Protein AF-0000000085045962 (afdb_homodimer)

InterPro domains:
  IPR001342 Homoserine dehydrogenase, catalytic [PF00742] (134-312)
  IPR005106 Aspartate/homoserine dehydrogenase, NAD-binding [PF03447] (8-121)
  IPR036291 NAD(P)-binding domain superfamily [SSF51735] (1-155)

Nearest PDB structures (foldseek):
  3mtj-assembly1_A  TM=8.279E-01  e=2.212E-41  Thiobacillus denitrificans ATCC 25259
  6dzs-assembly2_C  TM=8.892E-01  e=9.684E-38  Mycolicibacterium hassiacum DSM 44199
  4pg5-assembly1_B  TM=8.246E-01  e=2.370E-38  Staphylococcus aureus M1064
  4pg8-assembly1_A  TM=8.129E-01  e=1.366E-38  Staphylococcus aureus M1064
  4pg4-assembly1_A  TM=8.259E-01  e=3.098E-37  Staphylococcus aureus M1064

Sequence (810 aa):
MLKIGILGFGTVGKGVYDRFHRTRETIERQLGESFAIEAILVKDRQKDRASLEEGFVTTDWDEFKNHHSYDIVFEAIGGIEPAYSYTKHFLTQGIPVISANKKLIASRGEDLEACAQAGGTFYGYEAAVAGAIPIINALRATLSTTSIDRVRGILNGTTNYMLTEMIQKERSFADVLLEAQQLGYAESDPTDDIESYDAWYKLIILSRLCFGKWGDTEQITRYGVSEIENWHVEVANELGCQVKLIGDAKLEDGEVRGIVSPAFVAGDELLASINGVVNAVVLYGEDIDQLSFAGPGAGGAATANSMVEDFILHSRYDGDRVVAEEQHEAKEESSYSIVFVNQASYGECLHWAEAYSVEIVESIPHSEGEAWIVKNAAVYELSQPVYQLYGNIQRITSANEVKVSMLKIGILGFGTVGKGVYDRFHRTRETIERQLGESFAIEAILVKDRQKDRASLEEGFVTTDWDEFKNHHSYDIVFEAIGGIEPAYSYTKHFLTQGIPVISANKKLIASRGEDLEACAQAGGTFYGYEAAVAGAIPIINALRATLSTTSIDRVRGILNGTTNYMLTEMIQKERSFADVLLEAQQLGYAESDPTDDIESYDAWYKLIILSRLCFGKWGDTEQITRYGVSEIENWHVEVANELGCQVKLIGDAKLEDGEVRGIVSPAFVAGDELLASINGVVNAVVLYGEDIDQLSFAGPGAGGAATANSMVEDFILHSRYDGDRVVAEEQHEAKEESSYSIVFVNQASYGECLHWAEAYSVEIVESIPHSEGEAWIVKNAAVYELSQPVYQLYGNIQRITSANEVKVS

Solvent-accessible surface area (backbone atoms only — not comparable to full-atom values): 40788 Å² total; per-residue (Å²): 114,44,32,31,34,34,36,23,63,50,63,47,26,43,23,38,54,48,50,51,64,75,42,39,69,57,50,26,58,52,68,71,46,53,72,45,56,53,33,34,37,32,90,64,80,86,55,92,59,86,78,59,94,66,49,49,76,41,69,45,65,70,60,54,68,66,69,53,82,53,59,33,34,38,41,41,65,48,58,47,76,65,44,50,60,56,51,47,55,36,17,55,72,34,24,28,40,35,33,48,36,30,64,30,42,50,73,41,33,71,60,47,47,50,33,6,55,76,26,72,36,51,68,42,48,31,20,30,37,44,10,40,34,62,56,56,51,35,45,57,45,56,37,41,75,55,52,39,19,33,40,38,26,36,54,42,20,51,54,30,27,37,37,36,44,28,59,77,64,69,43,50,62,70,57,38,52,53,48,33,35,73,74,62,60,32,55,93,77,39,56,47,57,42,49,27,46,52,34,44,29,33,46,36,47,49,39,23,51,44,55,48,39,78,51,52,71,85,38,41,46,69,40,40,54,78,78,60,48,65,66,60,40,52,51,29,52,65,46,48,27,32,60,41,54,36,31,40,37,31,36,53,93,90,34,59,40,32,37,27,29,45,25,38,24,28,56,83,36,68,73,42,58,59,52,37,48,38,13,33,41,36,42,29,23,87,52,45,49,46,38,34,40,31,17,38,28,62,54,38,50,18,27,15,48,25,42,52,31,40,50,53,33,60,76,29,40,70,51,58,84,65,44,29,73,70,77,45,68,46,78,89,64,92,44,37,25,37,35,62,36,33,76,88,42,37,66,59,51,52,48,49,30,60,76,64,66,46,47,72,76,45,77,46,82,48,98,71,31,35,39,32,35,27,44,66,62,72,86,55,101,53,95,53,70,64,25,45,43,46,66,64,60,67,60,37,57,48,55,41,50,60,71,73,97,117,42,32,32,34,35,36,22,64,50,62,46,26,44,23,37,54,47,51,51,63,76,43,38,69,57,48,25,59,52,68,71,46,53,71,44,56,53,32,33,38,33,90,64,81,85,54,93,59,88,77,61,94,65,48,49,76,41,70,45,65,70,58,56,69,64,68,55,83,52,59,34,34,38,41,40,67,49,58,46,76,64,45,51,62,56,51,46,56,37,18,56,72,34,23,28,39,37,32,46,36,31,62,31,42,50,73,43,32,70,61,47,46,49,33,6,55,75,26,73,37,50,68,43,49,33,19,30,38,44,10,41,34,62,57,54,50,34,45,56,46,55,37,40,74,55,54,39,19,34,41,37,27,36,55,44,21,52,54,29,27,35,38,37,45,28,58,79,64,70,42,50,63,69,59,38,52,52,47,33,36,73,73,62,63,32,54,94,77,39,56,48,57,42,48,26,47,52,33,44,28,34,44,38,48,49,39,23,53,44,55,48,40,78,48,53,71,83,40,40,44,71,40,41,54,77,78,61,46,63,67,59,42,52,50,28,53,66,47,47,28,34,58,41,56,36,32,39,38,32,35,53,93,89,34,60,39,33,38,27,28,44,26,38,24,28,58,85,36,69,73,41,60,59,51,38,48,38,13,34,40,35,42,29,23,85,53,45,49,47,39,34,39,32,17,37,29,61,54,37,50,17,27,16,46,26,42,53,32,39,50,53,33,60,74,30,40,72,50,58,84,67,43,30,73,68,76,45,69,47,78,89,63,94,43,37,26,38,35,62,35,33,75,88,43,37,66,59,52,51,48,49,30,60,74,66,67,47,46,71,78,43,76,46,83,48,99,71,31,35,37,32,37,26,46,66,60,69,85,52,104,53,94,53,69,64,26,45,41,46,64,65,60,68,60,38,56,49,54,46,50,61,73,71,100

pLDDT: mean 90.06, std 11.52, range [25.19, 98.75]

Organism: Alkalihalophilus pseudofirmus (strain ATCC BAA-2126 / JCM 17055 / OF4) (NCBI:txid398511)

Foldseek 3Di:
DAEEEEEECPLQSVLLLCVCVVCVVVLCVLLVHHYFHAAYAYCDPPPPPVDRPHHHYDPDPVCRPPVDDGQEYEYEHEDAPPSVVSLLVQLLCLREYEYLHLNNCLVCVVVSQVSNVNSVHGYHHQLVWQFQWSLLVCLQPVCQAAAFFKKKKQTFQLVQAQLQCCQVVVDWSVVSQVVCCVVVSAPPPRCCQQQVVSVLSNLQVSCCQNAVDRADSVQEETGGNVPPGSVNSVVLVLLQWGKGFMWMWGQDPNHIHIYTDIATEHNPDPNRPQGHRKMKMWTDHDVVHIDMTMDHRDGNNRSSVSRSVRVSCSSPPDDDSRHHNPHDHDDDDKWKKKWFAFPVCPVVVVVVCVVVVWAFPDWDDDPRGIITITIPDDCPPRPTDIHTYHDDVCSSVVVSVVVVD/DAEEEEEECPLQSVLLLCVCVVCVVVLCVLLVHHYFHAAYAYCDDPPPPVDRPHHHYDPDPVCRVPVDDGQEYEYEHEDAPPSVVSLLVQLLCLREYEYLHLNNCLVCVVVSQVSNVNSVHGYHHQLVWQFQWSLLVCLQPVCQAAAFFKKKKQTFQLVQALLQCCQVVVDWSVVSQVVCCVVVSAPPPRCCQQQVVSVLSNLQVSCCQNAVDRADSVQEETGGNVPDGSVNSVVLVLLQWGKGFMWMWGQDPNHIHIYTDIATEHNPDPNRPQGHRKMKMWTDHDVVHIDMTMDHRDGNNRSSVSRSVRVSCSSPPDDDSRHHNPHDHDDDDKWKKKWFDFPVCPVVVVVVCVVVVWAFPDWDDDPRGIITITIPDDQPPRPTDIHTYHDDVCSSVVVSVVVVD

Structure (mmCIF, N/CA/C/O backbone):
data_AF-0000000085045962-model_v1
#
loop_
_entity.id
_entity.type
_entity.pdbx_description
1 polymer 'Homoserine dehydrogenase'
#
loop_
_atom_site.group_PDB
_atom_site.id
_atom_site.type_symbol
_atom_site.label_atom_id
_atom_site.label_alt_id
_atom_site.label_comp_id
_atom_site.label_asym_id
_atom_site.label_entity_id
_atom_site.label_seq_id
_atom_site.pdbx_PDB_ins_code
_atom_site.Cartn_x
_atom_site.Cartn_y
_atom_site.Cartn_z
_atom_site.occupancy
_atom_site.B_iso_or_equiv
_atom_site.auth_seq_id
_atom_site.auth_comp_id
_atom_site.auth_asym_id
_atom_site.auth_atom_id
_atom_site.pdbx_PDB_model_num
ATOM 1 N N . MET A 1 1 ? 30.734 3.738 16.078 1 93.31 1 MET A N 1
ATOM 2 C CA . MET A 1 1 ? 29.453 3.955 16.734 1 93.31 1 MET A CA 1
ATOM 3 C C . MET A 1 1 ? 28.797 5.242 16.234 1 93.31 1 MET A C 1
ATOM 5 O O . MET A 1 1 ? 29.422 6.301 16.234 1 93.31 1 MET A O 1
ATOM 9 N N . LEU A 1 2 ? 27.562 5.129 15.82 1 96.56 2 LEU A N 1
ATOM 10 C CA . LEU A 1 2 ? 26.844 6.285 15.297 1 96.56 2 LEU A CA 1
ATOM 11 C C . LEU A 1 2 ? 26.328 7.164 16.422 1 96.56 2 LEU A C 1
ATOM 13 O O . LEU A 1 2 ? 25.844 6.656 17.438 1 96.56 2 LEU A O 1
ATOM 17 N N . LYS A 1 3 ? 26.5 8.391 16.297 1 98 3 LYS A N 1
ATOM 18 C CA . LYS A 1 3 ? 26.016 9.367 17.266 1 98 3 LYS A CA 1
ATOM 19 C C . LYS A 1 3 ? 24.766 10.062 16.766 1 98 3 LYS A C 1
ATOM 21 O O . LYS A 1 3 ? 24.781 10.742 15.742 1 98 3 LYS A O 1
ATOM 26 N N . ILE A 1 4 ? 23.703 9.977 17.609 1 98.25 4 ILE A N 1
ATOM 27 C CA . ILE A 1 4 ? 22.391 10.453 17.188 1 98.25 4 ILE A CA 1
ATOM 28 C C . ILE A 1 4 ? 21.984 11.648 18.047 1 98.25 4 ILE A C 1
ATOM 30 O O . ILE A 1 4 ? 22.125 11.625 19.266 1 98.25 4 ILE A O 1
ATOM 34 N N . GLY A 1 5 ? 21.516 12.719 17.375 1 98.31 5 GLY A N 1
ATOM 35 C CA . GLY A 1 5 ? 20.859 13.828 18.047 1 98.31 5 GLY A CA 1
ATOM 36 C C . GLY A 1 5 ? 19.375 13.891 17.766 1 98.31 5 GLY A C 1
ATOM 37 O O . GLY A 1 5 ? 18.922 13.555 16.672 1 98.31 5 GLY A O 1
ATOM 38 N N . ILE A 1 6 ? 18.594 14.352 18.781 1 98 6 ILE A N 1
ATOM 39 C CA . ILE A 1 6 ? 17.156 14.492 18.609 1 98 6 ILE A CA 1
ATOM 40 C C . ILE A 1 6 ? 16.734 15.93 18.938 1 98 6 ILE A C 1
ATOM 42 O O . ILE A 1 6 ? 17.031 16.422 20.031 1 98 6 ILE A O 1
ATOM 46 N N . LEU A 1 7 ? 16.141 16.594 17.938 1 98.06 7 LEU A N 1
ATOM 47 C CA . LEU A 1 7 ? 15.555 17.922 18.125 1 98.06 7 LEU A CA 1
ATOM 48 C C . LEU A 1 7 ? 14.055 17.812 18.391 1 98.06 7 LEU A C 1
ATOM 50 O O . LEU A 1 7 ? 13.281 17.5 17.5 1 98.06 7 LEU A O 1
ATOM 54 N N . GLY A 1 8 ? 13.617 18.172 19.578 1 95.75 8 GLY A N 1
ATOM 55 C CA . GLY A 1 8 ? 12.227 18.016 19.969 1 95.75 8 GLY A CA 1
ATOM 56 C C . GLY A 1 8 ? 11.938 16.688 20.641 1 95.75 8 GLY A C 1
ATOM 57 O O . GLY A 1 8 ? 12.266 15.625 20.094 1 95.75 8 GLY A O 1
ATOM 58 N N . PHE A 1 9 ? 11.234 16.703 21.703 1 94.31 9 PHE A N 1
ATOM 59 C CA . PHE A 1 9 ? 11 15.492 22.484 1 94.31 9 PHE A CA 1
ATOM 60 C C . PHE A 1 9 ? 9.555 15.422 22.953 1 94.31 9 PHE A C 1
ATOM 62 O O . PHE A 1 9 ? 9.281 15.062 24.094 1 94.31 9 PHE A O 1
ATOM 69 N N . GLY A 1 10 ? 8.703 15.828 22.078 1 91.38 10 GLY A N 1
ATOM 70 C CA . GLY A 1 10 ? 7.285 15.555 22.266 1 91.38 10 GLY A CA 1
ATOM 71 C C . GLY A 1 10 ? 6.902 14.125 21.953 1 91.38 10 GLY A C 1
ATOM 72 O O . GLY A 1 10 ? 7.703 13.203 22.156 1 91.38 10 GLY A O 1
ATOM 73 N N . THR A 1 11 ? 5.738 13.93 21.516 1 89.88 11 THR A N 1
ATOM 74 C CA . THR A 1 11 ? 5.219 12.594 21.234 1 89.88 11 THR A CA 1
ATOM 75 C C . THR A 1 11 ? 6.078 11.883 20.188 1 89.88 11 THR A C 1
ATOM 77 O O . THR A 1 11 ? 6.473 10.734 20.391 1 89.88 11 THR A O 1
ATOM 80 N N . VAL A 1 12 ? 6.406 12.578 19.109 1 93.62 12 VAL A N 1
ATOM 81 C CA . VAL A 1 12 ? 7.16 11.969 18.016 1 93.62 12 VAL A CA 1
ATOM 82 C C . VAL A 1 12 ? 8.609 11.766 18.438 1 93.62 12 VAL A C 1
ATOM 84 O O . VAL A 1 12 ? 9.172 10.68 18.25 1 93.62 12 VAL A O 1
ATOM 87 N N . GLY A 1 13 ? 9.234 12.797 19 1 94.81 13 GLY A N 1
ATOM 88 C CA . GLY A 1 13 ? 10.609 12.664 19.469 1 94.81 13 GLY A CA 1
ATOM 89 C C . GLY A 1 13 ? 10.797 11.555 20.484 1 94.81 13 GLY A C 1
ATOM 90 O O . GLY A 1 13 ? 11.75 10.781 20.391 1 94.81 13 GLY A O 1
ATOM 91 N N . LYS A 1 14 ? 9.914 11.469 21.422 1 94.31 14 LYS A N 1
ATOM 92 C CA . LYS A 1 14 ? 9.945 10.383 22.406 1 94.31 14 LYS A CA 1
ATOM 93 C C . LYS A 1 14 ? 9.75 9.031 21.734 1 94.31 14 LYS A C 1
ATOM 95 O O . LYS A 1 14 ? 10.359 8.039 22.125 1 94.31 14 LYS A O 1
ATOM 100 N N . GLY A 1 15 ? 8.859 9.039 20.781 1 94.69 15 GLY A N 1
ATOM 101 C CA . GLY A 1 15 ? 8.648 7.82 20.016 1 94.69 15 GLY A CA 1
ATOM 102 C C . GLY A 1 15 ? 9.914 7.32 19.328 1 94.69 15 GLY A C 1
ATOM 103 O O . GLY A 1 15 ? 10.188 6.121 19.328 1 94.69 15 GLY A O 1
ATOM 104 N N . VAL A 1 16 ? 10.633 8.227 18.766 1 97.12 16 VAL A N 1
ATOM 105 C CA . VAL A 1 16 ? 11.883 7.879 18.109 1 97.12 16 VAL A CA 1
ATOM 106 C C . VAL A 1 16 ? 12.867 7.297 19.125 1 97.12 16 VAL A C 1
ATOM 108 O O . VAL A 1 16 ? 13.477 6.254 18.875 1 97.12 16 VAL A O 1
ATOM 111 N N . TYR A 1 17 ? 12.945 7.957 20.234 1 96.44 17 TYR A N 1
ATOM 112 C CA . TYR A 1 17 ? 13.805 7.496 21.312 1 96.44 17 TYR A CA 1
ATOM 113 C C . TYR A 1 17 ? 13.438 6.078 21.734 1 96.44 17 TYR A C 1
ATOM 115 O O . TYR A 1 17 ? 14.305 5.207 21.828 1 96.44 17 TYR A O 1
ATOM 123 N N . ASP A 1 18 ? 12.211 5.867 21.969 1 95.12 18 ASP A N 1
ATOM 124 C CA . ASP A 1 18 ? 11.719 4.57 22.406 1 95.12 18 ASP A CA 1
ATOM 125 C C . ASP A 1 18 ? 11.961 3.494 21.359 1 95.12 18 ASP A C 1
ATOM 127 O O . ASP A 1 18 ? 12.352 2.371 21.688 1 95.12 18 ASP A O 1
ATOM 131 N N . ARG A 1 19 ? 11.719 3.822 20.125 1 95.31 19 ARG A N 1
ATOM 132 C CA . ARG A 1 19 ? 11.906 2.885 19.031 1 95.31 19 ARG A CA 1
ATOM 133 C C . ARG A 1 19 ? 13.359 2.424 18.938 1 95.31 19 ARG A C 1
ATOM 135 O O . ARG A 1 19 ? 13.625 1.233 18.766 1 95.31 19 ARG A O 1
ATOM 142 N N . PHE A 1 20 ? 14.305 3.303 19.062 1 96.31 20 PHE A N 1
ATOM 143 C CA . PHE A 1 20 ? 15.727 2.963 19.031 1 96.31 20 PHE A CA 1
ATOM 144 C C . PHE A 1 20 ? 16.078 2.033 20.188 1 96.31 20 PHE A C 1
ATOM 146 O O . PHE A 1 20 ? 16.859 1.092 20.016 1 96.31 20 PHE A O 1
ATOM 153 N N . HIS A 1 21 ? 15.461 2.287 21.297 1 94.88 21 HIS A N 1
ATOM 154 C CA . HIS A 1 21 ? 15.805 1.485 22.469 1 94.88 21 HIS A CA 1
ATOM 155 C C . HIS A 1 21 ? 15.141 0.114 22.406 1 94.88 21 HIS A C 1
ATOM 157 O O . HIS A 1 21 ? 15.773 -0.9 22.703 1 94.88 21 HIS A O 1
ATOM 163 N N . ARG A 1 22 ? 13.945 0.077 22.031 1 92.56 22 ARG A N 1
ATOM 164 C CA . ARG A 1 22 ? 13.156 -1.155 22.031 1 92.56 22 ARG A CA 1
ATOM 165 C C . ARG A 1 22 ? 13.703 -2.158 21.031 1 92.56 22 ARG A C 1
ATOM 167 O O . ARG A 1 22 ? 13.68 -3.367 21.266 1 92.56 22 ARG A O 1
ATOM 174 N N . THR A 1 23 ? 14.203 -1.663 19.922 1 92.69 23 THR A N 1
ATOM 175 C CA . THR A 1 23 ? 14.625 -2.561 18.859 1 92.69 23 THR A CA 1
ATOM 176 C C . THR A 1 23 ? 16.094 -2.332 18.5 1 92.69 23 THR A C 1
ATOM 178 O O . THR A 1 23 ? 16.484 -2.441 17.344 1 92.69 23 THR A O 1
ATOM 181 N N . ARG A 1 24 ? 16.906 -2.057 19.453 1 95 24 ARG A N 1
ATOM 182 C CA . ARG A 1 24 ? 18.312 -1.687 19.266 1 95 24 ARG A CA 1
ATOM 183 C C . ARG A 1 24 ? 19.078 -2.771 18.516 1 95 24 ARG A C 1
ATOM 185 O O . ARG A 1 24 ? 19.75 -2.486 17.531 1 95 24 ARG A O 1
ATOM 192 N N . GLU A 1 25 ? 18.953 -3.992 18.891 1 93.25 25 GLU A N 1
ATOM 193 C CA . GLU A 1 25 ? 19.719 -5.086 18.297 1 93.25 25 GLU A CA 1
ATOM 194 C C . GLU A 1 25 ? 19.391 -5.238 16.812 1 93.25 25 GLU A C 1
ATOM 196 O O . GLU A 1 25 ? 20.281 -5.383 15.977 1 93.25 25 GLU A O 1
ATOM 201 N N . THR A 1 26 ? 18.109 -5.141 16.516 1 90.81 26 THR A N 1
ATOM 202 C CA . THR A 1 26 ? 17.672 -5.289 15.133 1 90.81 26 THR A CA 1
ATOM 203 C C . THR A 1 26 ? 18.203 -4.141 14.273 1 90.81 26 THR A C 1
ATOM 205 O O . THR A 1 26 ? 18.672 -4.363 13.156 1 90.81 26 THR A O 1
ATOM 208 N N . ILE A 1 27 ? 18.125 -2.975 14.781 1 94.5 27 ILE A N 1
ATOM 209 C CA . ILE A 1 27 ? 18.547 -1.791 14.047 1 94.5 27 ILE A CA 1
ATOM 210 C C . ILE A 1 27 ? 20.062 -1.838 13.844 1 94.5 27 ILE A C 1
ATOM 212 O O . ILE A 1 27 ? 20.562 -1.594 12.742 1 94.5 27 ILE A O 1
ATOM 216 N N . GLU A 1 28 ? 20.812 -2.195 14.914 1 95.12 28 GLU A N 1
ATOM 217 C CA . GLU A 1 28 ? 22.281 -2.264 14.82 1 95.12 28 GLU A CA 1
ATOM 218 C C . GLU A 1 28 ? 22.719 -3.33 13.82 1 95.12 28 GLU A C 1
ATOM 220 O O . GLU A 1 28 ? 23.688 -3.141 13.086 1 95.12 28 GLU A O 1
ATOM 225 N N . ARG A 1 29 ? 22 -4.395 13.781 1 90.31 29 ARG A N 1
ATOM 226 C CA . ARG A 1 29 ? 22.297 -5.445 12.812 1 90.31 29 ARG A CA 1
ATOM 227 C C . ARG A 1 29 ? 22.109 -4.949 11.383 1 90.31 29 ARG A C 1
ATOM 229 O O . ARG A 1 29 ? 22.953 -5.176 10.516 1 90.31 29 ARG A O 1
ATOM 236 N N . GLN A 1 30 ? 21.016 -4.289 11.133 1 90.5 30 GLN A N 1
ATOM 237 C CA . GLN A 1 30 ? 20.703 -3.797 9.797 1 90.5 30 GLN A CA 1
ATOM 238 C C . GLN A 1 30 ? 21.688 -2.705 9.375 1 90.5 30 GLN A C 1
ATOM 240 O O . GLN A 1 30 ? 22.062 -2.619 8.203 1 90.5 30 GLN A O 1
ATOM 245 N N . LEU A 1 31 ? 22.078 -1.913 10.336 1 92.25 31 LEU A N 1
ATOM 246 C CA . LEU A 1 31 ? 23 -0.829 10.039 1 92.25 31 LEU A CA 1
ATOM 247 C C . LEU A 1 31 ? 24.438 -1.354 9.914 1 92.25 31 LEU A C 1
ATOM 249 O O . LEU A 1 31 ? 25.281 -0.723 9.281 1 92.25 31 LEU A O 1
ATOM 253 N N . GLY A 1 32 ? 24.734 -2.457 10.578 1 90.69 32 GLY A N 1
ATOM 254 C CA . GLY A 1 32 ? 26.078 -3.004 10.609 1 90.69 32 GLY A CA 1
ATOM 255 C C . GLY A 1 32 ? 26.984 -2.293 11.602 1 90.69 32 GLY A C 1
ATOM 256 O O . GLY A 1 32 ? 28.203 -2.428 11.531 1 90.69 32 GLY A O 1
ATOM 257 N N . GLU A 1 33 ? 26.438 -1.465 12.477 1 94.06 33 GLU A N 1
ATOM 258 C CA . GLU A 1 33 ? 27.203 -0.733 13.484 1 94.06 33 GLU A CA 1
ATOM 259 C C . GLU A 1 33 ? 26.312 -0.326 14.664 1 94.06 33 GLU A C 1
ATOM 261 O O . GLU A 1 33 ? 25.094 -0.226 14.523 1 94.06 33 GLU A O 1
ATOM 266 N N . SER A 1 34 ? 26.906 -0.08 15.789 1 96.75 34 SER A N 1
ATOM 267 C CA . SER A 1 34 ? 26.172 0.361 16.984 1 96.75 34 SER A CA 1
ATOM 268 C C . SER A 1 34 ? 25.875 1.854 16.922 1 96.75 34 SER A C 1
ATOM 270 O O . SER A 1 34 ? 26.391 2.564 16.062 1 96.75 34 SER A O 1
ATOM 272 N N . PHE A 1 35 ? 24.922 2.25 17.812 1 97.19 35 PHE A N 1
ATOM 273 C CA . PHE A 1 35 ? 24.578 3.666 17.875 1 97.19 35 PHE A CA 1
ATOM 274 C C . PHE A 1 35 ? 24.328 4.102 19.312 1 97.19 35 PHE A C 1
ATOM 276 O O . PHE A 1 35 ? 24.156 3.262 20.203 1 97.19 35 PHE A O 1
ATOM 283 N N . ALA A 1 36 ? 24.406 5.414 19.531 1 96.75 36 ALA A N 1
ATOM 284 C CA . ALA A 1 36 ? 24.047 6.031 20.812 1 96.75 36 ALA A CA 1
ATOM 285 C C . ALA A 1 36 ? 23.297 7.344 20.594 1 96.75 36 ALA A C 1
ATOM 287 O O . ALA A 1 36 ? 23.656 8.125 19.703 1 96.75 36 ALA A O 1
ATOM 288 N N . ILE A 1 37 ? 22.25 7.547 21.406 1 97.12 37 ILE A N 1
ATOM 289 C CA . ILE A 1 37 ? 21.609 8.859 21.453 1 97.12 37 ILE A CA 1
ATOM 290 C C . ILE A 1 37 ? 22.406 9.789 22.359 1 97.12 37 ILE A C 1
ATOM 292 O O . ILE A 1 37 ? 22.438 9.617 23.578 1 97.12 37 ILE A O 1
ATOM 296 N N . GLU A 1 38 ? 22.938 10.82 21.766 1 96.69 38 GLU A N 1
ATOM 297 C CA . GLU A 1 38 ? 23.938 11.625 22.484 1 96.69 38 GLU A CA 1
ATOM 298 C C . GLU A 1 38 ? 23.281 12.828 23.156 1 96.69 38 GLU A C 1
ATOM 300 O O . GLU A 1 38 ? 23.656 13.203 24.266 1 96.69 38 GLU A O 1
ATOM 305 N N . ALA A 1 39 ? 22.391 13.43 22.422 1 96.06 39 ALA A N 1
ATOM 306 C CA . ALA A 1 39 ? 21.797 14.633 22.984 1 96.06 39 ALA A CA 1
ATOM 307 C C . ALA A 1 39 ? 20.359 14.828 22.484 1 96.06 39 ALA A C 1
ATOM 309 O O . ALA A 1 39 ? 20.016 14.359 21.391 1 96.06 39 ALA A O 1
ATOM 310 N N . ILE A 1 40 ? 19.594 15.469 23.312 1 96.56 40 ILE A N 1
ATOM 311 C CA . ILE A 1 40 ? 18.203 15.797 23.031 1 96.56 40 ILE A CA 1
ATOM 312 C C . ILE A 1 40 ? 17.938 17.266 23.344 1 96.56 40 ILE A C 1
ATOM 314 O O . ILE A 1 40 ? 18.203 17.719 24.453 1 96.56 40 ILE A O 1
ATOM 318 N N . LEU A 1 41 ? 17.469 17.984 22.344 1 96.5 41 LEU A N 1
ATOM 319 C CA . LEU A 1 41 ? 17.094 19.391 22.547 1 96.5 41 LEU A CA 1
ATOM 320 C C . LEU A 1 41 ? 15.602 19.516 22.812 1 96.5 41 LEU A C 1
ATOM 322 O O . LEU A 1 41 ? 14.781 19.031 22.031 1 96.5 41 LEU A O 1
ATOM 326 N N . VAL A 1 42 ? 15.258 20.094 23.938 1 94 42 VAL A N 1
ATOM 327 C CA . VAL A 1 42 ? 13.859 20.281 24.312 1 94 42 VAL A CA 1
ATOM 328 C C . VAL A 1 42 ? 13.578 21.766 24.547 1 94 42 VAL A C 1
ATOM 330 O O . VAL A 1 42 ? 14.508 22.562 24.688 1 94 42 VAL A O 1
ATOM 333 N N . LYS A 1 43 ? 12.312 22.109 24.469 1 89.06 43 LYS A N 1
ATOM 334 C CA . LYS A 1 43 ? 11.93 23.484 24.734 1 89.06 43 LYS A CA 1
ATOM 335 C C . LYS A 1 43 ? 11.906 23.781 26.234 1 89.06 43 LYS A C 1
ATOM 337 O O . LYS A 1 43 ? 12.305 24.859 26.672 1 89.06 43 LYS A O 1
ATOM 342 N N . ASP A 1 44 ? 11.352 22.844 27.031 1 83.5 44 ASP A N 1
ATOM 343 C CA . ASP A 1 44 ? 11.219 22.969 28.484 1 83.5 44 ASP A CA 1
ATOM 344 C C . ASP A 1 44 ? 11.711 21.703 29.188 1 83.5 44 ASP A C 1
ATOM 346 O O . ASP A 1 44 ? 11.266 20.594 28.859 1 83.5 44 ASP A O 1
ATOM 350 N N . ARG A 1 45 ? 12.703 21.906 30.172 1 69 45 ARG A N 1
ATOM 351 C CA . ARG A 1 45 ? 13.328 20.781 30.844 1 69 45 ARG A CA 1
ATOM 352 C C . ARG A 1 45 ? 12.359 20.109 31.812 1 69 45 ARG A C 1
ATOM 354 O O . ARG A 1 45 ? 12.531 18.938 32.156 1 69 45 ARG A O 1
ATOM 361 N N . GLN A 1 46 ? 11.484 20.828 32.5 1 61.88 46 GLN A N 1
ATOM 362 C CA . GLN A 1 46 ? 10.641 20.297 33.562 1 61.88 46 GLN A CA 1
ATOM 363 C C . GLN A 1 46 ? 9.805 19.125 33.062 1 61.88 46 GLN A C 1
ATOM 365 O O . GLN A 1 46 ? 9.344 18.297 33.875 1 61.88 46 GLN A O 1
ATOM 370 N N . LYS A 1 47 ? 9.484 19.172 31.984 1 59.97 47 LYS A N 1
ATOM 371 C CA . LYS A 1 47 ? 8.531 18.125 31.609 1 59.97 47 LYS A CA 1
ATOM 372 C C . LYS A 1 47 ? 9.141 16.734 31.797 1 59.97 47 LYS A C 1
ATOM 374 O O . LYS A 1 47 ? 10.328 16.609 32.094 1 59.97 47 LYS A O 1
ATOM 379 N N . ASP A 1 48 ? 8.953 15.516 31.297 1 52.84 48 ASP A N 1
ATOM 380 C CA . ASP A 1 48 ? 8.93 14.07 31.453 1 52.84 48 ASP A CA 1
ATOM 381 C C . ASP A 1 48 ? 10.305 13.469 31.188 1 52.84 48 ASP A C 1
ATOM 383 O O . ASP A 1 48 ? 10.414 12.312 30.766 1 52.84 48 ASP A O 1
ATOM 387 N N . ARG A 1 49 ? 11.422 14.227 31.531 1 57.62 49 ARG A N 1
ATOM 388 C CA . ARG A 1 49 ? 12.672 13.703 31 1 57.62 49 ARG A CA 1
ATOM 389 C C . ARG A 1 49 ? 13.359 12.797 32 1 57.62 49 ARG A C 1
ATOM 391 O O . ARG A 1 49 ? 14.469 12.312 31.766 1 57.62 49 ARG A O 1
ATOM 398 N N . ALA A 1 50 ? 12.891 12.664 33.188 1 51.56 50 ALA A N 1
ATOM 399 C CA . ALA A 1 50 ? 13.602 12.023 34.281 1 51.56 50 ALA A CA 1
ATOM 400 C C . ALA A 1 50 ? 14.078 10.625 33.875 1 51.56 50 ALA A C 1
ATOM 402 O O . ALA A 1 50 ? 15.086 10.141 34.406 1 51.56 50 ALA A O 1
ATOM 403 N N . SER A 1 51 ? 13.469 9.953 32.938 1 63.47 51 SER A N 1
ATOM 404 C CA . SER A 1 51 ? 13.781 8.531 32.938 1 63.47 51 SER A CA 1
ATOM 405 C C . SER A 1 51 ? 14.383 8.125 31.594 1 63.47 51 SER A C 1
ATOM 407 O O . SER A 1 51 ? 14.133 7.02 31.094 1 63.47 51 SER A O 1
ATOM 409 N N . LEU A 1 52 ? 15.328 9.117 31.188 1 82.81 52 LEU A N 1
ATOM 410 C CA . LEU A 1 52 ? 15.914 8.648 29.938 1 82.81 52 LEU A CA 1
ATOM 411 C C . LEU A 1 52 ? 17.125 7.766 30.203 1 82.81 52 LEU A C 1
ATOM 413 O O . LEU A 1 52 ? 17.906 8.031 31.109 1 82.81 52 LEU A O 1
ATOM 417 N N . GLU A 1 53 ? 17.266 6.648 29.547 1 78.56 53 GLU A N 1
ATOM 418 C CA . GLU A 1 53 ? 18.375 5.711 29.688 1 78.56 53 GLU A CA 1
ATOM 419 C C . GLU A 1 53 ? 19.672 6.305 29.141 1 78.56 53 GLU A C 1
ATOM 421 O O . GLU A 1 53 ? 20.766 5.938 29.578 1 78.56 53 GLU A O 1
ATOM 426 N N . GLU A 1 54 ? 19.531 7.227 28.141 1 81.25 54 GLU A N 1
ATOM 427 C CA . GLU A 1 54 ? 20.703 7.848 27.531 1 81.25 54 GLU A CA 1
ATOM 428 C C . GLU A 1 54 ? 20.344 9.18 26.891 1 81.25 54 GLU A C 1
ATOM 430 O O . GLU A 1 54 ? 19.188 9.43 26.578 1 81.25 54 GLU A O 1
ATOM 435 N N . GLY A 1 55 ? 21.359 10.023 26.781 1 82.69 55 GLY A N 1
ATOM 436 C CA . GLY A 1 55 ? 21.219 11.273 26.062 1 82.69 55 GLY A CA 1
ATOM 437 C C . GLY A 1 55 ? 21.281 12.492 26.969 1 82.69 55 GLY A C 1
ATOM 438 O O . GLY A 1 55 ? 20.609 12.539 28.016 1 82.69 55 GLY A O 1
ATOM 439 N N . PHE A 1 56 ? 22.125 13.422 26.641 1 87.56 56 PHE A N 1
ATOM 440 C CA . PHE A 1 56 ? 22.219 14.734 27.266 1 87.56 56 PHE A CA 1
ATOM 441 C C . PHE A 1 56 ? 21.047 15.625 26.859 1 87.56 56 PHE A C 1
ATOM 443 O O . PHE A 1 56 ? 20.844 15.867 25.672 1 87.56 56 PHE A O 1
ATOM 450 N N . VAL A 1 57 ? 20.25 16.031 27.906 1 93.25 57 VAL A N 1
ATOM 451 C CA . VAL A 1 57 ? 19.078 16.844 27.578 1 93.25 57 VAL A CA 1
ATOM 452 C C . VAL A 1 57 ? 19.391 18.328 27.828 1 93.25 57 VAL A C 1
ATOM 454 O O . VAL A 1 57 ? 19.938 18.688 28.875 1 93.25 57 VAL A O 1
ATOM 457 N N . THR A 1 58 ? 19.109 19.172 26.844 1 93.81 58 THR A N 1
ATOM 458 C CA . THR A 1 58 ? 19.375 20.594 26.984 1 93.81 58 THR A CA 1
ATOM 459 C C . THR A 1 58 ? 18.281 21.422 26.312 1 93.81 58 THR A C 1
ATOM 461 O O . THR A 1 58 ? 17.562 20.922 25.438 1 93.81 58 THR A O 1
ATOM 464 N N . THR A 1 59 ? 18.156 22.625 26.719 1 94.5 59 THR A N 1
ATOM 465 C CA . THR A 1 59 ? 17.25 23.578 26.094 1 94.5 59 THR A CA 1
ATOM 466 C C . THR A 1 59 ? 18.016 24.578 25.25 1 94.5 59 THR A C 1
ATOM 468 O O . THR A 1 59 ? 17.406 25.469 24.625 1 94.5 59 THR A O 1
ATOM 471 N N . ASP A 1 60 ? 19.312 24.422 25.266 1 95.81 60 ASP A N 1
ATOM 472 C CA . ASP A 1 60 ? 20.172 25.406 24.609 1 95.81 60 ASP A CA 1
ATOM 473 C C . ASP A 1 60 ? 20.734 24.859 23.297 1 95.81 60 ASP A C 1
ATOM 475 O O . ASP A 1 60 ? 21.406 23.828 23.281 1 95.81 60 ASP A O 1
ATOM 479 N N . TRP A 1 61 ? 20.484 25.625 22.297 1 97.19 61 TRP A N 1
ATOM 480 C CA . TRP A 1 61 ? 20.891 25.219 20.953 1 97.19 61 TRP A CA 1
ATOM 481 C C . TRP A 1 61 ? 22.406 25.109 20.844 1 97.19 61 TRP A C 1
ATOM 483 O O . TRP A 1 61 ? 22.938 24.141 20.297 1 97.19 61 TRP A O 1
ATOM 493 N N . ASP A 1 62 ? 23.094 26.047 21.344 1 97.38 62 ASP A N 1
ATOM 494 C CA . ASP A 1 62 ? 24.562 26.047 21.266 1 97.38 62 ASP A CA 1
ATOM 495 C C . ASP A 1 62 ? 25.141 24.859 22.016 1 97.38 62 ASP A C 1
ATOM 497 O O . ASP A 1 62 ? 26.109 24.25 21.562 1 97.38 62 ASP A O 1
ATOM 501 N N . GLU A 1 63 ? 24.578 24.547 23.094 1 96.62 63 GLU A N 1
ATOM 502 C CA . GLU A 1 63 ? 25.016 23.375 23.844 1 96.62 63 GLU A CA 1
ATOM 503 C C . GLU A 1 63 ? 24.75 22.094 23.047 1 96.62 63 GLU A C 1
ATOM 505 O O . GLU A 1 63 ? 25.609 21.203 23.016 1 96.62 63 GLU A O 1
ATOM 510 N N . PHE A 1 64 ? 23.641 22.016 22.422 1 96.88 64 PHE A N 1
ATOM 511 C CA . PHE A 1 64 ? 23.266 20.828 21.656 1 96.88 64 PHE A CA 1
ATOM 512 C C . PHE A 1 64 ? 24.203 20.641 20.469 1 96.88 64 PHE A C 1
ATOM 514 O O . PHE A 1 64 ? 24.797 19.578 20.297 1 96.88 64 PHE A O 1
ATOM 521 N N . LYS A 1 65 ? 24.297 21.734 19.641 1 97.06 65 LYS A N 1
ATOM 522 C CA . LYS A 1 65 ? 25.016 21.578 18.359 1 97.06 65 LYS A CA 1
ATOM 523 C C . LYS A 1 65 ? 26.5 21.312 18.594 1 97.06 65 LYS A C 1
ATOM 525 O O . LYS A 1 65 ? 27.156 20.703 17.766 1 97.06 65 LYS A O 1
ATOM 530 N N . ASN A 1 66 ? 27.016 21.719 19.797 1 95.81 66 ASN A N 1
ATOM 531 C CA . ASN A 1 66 ? 28.453 21.578 20.062 1 95.81 66 ASN A CA 1
ATOM 532 C C . ASN A 1 66 ? 28.75 20.375 20.953 1 95.81 66 ASN A C 1
ATOM 534 O O . ASN A 1 66 ? 29.906 20.062 21.219 1 95.81 66 ASN A O 1
ATOM 538 N N . HIS A 1 67 ? 27.734 19.734 21.406 1 93.88 67 HIS A N 1
ATOM 539 C CA . HIS A 1 67 ? 27.922 18.625 22.312 1 93.88 67 HIS A CA 1
ATOM 540 C C . HIS A 1 67 ? 28.688 17.484 21.656 1 93.88 67 HIS A C 1
ATOM 542 O O . HIS A 1 67 ? 29.516 16.812 22.297 1 93.88 67 HIS A O 1
ATOM 548 N N . HIS A 1 68 ? 28.422 17.141 20.391 1 88.94 68 HIS A N 1
ATOM 549 C CA . HIS A 1 68 ? 29.094 16.109 19.625 1 88.94 68 HIS A CA 1
ATOM 550 C C . HIS A 1 68 ? 29.016 16.391 18.125 1 88.94 68 HIS A C 1
ATOM 552 O O . HIS A 1 68 ? 28.203 17.219 17.688 1 88.94 68 HIS A O 1
ATOM 558 N N . SER A 1 69 ? 29.875 15.719 17.5 1 93.94 69 SER A N 1
ATOM 559 C CA . SER A 1 69 ? 29.672 15.609 16.062 1 93.94 69 SER A CA 1
ATOM 560 C C . SER A 1 69 ? 28.688 14.484 15.727 1 93.94 69 SER A C 1
ATOM 562 O O . SER A 1 69 ? 29.047 13.305 15.773 1 93.94 69 SER A O 1
ATOM 564 N N . TYR A 1 70 ? 27.547 14.852 15.398 1 98 70 TYR A N 1
ATOM 565 C CA . TYR A 1 70 ? 26.5 13.859 15.141 1 98 70 TYR A CA 1
ATOM 566 C C . TYR A 1 70 ? 26.703 13.203 13.781 1 98 70 TYR A C 1
ATOM 568 O O . TYR A 1 70 ? 27.188 13.836 12.844 1 98 70 TYR A O 1
ATOM 576 N N . ASP A 1 71 ? 26.328 11.969 13.719 1 98.06 71 ASP A N 1
ATOM 577 C CA . ASP A 1 71 ? 26.281 11.273 12.43 1 98.06 71 ASP A CA 1
ATOM 578 C C . ASP A 1 71 ? 24.906 11.43 11.773 1 98.06 71 ASP A C 1
ATOM 580 O O . ASP A 1 71 ? 24.781 11.352 10.555 1 98.06 71 ASP A O 1
ATOM 584 N N . ILE A 1 72 ? 23.891 11.688 12.625 1 98.31 72 ILE A N 1
ATOM 585 C CA . ILE A 1 72 ? 22.531 11.891 12.141 1 98.31 72 ILE A CA 1
ATOM 586 C C . ILE A 1 72 ? 21.719 12.641 13.203 1 98.31 72 ILE A C 1
ATOM 588 O O . ILE A 1 72 ? 21.938 12.461 14.398 1 98.31 72 ILE A O 1
ATOM 592 N N . VAL A 1 73 ? 20.766 13.469 12.719 1 98.75 73 VAL A N 1
ATOM 593 C CA . VAL A 1 73 ? 19.891 14.211 13.617 1 98.75 73 VAL A CA 1
ATOM 594 C C . VAL A 1 73 ? 18.438 13.969 13.234 1 98.75 73 VAL A C 1
ATOM 596 O O . VAL A 1 73 ? 18.094 13.961 12.047 1 98.75 73 VAL A O 1
ATOM 599 N N . PHE A 1 74 ? 17.625 13.703 14.25 1 98.75 74 PHE A N 1
ATOM 600 C CA . PHE A 1 74 ? 16.188 13.586 14.078 1 98.75 74 PHE A CA 1
ATOM 601 C C . PHE A 1 74 ? 15.477 14.859 14.508 1 98.75 74 PHE A C 1
ATOM 603 O O . PHE A 1 74 ? 15.711 15.359 15.609 1 98.75 74 PHE A O 1
ATOM 610 N N . GLU A 1 75 ? 14.633 15.414 13.656 1 98.69 75 GLU A N 1
ATOM 611 C CA . GLU A 1 75 ? 13.922 16.656 13.922 1 98.69 75 GLU A CA 1
ATOM 612 C C . GLU A 1 75 ? 12.43 16.422 14.094 1 98.69 75 GLU A C 1
ATOM 614 O O . GLU A 1 75 ? 11.758 15.922 13.18 1 98.69 75 GLU A O 1
ATOM 619 N N . ALA A 1 76 ? 11.93 16.75 15.25 1 96.06 76 ALA A N 1
ATOM 620 C CA . ALA A 1 76 ? 10.516 16.609 15.586 1 96.06 76 ALA A CA 1
ATOM 621 C C . ALA A 1 76 ? 10 17.828 16.344 1 96.06 76 ALA A C 1
ATOM 623 O O . ALA A 1 76 ? 9.203 17.688 17.281 1 96.06 76 ALA A O 1
ATOM 624 N N . ILE A 1 77 ? 10.43 19 16.047 1 94 77 ILE A N 1
ATOM 625 C CA . ILE A 1 77 ? 10.047 20.234 16.719 1 94 77 ILE A CA 1
ATOM 626 C C . ILE A 1 77 ? 8.703 20.719 16.172 1 94 77 ILE A C 1
ATOM 628 O O . ILE A 1 77 ? 7.84 21.156 16.953 1 94 77 ILE A O 1
ATOM 632 N N . GLY A 1 78 ? 8.5 20.734 14.953 1 90.31 78 GLY A N 1
ATOM 633 C CA . GLY A 1 78 ? 7.316 21.297 14.312 1 90.31 78 GLY A CA 1
ATOM 634 C C . GLY A 1 78 ? 7.473 22.75 13.93 1 90.31 78 GLY A C 1
ATOM 635 O O . GLY A 1 78 ? 8.398 23.422 14.383 1 90.31 78 GLY A O 1
ATOM 636 N N . GLY A 1 79 ? 6.633 23.25 13.086 1 93.75 79 GLY A N 1
ATOM 637 C CA . GLY A 1 79 ? 6.695 24.625 12.625 1 93.75 79 GLY A CA 1
ATOM 638 C C . GLY A 1 79 ? 7.863 24.891 11.703 1 93.75 79 GLY A C 1
ATOM 639 O O . GLY A 1 79 ? 8.562 23.969 11.289 1 93.75 79 GLY A O 1
ATOM 640 N N . ILE A 1 80 ? 8.062 26.172 11.414 1 97.06 80 ILE A N 1
ATOM 641 C CA . ILE A 1 80 ? 9.125 26.531 10.477 1 97.06 80 ILE A CA 1
ATOM 642 C C . ILE A 1 80 ? 10.391 26.906 11.25 1 97.06 80 ILE A C 1
ATOM 644 O O . ILE A 1 80 ? 11.43 26.266 11.094 1 97.06 80 ILE A O 1
ATOM 648 N N . GLU A 1 81 ? 10.336 27.922 12.023 1 97.62 81 GLU A N 1
ATOM 649 C CA . GLU A 1 81 ? 11.477 28.25 12.867 1 97.62 81 GLU A CA 1
ATOM 650 C C . GLU A 1 81 ? 11.219 27.844 14.32 1 97.62 81 GLU A C 1
ATOM 652 O O . GLU A 1 81 ? 10.102 27.969 14.812 1 97.62 81 GLU A O 1
ATOM 657 N N . PRO A 1 82 ? 12.242 27.406 14.945 1 97.5 82 PRO A N 1
ATOM 658 C CA . PRO A 1 82 ? 13.656 27.359 14.57 1 97.5 82 PRO A CA 1
ATOM 659 C C . PRO A 1 82 ? 14.031 26.078 13.82 1 97.5 82 PRO A C 1
ATOM 661 O O . PRO A 1 82 ? 15.211 25.828 13.562 1 97.5 82 PRO A O 1
ATOM 664 N N . ALA A 1 83 ? 13.125 25.25 13.508 1 98.19 83 ALA A N 1
ATOM 665 C CA . ALA A 1 83 ? 13.375 23.969 12.867 1 98.19 83 ALA A CA 1
ATOM 666 C C . ALA A 1 83 ? 14.141 24.141 11.562 1 98.19 83 ALA A C 1
ATOM 668 O O . ALA A 1 83 ? 15.062 23.359 11.266 1 98.19 83 ALA A O 1
ATOM 669 N N . TYR A 1 84 ? 13.75 25.141 10.836 1 98.62 84 TYR A N 1
ATOM 670 C CA . TYR A 1 84 ? 14.414 25.406 9.562 1 98.62 84 TYR A CA 1
ATOM 671 C C . TYR A 1 84 ? 15.891 25.688 9.766 1 98.62 84 TYR A C 1
ATOM 673 O O . TYR A 1 84 ? 16.75 25.062 9.141 1 98.62 84 TYR A O 1
ATOM 681 N N . SER A 1 85 ? 16.188 26.609 10.656 1 98.62 85 SER A N 1
ATOM 682 C CA . SER A 1 85 ? 17.562 27.016 10.898 1 98.62 85 SER A CA 1
ATOM 683 C C . SER A 1 85 ? 18.406 25.859 11.438 1 98.62 85 SER A C 1
ATOM 685 O O . SER A 1 85 ? 19.547 25.672 11.031 1 98.62 85 SER A O 1
ATOM 687 N N . TYR A 1 86 ? 17.844 25.094 12.359 1 98.62 86 TYR A N 1
ATOM 688 C CA . TYR A 1 86 ? 18.547 23.953 12.945 1 98.62 86 TYR A CA 1
ATOM 689 C C . TYR A 1 86 ? 18.828 22.891 11.891 1 98.62 86 TYR A C 1
ATOM 691 O O . TYR A 1 86 ? 19.953 22.375 11.797 1 98.62 86 TYR A O 1
ATOM 699 N N . THR A 1 87 ? 17.828 22.562 11.117 1 98.75 87 THR A N 1
ATOM 700 C CA . THR A 1 87 ? 17.953 21.562 10.062 1 98.75 87 THR A CA 1
ATOM 701 C C . THR A 1 87 ? 19 22 9.039 1 98.75 87 THR A C 1
ATOM 703 O O . THR A 1 87 ? 19.891 21.203 8.68 1 98.75 87 THR A O 1
ATOM 706 N N . LYS A 1 88 ? 18.891 23.25 8.648 1 98.69 88 LYS A N 1
ATOM 707 C CA . LYS A 1 88 ? 19.828 23.781 7.668 1 98.69 88 LYS A CA 1
ATOM 708 C C . LYS A 1 88 ? 21.266 23.719 8.188 1 98.69 88 LYS A C 1
ATOM 710 O O . LYS A 1 88 ? 22.188 23.406 7.43 1 98.69 88 LYS A O 1
ATOM 715 N N . HIS A 1 89 ? 21.453 24.016 9.422 1 98.38 89 HIS A N 1
ATOM 716 C CA . HIS A 1 89 ? 22.766 23.984 10.039 1 98.38 89 HIS A CA 1
ATOM 717 C C . HIS A 1 89 ? 23.422 22.609 9.844 1 98.38 89 HIS A C 1
ATOM 719 O O . HIS A 1 89 ? 24.578 22.531 9.383 1 98.38 89 HIS A O 1
ATOM 725 N N . PHE A 1 90 ? 22.781 21.562 10.086 1 98.62 90 PHE A N 1
ATOM 726 C CA . PHE A 1 90 ? 23.344 20.219 10.023 1 98.62 90 PHE A CA 1
ATOM 727 C C . PHE A 1 90 ? 23.531 19.781 8.578 1 98.62 90 PHE A C 1
ATOM 729 O O . PHE A 1 90 ? 24.594 19.25 8.219 1 98.62 90 PHE A O 1
ATOM 736 N N . LEU A 1 91 ? 22.547 20.016 7.758 1 98.44 91 LEU A N 1
ATOM 737 C CA . LEU A 1 91 ? 22.625 19.578 6.363 1 98.44 91 LEU A CA 1
ATOM 738 C C . LEU A 1 91 ? 23.812 20.25 5.664 1 98.44 91 LEU A C 1
ATOM 740 O O . LEU A 1 91 ? 24.531 19.594 4.914 1 98.44 91 LEU A O 1
ATOM 744 N N . THR A 1 92 ? 24.031 21.531 5.949 1 97.62 92 THR A N 1
ATOM 745 C CA . THR A 1 92 ? 25.109 22.266 5.301 1 97.62 92 THR A CA 1
ATOM 746 C C . THR A 1 92 ? 26.469 21.734 5.754 1 97.62 92 THR A C 1
ATOM 748 O O . THR A 1 92 ? 27.469 21.891 5.051 1 97.62 92 THR A O 1
ATOM 751 N N . GLN A 1 93 ? 26.562 21.031 6.828 1 97.12 93 GLN A N 1
ATOM 752 C CA . GLN A 1 93 ? 27.797 20.469 7.359 1 97.12 93 GLN A CA 1
ATOM 753 C C . GLN A 1 93 ? 27.953 19 6.941 1 97.12 93 GLN A C 1
ATOM 755 O O . GLN A 1 93 ? 28.875 18.312 7.391 1 97.12 93 GLN A O 1
ATOM 760 N N . GLY A 1 94 ? 27 18.562 6.168 1 97.38 94 GLY A N 1
ATOM 761 C CA . GLY A 1 94 ? 27.078 17.203 5.66 1 97.38 94 GLY A CA 1
ATOM 762 C C . GLY A 1 94 ? 26.484 16.172 6.605 1 97.38 94 GLY A C 1
ATOM 763 O O . GLY A 1 94 ? 26.703 14.977 6.449 1 97.38 94 GLY A O 1
ATOM 764 N N . ILE A 1 95 ? 25.781 16.609 7.637 1 98.19 95 ILE A N 1
ATOM 765 C CA . ILE A 1 95 ? 25.125 15.719 8.586 1 98.19 95 ILE A CA 1
ATOM 766 C C . ILE A 1 95 ? 23.656 15.523 8.18 1 98.19 95 ILE A C 1
ATOM 768 O O . ILE A 1 95 ? 22.906 16.5 8.07 1 98.19 95 ILE A O 1
ATOM 772 N N . PRO A 1 96 ? 23.219 14.289 7.949 1 98.06 96 PRO A N 1
ATOM 773 C CA . PRO A 1 96 ? 21.844 14.055 7.516 1 98.06 96 PRO A CA 1
ATOM 774 C C . PRO A 1 96 ? 20.812 14.344 8.617 1 98.06 96 PRO A C 1
ATOM 776 O O . PRO A 1 96 ? 21.125 14.195 9.805 1 98.06 96 PRO A O 1
ATOM 779 N N . VAL A 1 97 ? 19.641 14.75 8.18 1 98.69 97 VAL A N 1
ATOM 780 C CA . VAL A 1 97 ? 18.516 15.023 9.078 1 98.69 97 VAL A CA 1
ATOM 781 C C . VAL A 1 97 ? 17.297 14.242 8.625 1 98.69 97 VAL A C 1
ATOM 783 O O . VAL A 1 97 ? 16.984 14.188 7.43 1 98.69 97 VAL A O 1
ATOM 786 N N . ILE A 1 98 ? 16.641 13.578 9.562 1 98.69 98 ILE A N 1
ATOM 787 C CA . ILE A 1 98 ? 15.344 12.953 9.352 1 98.69 98 ILE A CA 1
ATOM 788 C C . ILE A 1 98 ? 14.258 13.781 10.031 1 98.69 98 ILE A C 1
ATOM 790 O O . ILE A 1 98 ? 14.336 14.07 11.227 1 98.69 98 ILE A O 1
ATOM 794 N N . SER A 1 99 ? 13.227 14.125 9.266 1 98.38 99 SER A N 1
ATOM 795 C CA . SER A 1 99 ? 12.227 15.039 9.812 1 98.38 99 SER A CA 1
ATOM 796 C C . SER A 1 99 ? 10.812 14.484 9.617 1 98.38 99 SER A C 1
ATOM 798 O O . SER A 1 99 ? 10.539 13.812 8.617 1 98.38 99 SER A O 1
ATOM 800 N N . ALA A 1 100 ? 9.945 14.766 10.547 1 96.81 100 ALA A N 1
ATOM 801 C CA . ALA A 1 100 ? 8.516 14.492 10.422 1 96.81 100 ALA A CA 1
ATOM 802 C C . ALA A 1 100 ? 7.723 15.781 10.227 1 96.81 100 ALA A C 1
ATOM 804 O O . ALA A 1 100 ? 6.496 15.789 10.32 1 96.81 100 ALA A O 1
ATOM 805 N N . ASN A 1 101 ? 8.375 16.875 9.953 1 97.19 101 ASN A N 1
ATOM 806 C CA . ASN A 1 101 ? 7.809 18.203 9.953 1 97.19 101 ASN A CA 1
ATOM 807 C C . ASN A 1 101 ? 7.25 18.578 8.586 1 97.19 101 ASN A C 1
ATOM 809 O O . ASN A 1 101 ? 7.938 19.219 7.785 1 97.19 101 ASN A O 1
ATOM 813 N N . LYS A 1 102 ? 6.051 18.25 8.406 1 95.94 102 LYS A N 1
ATOM 814 C CA . LYS A 1 102 ? 5.426 18.422 7.098 1 95.94 102 LYS A CA 1
ATOM 815 C C . LYS A 1 102 ? 5.375 19.891 6.703 1 95.94 102 LYS A C 1
ATOM 817 O O . LYS A 1 102 ? 5.559 20.234 5.531 1 95.94 102 LYS A O 1
ATOM 822 N N . LYS A 1 103 ? 5.055 20.781 7.605 1 95.88 103 LYS A N 1
ATOM 823 C CA . LYS A 1 103 ? 4.977 22.219 7.316 1 95.88 103 LYS A CA 1
ATOM 824 C C . LYS A 1 103 ? 6.324 22.75 6.836 1 95.88 103 LYS A C 1
ATOM 826 O O . LYS A 1 103 ? 6.387 23.469 5.836 1 95.88 103 LYS A O 1
ATOM 831 N N . LEU A 1 104 ? 7.359 22.375 7.512 1 97.56 104 LEU A N 1
ATOM 832 C CA . LEU A 1 104 ? 8.703 22.797 7.137 1 97.56 104 LEU A CA 1
ATOM 833 C C . LEU A 1 104 ? 9.078 22.281 5.754 1 97.56 104 LEU A C 1
ATOM 835 O O . LEU A 1 104 ? 9.547 23.047 4.906 1 97.56 104 LEU A O 1
ATOM 839 N N . ILE A 1 105 ? 8.828 21.031 5.504 1 97.06 105 ILE A N 1
ATOM 840 C CA . ILE A 1 105 ? 9.25 20.391 4.262 1 97.06 105 ILE A CA 1
ATOM 841 C C . ILE A 1 105 ? 8.461 20.969 3.088 1 97.06 105 ILE A C 1
ATOM 843 O O . ILE A 1 105 ? 9.031 21.266 2.037 1 97.06 105 ILE A O 1
ATOM 847 N N . ALA A 1 106 ? 7.199 21.156 3.252 1 95.94 106 ALA A N 1
ATOM 848 C CA . ALA A 1 106 ? 6.363 21.703 2.186 1 95.94 106 ALA A CA 1
ATOM 849 C C . ALA A 1 106 ? 6.777 23.125 1.842 1 95.94 106 ALA A C 1
ATOM 851 O O . ALA A 1 106 ? 6.684 23.547 0.686 1 95.94 106 ALA A O 1
ATOM 852 N N . SER A 1 107 ? 7.234 23.875 2.834 1 95.44 107 SER A N 1
ATOM 853 C CA . SER A 1 107 ? 7.523 25.297 2.652 1 95.44 107 SER A CA 1
ATOM 854 C C . SER A 1 107 ? 8.969 25.516 2.225 1 95.44 107 SER A C 1
ATOM 856 O O . SER A 1 107 ? 9.258 26.406 1.424 1 95.44 107 SER A O 1
ATOM 858 N N . ARG A 1 108 ? 9.828 24.672 2.754 1 96.75 108 ARG A N 1
ATOM 859 C CA . ARG A 1 108 ? 11.25 24.938 2.568 1 96.75 108 ARG A CA 1
ATOM 860 C C . ARG A 1 108 ? 11.984 23.688 2.072 1 96.75 108 ARG A C 1
ATOM 862 O O . ARG A 1 108 ? 13.211 23.641 2.082 1 96.75 108 ARG A O 1
ATOM 869 N N . GLY A 1 109 ? 11.258 22.75 1.716 1 95.88 109 GLY A N 1
ATOM 870 C CA . GLY A 1 109 ? 11.852 21.484 1.321 1 95.88 109 GLY A CA 1
ATOM 871 C C . GLY A 1 109 ? 12.844 21.625 0.184 1 95.88 109 GLY A C 1
ATOM 872 O O . GLY A 1 109 ? 13.883 20.969 0.18 1 95.88 109 GLY A O 1
ATOM 873 N N . GLU A 1 110 ? 12.516 22.453 -0.784 1 94.44 110 GLU A N 1
ATOM 874 C CA . GLU A 1 110 ? 13.398 22.672 -1.921 1 94.44 110 GLU A CA 1
ATOM 875 C C . GLU A 1 110 ? 14.758 23.188 -1.466 1 94.44 110 GLU A C 1
ATOM 877 O O . GLU A 1 110 ? 15.805 22.688 -1.889 1 94.44 110 GLU A O 1
ATOM 882 N N . ASP A 1 111 ? 14.727 24.141 -0.621 1 97.12 111 ASP A N 1
ATOM 883 C CA . ASP A 1 111 ? 15.953 24.734 -0.085 1 97.12 111 ASP A CA 1
ATOM 884 C C . ASP A 1 111 ? 16.719 23.719 0.754 1 97.12 111 ASP A C 1
ATOM 886 O O . ASP A 1 111 ? 17.953 23.609 0.639 1 97.12 111 ASP A O 1
ATOM 890 N N . LEU A 1 112 ? 16.078 23 1.562 1 97.94 112 LEU A N 1
ATOM 891 C CA . LEU A 1 112 ? 16.719 22.047 2.465 1 97.94 112 LEU A CA 1
ATOM 892 C C . LEU A 1 112 ? 17.312 20.875 1.688 1 97.94 112 LEU A C 1
ATOM 894 O O . LEU A 1 112 ? 18.391 20.375 2.029 1 97.94 112 LEU A O 1
ATOM 898 N N . GLU A 1 113 ? 16.625 20.438 0.662 1 95.38 113 GLU A N 1
ATOM 899 C CA . GLU A 1 113 ? 17.188 19.422 -0.213 1 95.38 113 GLU A CA 1
ATOM 900 C C . GLU A 1 113 ? 18.453 19.922 -0.896 1 95.38 113 GLU A C 1
ATOM 902 O O . GLU A 1 113 ? 19.422 19.172 -1.055 1 95.38 113 GLU A O 1
ATOM 907 N N . ALA A 1 114 ? 18.438 21.141 -1.335 1 95.94 114 ALA A N 1
ATOM 908 C CA . ALA A 1 114 ? 19.609 21.734 -1.952 1 95.94 114 ALA A CA 1
ATOM 909 C C . ALA A 1 114 ? 20.781 21.797 -0.966 1 95.94 114 ALA A C 1
ATOM 911 O O . ALA A 1 114 ? 21.922 21.547 -1.337 1 95.94 114 ALA A O 1
ATOM 912 N N . CYS A 1 115 ? 20.5 22.141 0.254 1 97.62 115 CYS A N 1
ATOM 913 C CA . CYS A 1 115 ? 21.531 22.156 1.292 1 97.62 115 CYS A CA 1
ATOM 914 C C . CYS A 1 115 ? 22.109 20.766 1.504 1 97.62 115 CYS A C 1
ATOM 916 O O . CYS A 1 115 ? 23.328 20.609 1.657 1 97.62 115 CYS A O 1
ATOM 918 N N . ALA A 1 116 ? 21.25 19.766 1.575 1 96.75 116 ALA A N 1
ATOM 919 C CA . ALA A 1 116 ? 21.703 18.375 1.729 1 96.75 116 ALA A CA 1
ATOM 920 C C . ALA A 1 116 ? 22.625 17.969 0.581 1 96.75 116 ALA A C 1
ATOM 922 O O . ALA A 1 116 ? 23.672 17.375 0.802 1 96.75 116 ALA A O 1
ATOM 923 N N . GLN A 1 117 ? 22.219 18.328 -0.63 1 93.69 117 GLN A N 1
ATOM 924 C CA . GLN A 1 117 ? 23.016 18.016 -1.81 1 93.69 117 GLN A CA 1
ATOM 925 C C . GLN A 1 117 ? 24.375 18.703 -1.739 1 93.69 117 GLN A C 1
ATOM 927 O O . GLN A 1 117 ? 25.406 18.078 -1.99 1 93.69 117 GLN A O 1
ATOM 932 N N . ALA A 1 118 ? 24.391 19.922 -1.4 1 95.81 118 ALA A N 1
ATOM 933 C CA . ALA A 1 118 ? 25.625 20.703 -1.298 1 95.81 118 ALA A CA 1
ATOM 934 C C . ALA A 1 118 ? 26.531 20.141 -0.209 1 95.81 118 ALA A C 1
ATOM 936 O O . ALA A 1 118 ? 27.75 20.156 -0.341 1 95.81 118 ALA A O 1
ATOM 937 N N . GLY A 1 119 ? 25.938 19.672 0.796 1 95.75 119 GLY A N 1
ATOM 938 C CA . GLY A 1 119 ? 26.688 19.109 1.905 1 95.75 119 GLY A CA 1
ATOM 939 C C . GLY A 1 119 ? 27.094 17.672 1.668 1 95.75 119 GLY A C 1
ATOM 940 O O . GLY A 1 119 ? 27.844 17.094 2.457 1 95.75 119 GLY A O 1
ATOM 941 N N . GLY A 1 120 ? 26.641 17.047 0.592 1 94.5 120 GLY A N 1
ATOM 942 C CA . GLY A 1 120 ? 26.953 15.656 0.284 1 94.5 120 GLY A CA 1
ATOM 943 C C . GLY A 1 120 ? 26.234 14.664 1.194 1 94.5 120 GLY A C 1
ATOM 944 O O . GLY A 1 120 ? 26.812 13.648 1.586 1 94.5 120 GLY A O 1
ATOM 945 N N . THR A 1 121 ? 25.094 15.031 1.663 1 95.81 121 THR A N 1
ATOM 946 C CA . THR A 1 121 ? 24.312 14.195 2.572 1 95.81 121 THR A CA 1
ATOM 947 C C . THR A 1 121 ? 22.875 14.086 2.115 1 95.81 121 THR A C 1
ATOM 949 O O . THR A 1 121 ? 22.562 14.352 0.951 1 95.81 121 THR A O 1
ATOM 952 N N . PHE A 1 122 ? 21.953 13.586 3.002 1 95.06 122 PHE A N 1
ATOM 953 C CA . PHE A 1 122 ? 20.562 13.43 2.6 1 95.06 122 PHE A CA 1
ATOM 954 C C . PHE A 1 122 ? 19.625 14.078 3.611 1 95.06 122 PHE A C 1
ATOM 956 O O . PHE A 1 122 ? 20 14.297 4.766 1 95.06 122 PHE A O 1
ATOM 963 N N . TYR A 1 123 ? 18.484 14.484 3.158 1 97 123 TYR A N 1
ATOM 964 C CA . TYR A 1 123 ? 17.344 14.938 3.957 1 97 123 TYR A CA 1
ATOM 965 C C . TYR A 1 123 ? 16.188 13.969 3.855 1 97 123 TYR A C 1
ATOM 967 O O . TYR A 1 123 ? 15.586 13.812 2.787 1 97 123 TYR A O 1
ATOM 975 N N . GLY A 1 124 ? 15.867 13.242 4.945 1 97.31 124 GLY A N 1
ATOM 976 C CA . GLY A 1 124 ? 14.773 12.289 4.957 1 97.31 124 GLY A CA 1
ATOM 977 C C . GLY A 1 124 ? 13.508 12.836 5.594 1 97.31 124 GLY A C 1
ATOM 978 O O . GLY A 1 124 ? 13.578 13.57 6.578 1 97.31 124 GLY A O 1
ATOM 979 N N . TYR A 1 125 ? 12.391 12.461 5.027 1 97.75 125 TYR A N 1
ATOM 980 C CA . TYR A 1 125 ? 11.148 12.984 5.578 1 97.75 125 TYR A CA 1
ATOM 981 C C . TYR A 1 125 ? 9.984 12.039 5.305 1 97.75 125 TYR A C 1
ATOM 983 O O . TYR A 1 125 ? 8.867 12.484 5.008 1 97.75 125 TYR A O 1
ATOM 991 N N . GLU A 1 126 ? 10.188 10.734 5.359 1 97.06 126 GLU A N 1
ATOM 992 C CA . GLU A 1 126 ? 9.148 9.719 5.223 1 97.06 126 GLU A CA 1
ATOM 993 C C . GLU A 1 126 ? 7.973 9.992 6.152 1 97.06 126 GLU A C 1
ATOM 995 O O . GLU A 1 126 ? 6.816 9.898 5.742 1 97.06 126 GLU A O 1
ATOM 1000 N N . ALA A 1 127 ? 8.281 10.391 7.328 1 96.81 127 ALA A N 1
ATOM 1001 C CA . ALA A 1 127 ? 7.277 10.484 8.383 1 96.81 127 ALA A CA 1
ATOM 1002 C C . ALA A 1 127 ? 6.414 11.727 8.211 1 96.81 127 ALA A C 1
ATOM 1004 O O . ALA A 1 127 ? 5.418 11.906 8.914 1 96.81 127 ALA A O 1
ATOM 1005 N N . ALA A 1 128 ? 6.762 12.562 7.25 1 96.12 128 ALA A N 1
ATOM 1006 C CA . ALA A 1 128 ? 6.023 13.805 7.066 1 96.12 128 ALA A CA 1
ATOM 1007 C C . ALA A 1 128 ? 4.73 13.57 6.297 1 96.12 128 ALA A C 1
ATOM 1009 O O . ALA A 1 128 ? 3.84 14.422 6.285 1 96.12 128 ALA A O 1
ATOM 1010 N N . VAL A 1 129 ? 4.691 12.43 5.668 1 96.12 129 VAL A N 1
ATOM 1011 C CA . VAL A 1 129 ? 3.52 12.188 4.828 1 96.12 129 VAL A CA 1
ATOM 1012 C C . VAL A 1 129 ? 2.889 10.844 5.195 1 96.12 129 VAL A C 1
ATOM 1014 O O . VAL A 1 129 ? 3.555 9.805 5.164 1 96.12 129 VAL A O 1
ATOM 1017 N N . ALA A 1 130 ? 1.657 10.836 5.613 1 93.5 130 ALA A N 1
ATOM 1018 C CA . ALA A 1 130 ? 0.757 9.695 5.707 1 93.5 130 ALA A CA 1
ATOM 1019 C C . ALA A 1 130 ? 1.2 8.734 6.809 1 93.5 130 ALA A C 1
ATOM 1021 O O . ALA A 1 130 ? 1.012 7.523 6.699 1 93.5 130 ALA A O 1
ATOM 1022 N N . GLY A 1 131 ? 1.898 9.203 7.758 1 90.88 131 GLY A N 1
ATOM 1023 C CA . GLY A 1 131 ? 2.119 8.453 8.984 1 90.88 131 GLY A CA 1
ATOM 1024 C C . GLY A 1 131 ? 2.941 7.199 8.773 1 90.88 131 GLY A C 1
ATOM 1025 O O . GLY A 1 131 ? 4.102 7.27 8.367 1 90.88 131 GLY A O 1
ATOM 1026 N N . ALA A 1 132 ? 2.26 6.059 8.922 1 92.12 132 ALA A N 1
ATOM 1027 C CA . ALA A 1 132 ? 2.941 4.766 8.898 1 92.12 132 ALA A CA 1
ATOM 1028 C C . ALA A 1 132 ? 3.195 4.312 7.461 1 92.12 132 ALA A C 1
ATOM 1030 O O . ALA A 1 132 ? 3.986 3.395 7.227 1 92.12 132 ALA A O 1
ATOM 1031 N N . ILE A 1 133 ? 2.494 4.824 6.516 1 96.25 133 ILE A N 1
ATOM 1032 C CA . ILE A 1 133 ? 2.59 4.387 5.129 1 96.25 133 ILE A CA 1
ATOM 1033 C C . ILE A 1 133 ? 3.967 4.734 4.57 1 96.25 133 ILE A C 1
ATOM 1035 O O . ILE A 1 133 ? 4.355 5.902 4.543 1 96.25 133 ILE A O 1
ATOM 1039 N N . PRO A 1 134 ? 4.703 3.812 4.148 1 96.75 134 PRO A N 1
ATOM 1040 C CA . PRO A 1 134 ? 6.043 4.109 3.641 1 96.75 134 PRO A CA 1
ATOM 1041 C C . PRO A 1 134 ? 6.031 4.605 2.197 1 96.75 134 PRO A C 1
ATOM 1043 O O . PRO A 1 134 ? 6.777 4.098 1.357 1 96.75 134 PRO A O 1
ATOM 1046 N N . ILE A 1 135 ? 5.332 5.625 1.913 1 97 135 ILE A N 1
ATOM 1047 C CA . ILE A 1 135 ? 5.055 6.055 0.547 1 97 135 ILE A CA 1
ATOM 1048 C C . ILE A 1 135 ? 6.262 6.805 -0.014 1 97 135 ILE A C 1
ATOM 1050 O O . ILE A 1 135 ? 6.609 6.645 -1.186 1 97 135 ILE A O 1
ATOM 1054 N N . ILE A 1 136 ? 6.918 7.629 0.801 1 96.12 136 ILE A N 1
ATOM 1055 C CA . ILE A 1 136 ? 8.07 8.398 0.333 1 96.12 136 ILE A CA 1
ATOM 1056 C C . ILE A 1 136 ? 9.211 7.453 -0.023 1 96.12 136 ILE A C 1
ATOM 1058 O O . ILE A 1 136 ? 9.773 7.535 -1.116 1 96.12 136 ILE A O 1
ATOM 1062 N N . ASN A 1 137 ? 9.492 6.551 0.867 1 95.69 137 ASN A N 1
ATOM 1063 C CA . ASN A 1 137 ? 10.57 5.594 0.633 1 95.69 137 ASN A CA 1
ATOM 1064 C C . ASN A 1 137 ? 10.219 4.629 -0.496 1 95.69 137 ASN A C 1
ATOM 1066 O O . ASN A 1 137 ? 11.102 4.191 -1.235 1 95.69 137 ASN A O 1
ATOM 1070 N N . ALA A 1 138 ? 8.945 4.285 -0.631 1 95.25 138 ALA A N 1
ATOM 1071 C CA . ALA A 1 138 ? 8.539 3.465 -1.771 1 95.25 138 ALA A CA 1
ATOM 1072 C C . ALA A 1 138 ? 8.859 4.164 -3.088 1 95.25 138 ALA A C 1
ATOM 1074 O O . ALA A 1 138 ? 9.461 3.57 -3.984 1 95.25 138 ALA A O 1
ATOM 1075 N N . LEU A 1 139 ? 8.531 5.395 -3.176 1 94.31 139 LEU A N 1
ATOM 1076 C CA . LEU A 1 139 ? 8.758 6.168 -4.391 1 94.31 139 LEU A CA 1
ATOM 1077 C C . LEU A 1 139 ? 10.25 6.363 -4.637 1 94.31 139 LEU A C 1
ATOM 1079 O O . LEU A 1 139 ? 10.688 6.418 -5.789 1 94.31 139 LEU A O 1
ATOM 1083 N N . ARG A 1 140 ? 11.023 6.352 -3.598 1 92.25 140 ARG A N 1
ATOM 1084 C CA . ARG A 1 140 ? 12.461 6.605 -3.707 1 92.25 140 ARG A CA 1
ATOM 1085 C C . ARG A 1 140 ? 13.211 5.332 -4.094 1 92.25 140 ARG A C 1
ATOM 1087 O O . ARG A 1 140 ? 14.172 5.383 -4.859 1 92.25 140 ARG A O 1
ATOM 1094 N N . ALA A 1 141 ? 12.695 4.238 -3.574 1 92.75 141 ALA A N 1
ATOM 1095 C CA . ALA A 1 141 ? 13.57 3.07 -3.652 1 92.75 141 ALA A CA 1
ATOM 1096 C C . ALA A 1 141 ? 12.875 1.915 -4.367 1 92.75 141 ALA A C 1
ATOM 1098 O O . ALA A 1 141 ? 13.5 1.206 -5.164 1 92.75 141 ALA A O 1
ATOM 1099 N N . THR A 1 142 ? 11.609 1.692 -4.121 1 94.12 142 THR A N 1
ATOM 1100 C CA . THR A 1 142 ? 10.945 0.501 -4.641 1 94.12 142 THR A CA 1
ATOM 1101 C C . THR A 1 142 ? 10.281 0.795 -5.98 1 94.12 142 THR A C 1
ATOM 1103 O O . THR A 1 142 ? 9.977 -0.124 -6.746 1 94.12 142 THR A O 1
ATOM 1106 N N . LEU A 1 143 ? 10.008 2.025 -6.219 1 94.62 143 LEU A N 1
ATOM 1107 C CA . LEU A 1 143 ? 9.391 2.49 -7.457 1 94.62 143 LEU A CA 1
ATOM 1108 C C . LEU A 1 143 ? 10.219 3.613 -8.078 1 94.62 143 LEU A C 1
ATOM 1110 O O . LEU A 1 143 ? 9.656 4.578 -8.609 1 94.62 143 LEU A O 1
ATOM 1114 N N . SER A 1 144 ? 11.461 3.473 -8 1 92 144 SER A N 1
ATOM 1115 C CA . SER A 1 144 ? 12.375 4.574 -8.273 1 92 144 SER A CA 1
ATOM 1116 C C . SER A 1 144 ? 12.383 4.93 -9.758 1 92 144 SER A C 1
ATOM 1118 O O . SER A 1 144 ? 12.742 6.047 -10.133 1 92 144 SER A O 1
ATOM 1120 N N . THR A 1 145 ? 12.008 4.02 -10.656 1 92.75 145 THR A N 1
ATOM 1121 C CA . THR A 1 145 ? 12 4.312 -12.086 1 92.75 145 THR A CA 1
ATOM 1122 C C . THR A 1 145 ? 10.602 4.137 -12.664 1 92.75 145 THR A C 1
ATOM 1124 O O . THR A 1 145 ? 10.43 4.113 -13.891 1 92.75 145 THR A O 1
ATOM 1127 N N . THR A 1 146 ? 9.656 3.889 -11.82 1 93.19 146 THR A N 1
ATOM 1128 C CA . THR A 1 146 ? 8.273 3.758 -12.258 1 93.19 146 THR A CA 1
ATOM 1129 C C . THR A 1 146 ? 7.645 5.129 -12.477 1 93.19 146 THR A C 1
ATOM 1131 O O . THR A 1 146 ? 7.676 5.984 -11.594 1 93.19 146 THR A O 1
ATOM 1134 N N . SER A 1 147 ? 7.098 5.281 -13.531 1 90.31 147 SER A N 1
ATOM 1135 C CA . SER A 1 147 ? 6.48 6.566 -13.844 1 90.31 147 SER A CA 1
ATOM 1136 C C . SER A 1 147 ? 5.121 6.703 -13.164 1 90.31 147 SER A C 1
ATOM 1138 O O . SER A 1 147 ? 4.266 5.824 -13.297 1 90.31 147 SER A O 1
ATOM 1140 N N . ILE A 1 148 ? 4.945 7.844 -12.492 1 92.56 148 ILE A N 1
ATOM 1141 C CA . ILE A 1 148 ? 3.686 8.188 -11.844 1 92.56 148 ILE A CA 1
ATOM 1142 C C . ILE A 1 148 ? 3.082 9.422 -12.516 1 92.56 148 ILE A C 1
ATOM 1144 O O . ILE A 1 148 ? 3.75 10.445 -12.648 1 92.56 148 ILE A O 1
ATOM 1148 N N . ASP A 1 149 ? 1.877 9.367 -12.891 1 90.38 149 ASP A N 1
ATOM 1149 C CA . ASP A 1 149 ? 1.289 10.5 -13.594 1 90.38 149 ASP A CA 1
ATOM 1150 C C . ASP A 1 149 ? 0.254 11.211 -12.719 1 90.38 149 ASP A C 1
ATOM 1152 O O . ASP A 1 149 ? -0.142 12.336 -13.016 1 90.38 149 ASP A O 1
ATOM 1156 N N . ARG A 1 150 ? -0.211 10.531 -11.711 1 93.81 150 ARG A N 1
ATOM 1157 C CA . ARG A 1 150 ? -1.208 11.102 -10.812 1 93.81 150 ARG A CA 1
ATOM 1158 C C . ARG A 1 150 ? -1.13 10.453 -9.43 1 93.81 150 ARG A C 1
ATOM 1160 O O . ARG A 1 150 ? -0.805 9.273 -9.312 1 93.81 150 ARG A O 1
ATOM 1167 N N . VAL A 1 151 ? -1.446 11.273 -8.445 1 96.19 151 VAL A N 1
ATOM 1168 C CA . VAL A 1 151 ? -1.538 10.766 -7.078 1 96.19 151 VAL A CA 1
ATOM 1169 C C . VAL A 1 151 ? -2.803 11.305 -6.41 1 96.19 151 VAL A C 1
ATOM 1171 O O . VAL A 1 151 ? -3.174 12.461 -6.609 1 96.19 151 VAL A O 1
ATOM 1174 N N . ARG A 1 152 ? -3.529 10.43 -5.723 1 97 152 ARG A N 1
ATOM 1175 C CA . ARG A 1 152 ? -4.672 10.781 -4.883 1 97 152 ARG A CA 1
ATOM 1176 C C . ARG A 1 152 ? -4.496 10.234 -3.471 1 97 152 ARG A C 1
ATOM 1178 O O . ARG A 1 152 ? -3.834 9.219 -3.268 1 97 152 ARG A O 1
ATOM 1185 N N . GLY A 1 153 ? -5.105 11.008 -2.521 1 97.5 153 GLY A N 1
ATOM 1186 C CA . GLY A 1 153 ? -4.969 10.445 -1.187 1 97.5 153 GLY A CA 1
ATOM 1187 C C . GLY A 1 153 ? -5.941 11.039 -0.186 1 97.5 153 GLY A C 1
ATOM 1188 O O . GLY A 1 153 ? -6.477 12.125 -0.404 1 97.5 153 GLY A O 1
ATOM 1189 N N . ILE A 1 154 ? -6.332 10.266 0.741 1 98.12 154 ILE A N 1
ATOM 1190 C CA . ILE A 1 154 ? -6.852 10.711 2.031 1 98.12 154 ILE A CA 1
ATOM 1191 C C . ILE A 1 154 ? -5.691 10.938 3.002 1 98.12 154 ILE A C 1
ATOM 1193 O O . ILE A 1 154 ? -5.133 9.977 3.539 1 98.12 154 ILE A O 1
ATOM 1197 N N . LEU A 1 155 ? -5.387 12.219 3.256 1 98.06 155 LEU A N 1
ATOM 1198 C CA . LEU A 1 155 ? -4.09 12.539 3.846 1 98.06 155 LEU A CA 1
ATOM 1199 C C . LEU A 1 155 ? -4.262 13.125 5.242 1 98.06 155 LEU A C 1
ATOM 1201 O O . LEU A 1 155 ? -3.297 13.609 5.84 1 98.06 155 LEU A O 1
ATOM 1205 N N . ASN A 1 156 ? -5.465 13.18 5.672 1 97.25 156 ASN A N 1
ATOM 1206 C CA . ASN A 1 156 ? -5.746 13.688 7.008 1 97.25 156 ASN A CA 1
ATOM 1207 C C . ASN A 1 156 ? -6.746 12.805 7.75 1 97.25 156 ASN A C 1
ATOM 1209 O O . ASN A 1 156 ? -7.93 12.781 7.414 1 97.25 156 ASN A O 1
ATOM 1213 N N . GLY A 1 157 ? -6.273 12.156 8.797 1 95.88 157 GLY A N 1
ATOM 1214 C CA . GLY A 1 157 ? -7.09 11.203 9.531 1 95.88 157 GLY A CA 1
ATOM 1215 C C . GLY A 1 157 ? -8.219 11.859 10.312 1 95.88 157 GLY A C 1
ATOM 1216 O O . GLY A 1 157 ? -9.297 11.281 10.453 1 95.88 157 GLY A O 1
ATOM 1217 N N . THR A 1 158 ? -8 13.039 10.828 1 96.19 158 THR A N 1
ATOM 1218 C CA . THR A 1 158 ? -9.008 13.734 11.625 1 96.19 158 THR A CA 1
ATOM 1219 C C . THR A 1 158 ? -10.258 14.016 10.789 1 96.19 158 THR A C 1
ATOM 1221 O O . THR A 1 158 ? -11.367 13.656 11.188 1 96.19 158 THR A O 1
ATOM 1224 N N . THR A 1 159 ? -10.078 14.625 9.688 1 97.62 159 THR A N 1
ATOM 1225 C CA . THR A 1 159 ? -11.234 14.945 8.859 1 97.62 159 THR A CA 1
ATOM 1226 C C . THR A 1 159 ? -11.852 13.672 8.281 1 97.62 159 THR A C 1
ATOM 1228 O O . THR A 1 159 ? -13.07 13.602 8.086 1 97.62 159 THR A O 1
ATOM 1231 N N . ASN A 1 160 ? -11.008 12.672 8 1 97.25 160 ASN A N 1
ATOM 1232 C CA . ASN A 1 160 ? -11.578 11.422 7.516 1 97.25 160 ASN A CA 1
ATOM 1233 C C . ASN A 1 160 ? -12.492 10.781 8.555 1 97.25 160 ASN A C 1
ATOM 1235 O O . ASN A 1 160 ? -13.547 10.234 8.219 1 97.25 160 ASN A O 1
ATOM 1239 N N . TYR A 1 161 ? -12.031 10.836 9.766 1 96.38 161 TYR A N 1
ATOM 1240 C CA . TYR A 1 161 ? -12.883 10.359 10.859 1 96.38 161 TYR A CA 1
ATOM 1241 C C . TYR A 1 161 ? -14.195 11.141 10.898 1 96.38 161 TYR A C 1
ATOM 1243 O O . TYR A 1 161 ? -15.273 10.547 10.977 1 96.38 161 TYR A O 1
ATOM 1251 N N . MET A 1 162 ? -14.094 12.367 10.93 1 97.25 162 MET A N 1
ATOM 1252 C CA . MET A 1 162 ? -15.266 13.234 11.031 1 97.25 162 MET A CA 1
ATOM 1253 C C . MET A 1 162 ? -16.25 12.961 9.906 1 97.25 162 MET A C 1
ATOM 1255 O O . MET A 1 162 ? -17.438 12.75 10.148 1 97.25 162 MET A O 1
ATOM 1259 N N . LEU A 1 163 ? -15.766 12.969 8.672 1 97.56 163 LEU A N 1
ATOM 1260 C CA . LEU A 1 163 ? -16.625 12.758 7.512 1 97.56 163 LEU A CA 1
ATOM 1261 C C . LEU A 1 163 ? -17.219 11.352 7.531 1 97.56 163 LEU A C 1
ATOM 1263 O O . LEU A 1 163 ? -18.375 11.156 7.117 1 97.56 163 LEU A O 1
ATOM 1267 N N . THR A 1 164 ? -16.406 10.383 8.008 1 95.38 164 THR A N 1
ATOM 1268 C CA . THR A 1 164 ? -16.922 9.031 8.18 1 95.38 164 THR A CA 1
ATOM 1269 C C . THR A 1 164 ? -18.109 9.016 9.148 1 95.38 164 THR A C 1
ATOM 1271 O O . THR A 1 164 ? -19.141 8.43 8.844 1 95.38 164 THR A O 1
ATOM 1274 N N . GLU A 1 165 ? -17.938 9.672 10.25 1 95.38 165 GLU A N 1
ATOM 1275 C CA . GLU A 1 165 ? -19 9.727 11.266 1 95.38 165 GLU A CA 1
ATOM 1276 C C . GLU A 1 165 ? -20.234 10.453 10.75 1 95.38 165 GLU A C 1
ATOM 1278 O O . GLU A 1 165 ? -21.359 10.055 11.031 1 95.38 165 GLU A O 1
ATOM 1283 N N . MET A 1 166 ? -20.047 11.5 10.07 1 96.06 166 MET A N 1
ATOM 1284 C CA . MET A 1 166 ? -21.172 12.258 9.531 1 96.06 166 MET A CA 1
ATOM 1285 C C . MET A 1 166 ? -22 11.398 8.578 1 96.06 166 MET A C 1
ATOM 1287 O O . MET A 1 166 ? -23.234 11.383 8.664 1 96.06 166 MET A O 1
ATOM 1291 N N . ILE A 1 167 ? -21.328 10.711 7.688 1 93.38 167 ILE A N 1
ATOM 1292 C CA . ILE A 1 167 ? -22.016 9.977 6.633 1 93.38 167 ILE A CA 1
ATOM 1293 C C . ILE A 1 167 ? -22.625 8.695 7.207 1 93.38 167 ILE A C 1
ATOM 1295 O O . ILE A 1 167 ? -23.766 8.344 6.902 1 93.38 167 ILE A O 1
ATOM 1299 N N . GLN A 1 168 ? -21.922 7.98 8.039 1 89 168 GLN A N 1
ATOM 1300 C CA . GLN A 1 168 ? -22.344 6.668 8.508 1 89 168 GLN A CA 1
ATOM 1301 C C . GLN A 1 168 ? -23.344 6.789 9.656 1 89 168 GLN A C 1
ATOM 1303 O O . GLN A 1 168 ? -24.234 5.941 9.812 1 89 168 GLN A O 1
ATOM 1308 N N . LYS A 1 169 ? -23.219 7.836 10.406 1 92.06 169 LYS A N 1
ATOM 1309 C CA . LYS A 1 169 ? -24.062 7.949 11.594 1 92.06 169 LYS A CA 1
ATOM 1310 C C . LYS A 1 169 ? -25 9.148 11.492 1 92.06 169 LYS A C 1
ATOM 1312 O O . LYS A 1 169 ? -25.703 9.477 12.453 1 92.06 169 LYS A O 1
ATOM 1317 N N . GLU A 1 170 ? -24.938 9.852 10.445 1 92 170 GLU A N 1
ATOM 1318 C CA . GLU A 1 170 ? -25.797 11 10.188 1 92 170 GLU A CA 1
ATOM 1319 C C . GLU A 1 170 ? -25.672 12.039 11.297 1 92 170 GLU A C 1
ATOM 1321 O O . GLU A 1 170 ? -26.688 12.477 11.852 1 92 170 GLU A O 1
ATOM 1326 N N . ARG A 1 171 ? -24.531 12.383 11.578 1 95.31 171 ARG A N 1
ATOM 1327 C CA . ARG A 1 171 ? -24.234 13.367 12.617 1 95.31 171 ARG A CA 1
ATOM 1328 C C . ARG A 1 171 ? -23.828 14.703 12 1 95.31 171 ARG A C 1
ATOM 1330 O O . ARG A 1 171 ? -23.375 14.758 10.852 1 95.31 171 ARG A O 1
ATOM 1337 N N . SER A 1 172 ? -24 15.766 12.789 1 95.88 172 SER A N 1
ATOM 1338 C CA . SER A 1 172 ? -2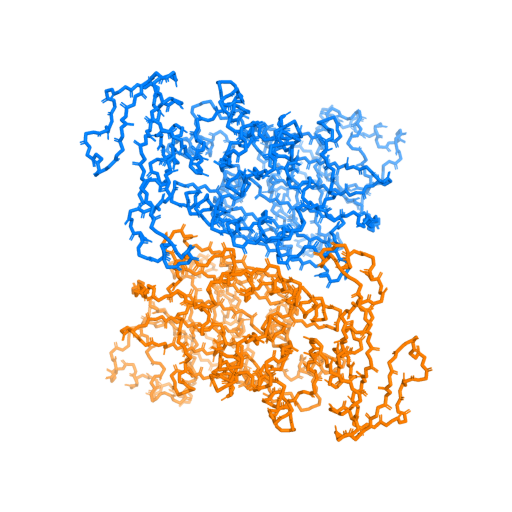3.641 17.094 12.289 1 95.88 172 SER A CA 1
ATOM 1339 C C . SER A 1 172 ? -22.141 17.344 12.375 1 95.88 172 SER A C 1
ATOM 1341 O O . SER A 1 172 ? -21.453 16.703 13.172 1 95.88 172 SER A O 1
ATOM 1343 N N . PHE A 1 173 ? -21.719 18.312 11.594 1 96.44 173 PHE A N 1
ATOM 1344 C CA . PHE A 1 173 ? -20.312 18.688 11.594 1 96.44 173 PHE A CA 1
ATOM 1345 C C . PHE A 1 173 ? -19.875 19.141 12.984 1 96.44 173 PHE A C 1
ATOM 1347 O O . PHE A 1 173 ? -18.828 18.719 13.477 1 96.44 173 PHE A O 1
ATOM 1354 N N . ALA A 1 174 ? -20.641 19.938 13.586 1 96.06 174 ALA A N 1
ATOM 1355 C CA . ALA A 1 174 ? -20.312 20.484 14.906 1 96.06 174 ALA A CA 1
ATOM 1356 C C . ALA A 1 174 ? -20.188 19.375 15.938 1 96.06 174 ALA A C 1
ATOM 1358 O O . ALA A 1 174 ? -19.266 19.391 16.766 1 96.06 174 ALA A O 1
ATOM 1359 N N . ASP A 1 175 ? -21.062 18.469 15.883 1 96.81 175 ASP A N 1
ATOM 1360 C CA . ASP A 1 175 ? -21.062 17.344 16.828 1 96.81 175 ASP A CA 1
ATOM 1361 C C . ASP A 1 175 ? -19.812 16.484 16.672 1 96.81 175 ASP A C 1
ATOM 1363 O O . ASP A 1 175 ? -19.172 16.109 17.656 1 96.81 175 ASP A O 1
ATOM 1367 N N . VAL A 1 176 ? -19.547 16.125 15.453 1 97 176 VAL A N 1
ATOM 1368 C CA . VAL A 1 176 ? -18.422 15.219 15.219 1 97 176 VAL A CA 1
ATOM 1369 C C . VAL A 1 176 ? -17.109 15.945 15.508 1 97 176 VAL A C 1
ATOM 1371 O O . VAL A 1 176 ? -16.141 15.328 15.945 1 97 176 VAL A O 1
ATOM 1374 N N . LEU A 1 177 ? -17 17.281 15.25 1 97.12 177 LEU A N 1
ATOM 1375 C CA . LEU A 1 177 ? -15.812 18.047 15.602 1 97.12 177 LEU A CA 1
ATOM 1376 C C . LEU A 1 177 ? -15.57 18.016 17.109 1 97.12 177 LEU A C 1
ATOM 1378 O O . LEU A 1 177 ? -14.438 17.812 17.547 1 97.12 177 LEU A O 1
ATOM 1382 N N . LEU A 1 178 ? -16.609 18.203 17.844 1 96.88 178 LEU A N 1
ATOM 1383 C CA . LEU A 1 178 ? -16.516 18.156 19.297 1 96.88 178 LEU A CA 1
ATOM 1384 C C . LEU A 1 178 ? -16.016 16.797 19.766 1 96.88 178 LEU A C 1
ATOM 1386 O O . LEU A 1 178 ? -15.141 16.719 20.641 1 96.88 178 LEU A O 1
ATOM 1390 N N . GLU A 1 179 ? -16.531 15.797 19.219 1 96.88 179 GLU A N 1
ATOM 1391 C CA . GLU A 1 179 ? -16.094 14.445 19.578 1 96.88 179 GLU A CA 1
ATOM 1392 C C . GLU A 1 179 ? -14.641 14.219 19.203 1 96.88 179 GLU A C 1
ATOM 1394 O O . GLU A 1 179 ? -13.883 13.617 19.953 1 96.88 179 GLU A O 1
ATOM 1399 N N . ALA A 1 180 ? -14.328 14.602 17.953 1 95.69 180 ALA A N 1
ATOM 1400 C CA . ALA A 1 180 ? -12.945 14.461 17.516 1 95.69 180 ALA A CA 1
ATOM 1401 C C . ALA A 1 180 ? -11.984 15.148 18.484 1 95.69 180 ALA A C 1
ATOM 1403 O O . ALA A 1 180 ? -10.891 14.641 18.75 1 95.69 180 ALA A O 1
ATOM 1404 N N . GLN A 1 181 ? -12.375 16.266 18.984 1 95.5 181 GLN A N 1
ATOM 1405 C CA . GLN A 1 181 ? -11.562 16.984 19.953 1 95.5 181 GLN A CA 1
ATOM 1406 C C . GLN A 1 181 ? -11.492 16.219 21.281 1 95.5 181 GLN A C 1
ATOM 1408 O O . GLN A 1 181 ? -10.422 16.109 21.891 1 95.5 181 GLN A O 1
ATOM 1413 N N . GLN A 1 182 ? -12.547 15.633 21.703 1 95.69 182 GLN A N 1
ATOM 1414 C CA . GLN A 1 182 ? -12.609 14.852 22.938 1 95.69 182 GLN A CA 1
ATOM 1415 C C . GLN A 1 182 ? -11.742 13.602 22.844 1 95.69 182 GLN A C 1
ATOM 1417 O O . GLN A 1 182 ? -11.125 13.195 23.812 1 95.69 182 GLN A O 1
ATOM 1422 N N . LEU A 1 183 ? -11.727 13.078 21.688 1 92.75 183 LEU A N 1
ATOM 1423 C CA . LEU A 1 183 ? -10.969 11.844 21.469 1 92.75 183 LEU A CA 1
ATOM 1424 C C . LEU A 1 183 ? -9.492 12.148 21.234 1 92.75 183 LEU A C 1
ATOM 1426 O O . LEU A 1 183 ? -8.672 11.234 21.156 1 92.75 183 LEU A O 1
ATOM 1430 N N . GLY A 1 184 ? -9.188 13.422 21 1 90.12 184 GLY A N 1
ATOM 1431 C CA . GLY A 1 184 ? -7.805 13.828 20.797 1 90.12 184 GLY A CA 1
ATOM 1432 C C . GLY A 1 184 ? -7.375 13.789 19.344 1 90.12 184 GLY A C 1
ATOM 1433 O O . GLY A 1 184 ? -6.191 13.922 19.031 1 90.12 184 GLY A O 1
ATOM 1434 N N . TYR A 1 185 ? -8.32 13.539 18.453 1 90.62 185 TYR A N 1
ATOM 1435 C CA . TYR A 1 185 ? -8 13.57 17.031 1 90.62 185 TYR A CA 1
ATOM 1436 C C . TYR A 1 185 ? -7.789 15 16.547 1 90.62 185 TYR A C 1
ATOM 1438 O O . TYR A 1 185 ? -6.895 15.258 15.742 1 90.62 185 TYR A O 1
ATOM 1446 N N . ALA A 1 186 ? -8.625 15.867 17.047 1 92.81 186 ALA A N 1
ATOM 1447 C CA . ALA A 1 186 ? -8.531 17.281 16.703 1 92.81 186 ALA A CA 1
ATOM 1448 C C . ALA A 1 186 ? -8.078 18.109 17.891 1 92.81 186 ALA A C 1
ATOM 1450 O O . ALA A 1 186 ? -8.5 17.859 19.031 1 92.81 186 ALA A O 1
ATOM 1451 N N . GLU A 1 187 ? -7.238 19.078 17.578 1 91.5 187 GLU A N 1
ATOM 1452 C CA . GLU A 1 187 ? -6.832 20.016 18.609 1 91.5 187 GLU A CA 1
ATOM 1453 C C . GLU A 1 187 ? -7.914 21.062 18.875 1 91.5 187 GLU A C 1
ATOM 1455 O O . GLU A 1 187 ? -8.906 21.109 18.141 1 91.5 187 GLU A O 1
ATOM 1460 N N . SER A 1 188 ? -7.625 21.844 19.953 1 91.75 188 SER A N 1
ATOM 1461 C CA . SER A 1 188 ? -8.578 22.906 20.234 1 91.75 188 SER A CA 1
ATOM 1462 C C . SER A 1 188 ? -8.734 23.844 19.047 1 91.75 188 SER A C 1
ATOM 1464 O O . SER A 1 188 ? -9.852 24.203 18.688 1 91.75 188 SER A O 1
ATOM 1466 N N . ASP A 1 189 ? -7.648 24.234 18.531 1 95.06 189 ASP A N 1
ATOM 1467 C CA . ASP A 1 189 ? -7.676 24.922 17.234 1 95.06 189 ASP A CA 1
ATOM 1468 C C . ASP A 1 189 ? -7.477 23.922 16.094 1 95.06 189 ASP A C 1
ATOM 1470 O O . ASP A 1 189 ? -6.348 23.547 15.781 1 95.06 189 ASP A O 1
ATOM 1474 N N . PRO A 1 190 ? -8.547 23.531 15.453 1 95.81 190 PRO A N 1
ATOM 1475 C CA . PRO A 1 190 ? -8.469 22.453 14.453 1 95.81 190 PRO A CA 1
ATOM 1476 C C . PRO A 1 190 ? -8.258 22.984 13.039 1 95.81 190 PRO A C 1
ATOM 1478 O O . PRO A 1 190 ? -8.477 22.266 12.062 1 95.81 190 PRO A O 1
ATOM 1481 N N . THR A 1 191 ? -7.816 24.25 12.82 1 96.12 191 THR A N 1
ATOM 1482 C CA . THR A 1 191 ? -7.75 24.938 11.539 1 96.12 191 THR A CA 1
ATOM 1483 C C . THR A 1 191 ? -6.902 24.156 10.547 1 96.12 191 THR A C 1
ATOM 1485 O O . THR A 1 191 ? -7.289 24 9.383 1 96.12 191 THR A O 1
ATOM 1488 N N . ASP A 1 192 ? -5.77 23.609 10.945 1 95.31 192 ASP A N 1
ATOM 1489 C CA . ASP A 1 192 ? -4.871 22.875 10.062 1 95.31 192 ASP A CA 1
ATOM 1490 C C . ASP A 1 192 ? -5.574 21.656 9.453 1 95.31 192 ASP A C 1
ATOM 1492 O O . ASP A 1 192 ? -5.297 21.281 8.312 1 95.31 192 ASP A O 1
ATOM 1496 N N . ASP A 1 193 ? -6.453 21.094 10.25 1 96.44 193 ASP A N 1
ATOM 1497 C CA . ASP A 1 193 ? -7.188 19.922 9.781 1 96.44 193 ASP A CA 1
ATOM 1498 C C . ASP A 1 193 ? -8.406 20.328 8.961 1 96.44 193 ASP A C 1
ATOM 1500 O O . ASP A 1 193 ? -8.531 19.938 7.797 1 96.44 193 ASP A O 1
ATOM 1504 N N . ILE A 1 194 ? -9.242 21.188 9.453 1 97.25 194 ILE A N 1
ATOM 1505 C CA . ILE A 1 194 ? -10.57 21.406 8.898 1 97.25 194 ILE A CA 1
ATOM 1506 C C . ILE A 1 194 ? -10.477 22.344 7.699 1 97.25 194 ILE A C 1
ATOM 1508 O O . ILE A 1 194 ? -11.336 22.328 6.816 1 97.25 194 ILE A O 1
ATOM 1512 N N . GLU A 1 195 ? -9.422 23.141 7.641 1 96.81 195 GLU A N 1
ATOM 1513 C CA . GLU A 1 195 ? -9.211 24.016 6.484 1 96.81 195 GLU A CA 1
ATOM 1514 C C . GLU A 1 195 ? -8.188 23.422 5.523 1 96.81 195 GLU A C 1
ATOM 1516 O O . GLU A 1 195 ? -7.746 24.078 4.586 1 96.81 195 GLU A O 1
ATOM 1521 N N . SER A 1 196 ? -7.738 22.219 5.742 1 97.12 196 SER A N 1
ATOM 1522 C CA . SER A 1 196 ? -7.062 21.312 4.824 1 97.12 196 SER A CA 1
ATOM 1523 C C . SER A 1 196 ? -5.594 21.688 4.652 1 97.12 196 SER A C 1
ATOM 1525 O O . SER A 1 196 ? -4.949 21.266 3.686 1 97.12 196 SER A O 1
ATOM 1527 N N . TYR A 1 197 ? -5.062 22.484 5.594 1 96.38 197 TYR A N 1
ATOM 1528 C CA . TYR A 1 197 ? -3.645 22.812 5.492 1 96.38 197 TYR A CA 1
ATOM 1529 C C . TYR A 1 197 ? -2.779 21.562 5.617 1 96.38 197 TYR A C 1
ATOM 1531 O O . TYR A 1 197 ? -1.832 21.391 4.848 1 96.38 197 TYR A O 1
ATOM 1539 N N . ASP A 1 198 ? -3.094 20.734 6.547 1 96.44 198 ASP A N 1
ATOM 1540 C CA . ASP A 1 198 ? -2.328 19.516 6.781 1 96.44 198 ASP A CA 1
ATOM 1541 C C . ASP A 1 198 ? -2.281 18.641 5.523 1 96.44 198 ASP A C 1
ATOM 1543 O O . ASP A 1 198 ? -1.205 18.234 5.09 1 96.44 198 ASP A O 1
ATOM 1547 N N . ALA A 1 199 ? -3.424 18.391 4.973 1 97.56 199 ALA A N 1
ATOM 1548 C CA . ALA A 1 199 ? -3.5 17.594 3.746 1 97.56 199 ALA A CA 1
ATOM 1549 C C . ALA A 1 199 ? -2.793 18.297 2.592 1 97.56 199 ALA A C 1
ATOM 1551 O O . ALA A 1 199 ? -2.172 17.641 1.748 1 97.56 199 ALA A O 1
ATOM 1552 N N . TRP A 1 200 ? -2.922 19.594 2.609 1 97.12 200 TRP A N 1
ATOM 1553 C CA . TRP A 1 200 ? -2.316 20.406 1.562 1 97.12 200 TRP A CA 1
ATOM 1554 C C . TRP A 1 200 ? -0.795 20.297 1.6 1 97.12 200 TRP A C 1
ATOM 1556 O O . TRP A 1 200 ? -0.157 20.078 0.567 1 97.12 200 TRP A O 1
ATOM 1566 N N . TYR A 1 201 ? -0.183 20.406 2.754 1 96.69 201 TYR A N 1
ATOM 1567 C CA . TYR A 1 201 ? 1.26 20.234 2.895 1 96.69 201 TYR A CA 1
ATOM 1568 C C . TYR A 1 201 ? 1.698 18.859 2.404 1 96.69 201 TYR A C 1
ATOM 1570 O O . TYR A 1 201 ? 2.678 18.75 1.662 1 96.69 201 TYR A O 1
ATOM 1578 N N . LYS A 1 202 ? 0.966 17.875 2.785 1 97 202 LYS A N 1
ATOM 1579 C CA . LYS A 1 202 ? 1.313 16.484 2.447 1 97 202 LYS A CA 1
ATOM 1580 C C . LYS A 1 202 ? 1.214 16.25 0.944 1 97 202 LYS A C 1
ATOM 1582 O O . LYS A 1 202 ? 2.033 15.539 0.368 1 97 202 LYS A O 1
ATOM 1587 N N . LEU A 1 203 ? 0.276 16.859 0.324 1 97.38 203 LEU A N 1
ATOM 1588 C CA . LEU A 1 203 ? 0.139 16.703 -1.119 1 97.38 203 LEU A CA 1
ATOM 1589 C C . LEU A 1 203 ? 1.3 17.375 -1.852 1 97.38 203 LEU A C 1
ATOM 1591 O O . LEU A 1 203 ? 1.783 16.844 -2.859 1 97.38 203 LEU A O 1
ATOM 1595 N N . ILE A 1 204 ? 1.72 18.484 -1.37 1 96.06 204 ILE A N 1
ATOM 1596 C CA . ILE A 1 204 ? 2.857 19.188 -1.958 1 96.06 204 ILE A CA 1
ATOM 1597 C C . ILE A 1 204 ? 4.094 18.297 -1.907 1 96.06 204 ILE A C 1
ATOM 1599 O O . ILE A 1 204 ? 4.801 18.141 -2.906 1 96.06 204 ILE A O 1
ATOM 1603 N N . ILE A 1 205 ? 4.316 17.688 -0.806 1 96.12 205 ILE A N 1
ATOM 1604 C CA . ILE A 1 205 ? 5.473 16.828 -0.622 1 96.12 205 ILE A CA 1
ATOM 1605 C C . ILE A 1 205 ? 5.352 15.602 -1.532 1 96.12 205 ILE A C 1
ATOM 1607 O O . ILE A 1 205 ? 6.312 15.227 -2.209 1 96.12 205 ILE A O 1
ATOM 1611 N N . LEU A 1 206 ? 4.195 15 -1.552 1 95.69 206 LEU A N 1
ATOM 1612 C CA . LEU A 1 206 ? 3.963 13.844 -2.412 1 95.69 206 LEU A CA 1
ATOM 1613 C C . LEU A 1 206 ? 4.211 14.195 -3.875 1 95.69 206 LEU A C 1
ATOM 1615 O O . LEU A 1 206 ? 4.781 13.398 -4.625 1 95.69 206 LEU A O 1
ATOM 1619 N N . SER A 1 207 ? 3.758 15.359 -4.277 1 93.38 207 SER A N 1
ATOM 1620 C CA . SER A 1 207 ? 3.926 15.797 -5.656 1 93.38 207 SER A CA 1
ATOM 1621 C C . SER A 1 207 ? 5.398 15.867 -6.039 1 93.38 207 SER A C 1
ATOM 1623 O O . SER A 1 207 ? 5.773 15.5 -7.156 1 93.38 207 SER A O 1
ATOM 1625 N N . ARG A 1 208 ? 6.227 16.312 -5.148 1 92.38 208 ARG A N 1
ATOM 1626 C CA . ARG A 1 208 ? 7.668 16.375 -5.371 1 92.38 208 ARG A CA 1
ATOM 1627 C C . ARG A 1 208 ? 8.227 14.992 -5.699 1 92.38 208 ARG A C 1
ATOM 1629 O O . ARG A 1 208 ? 9.039 14.844 -6.613 1 92.38 208 ARG A O 1
ATOM 1636 N N . LEU A 1 209 ? 7.734 14.016 -5.004 1 92.62 209 LEU A N 1
ATOM 1637 C CA . LEU A 1 209 ? 8.266 12.672 -5.172 1 92.62 209 LEU A CA 1
ATOM 1638 C C . LEU A 1 209 ? 7.672 12 -6.402 1 92.62 209 LEU A C 1
ATOM 1640 O O . LEU A 1 209 ? 8.352 11.219 -7.082 1 92.62 209 LEU A O 1
ATOM 1644 N N . CYS A 1 210 ? 6.453 12.297 -6.688 1 92.62 210 CYS A N 1
ATOM 1645 C CA . CYS A 1 210 ? 5.766 11.648 -7.805 1 92.62 210 CYS A CA 1
ATOM 1646 C C . CYS A 1 210 ? 6.215 12.25 -9.133 1 92.62 210 CYS A C 1
ATOM 1648 O O . CYS A 1 210 ? 6.324 11.539 -10.133 1 92.62 210 CYS A O 1
ATOM 1650 N N . PHE A 1 211 ? 6.527 13.586 -9.141 1 90.56 211 PHE A N 1
ATOM 1651 C CA . PHE A 1 211 ? 6.68 14.258 -10.43 1 90.56 211 PHE A CA 1
ATOM 1652 C C . PHE A 1 211 ? 8.062 14.891 -10.555 1 90.56 211 PHE A C 1
ATOM 1654 O O . PHE A 1 211 ? 8.406 15.43 -11.602 1 90.56 211 PHE A O 1
ATOM 1661 N N . GLY A 1 212 ? 8.828 14.883 -9.5 1 87.12 212 GLY A N 1
ATOM 1662 C CA . GLY A 1 212 ? 10.188 15.398 -9.531 1 87.12 212 GLY A CA 1
ATOM 1663 C C . GLY A 1 212 ? 10.25 16.906 -9.398 1 87.12 212 GLY A C 1
ATOM 1664 O O . GLY A 1 212 ? 11.312 17.516 -9.578 1 87.12 212 GLY A O 1
ATOM 1665 N N . LYS A 1 213 ? 9.078 17.5 -9.125 1 85.62 213 LYS A N 1
ATOM 1666 C CA . LYS A 1 213 ? 8.977 18.953 -9.016 1 85.62 213 LYS A CA 1
ATOM 1667 C C . LYS A 1 213 ? 8.18 19.359 -7.781 1 85.62 213 LYS A C 1
ATOM 1669 O O . LYS A 1 213 ? 7.184 18.719 -7.441 1 85.62 213 LYS A O 1
ATOM 1674 N N . TRP A 1 214 ? 8.852 20.391 -7.125 1 85.44 214 TRP A N 1
ATOM 1675 C CA . TRP A 1 214 ? 8.07 20.969 -6.043 1 85.44 214 TRP A CA 1
ATOM 1676 C C . TRP A 1 214 ? 6.895 21.781 -6.59 1 85.44 214 TRP A C 1
ATOM 1678 O O . TRP A 1 214 ? 7.047 22.547 -7.543 1 85.44 214 TRP A O 1
ATOM 1688 N N . GLY A 1 215 ? 5.723 21.422 -6.195 1 77.06 215 GLY A N 1
ATOM 1689 C CA . GLY A 1 215 ? 4.566 22.188 -6.629 1 77.06 215 GLY A CA 1
ATOM 1690 C C . GLY A 1 215 ? 4.555 23.609 -6.094 1 77.06 215 GLY A C 1
ATOM 1691 O O . GLY A 1 215 ? 4.965 23.859 -4.957 1 77.06 215 GLY A O 1
ATOM 1692 N N . ASP A 1 216 ? 4.191 24.484 -6.996 1 79.62 216 ASP A N 1
ATOM 1693 C CA . ASP A 1 216 ? 3.912 25.844 -6.547 1 79.62 216 ASP A CA 1
ATOM 1694 C C . ASP A 1 216 ? 2.629 25.891 -5.723 1 79.62 216 ASP A C 1
ATOM 1696 O O . ASP A 1 216 ? 1.606 25.328 -6.117 1 79.62 216 ASP A O 1
ATOM 1700 N N . THR A 1 217 ? 2.801 26.453 -4.578 1 78.44 217 THR A N 1
ATOM 1701 C CA . THR A 1 217 ? 1.666 26.531 -3.666 1 78.44 217 THR A CA 1
ATOM 1702 C C . THR A 1 217 ? 0.437 27.094 -4.383 1 78.44 217 THR A C 1
ATOM 1704 O O . THR A 1 217 ? -0.694 26.719 -4.062 1 78.44 217 THR A O 1
ATOM 1707 N N . GLU A 1 218 ? 0.643 27.859 -5.355 1 83 218 GLU A N 1
ATOM 1708 C CA . GLU A 1 218 ? -0.472 28.469 -6.07 1 83 218 GLU A CA 1
ATOM 1709 C C . GLU A 1 218 ? -1.133 27.484 -7.02 1 83 218 GLU A C 1
ATOM 1711 O O . GLU A 1 218 ? -2.27 27.688 -7.449 1 83 218 GLU A O 1
ATOM 1716 N N . GLN A 1 219 ? -0.455 26.469 -7.301 1 88.62 219 GLN A N 1
ATOM 1717 C CA . GLN A 1 219 ? -0.967 25.516 -8.273 1 88.62 219 GLN A CA 1
ATOM 1718 C C . GLN A 1 219 ? -1.715 24.375 -7.59 1 88.62 219 GLN A C 1
ATOM 1720 O O . GLN A 1 219 ? -2.307 23.516 -8.258 1 88.62 219 GLN A O 1
ATOM 1725 N N . ILE A 1 220 ? -1.692 24.328 -6.363 1 92.44 220 ILE A N 1
ATOM 1726 C CA . ILE A 1 220 ? -2.451 23.344 -5.594 1 92.44 220 ILE A CA 1
ATOM 1727 C C . ILE A 1 220 ? -3.465 24.062 -4.707 1 92.44 220 ILE A C 1
ATOM 1729 O O . ILE A 1 220 ? -3.098 24.672 -3.691 1 92.44 220 ILE A O 1
ATOM 1733 N N . THR A 1 221 ? -4.668 24.016 -5.109 1 91.81 221 THR A N 1
ATOM 1734 C CA . THR A 1 221 ? -5.73 24.734 -4.406 1 91.81 221 THR A CA 1
ATOM 1735 C C . THR A 1 221 ? -6.242 23.906 -3.223 1 91.81 221 THR A C 1
ATOM 1737 O O . THR A 1 221 ? -6.098 22.688 -3.201 1 91.81 221 THR A O 1
ATOM 1740 N N . ARG A 1 222 ? -6.77 24.594 -2.262 1 93.31 222 ARG A N 1
ATOM 1741 C CA . ARG A 1 222 ? -7.207 23.922 -1.041 1 93.31 222 ARG A CA 1
ATOM 1742 C C . ARG A 1 222 ? -8.57 24.438 -0.593 1 93.31 222 ARG A C 1
ATOM 1744 O O . ARG A 1 222 ? -8.789 25.641 -0.509 1 93.31 222 ARG A O 1
ATOM 1751 N N . TYR A 1 223 ? -9.461 23.578 -0.331 1 93.38 223 TYR A N 1
ATOM 1752 C CA . TYR A 1 223 ? -10.766 23.859 0.263 1 93.38 223 TYR A CA 1
ATOM 1753 C C . TYR A 1 223 ? -10.977 23.047 1.525 1 93.38 223 TYR A C 1
ATOM 1755 O O . TYR A 1 223 ? -10.641 21.859 1.565 1 93.38 223 TYR A O 1
ATOM 1763 N N . GLY A 1 224 ? -11.492 23.641 2.539 1 95.25 224 GLY A N 1
ATOM 1764 C CA . GLY A 1 224 ? -11.711 22.969 3.807 1 95.25 224 GLY A CA 1
ATOM 1765 C C . GLY A 1 224 ? -13.008 22.172 3.844 1 95.25 224 GLY A C 1
ATOM 1766 O O . GLY A 1 224 ? -13.766 22.172 2.873 1 95.25 224 GLY A O 1
ATOM 1767 N N . VAL A 1 225 ? -13.219 21.484 4.973 1 96.75 225 VAL A N 1
ATOM 1768 C CA . VAL A 1 225 ? -14.406 20.656 5.125 1 96.75 225 VAL A CA 1
ATOM 1769 C C . VAL A 1 225 ? -15.461 21.391 5.941 1 96.75 225 VAL A C 1
ATOM 1771 O O . VAL A 1 225 ? -16.562 20.875 6.16 1 96.75 225 VAL A O 1
ATOM 1774 N N . SER A 1 226 ? -15.172 22.547 6.355 1 92.62 226 SER A N 1
ATOM 1775 C CA . SER A 1 226 ? -16.031 23.266 7.285 1 92.62 226 SER A CA 1
ATOM 1776 C C . SER A 1 226 ? -17.375 23.625 6.637 1 92.62 226 SER A C 1
ATOM 1778 O O . SER A 1 226 ? -18.344 23.922 7.332 1 92.62 226 SER A O 1
ATOM 1780 N N . GLU A 1 227 ? -17.453 23.609 5.332 1 89.44 227 GLU A N 1
ATOM 1781 C CA . GLU A 1 227 ? -18.672 24 4.637 1 89.44 227 GLU A CA 1
ATOM 1782 C C . GLU A 1 227 ? -19.562 22.797 4.355 1 89.44 227 GLU A C 1
ATOM 1784 O O . GLU A 1 227 ? -20.641 22.938 3.781 1 89.44 227 GLU A O 1
ATOM 1789 N N . ILE A 1 228 ? -19.109 21.656 4.723 1 94.62 228 ILE A N 1
ATOM 1790 C CA . ILE A 1 228 ? -19.922 20.469 4.504 1 94.62 228 ILE A CA 1
ATOM 1791 C C . ILE A 1 228 ? -21.141 20.5 5.422 1 94.62 228 ILE A C 1
ATOM 1793 O O . ILE A 1 228 ? -21.016 20.656 6.641 1 94.62 228 ILE A O 1
ATOM 1797 N N . GLU A 1 229 ? -22.281 20.375 4.863 1 93.62 229 GLU A N 1
ATOM 1798 C CA . GLU A 1 229 ? -23.547 20.406 5.59 1 93.62 229 GLU A CA 1
ATOM 1799 C C . GLU A 1 229 ? -24.219 19.031 5.578 1 93.62 229 GLU A C 1
ATOM 1801 O O . GLU A 1 229 ? -23.812 18.141 4.812 1 93.62 229 GLU A O 1
ATOM 1806 N N . ASN A 1 230 ? -25.203 18.938 6.398 1 94.88 230 ASN A N 1
ATOM 1807 C CA . ASN A 1 230 ? -25.922 17.656 6.52 1 94.88 230 ASN A CA 1
ATOM 1808 C C . ASN A 1 230 ? -26.531 17.234 5.188 1 94.88 230 ASN A C 1
ATOM 1810 O O . ASN A 1 230 ? -26.516 16.047 4.844 1 94.88 230 ASN A O 1
ATOM 1814 N N . TRP A 1 231 ? -27.078 18.156 4.52 1 94.19 231 TRP A N 1
ATOM 1815 C CA . TRP A 1 231 ? -27.766 17.766 3.303 1 94.19 231 TRP A CA 1
ATOM 1816 C C . TRP A 1 231 ? -26.781 17.297 2.24 1 94.19 231 TRP A C 1
ATOM 1818 O O . TRP A 1 231 ? -27.156 16.547 1.335 1 94.19 231 TRP A O 1
ATOM 1828 N N . HIS A 1 232 ? -25.484 17.781 2.262 1 95.44 232 HIS A N 1
ATOM 1829 C CA . HIS A 1 232 ? -24.469 17.203 1.387 1 95.44 232 HIS A CA 1
ATOM 1830 C C . HIS A 1 232 ? -24.312 15.711 1.631 1 95.44 232 HIS A C 1
ATOM 1832 O O . HIS A 1 232 ? -24.25 14.922 0.681 1 95.44 232 HIS A O 1
ATOM 1838 N N . VAL A 1 233 ? -24.297 15.359 2.82 1 95.62 233 VAL A N 1
ATOM 1839 C CA . VAL A 1 233 ? -24.109 13.977 3.244 1 95.62 233 VAL A CA 1
ATOM 1840 C C . VAL A 1 233 ? -25.328 13.148 2.875 1 95.62 233 VAL A C 1
ATOM 1842 O O . VAL A 1 233 ? -25.203 11.992 2.465 1 95.62 233 VAL A O 1
ATOM 1845 N N . GLU A 1 234 ? -26.469 13.664 3.068 1 95 234 GLU A N 1
ATOM 1846 C CA . GLU A 1 234 ? -27.688 12.977 2.703 1 95 234 GLU A CA 1
ATOM 1847 C C . GLU A 1 234 ? -27.719 12.648 1.213 1 95 234 GLU A C 1
ATOM 1849 O O . GLU A 1 234 ? -28.109 11.547 0.821 1 95 234 GLU A O 1
ATOM 1854 N N . VAL A 1 235 ? -27.344 13.617 0.425 1 94.06 235 VAL A N 1
ATOM 1855 C CA . VAL A 1 235 ? -27.281 13.406 -1.018 1 94.06 235 VAL A CA 1
ATOM 1856 C C . VAL A 1 235 ? -26.25 12.328 -1.338 1 94.06 235 VAL A C 1
ATOM 1858 O O . VAL A 1 235 ? -26.469 11.477 -2.201 1 94.06 235 VAL A O 1
ATOM 1861 N N . ALA A 1 236 ? -25.078 12.367 -0.713 1 95.44 236 ALA A N 1
ATOM 1862 C CA . ALA A 1 236 ? -24.047 11.352 -0.904 1 95.44 236 ALA A CA 1
ATOM 1863 C C . ALA A 1 236 ? -24.609 9.953 -0.635 1 95.44 236 ALA A C 1
ATOM 1865 O O . ALA A 1 236 ? -24.375 9.023 -1.417 1 95.44 236 ALA A O 1
ATOM 1866 N N . ASN A 1 237 ? -25.312 9.852 0.417 1 92.5 237 ASN A N 1
ATOM 1867 C CA . ASN A 1 237 ? -25.922 8.57 0.77 1 92.5 237 ASN A CA 1
ATOM 1868 C C . ASN A 1 237 ? -26.906 8.102 -0.307 1 92.5 237 ASN A C 1
ATOM 1870 O O . ASN A 1 237 ? -26.922 6.922 -0.662 1 92.5 237 ASN A O 1
ATOM 1874 N N . GLU A 1 238 ? -27.672 8.992 -0.691 1 91.56 238 GLU A N 1
ATOM 1875 C CA . GLU A 1 238 ? -28.641 8.672 -1.73 1 91.56 238 GLU A CA 1
ATOM 1876 C C . GLU A 1 238 ? -27.953 8.172 -2.998 1 91.56 238 GLU A C 1
ATOM 1878 O O . GLU A 1 238 ? -28.484 7.293 -3.689 1 91.56 238 GLU A O 1
ATOM 1883 N N . LEU A 1 239 ? -26.812 8.711 -3.271 1 92.5 239 LEU A N 1
ATOM 1884 C CA . LEU A 1 239 ? -26.078 8.375 -4.488 1 92.5 239 LEU A CA 1
ATOM 1885 C C . LEU A 1 239 ? -25.188 7.16 -4.27 1 92.5 239 LEU A C 1
ATOM 1887 O O . LEU A 1 239 ? -24.531 6.688 -5.199 1 92.5 239 LEU A O 1
ATOM 1891 N N . GLY A 1 240 ? -25.109 6.668 -3.08 1 90.12 240 GLY A N 1
ATOM 1892 C CA . GLY A 1 240 ? -24.188 5.574 -2.771 1 90.12 240 GLY A CA 1
ATOM 1893 C C . GLY A 1 240 ? -22.734 6 -2.742 1 90.12 240 GLY A C 1
ATOM 1894 O O . GLY A 1 240 ? -21.844 5.199 -3.029 1 90.12 240 GLY A O 1
ATOM 1895 N N . CYS A 1 241 ? -22.547 7.262 -2.436 1 94.25 241 CYS A N 1
ATOM 1896 C CA . CYS A 1 241 ? -21.203 7.812 -2.371 1 94.25 241 CYS A CA 1
ATOM 1897 C C . CYS A 1 241 ? -20.766 8.016 -0.926 1 94.25 241 CYS A C 1
ATOM 1899 O O . CYS A 1 241 ? -21.594 8 -0.014 1 94.25 241 CYS A O 1
ATOM 1901 N N . GLN A 1 242 ? -19.516 8.07 -0.778 1 95 242 GLN A N 1
ATOM 1902 C CA . GLN A 1 242 ? -18.922 8.562 0.455 1 95 242 GLN A CA 1
ATOM 1903 C C . GLN A 1 242 ? -18.406 9.992 0.281 1 95 242 GLN A C 1
ATOM 1905 O O . GLN A 1 242 ? -18.219 10.453 -0.845 1 95 242 GLN A O 1
ATOM 1910 N N . VAL A 1 243 ? -18.281 10.68 1.38 1 96.94 243 VAL A N 1
ATOM 1911 C CA . VAL A 1 243 ? -17.672 12 1.378 1 96.94 243 VAL A CA 1
ATOM 1912 C C . VAL A 1 243 ? -16.281 11.93 2.01 1 96.94 243 VAL A C 1
ATOM 1914 O O . VAL A 1 243 ? -16.141 11.461 3.145 1 96.94 243 VAL A O 1
ATOM 1917 N N . LYS A 1 244 ? -15.297 12.344 1.258 1 97.69 244 LYS A N 1
ATOM 1918 C CA . LYS A 1 244 ? -13.906 12.297 1.699 1 97.69 244 LYS A CA 1
ATOM 1919 C C . LYS A 1 244 ? -13.188 13.609 1.401 1 97.69 244 LYS A C 1
ATOM 1921 O O . LYS A 1 244 ? -13.562 14.328 0.475 1 97.69 244 LYS A O 1
ATOM 1926 N N . LEU A 1 245 ? -12.258 13.961 2.236 1 98.25 245 LEU A N 1
ATOM 1927 C CA . LEU A 1 245 ? -11.289 14.984 1.845 1 98.25 245 LEU A CA 1
ATOM 1928 C C . LEU A 1 245 ? -10.18 14.375 0.994 1 98.25 245 LEU A C 1
ATOM 1930 O O . LEU A 1 245 ? -9.336 13.633 1.503 1 98.25 245 LEU A O 1
ATOM 1934 N N . ILE A 1 246 ? -10.141 14.758 -0.264 1 97.94 246 ILE A N 1
ATOM 1935 C CA . ILE A 1 246 ? -9.219 14.117 -1.202 1 97.94 246 ILE A CA 1
ATOM 1936 C C . ILE A 1 246 ? -8.156 15.117 -1.646 1 97.94 246 ILE A C 1
ATOM 1938 O O . ILE A 1 246 ? -8.477 16.25 -2.021 1 97.94 246 ILE A O 1
ATOM 1942 N N . GLY A 1 247 ? -6.914 14.742 -1.477 1 97.62 247 GLY A N 1
ATOM 1943 C CA . GLY A 1 247 ? -5.84 15.375 -2.225 1 97.62 247 GLY A CA 1
ATOM 1944 C C . GLY A 1 247 ? -5.586 14.727 -3.572 1 97.62 247 GLY A C 1
ATOM 1945 O O . GLY A 1 247 ? -5.426 13.508 -3.658 1 97.62 247 GLY A O 1
ATOM 1946 N N . ASP A 1 248 ? -5.621 15.5 -4.605 1 96.31 248 ASP A N 1
ATOM 1947 C CA . ASP A 1 248 ? -5.43 15.031 -5.977 1 96.31 248 ASP A CA 1
ATOM 1948 C C . ASP A 1 248 ? -4.406 15.891 -6.715 1 96.31 248 ASP A C 1
ATOM 1950 O O . ASP A 1 248 ? -4.551 17.109 -6.785 1 96.31 248 ASP A O 1
ATOM 1954 N N . ALA A 1 249 ? -3.369 15.297 -7.203 1 94.62 249 ALA A N 1
ATOM 1955 C CA . ALA A 1 249 ? -2.354 16.031 -7.961 1 94.62 249 ALA A CA 1
ATOM 1956 C C . ALA A 1 249 ? -1.927 15.25 -9.203 1 94.62 249 ALA A C 1
ATOM 1958 O O . ALA A 1 249 ? -1.921 14.016 -9.195 1 94.62 249 ALA A O 1
ATOM 1959 N N . LYS A 1 250 ? -1.62 15.922 -10.227 1 92.5 250 LYS A N 1
ATOM 1960 C CA . LYS A 1 250 ? -1.162 15.328 -11.477 1 92.5 250 LYS A CA 1
ATOM 1961 C C . LYS A 1 250 ? -0.203 16.266 -12.211 1 92.5 250 LYS A C 1
ATOM 1963 O O . LYS A 1 250 ? -0.087 17.438 -11.867 1 92.5 250 LYS A O 1
ATOM 1968 N N . LEU A 1 251 ? 0.434 15.656 -13.102 1 86.31 251 LEU A N 1
ATOM 1969 C CA . LEU A 1 251 ? 1.252 16.438 -14.023 1 86.31 251 LEU A CA 1
ATOM 1970 C C . LEU A 1 251 ? 0.459 16.812 -15.273 1 86.31 251 LEU A C 1
ATOM 1972 O O . LEU A 1 251 ? -0.099 15.93 -15.938 1 86.31 251 LEU A O 1
ATOM 1976 N N . GLU A 1 252 ? 0.295 18.047 -15.453 1 83.81 252 GLU A N 1
ATOM 1977 C CA . GLU A 1 252 ? -0.388 18.578 -16.625 1 83.81 252 GLU A CA 1
ATOM 1978 C C . GLU A 1 252 ? 0.464 19.625 -17.328 1 83.81 252 GLU A C 1
ATOM 1980 O O . GLU A 1 252 ? 0.814 20.656 -16.734 1 83.81 252 GLU A O 1
ATOM 1985 N N . ASP A 1 253 ? 0.778 19.391 -18.578 1 82.5 253 ASP A N 1
ATOM 1986 C CA . ASP A 1 253 ? 1.604 20.281 -19.391 1 82.5 253 ASP A CA 1
ATOM 1987 C C . ASP A 1 253 ? 2.934 20.562 -18.703 1 82.5 253 ASP A C 1
ATOM 1989 O O . ASP A 1 253 ? 3.354 21.719 -18.609 1 82.5 253 ASP A O 1
ATOM 1993 N N . GLY A 1 254 ? 3.428 19.594 -18.062 1 80.06 254 GLY A N 1
ATOM 1994 C CA . GLY A 1 254 ? 4.742 19.688 -17.453 1 80.06 254 GLY A CA 1
ATOM 1995 C C . GLY A 1 254 ? 4.723 20.375 -16.094 1 80.06 254 GLY A C 1
ATOM 1996 O O . GLY A 1 254 ? 5.773 20.562 -15.477 1 80.06 254 GLY A O 1
ATOM 1997 N N . GLU A 1 255 ? 3.533 20.734 -15.664 1 85.75 255 GLU A N 1
ATOM 1998 C CA . GLU A 1 255 ? 3.412 21.406 -14.375 1 85.75 255 GLU A CA 1
ATOM 1999 C C . GLU A 1 255 ? 2.529 20.609 -13.422 1 85.75 255 GLU A C 1
ATOM 2001 O O . GLU A 1 255 ? 1.618 19.891 -13.852 1 85.75 255 GLU A O 1
ATOM 2006 N N . VAL A 1 256 ? 2.838 20.766 -12.164 1 89.69 256 VAL A N 1
ATOM 2007 C CA . VAL A 1 256 ? 2.027 20.109 -11.141 1 89.69 256 VAL A CA 1
ATOM 2008 C C . VAL A 1 256 ? 0.736 20.891 -10.922 1 89.69 256 VAL A C 1
ATOM 2010 O O . VAL A 1 256 ? 0.766 22.109 -10.719 1 89.69 256 VAL A O 1
ATOM 2013 N N . ARG A 1 257 ? -0.334 20.266 -11.062 1 91.5 257 ARG A N 1
ATOM 2014 C CA . ARG A 1 257 ? -1.649 20.781 -10.695 1 91.5 257 ARG A CA 1
ATOM 2015 C C . ARG A 1 257 ? -2.311 19.906 -9.648 1 91.5 257 ARG A C 1
ATOM 2017 O O . ARG A 1 257 ? -2.207 18.672 -9.711 1 91.5 257 ARG A O 1
ATOM 2024 N N . GLY A 1 258 ? -2.875 20.594 -8.695 1 92.5 258 GLY A N 1
ATOM 2025 C CA . GLY A 1 258 ? -3.484 19.766 -7.656 1 92.5 258 GLY A CA 1
ATOM 2026 C C . GLY A 1 258 ? -4.609 20.484 -6.93 1 92.5 258 GLY A C 1
ATOM 2027 O O . GLY A 1 258 ? -4.824 21.672 -7.121 1 92.5 258 GLY A O 1
ATOM 2028 N N . ILE A 1 259 ? -5.312 19.719 -6.148 1 93.5 259 ILE A N 1
ATOM 2029 C CA . ILE A 1 259 ? -6.418 20.234 -5.348 1 93.5 259 ILE A CA 1
ATOM 2030 C C . ILE A 1 259 ? -6.598 19.375 -4.098 1 93.5 259 ILE A C 1
ATOM 2032 O O . ILE A 1 259 ? -6.418 18.156 -4.145 1 93.5 259 ILE A O 1
ATOM 2036 N N . VAL A 1 260 ? -6.789 20 -3.041 1 96.69 260 VAL A N 1
ATOM 2037 C CA . VAL A 1 260 ? -7.312 19.344 -1.841 1 96.69 260 VAL A CA 1
ATOM 2038 C C . VAL A 1 260 ? -8.719 19.859 -1.552 1 96.69 260 VAL A C 1
ATOM 2040 O O . VAL A 1 260 ? -8.93 21.062 -1.383 1 96.69 260 VAL A O 1
ATOM 2043 N N . SER A 1 261 ? -9.648 18.953 -1.501 1 95.88 261 SER A N 1
ATOM 2044 C CA . SER A 1 261 ? -11.031 19.375 -1.298 1 95.88 261 SER A CA 1
ATOM 2045 C C . SER A 1 261 ? -11.906 18.203 -0.846 1 95.88 261 SER A C 1
ATOM 2047 O O . SER A 1 261 ? -11.586 17.047 -1.102 1 95.88 261 SER A O 1
ATOM 2049 N N . PRO A 1 262 ? -12.93 18.578 -0.091 1 96.81 262 PRO A N 1
ATOM 2050 C CA . PRO A 1 262 ? -13.961 17.547 0.034 1 96.81 262 PRO A CA 1
ATOM 2051 C C . PRO A 1 262 ? -14.469 17.047 -1.318 1 96.81 262 PRO A C 1
ATOM 2053 O O . PRO A 1 262 ? -14.562 17.828 -2.271 1 96.81 262 PRO A O 1
ATOM 2056 N N . ALA A 1 263 ? -14.758 15.797 -1.363 1 96.38 263 ALA A N 1
ATOM 2057 C CA . ALA A 1 263 ? -15.188 15.18 -2.611 1 96.38 263 ALA A CA 1
ATOM 2058 C C . ALA A 1 263 ? -16.156 14.031 -2.348 1 96.38 263 ALA A C 1
ATOM 2060 O O . ALA A 1 263 ? -16.234 13.508 -1.231 1 96.38 263 ALA A O 1
ATOM 2061 N N . PHE A 1 264 ? -16.922 13.805 -3.354 1 96.25 264 PHE A N 1
ATOM 2062 C CA . PHE A 1 264 ? -17.797 12.641 -3.363 1 96.25 264 PHE A CA 1
ATOM 2063 C C . PHE A 1 264 ? -17.141 11.477 -4.09 1 96.25 264 PHE A C 1
ATOM 2065 O O . PHE A 1 264 ? -16.672 11.625 -5.219 1 96.25 264 PHE A O 1
ATOM 2072 N N . VAL A 1 265 ? -17.094 10.383 -3.422 1 95.38 265 VAL A N 1
ATOM 2073 C CA . VAL A 1 265 ? -16.406 9.211 -3.955 1 95.38 265 VAL A CA 1
ATOM 2074 C C . VAL A 1 265 ? -17.391 8.047 -4.074 1 95.38 265 VAL A C 1
ATOM 2076 O O . VAL A 1 265 ? -18 7.633 -3.084 1 95.38 265 VAL A O 1
ATOM 2079 N N . ALA A 1 266 ? -17.484 7.535 -5.293 1 92.25 266 ALA A N 1
ATOM 2080 C CA . ALA A 1 266 ? -18.375 6.406 -5.516 1 92.25 266 ALA A CA 1
ATOM 2081 C C . ALA A 1 266 ? -18.031 5.234 -4.602 1 92.25 266 ALA A C 1
ATOM 2083 O O . ALA A 1 266 ? -16.859 4.965 -4.352 1 92.25 266 ALA A O 1
ATOM 2084 N N . GLY A 1 267 ? -19.016 4.508 -4.199 1 86.44 267 GLY A N 1
ATOM 2085 C CA . GLY A 1 267 ? -18.875 3.449 -3.211 1 86.44 267 GLY A CA 1
ATOM 2086 C C . GLY A 1 267 ? -17.953 2.332 -3.668 1 86.44 267 GLY A C 1
ATOM 2087 O O . GLY A 1 267 ? -17.375 1.623 -2.846 1 86.44 267 GLY A O 1
ATOM 2088 N N . ASP A 1 268 ? -17.766 2.123 -4.914 1 79.94 268 ASP A N 1
ATOM 2089 C CA . ASP A 1 268 ? -16.953 1.018 -5.43 1 79.94 268 ASP A CA 1
ATOM 2090 C C . ASP A 1 268 ? -15.508 1.442 -5.641 1 79.94 268 ASP A C 1
ATOM 2092 O O . ASP A 1 268 ? -14.664 0.629 -6.031 1 79.94 268 ASP A O 1
ATOM 2096 N N . GLU A 1 269 ? -15.266 2.736 -5.359 1 86.75 269 GLU A N 1
ATOM 2097 C CA . GLU A 1 269 ? -13.883 3.205 -5.402 1 86.75 269 GLU A CA 1
ATOM 2098 C C . GLU A 1 269 ? -13.117 2.779 -4.148 1 86.75 269 GLU A C 1
ATOM 2100 O O . GLU A 1 269 ? -13.68 2.742 -3.055 1 86.75 269 GLU A O 1
ATOM 2105 N N . LEU A 1 270 ? -11.875 2.51 -4.332 1 86.19 270 LEU A N 1
ATOM 2106 C CA . LEU A 1 270 ? -11.039 2.061 -3.227 1 86.19 270 LEU A CA 1
ATOM 2107 C C . LEU A 1 270 ? -11.039 3.078 -2.09 1 86.19 270 LEU A C 1
ATOM 2109 O O . LEU A 1 270 ? -11.188 2.707 -0.922 1 86.19 270 LEU A O 1
ATOM 2113 N N . LEU A 1 271 ? -10.938 4.34 -2.387 1 93.81 271 LEU A N 1
ATOM 2114 C CA . LEU A 1 271 ? -10.828 5.375 -1.363 1 93.81 271 LEU A CA 1
ATOM 2115 C C . LEU A 1 271 ? -12.125 5.504 -0.58 1 93.81 271 LEU A C 1
ATOM 2117 O O . LEU A 1 271 ? -12.141 6.062 0.521 1 93.81 271 LEU A O 1
ATOM 2121 N N . ALA A 1 272 ? -13.25 5.055 -1.153 1 92.38 272 ALA A N 1
ATOM 2122 C CA . ALA A 1 272 ? -14.539 5.129 -0.47 1 92.38 272 ALA A CA 1
ATOM 2123 C C . ALA A 1 272 ? -14.555 4.246 0.773 1 92.38 272 ALA A C 1
ATOM 2125 O O . ALA A 1 272 ? -15.266 4.527 1.736 1 92.38 272 ALA A O 1
ATOM 2126 N N . SER A 1 273 ? -13.719 3.223 0.783 1 88.81 273 SER A N 1
ATOM 2127 C CA . SER A 1 273 ? -13.75 2.24 1.86 1 88.81 273 SER A CA 1
ATOM 2128 C C . SER A 1 273 ? -12.758 2.598 2.963 1 88.81 273 SER A C 1
ATOM 2130 O O . SER A 1 273 ? -12.664 1.895 3.973 1 88.81 273 SER A O 1
ATOM 2132 N N . ILE A 1 274 ? -12.016 3.621 2.76 1 94.12 274 ILE A N 1
ATOM 2133 C CA . ILE A 1 274 ? -11.055 4.074 3.764 1 94.12 274 ILE A CA 1
ATOM 2134 C C . ILE A 1 274 ? -11.773 4.938 4.805 1 94.12 274 ILE A C 1
ATOM 2136 O O . ILE A 1 274 ? -12.164 6.07 4.516 1 94.12 274 ILE A O 1
ATOM 2140 N N . ASN A 1 275 ? -11.945 4.477 6.031 1 93.06 275 ASN A N 1
ATOM 2141 C CA . ASN A 1 275 ? -12.766 5.148 7.035 1 93.06 275 ASN A CA 1
ATOM 2142 C C . ASN A 1 275 ? -11.977 5.406 8.32 1 93.06 275 ASN A C 1
ATOM 2144 O O . ASN A 1 275 ? -10.859 4.918 8.477 1 93.06 275 ASN A O 1
ATOM 2148 N N . GLY A 1 276 ? -12.602 6.219 9.141 1 92.38 276 GLY A N 1
ATOM 2149 C CA . GLY A 1 276 ? -11.984 6.516 10.43 1 92.38 276 GLY A CA 1
ATOM 2150 C C . GLY A 1 276 ? -10.727 7.363 10.305 1 92.38 276 GLY A C 1
ATOM 2151 O O . GLY A 1 276 ? -10.719 8.359 9.578 1 92.38 276 GLY A O 1
ATOM 2152 N N . VAL A 1 277 ? -9.703 6.973 11.039 1 92.88 277 VAL A N 1
ATOM 2153 C CA . VAL A 1 277 ? -8.508 7.805 11.117 1 92.88 277 VAL A CA 1
ATOM 2154 C C . VAL A 1 277 ? -7.453 7.277 10.141 1 92.88 277 VAL A C 1
ATOM 2156 O O . VAL A 1 277 ? -6.289 7.68 10.203 1 92.88 277 VAL A O 1
ATOM 2159 N N . VAL A 1 278 ? -7.836 6.41 9.203 1 93.88 278 VAL A N 1
ATOM 2160 C CA . VAL A 1 278 ? -6.922 5.758 8.273 1 93.88 278 VAL A CA 1
ATOM 2161 C C . VAL A 1 278 ? -6.617 6.695 7.105 1 93.88 278 VAL A C 1
ATOM 2163 O O . VAL A 1 278 ? -7.512 7.371 6.59 1 93.88 278 VAL A O 1
ATOM 2166 N N . ASN A 1 279 ? -5.328 6.805 6.711 1 96.81 279 ASN A N 1
ATOM 2167 C CA . ASN A 1 279 ? -4.883 7.484 5.5 1 96.81 279 ASN A CA 1
ATOM 2168 C C . ASN A 1 279 ? -4.703 6.504 4.344 1 96.81 279 ASN A C 1
ATOM 2170 O O . ASN A 1 279 ? -4.543 5.301 4.562 1 96.81 279 ASN A O 1
ATOM 2174 N N . ALA A 1 280 ? -4.75 7.047 3.182 1 97.62 280 ALA A N 1
ATOM 2175 C CA . ALA A 1 280 ? -4.484 6.242 1.992 1 97.62 280 ALA A CA 1
ATOM 2176 C C . ALA A 1 280 ? -3.885 7.09 0.876 1 97.62 280 ALA A C 1
ATOM 2178 O O . ALA A 1 280 ? -4.219 8.266 0.737 1 97.62 280 ALA A O 1
ATOM 2179 N N . VAL A 1 281 ? -3.018 6.496 0.145 1 98.19 281 VAL A N 1
ATOM 2180 C CA . VAL A 1 281 ? -2.42 7.098 -1.042 1 98.19 281 VAL A CA 1
ATOM 2181 C C . VAL A 1 281 ? -2.576 6.156 -2.234 1 98.19 281 VAL A C 1
ATOM 2183 O O . VAL A 1 281 ? -2.311 4.957 -2.125 1 98.19 281 VAL A O 1
ATOM 2186 N N . VAL A 1 282 ? -3.033 6.688 -3.338 1 97.19 282 VAL A N 1
ATOM 2187 C CA . VAL A 1 282 ? -3.174 5.926 -4.574 1 97.19 282 VAL A CA 1
ATOM 2188 C C . VAL A 1 282 ? -2.293 6.539 -5.664 1 97.19 282 VAL A C 1
ATOM 2190 O O . VAL A 1 282 ? -2.412 7.727 -5.969 1 97.19 282 VAL A O 1
ATOM 2193 N N . LEU A 1 283 ? -1.438 5.754 -6.172 1 96.31 283 LEU A N 1
ATOM 2194 C CA . LEU A 1 283 ? -0.58 6.141 -7.289 1 96.31 283 LEU A CA 1
ATOM 2195 C C . LEU A 1 283 ? -1.141 5.621 -8.609 1 96.31 283 LEU A C 1
ATOM 2197 O O . LEU A 1 283 ? -1.623 4.488 -8.68 1 96.31 283 LEU A O 1
ATOM 2201 N N . TYR A 1 284 ? -1.08 6.457 -9.617 1 93.75 284 TYR A N 1
ATOM 2202 C CA . TYR A 1 284 ? -1.503 6.07 -10.961 1 93.75 284 TYR A CA 1
ATOM 2203 C C . TYR A 1 284 ? -0.339 6.145 -11.938 1 93.75 284 TYR A C 1
ATOM 2205 O O . TYR A 1 284 ? 0.469 7.074 -11.883 1 93.75 284 TYR A O 1
ATOM 2213 N N . GLY A 1 285 ? -0.242 5.16 -12.781 1 91.38 285 GLY A N 1
ATOM 2214 C CA . GLY A 1 285 ? 0.783 5.121 -13.812 1 91.38 285 GLY A CA 1
ATOM 2215 C C . GLY A 1 285 ? 0.574 4.008 -14.828 1 91.38 285 GLY A C 1
ATOM 2216 O O . GLY A 1 285 ? -0.116 3.027 -14.539 1 91.38 285 GLY A O 1
ATOM 2217 N N . GLU A 1 286 ? 1.201 4.098 -15.898 1 87.75 286 GLU A N 1
ATOM 2218 C CA . GLU A 1 286 ? 1.005 3.176 -17.016 1 87.75 286 GLU A CA 1
ATOM 2219 C C . GLU A 1 286 ? 1.412 1.754 -16.641 1 87.75 286 GLU A C 1
ATOM 2221 O O . GLU A 1 286 ? 0.72 0.792 -16.984 1 87.75 286 GLU A O 1
ATOM 2226 N N . ASP A 1 287 ? 2.498 1.609 -15.945 1 90 287 ASP A N 1
ATOM 2227 C CA . ASP A 1 287 ? 3.041 0.284 -15.664 1 90 287 ASP A CA 1
ATOM 2228 C C . ASP A 1 287 ? 2.355 -0.343 -14.445 1 90 287 ASP A C 1
ATOM 2230 O O . ASP A 1 287 ? 2.451 -1.553 -14.234 1 90 287 ASP A O 1
ATOM 2234 N N . ILE A 1 288 ? 1.696 0.515 -13.664 1 91.88 288 ILE A N 1
ATOM 2235 C CA . ILE A 1 288 ? 1.178 -0.021 -12.406 1 91.88 288 ILE A CA 1
ATOM 2236 C C . ILE A 1 288 ? -0.339 0.146 -12.367 1 91.88 288 ILE A C 1
ATOM 2238 O O . ILE A 1 288 ? -0.998 -0.355 -11.453 1 91.88 288 ILE A O 1
ATOM 2242 N N . ASP A 1 289 ? -0.864 0.815 -13.383 1 91.25 289 ASP A N 1
ATOM 2243 C CA . ASP A 1 289 ? -2.271 1.199 -13.359 1 91.25 289 ASP A CA 1
ATOM 2244 C C . ASP A 1 289 ? -2.613 1.967 -12.086 1 91.25 289 ASP A C 1
ATOM 2246 O O . ASP A 1 289 ? -2.369 3.172 -11.992 1 91.25 289 ASP A O 1
ATOM 2250 N N . GLN A 1 290 ? -3.004 1.224 -11.039 1 93.62 290 GLN A N 1
ATOM 2251 C CA . GLN A 1 290 ? -3.281 1.816 -9.734 1 93.62 290 GLN A CA 1
ATOM 2252 C C . GLN A 1 290 ? -2.617 1.02 -8.617 1 93.62 290 GLN A C 1
ATOM 2254 O O . GLN A 1 290 ? -2.74 -0.206 -8.562 1 93.62 290 GLN A O 1
ATOM 2259 N N . LEU A 1 291 ? -1.857 1.705 -7.812 1 96.31 291 LEU A N 1
ATOM 2260 C CA . LEU A 1 291 ? -1.279 1.146 -6.598 1 96.31 291 LEU A CA 1
ATOM 2261 C C . LEU A 1 291 ? -1.729 1.932 -5.371 1 96.31 291 LEU A C 1
ATOM 2263 O O . LEU A 1 291 ? -1.626 3.16 -5.344 1 96.31 291 LEU A O 1
ATOM 2267 N N . SER A 1 292 ? -2.219 1.25 -4.402 1 96.25 292 SER A N 1
ATOM 2268 C CA . SER A 1 292 ? -2.729 1.955 -3.232 1 96.25 292 SER A CA 1
ATOM 2269 C C . SER A 1 292 ? -2.033 1.487 -1.959 1 96.25 292 SER A C 1
ATOM 2271 O O . SER A 1 292 ? -1.673 0.315 -1.837 1 96.25 292 SER A O 1
ATOM 2273 N N . PHE A 1 293 ? -1.86 2.406 -1.063 1 97.38 293 PHE A N 1
ATOM 2274 C CA . PHE A 1 293 ? -1.304 2.23 0.272 1 97.38 293 PHE A CA 1
ATOM 2275 C C . PHE A 1 293 ? -2.24 2.805 1.329 1 97.38 293 PHE A C 1
ATOM 2277 O O . PHE A 1 293 ? -2.768 3.906 1.166 1 97.38 293 PHE A O 1
ATOM 2284 N N . ALA A 1 294 ? -2.48 2.076 2.387 1 96.5 294 ALA A N 1
ATOM 2285 C CA . ALA A 1 294 ? -3.328 2.596 3.457 1 96.5 294 ALA A CA 1
ATOM 2286 C C . ALA A 1 294 ? -2.795 2.184 4.828 1 96.5 294 ALA A C 1
ATOM 2288 O O . ALA A 1 294 ? -2.201 1.113 4.973 1 96.5 294 ALA A O 1
ATOM 2289 N N . GLY A 1 295 ? -2.969 3.006 5.75 1 94.69 295 GLY A N 1
ATOM 2290 C CA . GLY A 1 295 ? -2.525 2.768 7.113 1 94.69 295 GLY A CA 1
ATOM 2291 C C . GLY A 1 295 ? -2.816 3.928 8.047 1 94.69 295 GLY A C 1
ATOM 2292 O O . GLY A 1 295 ? -3.416 4.926 7.637 1 94.69 295 GLY A O 1
ATOM 2293 N N . PRO A 1 296 ? -2.41 3.723 9.258 1 91.06 296 PRO A N 1
ATOM 2294 C CA . PRO A 1 296 ? -2.643 4.809 10.211 1 91.06 296 PRO A CA 1
ATOM 2295 C C . PRO A 1 296 ? -1.938 6.102 9.82 1 91.06 296 PRO A C 1
ATOM 2297 O O . PRO A 1 296 ? -0.744 6.09 9.508 1 91.06 296 PRO A O 1
ATOM 2300 N N . GLY A 1 297 ? -2.709 7.148 9.922 1 85.38 297 GLY A N 1
ATOM 2301 C CA . GLY A 1 297 ? -2.186 8.43 9.469 1 85.38 297 GLY A CA 1
ATOM 2302 C C . GLY A 1 297 ? -1.444 9.188 10.555 1 85.38 297 GLY A C 1
ATOM 2303 O O . GLY A 1 297 ? -0.775 10.18 10.281 1 85.38 297 GLY A O 1
ATOM 2304 N N . ALA A 1 298 ? -1.717 8.742 11.758 1 76.06 298 ALA A N 1
ATOM 2305 C CA . ALA A 1 298 ? -1.108 9.445 12.883 1 76.06 298 ALA A CA 1
ATOM 2306 C C . ALA A 1 298 ? -0.798 8.484 14.031 1 76.06 298 ALA A C 1
ATOM 2308 O O . ALA A 1 298 ? -0.918 7.266 13.875 1 76.06 298 ALA A O 1
ATOM 2309 N N . GLY A 1 299 ? -0.084 9.07 15.039 1 83.62 299 GLY A N 1
ATOM 2310 C CA . GLY A 1 299 ? 0.326 8.312 16.203 1 83.62 299 GLY A CA 1
ATOM 2311 C C . GLY A 1 299 ? 1.826 8.32 16.422 1 83.62 299 GLY A C 1
ATOM 2312 O O . GLY A 1 299 ? 2.602 8.266 15.469 1 83.62 299 GLY A O 1
ATOM 2313 N N . GLY A 1 300 ? 2.166 8.406 17.609 1 87.81 300 GLY A N 1
ATOM 2314 C CA . GLY A 1 300 ? 3.564 8.516 17.984 1 87.81 300 GLY A CA 1
ATOM 2315 C C . GLY A 1 300 ? 4.402 7.336 17.531 1 87.81 300 GLY A C 1
ATOM 2316 O O . GLY A 1 300 ? 5.449 7.52 16.906 1 87.81 300 GLY A O 1
ATOM 2317 N N . ALA A 1 301 ? 3.945 6.16 17.703 1 91.44 301 ALA A N 1
ATOM 2318 C CA . ALA A 1 301 ? 4.707 4.961 17.359 1 91.44 301 ALA A CA 1
ATOM 2319 C C . ALA A 1 301 ? 4.852 4.812 15.852 1 91.44 301 ALA A C 1
ATOM 2321 O O . ALA A 1 301 ? 5.941 4.527 15.352 1 91.44 301 ALA A O 1
ATOM 2322 N N . ALA A 1 302 ? 3.795 5.012 15.133 1 92.94 302 ALA A N 1
ATOM 2323 C CA . ALA A 1 302 ? 3.801 4.887 13.68 1 92.94 302 ALA A CA 1
ATOM 2324 C C . ALA A 1 302 ? 4.727 5.922 13.047 1 92.94 302 ALA A C 1
ATOM 2326 O O . ALA A 1 302 ? 5.516 5.594 12.156 1 92.94 302 ALA A O 1
ATOM 2327 N N . THR A 1 303 ? 4.621 7.133 13.5 1 94.31 303 THR A N 1
ATOM 2328 C CA . THR A 1 303 ? 5.461 8.203 12.977 1 94.31 303 THR A CA 1
ATOM 2329 C C . THR A 1 303 ? 6.93 7.945 13.305 1 94.31 303 THR A C 1
ATOM 2331 O O . THR A 1 303 ? 7.797 8.117 12.445 1 94.31 303 THR A O 1
ATOM 2334 N N . ALA A 1 304 ? 7.164 7.508 14.477 1 96.5 304 ALA A N 1
ATOM 2335 C CA . ALA A 1 304 ? 8.523 7.191 14.891 1 96.5 304 ALA A CA 1
ATOM 2336 C C . ALA A 1 304 ? 9.109 6.055 14.055 1 96.5 304 ALA A C 1
ATOM 2338 O O . ALA A 1 304 ? 10.273 6.098 13.656 1 96.5 304 ALA A O 1
ATOM 2339 N N . ASN A 1 305 ? 8.297 5.055 13.852 1 96.56 305 ASN A N 1
ATOM 2340 C CA . ASN A 1 305 ? 8.734 3.943 13.016 1 96.56 305 ASN A CA 1
ATOM 2341 C C . ASN A 1 305 ? 9.156 4.414 11.625 1 96.56 305 ASN A C 1
ATOM 2343 O O . ASN A 1 305 ? 10.195 3.994 11.109 1 96.56 305 ASN A O 1
ATOM 2347 N N . SER A 1 306 ? 8.359 5.273 11.062 1 97.38 306 SER A N 1
ATOM 2348 C CA . SER A 1 306 ? 8.664 5.809 9.734 1 97.38 306 SER A CA 1
ATOM 2349 C C . SER A 1 306 ? 9.977 6.586 9.742 1 97.38 306 SER A C 1
ATOM 2351 O O . SER A 1 306 ? 10.742 6.523 8.781 1 97.38 306 SER A O 1
ATOM 2353 N N . MET A 1 307 ? 10.242 7.328 10.812 1 98.19 307 MET A N 1
ATOM 2354 C CA . MET A 1 307 ? 11.484 8.094 10.898 1 98.19 307 MET A CA 1
ATOM 2355 C C . MET A 1 307 ? 12.688 7.164 10.977 1 98.19 307 MET A C 1
ATOM 2357 O O . MET A 1 307 ? 13.68 7.363 10.281 1 98.19 307 MET A O 1
ATOM 2361 N N . VAL A 1 308 ? 12.578 6.176 11.797 1 98 308 VAL A N 1
ATOM 2362 C CA . VAL A 1 308 ? 13.688 5.254 11.984 1 98 308 VAL A CA 1
ATOM 2363 C C . VAL A 1 308 ? 13.922 4.449 10.711 1 98 308 VAL A C 1
ATOM 2365 O O . VAL A 1 308 ? 15.062 4.285 10.273 1 98 308 VAL A O 1
ATOM 2368 N N . GLU A 1 309 ? 12.883 3.951 10.086 1 96.94 309 GLU A N 1
ATOM 2369 C CA . GLU A 1 309 ? 13.008 3.215 8.836 1 96.94 309 GLU A CA 1
ATOM 2370 C C . GLU A 1 309 ? 13.594 4.094 7.734 1 96.94 309 GLU A C 1
ATOM 2372 O O . GLU A 1 309 ? 14.336 3.611 6.871 1 96.94 309 GLU A O 1
ATOM 2377 N N . ASP A 1 310 ? 13.195 5.375 7.781 1 97.69 310 ASP A N 1
ATOM 2378 C CA . ASP A 1 310 ? 13.75 6.324 6.82 1 97.69 310 ASP A CA 1
ATOM 2379 C C . ASP A 1 310 ? 15.266 6.43 6.957 1 97.69 310 ASP A C 1
ATOM 2381 O O . ASP A 1 310 ? 15.992 6.387 5.961 1 97.69 310 ASP A O 1
ATOM 2385 N N . PHE A 1 311 ? 15.727 6.48 8.156 1 97.44 311 PHE A N 1
ATOM 2386 C CA . PHE A 1 311 ? 17.156 6.531 8.453 1 97.44 311 PHE A CA 1
ATOM 2387 C C . PHE A 1 311 ? 17.859 5.273 7.957 1 97.44 311 PHE A C 1
ATOM 2389 O O . PHE A 1 311 ? 18.875 5.355 7.266 1 97.44 311 PHE A O 1
ATOM 2396 N N . ILE A 1 312 ? 17.297 4.164 8.242 1 95.44 312 ILE A N 1
ATOM 2397 C CA . ILE A 1 312 ? 17.906 2.891 7.883 1 95.44 312 ILE A CA 1
ATOM 2398 C C . ILE A 1 312 ? 18 2.766 6.363 1 95.44 312 ILE A C 1
ATOM 2400 O O . ILE A 1 312 ? 19.047 2.396 5.828 1 95.44 312 ILE A O 1
ATOM 2404 N N . LEU A 1 313 ? 16.922 3.092 5.664 1 95 313 LEU A N 1
ATOM 2405 C CA . LEU A 1 313 ? 16.938 3.004 4.211 1 95 313 LEU A CA 1
ATOM 2406 C C . LEU A 1 313 ? 18.031 3.891 3.625 1 95 313 LEU A C 1
ATOM 2408 O O . LEU A 1 313 ? 18.844 3.43 2.82 1 95 313 LEU A O 1
ATOM 2412 N N . HIS A 1 314 ? 18.078 5.141 4.074 1 93.94 314 HIS A N 1
ATOM 2413 C CA . HIS A 1 314 ? 19.047 6.082 3.523 1 93.94 314 HIS A CA 1
ATOM 2414 C C . HIS A 1 314 ? 20.469 5.66 3.848 1 93.94 314 HIS A C 1
ATOM 2416 O O . HIS A 1 314 ? 21.391 5.934 3.076 1 93.94 314 HIS A O 1
ATOM 2422 N N . SER A 1 315 ? 20.641 5 4.938 1 92.81 315 SER A N 1
ATOM 2423 C CA . SER A 1 315 ? 21.969 4.551 5.344 1 92.81 315 SER A CA 1
ATOM 2424 C C . SER A 1 315 ? 22.453 3.395 4.477 1 92.81 315 SER A C 1
ATOM 2426 O O . SER A 1 315 ? 23.656 3.15 4.371 1 92.81 315 SER A O 1
ATOM 2428 N N . ARG A 1 316 ? 21.484 2.74 3.832 1 91.38 316 ARG A N 1
ATOM 2429 C CA . ARG A 1 316 ? 21.844 1.512 3.131 1 91.38 316 ARG A CA 1
ATOM 2430 C C . ARG A 1 316 ? 21.578 1.632 1.636 1 91.38 316 ARG A C 1
ATOM 2432 O O . ARG A 1 316 ? 21.938 0.744 0.86 1 91.38 316 ARG A O 1
ATOM 2439 N N . TYR A 1 317 ? 20.938 2.645 1.234 1 88.81 317 TYR A N 1
ATOM 2440 C CA . TYR A 1 317 ? 20.531 2.836 -0.153 1 88.81 317 TYR A CA 1
ATOM 2441 C C . TYR A 1 317 ? 21.375 3.906 -0.829 1 88.81 317 TYR A C 1
ATOM 2443 O O . TYR A 1 317 ? 21.438 5.043 -0.359 1 88.81 317 TYR A O 1
ATOM 2451 N N . ASP A 1 318 ? 22.016 3.633 -1.904 1 83.56 318 ASP A N 1
ATOM 2452 C CA . ASP A 1 318 ? 22.922 4.559 -2.568 1 83.56 318 ASP A CA 1
ATOM 2453 C C . ASP A 1 318 ? 22.375 4.996 -3.924 1 83.56 318 ASP A C 1
ATOM 2455 O O . ASP A 1 318 ? 23.125 5.449 -4.789 1 83.56 318 ASP A O 1
ATOM 2459 N N . GLY A 1 319 ? 21.141 4.836 -4.133 1 73.88 319 GLY A N 1
ATOM 2460 C CA . GLY A 1 319 ? 20.578 5.285 -5.395 1 73.88 319 GLY A CA 1
ATOM 2461 C C . GLY A 1 319 ? 20.438 6.793 -5.484 1 73.88 319 GLY A C 1
ATOM 2462 O O . GLY A 1 319 ? 20.609 7.5 -4.488 1 73.88 319 GLY A O 1
ATOM 2463 N N . ASP A 1 320 ? 20.328 7.227 -6.785 1 65.19 320 ASP A N 1
ATOM 2464 C CA . ASP A 1 320 ? 20.109 8.656 -7 1 65.19 320 ASP A CA 1
ATOM 2465 C C . ASP A 1 320 ? 18.797 9.109 -6.371 1 65.19 320 ASP A C 1
ATOM 2467 O O . ASP A 1 320 ? 17.781 8.422 -6.477 1 65.19 320 ASP A O 1
ATOM 2471 N N . ARG A 1 321 ? 18.953 9.977 -5.707 1 58.88 321 ARG A N 1
ATOM 2472 C CA . ARG A 1 321 ? 17.781 10.492 -4.984 1 58.88 321 ARG A CA 1
ATOM 2473 C C . ARG A 1 321 ? 16.953 11.422 -5.867 1 58.88 321 ARG A C 1
ATOM 2475 O O . ARG A 1 321 ? 16.078 12.125 -5.379 1 58.88 321 ARG A O 1
ATOM 2482 N N . VAL A 1 322 ? 17.375 11.297 -7.191 1 53.12 322 VAL A N 1
ATOM 2483 C CA . VAL A 1 322 ? 16.609 12.148 -8.102 1 53.12 322 VAL A CA 1
ATOM 2484 C C . VAL A 1 322 ? 15.273 11.484 -8.43 1 53.12 322 VAL A C 1
ATOM 2486 O O . VAL A 1 322 ? 15.227 10.289 -8.727 1 53.12 322 VAL A O 1
ATOM 2489 N N . VAL A 1 323 ? 14.281 12.023 -7.988 1 56.94 323 VAL A N 1
ATOM 2490 C CA . VAL A 1 323 ? 12.93 11.57 -8.289 1 56.94 323 VAL A CA 1
ATOM 2491 C C . VAL A 1 323 ? 12.703 11.578 -9.797 1 56.94 323 VAL A C 1
ATOM 2493 O O . VAL A 1 323 ? 13.398 12.281 -10.531 1 56.94 323 VAL A O 1
ATOM 2496 N N . ALA A 1 324 ? 11.633 10.766 -10.398 1 54.53 324 ALA A N 1
ATOM 2497 C CA . ALA A 1 324 ? 11.195 10.406 -11.742 1 54.53 324 ALA A CA 1
ATOM 2498 C C . ALA A 1 324 ? 11.203 11.625 -12.664 1 54.53 324 ALA A C 1
ATOM 2500 O O . ALA A 1 324 ? 10.602 12.656 -12.344 1 54.53 324 ALA A O 1
ATOM 2501 N N . GLU A 1 325 ? 12.273 11.805 -13.508 1 51.97 325 GLU A N 1
ATOM 2502 C CA . GLU A 1 325 ? 12.234 12.867 -14.516 1 51.97 325 GLU A CA 1
ATOM 2503 C C . GLU A 1 325 ? 11.281 12.516 -15.648 1 51.97 325 GLU A C 1
ATOM 2505 O O . GLU A 1 325 ? 10.906 13.383 -16.438 1 51.97 325 GLU A O 1
ATOM 2510 N N . GLU A 1 326 ? 11.07 11.172 -15.859 1 53.81 326 GLU A N 1
ATOM 2511 C CA . GLU A 1 326 ? 10.258 10.977 -17.062 1 53.81 326 GLU A CA 1
ATOM 2512 C C . GLU A 1 326 ? 8.789 11.297 -16.781 1 53.81 326 GLU A C 1
ATOM 2514 O O . GLU A 1 326 ? 8.156 10.656 -15.93 1 53.81 326 GLU A O 1
ATOM 2519 N N . GLN A 1 327 ? 8.422 12.453 -17.234 1 61.66 327 GLN A N 1
ATOM 2520 C CA . GLN A 1 327 ? 7.117 13.047 -16.984 1 61.66 327 GLN A CA 1
ATOM 2521 C C . GLN A 1 327 ? 6.086 12.586 -18 1 61.66 327 GLN A C 1
ATOM 2523 O O . GLN A 1 327 ? 6.332 12.664 -19.219 1 61.66 327 GLN A O 1
ATOM 2528 N N . HIS A 1 328 ? 5.285 11.641 -17.562 1 66.44 328 HIS A N 1
ATOM 2529 C CA . HIS A 1 328 ? 4.133 11.352 -18.406 1 66.44 328 HIS A CA 1
ATOM 2530 C C . HIS A 1 328 ? 2.902 12.125 -17.953 1 66.44 328 HIS A C 1
ATOM 2532 O O . HIS A 1 328 ? 2.641 12.234 -16.766 1 66.44 328 HIS A O 1
ATOM 2538 N N . GLU A 1 329 ? 2.367 12.648 -19.047 1 70.06 329 GLU A N 1
ATOM 2539 C CA . GLU A 1 329 ? 1.131 13.375 -18.766 1 70.06 329 GLU A CA 1
ATOM 2540 C C . GLU A 1 329 ? -0.018 12.422 -18.469 1 70.06 329 GLU A C 1
ATOM 2542 O O . GLU A 1 329 ? -0.113 11.344 -19.047 1 70.06 329 GLU A O 1
ATOM 2547 N N . ALA A 1 330 ? -0.73 12.82 -17.453 1 71.38 330 ALA A N 1
ATOM 2548 C CA . ALA A 1 330 ? -1.9 12.023 -17.094 1 71.38 330 ALA A CA 1
ATOM 2549 C C . ALA A 1 330 ? -2.922 12.008 -18.234 1 71.38 330 ALA A C 1
ATOM 2551 O O . ALA A 1 330 ? -3.086 13.008 -18.938 1 71.38 330 ALA A O 1
ATOM 2552 N N . LYS A 1 331 ? -3.506 10.852 -18.297 1 62.28 331 LYS A N 1
ATOM 2553 C CA . LYS A 1 331 ? -4.582 10.734 -19.281 1 62.28 331 LYS A CA 1
ATOM 2554 C C . LYS A 1 331 ? -5.77 11.609 -18.906 1 62.28 331 LYS A C 1
ATOM 2556 O O . LYS A 1 331 ? -6.137 11.695 -17.734 1 62.28 331 LYS A O 1
ATOM 2561 N N . GLU A 1 332 ? -6.215 12.297 -19.906 1 60.75 332 GLU A N 1
ATOM 2562 C CA . GLU A 1 332 ? -7.375 13.156 -19.688 1 60.75 332 GLU A CA 1
ATOM 2563 C C . GLU A 1 332 ? -8.633 12.328 -19.422 1 60.75 332 GLU A C 1
ATOM 2565 O O . GLU A 1 332 ? -8.938 11.398 -20.188 1 60.75 332 GLU A O 1
ATOM 2570 N N . GLU A 1 333 ? -9.102 12.43 -18.266 1 64.12 333 GLU A N 1
ATOM 2571 C CA . GLU A 1 333 ? -10.398 11.812 -18.016 1 64.12 333 GLU A CA 1
ATOM 2572 C C . GLU A 1 333 ? -11.469 12.859 -17.719 1 64.12 333 GLU A C 1
ATOM 2574 O O . GLU A 1 333 ? -11.156 13.961 -17.25 1 64.12 333 GLU A O 1
ATOM 2579 N N . SER A 1 334 ? -12.641 12.539 -18.281 1 69.19 334 SER A N 1
ATOM 2580 C CA . SER A 1 334 ? -13.75 13.391 -17.891 1 69.19 334 SER A CA 1
ATOM 2581 C C . SER A 1 334 ? -13.875 13.469 -16.375 1 69.19 334 SER A C 1
ATOM 2583 O O . SER A 1 334 ? -13.703 12.469 -15.68 1 69.19 334 SER A O 1
ATOM 2585 N N . SER A 1 335 ? -13.938 14.711 -16.047 1 83.5 335 SER A N 1
ATOM 2586 C CA . SER A 1 335 ? -14.125 14.922 -14.609 1 83.5 335 SER A CA 1
ATOM 2587 C C . SER A 1 335 ? -15.555 15.336 -14.297 1 83.5 335 SER A C 1
ATOM 2589 O O . SER A 1 335 ? -16.219 15.977 -15.109 1 83.5 335 SER A O 1
ATOM 2591 N N . TYR A 1 336 ? -16.125 14.875 -13.25 1 91 336 TYR A N 1
ATOM 2592 C CA . TYR A 1 336 ? -17.453 15.219 -12.773 1 91 336 TYR A CA 1
ATOM 2593 C C . TYR A 1 336 ? -17.391 15.867 -11.398 1 91 336 TYR A C 1
ATOM 2595 O O . TYR A 1 336 ? -16.469 15.625 -10.633 1 91 336 TYR A O 1
ATOM 2603 N N . SER A 1 337 ? -18.312 16.75 -11.203 1 92.81 337 SER A N 1
ATOM 2604 C CA . SER A 1 337 ? -18.438 17.438 -9.922 1 92.81 337 SER A CA 1
ATOM 2605 C C . SER A 1 337 ? -19.891 17.531 -9.469 1 92.81 337 SER A C 1
ATOM 2607 O O . SER A 1 337 ? -20.812 17.281 -10.258 1 92.81 337 SER A O 1
ATOM 2609 N N . ILE A 1 338 ? -20.062 17.797 -8.273 1 93.88 338 ILE A N 1
ATOM 2610 C CA . ILE A 1 338 ? -21.391 18.031 -7.711 1 93.88 338 ILE A CA 1
ATOM 2611 C C . ILE A 1 338 ? -21.5 19.469 -7.219 1 93.88 338 ILE A C 1
ATOM 2613 O O . ILE A 1 338 ? -20.609 19.969 -6.531 1 93.88 338 ILE A O 1
ATOM 2617 N N . VAL A 1 339 ? -22.594 20.094 -7.598 1 93.12 339 VAL A N 1
ATOM 2618 C CA . VAL A 1 339 ? -22.906 21.453 -7.164 1 93.12 339 VAL A CA 1
ATOM 2619 C C . VAL A 1 339 ? -24.219 21.453 -6.383 1 93.12 339 VAL A C 1
ATOM 2621 O O . VAL A 1 339 ? -25.234 20.922 -6.848 1 93.12 339 VAL A O 1
ATOM 2624 N N . PHE A 1 340 ? -24.125 22.031 -5.273 1 93.81 340 PHE A N 1
ATOM 2625 C CA . PHE A 1 340 ? -25.328 22.125 -4.457 1 93.81 340 PHE A CA 1
ATOM 2626 C C . PHE A 1 340 ? -25.984 23.484 -4.629 1 93.81 340 PHE A C 1
ATOM 2628 O O . PHE A 1 340 ? -25.391 24.516 -4.309 1 93.81 340 PHE A O 1
ATOM 2635 N N . VAL A 1 341 ? -27.203 23.422 -5.039 1 93.31 341 VAL A N 1
ATOM 2636 C CA . VAL A 1 341 ? -27.953 24.609 -5.406 1 93.31 341 VAL A CA 1
ATOM 2637 C C . VAL A 1 341 ? -29.141 24.797 -4.453 1 93.31 341 VAL A C 1
ATOM 2639 O O . VAL A 1 341 ? -30.094 24 -4.477 1 93.31 341 VAL A O 1
ATOM 2642 N N . ASN A 1 342 ? -28.984 25.766 -3.652 1 90 342 ASN A N 1
ATOM 2643 C CA . ASN A 1 342 ? -30.125 26.047 -2.799 1 90 342 ASN A CA 1
ATOM 2644 C C . ASN A 1 342 ? -31.094 27.016 -3.471 1 90 342 ASN A C 1
ATOM 2646 O O . ASN A 1 342 ? -30.844 27.5 -4.57 1 90 342 ASN A O 1
ATOM 2650 N N . GLN A 1 343 ? -32.25 27.219 -2.77 1 85.19 343 GLN A N 1
ATOM 2651 C CA . GLN A 1 343 ? -33.281 28.062 -3.359 1 85.19 343 GLN A CA 1
ATOM 2652 C C . GLN A 1 343 ? -32.781 29.469 -3.611 1 85.19 343 GLN A C 1
ATOM 2654 O O . GLN A 1 343 ? -33.094 30.078 -4.645 1 85.19 343 GLN A O 1
ATOM 2659 N N . ALA A 1 344 ? -32 29.969 -2.734 1 87.19 344 ALA A N 1
ATOM 2660 C CA . ALA A 1 344 ? -31.516 31.344 -2.803 1 87.19 344 ALA A CA 1
ATOM 2661 C C . ALA A 1 344 ? -30.484 31.5 -3.916 1 87.19 344 ALA A C 1
ATOM 2663 O O . ALA A 1 344 ? -30.359 32.562 -4.508 1 87.19 344 ALA A O 1
ATOM 2664 N N . SER A 1 345 ? -29.797 30.469 -4.227 1 89.06 345 SER A N 1
ATOM 2665 C CA . SER A 1 345 ? -28.688 30.562 -5.168 1 89.06 345 SER A CA 1
ATOM 2666 C C . SER A 1 345 ? -29.078 30.016 -6.535 1 89.06 345 SER A C 1
ATOM 2668 O O . SER A 1 345 ? -28.25 29.969 -7.445 1 89.06 345 SER A O 1
ATOM 2670 N N . TYR A 1 346 ? -30.219 29.578 -6.684 1 90.56 346 TYR A N 1
ATOM 2671 C CA . TYR A 1 346 ? -30.641 28.875 -7.891 1 90.56 346 TYR A CA 1
ATOM 2672 C C . TYR A 1 346 ? -30.375 29.719 -9.133 1 90.56 346 TYR A C 1
ATOM 2674 O O . TYR A 1 346 ? -29.797 29.219 -10.109 1 90.56 346 TYR A O 1
ATOM 2682 N N . GLY A 1 347 ? -30.844 30.953 -9.086 1 89.19 347 GLY A N 1
ATOM 2683 C CA . GLY A 1 347 ? -30.641 31.844 -10.219 1 89.19 347 GLY A CA 1
ATOM 2684 C C . GLY A 1 347 ? -29.172 32.031 -10.578 1 89.19 347 GLY A C 1
ATOM 2685 O O . GLY A 1 347 ? -28.812 31.984 -11.758 1 89.19 347 GLY A O 1
ATOM 2686 N N . GLU A 1 348 ? -28.422 32.219 -9.633 1 89.5 348 GLU A N 1
ATOM 2687 C CA . GLU A 1 348 ? -26.984 32.375 -9.836 1 89.5 348 GLU A CA 1
ATOM 2688 C C . GLU A 1 348 ? -26.359 31.125 -10.469 1 89.5 348 GLU A C 1
ATOM 2690 O O . GLU A 1 348 ? -25.531 31.219 -11.359 1 89.5 348 GLU A O 1
ATOM 2695 N N . CYS A 1 349 ? -26.766 29.984 -9.977 1 90.25 349 CYS A N 1
ATOM 2696 C CA . CYS A 1 349 ? -26.219 28.734 -10.461 1 90.25 349 CYS A CA 1
ATOM 2697 C C . CYS A 1 349 ? -26.641 28.469 -11.898 1 90.25 349 CYS A C 1
ATOM 2699 O O . CYS A 1 349 ? -25.859 27.969 -12.703 1 90.25 349 CYS A O 1
ATOM 2701 N N . LEU A 1 350 ? -27.828 28.797 -12.164 1 89.81 350 LEU A N 1
ATOM 2702 C CA . LEU A 1 350 ? -28.297 28.625 -13.531 1 89.81 350 LEU A CA 1
ATOM 2703 C C . LEU A 1 350 ? -27.547 29.531 -14.5 1 89.81 350 LEU A C 1
ATOM 2705 O O . LEU A 1 350 ? -27.203 29.109 -15.602 1 89.81 350 LEU A O 1
ATOM 2709 N N . HIS A 1 351 ? -27.391 30.703 -14.07 1 90.44 351 HIS A N 1
ATOM 2710 C CA . HIS A 1 351 ? -26.625 31.641 -14.883 1 90.44 351 HIS A CA 1
ATOM 2711 C C . HIS A 1 351 ? -25.203 31.156 -15.102 1 90.44 351 HIS A C 1
ATOM 2713 O O . HIS A 1 351 ? -24.672 31.266 -16.203 1 90.44 351 HIS A O 1
ATOM 2719 N N . TRP A 1 352 ? -24.625 30.719 -14.016 1 89.25 352 TRP A N 1
ATOM 2720 C CA . TRP A 1 352 ? -23.281 30.172 -14.086 1 89.25 352 TRP A CA 1
ATOM 2721 C C . TRP A 1 352 ? -23.219 29.016 -15.078 1 89.25 352 TRP A C 1
ATOM 2723 O O . TRP A 1 352 ? -22.328 28.953 -15.922 1 89.25 352 TRP A O 1
ATOM 2733 N N . ALA A 1 353 ? -24.156 28.125 -15.008 1 88.88 353 ALA A N 1
ATOM 2734 C CA . ALA A 1 353 ? -24.188 26.953 -15.891 1 88.88 353 ALA A CA 1
ATOM 2735 C C . ALA A 1 353 ? -24.312 27.375 -17.344 1 88.88 353 ALA A C 1
ATOM 2737 O O . ALA A 1 353 ? -23.672 26.781 -18.234 1 88.88 353 ALA A O 1
ATOM 2738 N N . GLU A 1 354 ? -25.062 28.359 -17.562 1 88.62 354 GLU A N 1
ATOM 2739 C CA . GLU A 1 354 ? -25.25 28.875 -18.922 1 88.62 354 GLU A CA 1
ATOM 2740 C C . GLU A 1 354 ? -24.016 29.609 -19.422 1 88.62 354 GLU A C 1
ATOM 2742 O O . GLU A 1 354 ? -23.562 29.391 -20.547 1 88.62 354 GLU A O 1
ATOM 2747 N N . ALA A 1 355 ? -23.578 30.438 -18.562 1 87.06 355 ALA A N 1
ATOM 2748 C CA . ALA A 1 355 ? -22.438 31.281 -18.922 1 87.06 355 ALA A CA 1
ATOM 2749 C C . ALA A 1 355 ? -21.203 30.453 -19.25 1 87.06 355 ALA A C 1
ATOM 2751 O O . ALA A 1 355 ? -20.406 30.828 -20.109 1 87.06 355 ALA A O 1
ATOM 2752 N N . TYR A 1 356 ? -21.094 29.359 -18.562 1 86.56 356 TYR A N 1
ATOM 2753 C CA . TYR A 1 356 ? -19.891 28.562 -18.719 1 86.56 356 TYR A CA 1
ATOM 2754 C C . TYR A 1 356 ? -20.188 27.266 -19.438 1 86.56 356 TYR A C 1
ATOM 2756 O O . TYR A 1 356 ? -19.344 26.359 -19.484 1 86.56 356 TYR A O 1
ATOM 2764 N N . SER A 1 357 ? -21.344 27.094 -19.969 1 87.38 357 SER A N 1
ATOM 2765 C CA . SER A 1 357 ? -21.75 25.922 -20.734 1 87.38 357 SER A CA 1
ATOM 2766 C C . SER A 1 357 ? -21.516 24.641 -19.953 1 87.38 357 SER A C 1
ATOM 2768 O O . SER A 1 357 ? -20.922 23.688 -20.469 1 87.38 357 SER A O 1
ATOM 2770 N N . VAL A 1 358 ? -21.906 24.734 -18.688 1 88.81 358 VAL A N 1
ATOM 2771 C CA . VAL A 1 358 ? -21.781 23.562 -17.828 1 88.81 358 VAL A CA 1
ATOM 2772 C C . VAL A 1 358 ? -22.875 22.562 -18.156 1 88.81 358 VAL A C 1
ATOM 2774 O O . VAL A 1 358 ? -24.062 22.906 -18.188 1 88.81 358 VAL A O 1
ATOM 2777 N N . GLU A 1 359 ? -22.422 21.359 -18.422 1 90.56 359 GLU A N 1
ATOM 2778 C CA . GLU A 1 359 ? -23.375 20.281 -18.688 1 90.56 359 GLU A CA 1
ATOM 2779 C C . GLU A 1 359 ? -23.875 19.656 -17.391 1 90.56 359 GLU A C 1
ATOM 2781 O O . GLU A 1 359 ? -23.094 19.094 -16.625 1 90.56 359 GLU A O 1
ATOM 2786 N N . ILE A 1 360 ? -25.188 19.719 -17.141 1 92.12 360 ILE A N 1
ATOM 2787 C CA . ILE A 1 360 ? -25.812 19.062 -16 1 92.12 360 ILE A CA 1
ATOM 2788 C C . ILE A 1 360 ? -26.25 17.641 -16.391 1 92.12 360 ILE A C 1
ATOM 2790 O O . ILE A 1 360 ? -27.156 17.469 -17.203 1 92.12 360 ILE A O 1
ATOM 2794 N N . VAL A 1 361 ? -25.641 16.688 -15.797 1 92 361 VAL A N 1
ATOM 2795 C CA . VAL A 1 361 ? -25.844 15.289 -16.141 1 92 361 VAL A CA 1
ATOM 2796 C C . VAL A 1 361 ? -27.031 14.727 -15.375 1 92 361 VAL A C 1
ATOM 2798 O O . VAL A 1 361 ? -27.766 13.875 -15.891 1 92 361 VAL A O 1
ATOM 2801 N N . GLU A 1 362 ? -27.156 15.125 -14.188 1 92.94 362 GLU A N 1
ATOM 2802 C CA . GLU A 1 362 ? -28.219 14.656 -13.297 1 92.94 362 GLU A CA 1
ATOM 2803 C C . GLU A 1 362 ? -28.547 15.711 -12.242 1 92.94 362 GLU A C 1
ATOM 2805 O O . GLU A 1 362 ? -27.688 16.484 -11.836 1 92.94 362 GLU A O 1
ATOM 2810 N N . SER A 1 363 ? -29.812 15.766 -11.906 1 93.38 363 SER A N 1
ATOM 2811 C CA . SER A 1 363 ? -30.266 16.609 -10.812 1 93.38 363 SER A CA 1
ATOM 2812 C C . SER A 1 363 ? -30.969 15.805 -9.734 1 93.38 363 SER A C 1
ATOM 2814 O O . SER A 1 363 ? -31.922 15.062 -10.023 1 93.38 363 SER A O 1
ATOM 2816 N N . ILE A 1 364 ? -30.484 15.93 -8.523 1 93.75 364 ILE A N 1
ATOM 2817 C CA . ILE A 1 364 ? -31.062 15.211 -7.387 1 93.75 364 ILE A CA 1
ATOM 2818 C C . ILE A 1 364 ? -31.812 16.188 -6.484 1 93.75 364 ILE A C 1
ATOM 2820 O O . ILE A 1 364 ? -31.203 17.047 -5.848 1 93.75 364 ILE A O 1
ATOM 2824 N N . PRO A 1 365 ? -33.125 16 -6.379 1 93.56 365 PRO A N 1
ATOM 2825 C CA . PRO A 1 365 ? -33.906 16.906 -5.523 1 93.56 365 PRO A CA 1
ATOM 2826 C C . PRO A 1 365 ? -33.656 16.672 -4.035 1 93.56 365 PRO A C 1
ATOM 2828 O O . PRO A 1 365 ? -33.406 15.531 -3.621 1 93.56 365 PRO A O 1
ATOM 2831 N N . HIS A 1 366 ? -33.656 17.719 -3.283 1 94 366 HIS A N 1
ATOM 2832 C CA . HIS A 1 366 ? -33.562 17.703 -1.829 1 94 366 HIS A CA 1
ATOM 2833 C C . HIS A 1 366 ? -34.375 18.828 -1.21 1 94 366 HIS A C 1
ATOM 2835 O O . HIS A 1 366 ? -34.719 19.812 -1.881 1 94 366 HIS A O 1
ATOM 2841 N N . SER A 1 367 ? -34.781 18.656 0.042 1 94 367 SER A N 1
ATOM 2842 C CA . SER A 1 367 ? -35.594 19.641 0.727 1 94 367 SER A CA 1
ATOM 2843 C C . SER A 1 367 ? -34.875 21 0.777 1 94 367 SER A C 1
ATOM 2845 O O . SER A 1 367 ? -35.531 22.047 0.782 1 94 367 SER A O 1
ATOM 2847 N N . GLU A 1 368 ? -33.594 21.047 0.744 1 92.88 368 GLU A N 1
ATOM 2848 C CA . GLU A 1 368 ? -32.812 22.266 0.838 1 92.88 368 GLU A CA 1
ATOM 2849 C C . GLU A 1 368 ? -32.5 22.828 -0.545 1 92.88 368 GLU A C 1
ATOM 2851 O O . GLU A 1 368 ? -31.969 23.938 -0.667 1 92.88 368 GLU A O 1
ATOM 2856 N N . GLY A 1 369 ? -32.844 22.078 -1.576 1 93.62 369 GLY A N 1
ATOM 2857 C CA . GLY A 1 369 ? -32.562 22.484 -2.945 1 93.62 369 GLY A CA 1
ATOM 2858 C C . GLY A 1 369 ? -32.375 21.297 -3.881 1 93.62 369 GLY A C 1
ATOM 2859 O O . GLY A 1 369 ? -33.156 20.359 -3.883 1 93.62 369 GLY A O 1
ATOM 2860 N N . GLU A 1 370 ? -31.281 21.531 -4.738 1 94.81 370 GLU A N 1
ATOM 2861 C CA . GLU A 1 370 ? -30.922 20.484 -5.68 1 94.81 370 GLU A CA 1
ATOM 2862 C C . GLU A 1 370 ? -29.406 20.281 -5.723 1 94.81 370 GLU A C 1
ATOM 2864 O O . GLU A 1 370 ? -28.641 21.234 -5.574 1 94.81 370 GLU A O 1
ATOM 2869 N N . ALA A 1 371 ? -29.078 19.062 -5.891 1 95 371 ALA A N 1
ATOM 2870 C CA . ALA A 1 371 ? -27.688 18.75 -6.203 1 95 371 ALA A CA 1
ATOM 2871 C C . ALA A 1 371 ? -27.531 18.422 -7.684 1 95 371 ALA A C 1
ATOM 2873 O O . ALA A 1 371 ? -28.203 17.531 -8.203 1 95 371 ALA A O 1
ATOM 2874 N N . TRP A 1 372 ? -26.656 19.156 -8.375 1 94.19 372 TRP A N 1
ATOM 2875 C CA . TRP A 1 372 ? -26.375 18.922 -9.789 1 94.19 372 TRP A CA 1
ATOM 2876 C C . TRP A 1 372 ? -25.078 18.141 -9.969 1 94.19 372 TRP A C 1
ATOM 2878 O O . TRP A 1 372 ? -24.031 18.547 -9.445 1 94.19 372 TRP A O 1
ATOM 2888 N N . ILE A 1 373 ? -25.109 16.984 -10.625 1 94.5 373 ILE A N 1
ATOM 2889 C CA . ILE A 1 373 ? -23.875 16.406 -11.148 1 94.5 373 ILE A CA 1
ATOM 2890 C C . ILE A 1 373 ? -23.531 17.047 -12.484 1 94.5 373 ILE A C 1
ATOM 2892 O O . ILE A 1 373 ? -24.328 17.031 -13.422 1 94.5 373 ILE A O 1
ATOM 2896 N N . VAL A 1 374 ? -22.344 17.656 -12.539 1 92.19 374 VAL A N 1
ATOM 2897 C CA . VAL A 1 374 ? -21.969 18.406 -13.727 1 92.19 374 VAL A CA 1
ATOM 2898 C C . VAL A 1 374 ? -20.672 17.828 -14.305 1 92.19 374 VAL A C 1
ATOM 2900 O O . VAL A 1 374 ? -19.875 17.234 -13.586 1 92.19 374 VAL A O 1
ATOM 2903 N N . LYS A 1 375 ? -20.5 17.984 -15.57 1 89.56 375 LYS A N 1
ATOM 2904 C CA . LYS A 1 375 ? -19.312 17.5 -16.266 1 89.56 375 LYS A CA 1
ATOM 2905 C C . LYS A 1 375 ? -18.312 18.625 -16.484 1 89.56 375 LYS A C 1
ATOM 2907 O O . LYS A 1 375 ? -18.688 19.734 -16.875 1 89.56 375 LYS A O 1
ATOM 2912 N N . ASN A 1 376 ? -16.984 18.234 -16.234 1 74.38 376 ASN A N 1
ATOM 2913 C CA . ASN A 1 376 ? -15.828 19.078 -16.531 1 74.38 376 ASN A CA 1
ATOM 2914 C C . ASN A 1 376 ? -16.016 20.5 -16 1 74.38 376 ASN A C 1
ATOM 2916 O O . ASN A 1 376 ? -15.703 21.469 -16.703 1 74.38 376 ASN A O 1
ATOM 2920 N N . ALA A 1 377 ? -16.719 20.562 -14.852 1 60.53 377 ALA A N 1
ATOM 2921 C CA . ALA A 1 377 ? -16.938 21.906 -14.336 1 60.53 377 ALA A CA 1
ATOM 2922 C C . ALA A 1 377 ? -15.719 22.422 -13.586 1 60.53 377 ALA A C 1
ATOM 2924 O O . ALA A 1 377 ? -15.188 21.734 -12.711 1 60.53 377 ALA A O 1
ATOM 2925 N N . ALA A 1 378 ? -15.094 23.375 -14.188 1 58.66 378 ALA A N 1
ATOM 2926 C CA . ALA A 1 378 ? -14.039 24.078 -13.461 1 58.66 378 ALA A CA 1
ATOM 2927 C C . ALA A 1 378 ? -14.617 24.906 -12.32 1 58.66 378 ALA A C 1
ATOM 2929 O O . ALA A 1 378 ? -15.758 25.359 -12.391 1 58.66 378 ALA A O 1
ATOM 2930 N N . VAL A 1 379 ? -14.07 24.609 -11.016 1 58.66 379 VAL A N 1
ATOM 2931 C CA . VAL A 1 379 ? -14.508 25.359 -9.844 1 58.66 379 VAL A CA 1
ATOM 2932 C C . VAL A 1 379 ? -14.391 26.859 -10.117 1 58.66 379 VAL A C 1
ATOM 2934 O O . VAL A 1 379 ? -13.328 27.453 -9.945 1 58.66 379 VAL A O 1
ATOM 2937 N N . TYR A 1 380 ? -14.953 27.312 -11.172 1 57.69 380 TYR A N 1
ATOM 2938 C CA . TYR A 1 380 ? -14.883 28.75 -11.43 1 57.69 380 TYR A CA 1
ATOM 2939 C C . TYR A 1 380 ? -15.688 29.531 -10.406 1 57.69 380 TYR A C 1
ATOM 2941 O O . TYR A 1 380 ? -16.281 28.938 -9.492 1 57.69 380 TYR A O 1
ATOM 2949 N N . GLU A 1 381 ? -16.016 30.859 -10.727 1 62.62 381 GLU A N 1
ATOM 2950 C CA . GLU A 1 381 ? -16.656 32.031 -10.117 1 62.62 381 GLU A CA 1
ATOM 2951 C C . GLU A 1 381 ? -18.016 31.656 -9.523 1 62.62 381 GLU A C 1
ATOM 2953 O O . GLU A 1 381 ? -18.984 32.375 -9.727 1 62.62 381 GLU A O 1
ATOM 2958 N N . LEU A 1 382 ? -18.125 30.438 -9.008 1 71 382 LEU A N 1
ATOM 2959 C CA . LEU A 1 382 ? -19.375 30.109 -8.336 1 71 382 LEU A CA 1
ATOM 2960 C C . LEU A 1 382 ? -19.25 30.312 -6.828 1 71 382 LEU A C 1
ATOM 2962 O O . LEU A 1 382 ? -18.234 29.922 -6.234 1 71 382 LEU A O 1
ATOM 2966 N N . SER A 1 383 ? -20.219 31.031 -6.289 1 72.88 383 SER A N 1
ATOM 2967 C CA . SER A 1 383 ? -20.219 31.266 -4.852 1 72.88 383 SER A CA 1
ATOM 2968 C C . SER A 1 383 ? -20.453 29.984 -4.074 1 72.88 383 SER A C 1
ATOM 2970 O O . SER A 1 383 ? -20.078 29.875 -2.904 1 72.88 383 SER A O 1
ATOM 2972 N N . GLN A 1 384 ? -21.109 29.016 -4.781 1 77.94 384 GLN A N 1
ATOM 2973 C CA . GLN A 1 384 ? -21.375 27.734 -4.145 1 77.94 384 GLN A CA 1
ATOM 2974 C C . GLN A 1 384 ? -20.172 26.781 -4.297 1 77.94 384 GLN A C 1
ATOM 2976 O O . GLN A 1 384 ? -19.453 26.844 -5.293 1 77.94 384 GLN A O 1
ATOM 2981 N N . PRO A 1 385 ? -20.141 25.969 -3.25 1 81.31 385 PRO A N 1
ATOM 2982 C CA . PRO A 1 385 ? -19.031 25.016 -3.373 1 81.31 385 PRO A CA 1
ATOM 2983 C C . PRO A 1 385 ? -19.266 23.984 -4.484 1 81.31 385 PRO A C 1
ATOM 2985 O O . PRO A 1 385 ? -20.406 23.562 -4.711 1 81.31 385 PRO A O 1
ATOM 2988 N N . VAL A 1 386 ? -18.281 23.734 -5.199 1 86.56 386 VAL A N 1
ATOM 2989 C CA . VAL A 1 386 ? -18.234 22.672 -6.199 1 86.56 386 VAL A CA 1
ATOM 2990 C C . VAL A 1 386 ? -17.344 21.531 -5.707 1 86.56 386 VAL A C 1
ATOM 2992 O O . VAL A 1 386 ? -16.156 21.734 -5.41 1 86.56 386 VAL A O 1
ATOM 2995 N N . TYR A 1 387 ? -17.938 20.359 -5.562 1 92.62 387 TYR A N 1
ATOM 2996 C CA . TYR A 1 387 ? -17.188 19.219 -5.039 1 92.62 387 TYR A CA 1
ATOM 2997 C C . TYR A 1 387 ? -16.875 18.219 -6.148 1 92.62 387 TYR A C 1
ATOM 2999 O O . TYR A 1 387 ? -17.75 17.875 -6.945 1 92.62 387 TYR A O 1
ATOM 3007 N N . GLN A 1 388 ? -15.664 17.75 -6.172 1 92.44 388 GLN A N 1
ATOM 3008 C CA . GLN A 1 388 ? -15.289 16.734 -7.152 1 92.44 388 GLN A CA 1
ATOM 3009 C C . GLN A 1 388 ? -16.047 15.422 -6.906 1 92.44 388 GLN A C 1
ATOM 3011 O O . GLN A 1 388 ? -16.344 15.078 -5.762 1 92.44 388 GLN A O 1
ATOM 3016 N N . LEU A 1 389 ? -16.344 14.766 -7.992 1 94.06 389 LEU A N 1
ATOM 3017 C CA . LEU A 1 389 ? -1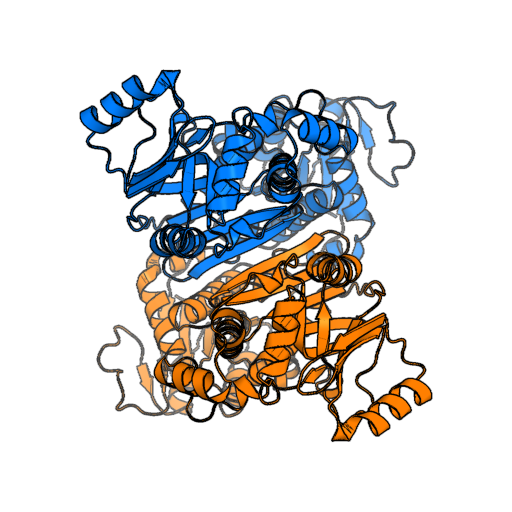6.969 13.453 -7.945 1 94.06 389 LEU A CA 1
ATOM 3018 C C . LEU A 1 389 ? -16.062 12.391 -8.562 1 94.06 389 LEU A C 1
ATOM 3020 O O . LEU A 1 389 ? -15.703 12.484 -9.734 1 94.06 389 LEU A O 1
ATOM 3024 N N . TYR A 1 390 ? -15.688 11.438 -7.742 1 92.94 390 TYR A N 1
ATOM 3025 C CA . TYR A 1 390 ? -14.812 10.367 -8.211 1 92.94 390 TYR A CA 1
ATOM 3026 C C . TYR A 1 390 ? -15.586 9.07 -8.375 1 92.94 390 TYR A C 1
ATOM 3028 O O . TYR A 1 390 ? -16.359 8.68 -7.496 1 92.94 390 TYR A O 1
ATOM 3036 N N . GLY A 1 391 ? -15.344 8.352 -9.492 1 88.62 391 GLY A N 1
ATOM 3037 C CA . GLY A 1 391 ? -15.992 7.074 -9.75 1 88.62 391 GLY A CA 1
ATOM 3038 C C . GLY A 1 391 ? -16.719 7.031 -11.086 1 88.62 391 GLY A C 1
ATOM 3039 O O . GLY A 1 391 ? -16.688 8.008 -11.844 1 88.62 391 GLY A O 1
ATOM 3040 N N . ASN A 1 392 ? -17.312 5.879 -11.336 1 83.19 392 ASN A N 1
ATOM 3041 C CA . ASN A 1 392 ? -18.078 5.699 -12.562 1 83.19 392 ASN A CA 1
ATOM 3042 C C . ASN A 1 392 ? -19.453 6.348 -12.461 1 83.19 392 ASN A C 1
ATOM 3044 O O . ASN A 1 392 ? -20.328 5.867 -11.727 1 83.19 392 ASN A O 1
ATOM 3048 N N . ILE A 1 393 ? -19.688 7.297 -13.25 1 82.94 393 ILE A N 1
ATOM 3049 C CA . ILE A 1 393 ? -20.875 8.125 -13.18 1 82.94 393 ILE A CA 1
ATOM 3050 C C . ILE A 1 393 ? -22.094 7.305 -13.586 1 82.94 393 ILE A C 1
ATOM 3052 O O . ILE A 1 393 ? -23.188 7.508 -13.055 1 82.94 393 ILE A O 1
ATOM 3056 N N . GLN A 1 394 ? -21.938 6.449 -14.547 1 80.5 394 GLN A N 1
ATOM 3057 C CA . GLN A 1 394 ? -23.047 5.629 -15 1 80.5 394 GLN A CA 1
ATOM 3058 C C . GLN A 1 394 ? -23.562 4.738 -13.867 1 80.5 394 GLN A C 1
ATOM 3060 O O . GLN A 1 394 ? -24.781 4.566 -13.711 1 80.5 394 GLN A O 1
ATOM 3065 N N . ARG A 1 395 ? -22.688 4.328 -13.102 1 76.75 395 ARG A N 1
ATOM 3066 C CA . ARG A 1 395 ? -23.078 3.477 -11.984 1 76.75 395 ARG A CA 1
ATOM 3067 C C . ARG A 1 395 ? -23.75 4.289 -10.883 1 76.75 395 ARG A C 1
ATOM 3069 O O . ARG A 1 395 ? -24.719 3.824 -10.258 1 76.75 395 ARG A O 1
ATOM 3076 N N . ILE A 1 396 ? -23.328 5.449 -10.734 1 82.69 396 ILE A N 1
ATOM 3077 C CA . ILE A 1 396 ? -23.859 6.324 -9.695 1 82.69 396 ILE A CA 1
ATOM 3078 C C . ILE A 1 396 ? -25.281 6.758 -10.055 1 82.69 396 ILE A C 1
ATOM 3080 O O . ILE A 1 396 ? -26.172 6.734 -9.203 1 82.69 396 ILE A O 1
ATOM 3084 N N . THR A 1 397 ? -25.484 7.055 -11.328 1 79.94 397 THR A N 1
ATOM 3085 C CA . THR A 1 397 ? -26.766 7.598 -11.758 1 79.94 397 THR A CA 1
ATOM 3086 C C . THR A 1 397 ? -27.781 6.477 -12 1 79.94 397 THR A C 1
ATOM 3088 O O . THR A 1 397 ? -28.984 6.688 -11.883 1 79.94 397 THR A O 1
ATOM 3091 N N . SER A 1 398 ? -27.266 5.297 -12.406 1 69.62 398 SER A N 1
ATOM 3092 C CA . SER A 1 398 ? -28.172 4.168 -12.609 1 69.62 398 SER A CA 1
ATOM 3093 C C . SER A 1 398 ? -28.688 3.633 -11.289 1 69.62 398 SER A C 1
ATOM 3095 O O . SER A 1 398 ? -29.859 3.23 -11.188 1 69.62 398 SER A O 1
ATOM 3097 N N . ALA A 1 399 ? -27.906 3.584 -10.43 1 56.28 399 ALA A N 1
ATOM 3098 C CA . ALA A 1 399 ? -28.312 3.092 -9.117 1 56.28 399 ALA A CA 1
ATOM 3099 C C . ALA A 1 399 ? -29.391 3.977 -8.508 1 56.28 399 ALA A C 1
ATOM 3101 O O . ALA A 1 399 ? -30.266 3.492 -7.777 1 56.28 399 ALA A O 1
ATOM 3102 N N . ASN A 1 400 ? -29.359 5.211 -8.883 1 52.34 400 ASN A N 1
ATOM 3103 C CA . ASN A 1 400 ? -30.328 6.168 -8.367 1 52.34 400 ASN A CA 1
ATOM 3104 C C . ASN A 1 400 ? -31.688 5.996 -9.039 1 52.34 400 ASN A C 1
ATOM 3106 O O . ASN A 1 400 ? -32.719 6.254 -8.422 1 52.34 400 ASN A O 1
ATOM 3110 N N . GLU A 1 401 ? -31.656 5.551 -10.195 1 46.53 401 GLU A N 1
ATOM 3111 C CA . GLU A 1 401 ? -32.906 5.297 -10.898 1 46.53 401 GLU A CA 1
ATOM 3112 C C . GLU A 1 401 ? -33.625 4.066 -10.344 1 46.53 401 GLU A C 1
ATOM 3114 O O . GLU A 1 401 ? -34.844 4.035 -10.266 1 46.53 401 GLU A O 1
ATOM 3119 N N . VAL A 1 402 ? -32.844 3.08 -10.086 1 39.06 402 VAL A N 1
ATOM 3120 C CA . VAL A 1 402 ? -33.438 1.841 -9.617 1 39.06 402 VAL A CA 1
ATOM 3121 C C . VAL A 1 402 ? -34.031 2.039 -8.211 1 39.06 402 VAL A C 1
ATOM 3123 O O . VAL A 1 402 ? -34.969 1.356 -7.816 1 39.06 402 VAL A O 1
ATOM 3126 N N . LYS A 1 403 ? -33.594 2.895 -7.473 1 40.38 403 LYS A N 1
ATOM 3127 C CA . LYS A 1 403 ? -34.094 3.158 -6.125 1 40.38 403 LYS A CA 1
ATOM 3128 C C . LYS A 1 403 ? -35.375 3.984 -6.168 1 40.38 403 LYS A C 1
ATOM 3130 O O . LYS A 1 403 ? -36.156 3.955 -5.223 1 40.38 403 LYS A O 1
ATOM 3135 N N . VAL A 1 404 ? -35.594 4.809 -7.211 1 36.03 404 VAL A N 1
ATOM 3136 C CA . VAL A 1 404 ? -36.812 5.633 -7.348 1 36.03 404 VAL A CA 1
ATOM 3137 C C . VAL A 1 404 ? -37.906 4.844 -8.062 1 36.03 404 VAL A C 1
ATOM 3139 O O . VAL A 1 404 ? -39.062 5.273 -8.109 1 36.03 404 VAL A O 1
ATOM 3142 N N . SER A 1 405 ? -37.5 3.883 -8.719 1 25.19 405 SER A N 1
ATOM 3143 C CA . SER A 1 405 ? -38.625 3.193 -9.289 1 25.19 405 SER A CA 1
ATOM 3144 C C . SER A 1 405 ? -39.188 2.154 -8.328 1 25.19 405 SER A C 1
ATOM 3146 O O . SER A 1 405 ? -38.438 1.417 -7.691 1 25.19 405 SER A O 1
ATOM 3148 N N . MET B 1 1 ? 29.422 -1.447 -18.656 1 93.25 1 MET B N 1
ATOM 3149 C CA . MET B 1 1 ? 28.109 -1.776 -19.203 1 93.25 1 MET B CA 1
ATOM 3150 C C . MET B 1 1 ? 27.609 -3.111 -18.656 1 93.25 1 MET B C 1
ATOM 3152 O O . MET B 1 1 ? 28.328 -4.113 -18.703 1 93.25 1 MET B O 1
ATOM 3156 N N . LEU B 1 2 ? 26.422 -3.105 -18.141 1 96.56 2 LEU B N 1
ATOM 3157 C CA . LEU B 1 2 ? 25.859 -4.316 -17.562 1 96.56 2 LEU B CA 1
ATOM 3158 C C . LEU B 1 2 ? 25.312 -5.234 -18.656 1 96.56 2 LEU B C 1
ATOM 3160 O O . LEU B 1 2 ? 24.703 -4.773 -19.625 1 96.56 2 LEU B O 1
ATOM 3164 N N . LYS B 1 3 ? 25.594 -6.441 -18.547 1 98 3 LYS B N 1
ATOM 3165 C CA . LYS B 1 3 ? 25.109 -7.453 -19.469 1 98 3 LYS B CA 1
ATOM 3166 C C . LYS B 1 3 ? 23.969 -8.25 -18.875 1 98 3 LYS B C 1
ATOM 3168 O O . LYS B 1 3 ? 24.125 -8.922 -17.859 1 98 3 LYS B O 1
ATOM 3173 N N . ILE B 1 4 ? 22.844 -8.266 -19.625 1 98.25 4 ILE B N 1
ATOM 3174 C CA . ILE B 1 4 ? 21.609 -8.844 -19.078 1 98.25 4 ILE B CA 1
ATOM 3175 C C . ILE B 1 4 ? 21.219 -10.07 -19.906 1 98.25 4 ILE B C 1
ATOM 3177 O O . ILE B 1 4 ? 21.266 -10.039 -21.141 1 98.25 4 ILE B O 1
ATOM 3181 N N . GLY B 1 5 ? 20.906 -11.172 -19.203 1 98.31 5 GLY B N 1
ATOM 3182 C CA . GLY B 1 5 ? 20.281 -12.328 -19.812 1 98.31 5 GLY B CA 1
ATOM 3183 C C . GLY B 1 5 ? 18.828 -12.516 -19.406 1 98.31 5 GLY B C 1
ATOM 3184 O O . GLY B 1 5 ? 18.453 -12.203 -18.281 1 98.31 5 GLY B O 1
ATOM 3185 N N . ILE B 1 6 ? 18.016 -13.039 -20.359 1 98 6 ILE B N 1
ATOM 3186 C CA . ILE B 1 6 ? 16.609 -13.305 -20.062 1 98 6 ILE B CA 1
ATOM 3187 C C . ILE B 1 6 ? 16.281 -14.766 -20.359 1 98 6 ILE B C 1
ATOM 3189 O O . ILE B 1 6 ? 16.516 -15.25 -21.469 1 98 6 ILE B O 1
ATOM 3193 N N . LEU B 1 7 ? 15.836 -15.469 -19.312 1 98.06 7 LEU B N 1
ATOM 3194 C CA . LEU B 1 7 ? 15.344 -16.828 -19.453 1 98.06 7 LEU B CA 1
ATOM 3195 C C . LEU B 1 7 ? 13.82 -16.859 -19.594 1 98.06 7 LEU B C 1
ATOM 3197 O O . LEU B 1 7 ? 13.102 -16.594 -18.625 1 98.06 7 LEU B O 1
ATOM 3201 N N . GLY B 1 8 ? 13.312 -17.25 -20.734 1 95.75 8 GLY B N 1
ATOM 3202 C CA . GLY B 1 8 ? 11.883 -17.219 -21 1 95.75 8 GLY B CA 1
ATOM 3203 C C . GLY B 1 8 ? 11.43 -15.914 -21.625 1 95.75 8 GLY B C 1
ATOM 3204 O O . GLY B 1 8 ? 11.727 -14.828 -21.109 1 95.75 8 GLY B O 1
ATOM 3205 N N . PHE B 1 9 ? 10.648 -16 -22.641 1 94.38 9 PHE B N 1
ATOM 3206 C CA . PHE B 1 9 ? 10.25 -14.812 -23.391 1 94.38 9 PHE B CA 1
ATOM 3207 C C . PHE B 1 9 ? 8.766 -14.859 -23.719 1 94.38 9 PHE B C 1
ATOM 3209 O O . PHE B 1 9 ? 8.367 -14.516 -24.844 1 94.38 9 PHE B O 1
ATOM 3216 N N . GLY B 1 10 ? 8.031 -15.328 -22.797 1 91.31 10 GLY B N 1
ATOM 3217 C CA . GLY B 1 10 ? 6.586 -15.18 -22.859 1 91.31 10 GLY B CA 1
ATOM 3218 C C . GLY B 1 10 ? 6.113 -13.781 -22.516 1 91.31 10 GLY B C 1
ATOM 3219 O O . GLY B 1 10 ? 6.812 -12.797 -22.766 1 91.31 10 GLY B O 1
ATOM 3220 N N . THR B 1 11 ? 4.984 -13.68 -21.953 1 89.75 11 THR B N 1
ATOM 3221 C CA . THR B 1 11 ? 4.379 -12.391 -21.641 1 89.75 11 THR B CA 1
ATOM 3222 C C . THR B 1 11 ? 5.262 -11.609 -20.672 1 89.75 11 THR B C 1
ATOM 3224 O O . THR B 1 11 ? 5.543 -10.43 -20.891 1 89.75 11 THR B O 1
ATOM 3227 N N . VAL B 1 12 ? 5.746 -12.281 -19.625 1 93.62 12 VAL B N 1
ATOM 3228 C CA . VAL B 1 12 ? 6.539 -11.609 -18.594 1 93.62 12 VAL B CA 1
ATOM 3229 C C . VAL B 1 12 ? 7.926 -11.289 -19.141 1 93.62 12 VAL B C 1
ATOM 3231 O O . VAL B 1 12 ? 8.414 -10.164 -19 1 93.62 12 VAL B O 1
ATOM 3234 N N . GLY B 1 13 ? 8.578 -12.258 -19.766 1 94.88 13 GLY B N 1
ATOM 3235 C CA . GLY B 1 13 ? 9.891 -12.023 -20.344 1 94.88 13 GLY B CA 1
ATOM 3236 C C . GLY B 1 13 ? 9.906 -10.898 -21.375 1 94.88 13 GLY B C 1
ATOM 3237 O O . GLY B 1 13 ? 10.797 -10.047 -21.359 1 94.88 13 GLY B O 1
ATOM 3238 N N . LYS B 1 14 ? 8.945 -10.891 -22.234 1 94.31 14 LYS B N 1
ATOM 3239 C CA . LYS B 1 14 ? 8.797 -9.812 -23.203 1 94.31 14 LYS B CA 1
ATOM 3240 C C . LYS B 1 14 ? 8.547 -8.477 -22.516 1 94.31 14 LYS B C 1
ATOM 3242 O O . LYS B 1 14 ? 9.047 -7.441 -22.953 1 94.31 14 LYS B O 1
ATOM 3247 N N . GLY B 1 15 ? 7.746 -8.555 -21.484 1 94.69 15 GLY B N 1
ATOM 3248 C CA . GLY B 1 15 ? 7.508 -7.352 -20.703 1 94.69 15 GLY B CA 1
ATOM 3249 C C . GLY B 1 15 ? 8.773 -6.75 -20.125 1 94.69 15 GLY B C 1
ATOM 3250 O O . GLY B 1 15 ? 8.953 -5.531 -20.141 1 94.69 15 GLY B O 1
ATOM 3251 N N . VAL B 1 16 ? 9.617 -7.586 -19.641 1 97.12 16 VAL B N 1
ATOM 3252 C CA . VAL B 1 16 ? 10.891 -7.137 -19.094 1 97.12 16 VAL B CA 1
ATOM 3253 C C . VAL B 1 16 ? 11.734 -6.484 -20.188 1 97.12 16 VAL B C 1
ATOM 3255 O O . VAL B 1 16 ? 12.273 -5.395 -20 1 97.12 16 VAL B O 1
ATOM 3258 N N . TYR B 1 17 ? 11.766 -7.137 -21.312 1 96.44 17 TYR B N 1
ATOM 3259 C CA . TYR B 1 17 ? 12.484 -6.613 -22.469 1 96.44 17 TYR B CA 1
ATOM 3260 C C . TYR B 1 17 ? 11.969 -5.234 -22.844 1 96.44 17 TYR B C 1
ATOM 3262 O O . TYR B 1 17 ? 12.75 -4.293 -23.016 1 96.44 17 TYR B O 1
ATOM 3270 N N . ASP B 1 18 ? 10.719 -5.121 -22.969 1 95.12 18 ASP B N 1
ATOM 3271 C CA . ASP B 1 18 ? 10.078 -3.871 -23.359 1 95.12 18 ASP B CA 1
ATOM 3272 C C . ASP B 1 18 ? 10.328 -2.773 -22.328 1 95.12 18 ASP B C 1
ATOM 3274 O O . ASP B 1 18 ? 10.594 -1.624 -22.688 1 95.12 18 ASP B O 1
ATOM 3278 N N . ARG B 1 19 ? 10.219 -3.123 -21.078 1 95.31 19 ARG B N 1
ATOM 3279 C CA . ARG B 1 19 ? 10.422 -2.168 -20 1 95.31 19 ARG B CA 1
ATOM 3280 C C . ARG B 1 19 ? 11.836 -1.59 -20.031 1 95.31 19 ARG B C 1
ATOM 3282 O O . ARG B 1 19 ? 12.023 -0.38 -19.891 1 95.31 19 ARG B O 1
ATOM 3289 N N . PHE B 1 20 ? 12.836 -2.381 -20.25 1 96.31 20 PHE B N 1
ATOM 3290 C CA . PHE B 1 20 ? 14.219 -1.926 -20.344 1 96.31 20 PHE B CA 1
ATOM 3291 C C . PHE B 1 20 ? 14.398 -0.976 -21.516 1 96.31 20 PHE B C 1
ATOM 3293 O O . PHE B 1 20 ? 15.109 0.026 -21.406 1 96.31 20 PHE B O 1
ATOM 3300 N N . HIS B 1 21 ? 13.703 -1.284 -22.562 1 94.88 21 HIS B N 1
ATOM 3301 C CA . HIS B 1 21 ? 13.875 -0.463 -23.75 1 94.88 21 HIS B CA 1
ATOM 3302 C C . HIS B 1 21 ? 13.109 0.849 -23.641 1 94.88 21 HIS B C 1
ATOM 3304 O O . HIS B 1 21 ? 13.625 1.91 -23.984 1 94.88 21 HIS B O 1
ATOM 3310 N N . ARG B 1 22 ? 11.945 0.779 -23.156 1 92.56 22 ARG B N 1
ATOM 3311 C CA . ARG B 1 22 ? 11.07 1.94 -23.094 1 92.56 22 ARG B CA 1
ATOM 3312 C C . ARG B 1 22 ? 11.609 2.992 -22.125 1 92.56 22 ARG B C 1
ATOM 3314 O O . ARG B 1 22 ? 11.469 4.191 -22.359 1 92.56 22 ARG B O 1
ATOM 3321 N N . THR B 1 23 ? 12.258 2.551 -21.078 1 92.75 23 THR B N 1
ATOM 3322 C CA . THR B 1 23 ? 12.695 3.486 -20.047 1 92.75 23 THR B CA 1
ATOM 3323 C C . THR B 1 23 ? 14.195 3.383 -19.828 1 92.75 23 THR B C 1
ATOM 3325 O O . THR B 1 23 ? 14.68 3.527 -18.703 1 92.75 23 THR B O 1
ATOM 3328 N N . ARG B 1 24 ? 14.945 3.166 -20.844 1 95.12 24 ARG B N 1
ATOM 3329 C CA . ARG B 1 24 ? 16.375 2.91 -20.797 1 95.12 24 ARG B CA 1
ATOM 3330 C C . ARG B 1 24 ? 17.109 4.059 -20.109 1 95.12 24 ARG B C 1
ATOM 3332 O O . ARG B 1 24 ? 17.906 3.832 -19.188 1 95.12 24 ARG B O 1
ATOM 3339 N N . GLU B 1 25 ? 16.875 5.262 -20.469 1 93.31 25 GLU B N 1
ATOM 3340 C CA . GLU B 1 25 ? 17.594 6.418 -19.938 1 93.31 25 GLU B CA 1
ATOM 3341 C C . GLU B 1 25 ? 17.375 6.551 -18.422 1 93.31 25 GLU B C 1
ATOM 3343 O O . GLU B 1 25 ? 18.344 6.77 -17.672 1 93.31 25 GLU B O 1
ATOM 3348 N N . THR B 1 26 ? 16.141 6.359 -18.016 1 90.88 26 THR B N 1
ATOM 3349 C CA . THR B 1 26 ? 15.82 6.477 -16.594 1 90.88 26 THR B CA 1
ATOM 3350 C C . THR B 1 26 ? 16.516 5.383 -15.789 1 90.88 26 THR B C 1
ATOM 3352 O O . THR B 1 26 ? 17.062 5.648 -14.719 1 90.88 26 THR B O 1
ATOM 3355 N N . ILE B 1 27 ? 16.484 4.215 -16.297 1 94.5 27 ILE B N 1
ATOM 3356 C CA . ILE B 1 27 ? 17.062 3.072 -15.609 1 94.5 27 ILE B CA 1
ATOM 3357 C C . ILE B 1 27 ? 18.578 3.242 -15.531 1 94.5 27 ILE B C 1
ATOM 3359 O O . ILE B 1 27 ? 19.188 3.043 -14.477 1 94.5 27 ILE B O 1
ATOM 3363 N N . GLU B 1 28 ? 19.219 3.646 -16.656 1 95.19 28 GLU B N 1
ATOM 3364 C CA . GLU B 1 28 ? 20.656 3.836 -16.688 1 95.19 28 GLU B CA 1
ATOM 3365 C C . GLU B 1 28 ? 21.094 4.938 -15.727 1 95.19 28 GLU B C 1
ATOM 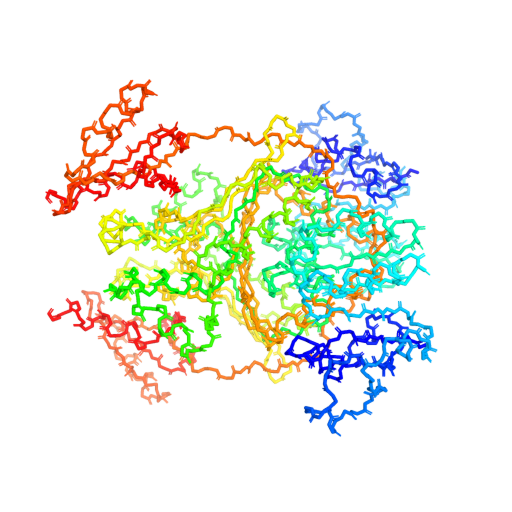3367 O O . GLU B 1 28 ? 22.141 4.832 -15.086 1 95.19 28 GLU B O 1
ATOM 3372 N N . ARG B 1 29 ? 20.297 5.949 -15.625 1 90.5 29 ARG B N 1
ATOM 3373 C CA . ARG B 1 29 ? 20.594 7.023 -14.68 1 90.5 29 ARG B CA 1
ATOM 3374 C C . ARG B 1 29 ? 20.562 6.52 -13.242 1 90.5 29 ARG B C 1
ATOM 3376 O O . ARG B 1 29 ? 21.453 6.82 -12.453 1 90.5 29 ARG B O 1
ATOM 3383 N N . GLN B 1 30 ? 19.562 5.773 -12.914 1 90.56 30 GLN B N 1
ATOM 3384 C CA . GLN B 1 30 ? 19.406 5.262 -11.555 1 90.56 30 GLN B CA 1
ATOM 3385 C C . GLN B 1 30 ? 20.5 4.258 -11.219 1 90.56 30 GLN B C 1
ATOM 3387 O O . GLN B 1 30 ? 20.984 4.207 -10.086 1 90.56 30 GLN B O 1
ATOM 3392 N N . LEU B 1 31 ? 20.875 3.496 -12.203 1 92.38 31 LEU B N 1
ATOM 3393 C CA . LEU B 1 31 ? 21.906 2.49 -11.992 1 92.38 31 LEU B CA 1
ATOM 3394 C C . LEU B 1 31 ? 23.297 3.129 -11.992 1 92.38 31 LEU B C 1
ATOM 3396 O O . LEU B 1 31 ? 24.234 2.57 -11.43 1 92.38 31 LEU B O 1
ATOM 3400 N N . GLY B 1 32 ? 23.438 4.25 -12.672 1 90.81 32 GLY B N 1
ATOM 3401 C CA . GLY B 1 32 ? 24.734 4.902 -12.82 1 90.81 32 GLY B CA 1
ATOM 3402 C C . GLY B 1 32 ? 25.609 4.266 -13.883 1 90.81 32 GLY B C 1
ATOM 3403 O O . GLY B 1 32 ? 26.812 4.5 -13.922 1 90.81 32 GLY B O 1
ATOM 3404 N N . GLU B 1 33 ? 25.047 3.398 -14.719 1 94.12 33 GLU B N 1
ATOM 3405 C CA . GLU B 1 33 ? 25.781 2.729 -15.789 1 94.12 33 GLU B CA 1
ATOM 3406 C C . GLU B 1 33 ? 24.844 2.246 -16.891 1 94.12 33 GLU B C 1
ATOM 3408 O O . GLU B 1 33 ? 23.641 2.047 -16.641 1 94.12 33 GLU B O 1
ATOM 3413 N N . SER B 1 34 ? 25.344 2.039 -18.062 1 96.75 34 SER B N 1
ATOM 3414 C CA . SER B 1 34 ? 24.562 1.534 -19.188 1 96.75 34 SER B CA 1
ATOM 3415 C C . SER B 1 34 ? 24.391 0.021 -19.094 1 96.75 34 SER B C 1
ATOM 3417 O O . SER B 1 34 ? 25.047 -0.64 -18.297 1 96.75 34 SER B O 1
ATOM 3419 N N . PHE B 1 35 ? 23.391 -0.456 -19.906 1 97.12 35 PHE B N 1
ATOM 3420 C CA . PHE B 1 35 ? 23.172 -1.896 -19.938 1 97.12 35 PHE B CA 1
ATOM 3421 C C . PHE B 1 35 ? 22.844 -2.357 -21.359 1 97.12 35 PHE B C 1
ATOM 3423 O O . PHE B 1 35 ? 22.516 -1.539 -22.219 1 97.12 35 PHE B O 1
ATOM 3430 N N . ALA B 1 36 ? 23 -3.666 -21.578 1 96.75 36 ALA B N 1
ATOM 3431 C CA . ALA B 1 36 ? 22.578 -4.312 -22.812 1 96.75 36 ALA B CA 1
ATOM 3432 C C . ALA B 1 36 ? 21.969 -5.684 -22.547 1 96.75 36 ALA B C 1
ATOM 3434 O O . ALA B 1 36 ? 22.453 -6.43 -21.688 1 96.75 36 ALA B O 1
ATOM 3435 N N . ILE B 1 37 ? 20.875 -5.965 -23.266 1 97.06 37 ILE B N 1
ATOM 3436 C CA . ILE B 1 37 ? 20.344 -7.324 -23.266 1 97.06 37 ILE B CA 1
ATOM 3437 C C . ILE B 1 37 ? 21.125 -8.195 -24.234 1 97.06 37 ILE B C 1
ATOM 3439 O O . ILE B 1 37 ? 21.031 -8.016 -25.453 1 97.06 37 ILE B O 1
ATOM 3443 N N . GLU B 1 38 ? 21.797 -9.18 -23.688 1 96.62 38 GLU B N 1
ATOM 3444 C CA . GLU B 1 38 ? 22.781 -9.906 -24.484 1 96.62 38 GLU B CA 1
ATOM 3445 C C . GLU B 1 38 ? 22.188 -11.164 -25.109 1 96.62 38 GLU B C 1
ATOM 3447 O O . GLU B 1 38 ? 22.5 -11.516 -26.234 1 96.62 38 GLU B O 1
ATOM 3452 N N . ALA B 1 39 ? 21.391 -11.82 -24.297 1 96.06 39 ALA B N 1
ATOM 3453 C CA . ALA B 1 39 ? 20.844 -13.07 -24.812 1 96.06 39 ALA B CA 1
ATOM 3454 C C . ALA B 1 39 ? 19.484 -13.375 -24.203 1 96.06 39 ALA B C 1
ATOM 3456 O O . ALA B 1 39 ? 19.188 -12.938 -23.078 1 96.06 39 ALA B O 1
ATOM 3457 N N . ILE B 1 40 ? 18.703 -14.094 -24.953 1 96.56 40 ILE B N 1
ATOM 3458 C CA . ILE B 1 40 ? 17.375 -14.523 -24.562 1 96.56 40 ILE B CA 1
ATOM 3459 C C . ILE B 1 40 ? 17.203 -16.016 -24.859 1 96.56 40 ILE B C 1
ATOM 3461 O O . ILE B 1 40 ? 17.422 -16.453 -25.984 1 96.56 40 ILE B O 1
ATOM 3465 N N . LEU B 1 41 ? 16.875 -16.766 -23.828 1 96.5 41 LEU B N 1
ATOM 3466 C CA . LEU B 1 41 ? 16.594 -18.188 -23.984 1 96.5 41 LEU B CA 1
ATOM 3467 C C . LEU B 1 41 ? 15.102 -18.438 -24.141 1 96.5 41 LEU B C 1
ATOM 3469 O O . LEU B 1 41 ? 14.312 -18.016 -23.281 1 96.5 41 LEU B O 1
ATOM 3473 N N . VAL B 1 42 ? 14.719 -19.047 -25.219 1 94 42 VAL B N 1
ATOM 3474 C CA . VAL B 1 42 ? 13.312 -19.344 -25.469 1 94 42 VAL B CA 1
ATOM 3475 C C . VAL B 1 42 ? 13.133 -20.859 -25.688 1 94 42 VAL B C 1
ATOM 3477 O O . VAL B 1 42 ? 14.109 -21.578 -25.906 1 94 42 VAL B O 1
ATOM 3480 N N . LYS B 1 43 ? 11.914 -21.297 -25.516 1 89 43 LYS B N 1
ATOM 3481 C CA . LYS B 1 43 ? 11.617 -22.703 -25.75 1 89 43 LYS B CA 1
ATOM 3482 C C . LYS B 1 43 ? 11.484 -22.984 -27.234 1 89 43 LYS B C 1
ATOM 3484 O O . LYS B 1 43 ? 11.93 -24.047 -27.719 1 89 43 LYS B O 1
ATOM 3489 N N . ASP B 1 44 ? 10.789 -22.109 -28 1 83.31 44 ASP B N 1
ATOM 3490 C CA . ASP B 1 44 ? 10.547 -22.25 -29.422 1 83.31 44 ASP B CA 1
ATOM 3491 C C . ASP B 1 44 ? 10.875 -20.953 -30.172 1 83.31 44 ASP B C 1
ATOM 3493 O O . ASP B 1 44 ? 10.352 -19.891 -29.828 1 83.31 44 ASP B O 1
ATOM 3497 N N . ARG B 1 45 ? 11.789 -21.109 -31.219 1 68.38 45 ARG B N 1
ATOM 3498 C CA . ARG B 1 45 ? 12.273 -19.938 -31.953 1 68.38 45 ARG B CA 1
ATOM 3499 C C . ARG B 1 45 ? 11.172 -19.344 -32.812 1 68.38 45 ARG B C 1
ATOM 3501 O O . ARG B 1 45 ? 11.219 -18.172 -33.188 1 68.38 45 ARG B O 1
ATOM 3508 N N . GLN B 1 46 ? 10.305 -20.125 -33.438 1 62 46 GLN B N 1
ATOM 3509 C CA . GLN B 1 46 ? 9.344 -19.672 -34.438 1 62 46 GLN B CA 1
ATOM 3510 C C . GLN B 1 46 ? 8.453 -18.562 -33.906 1 62 46 GLN B C 1
ATOM 3512 O O . GLN B 1 46 ? 7.863 -17.797 -34.656 1 62 46 GLN B O 1
ATOM 3517 N N . LYS B 1 47 ? 8.242 -18.625 -32.781 1 60.16 47 LYS B N 1
ATOM 3518 C CA . LYS B 1 47 ? 7.254 -17.656 -32.312 1 60.16 47 LYS B CA 1
ATOM 3519 C C . LYS B 1 47 ? 7.734 -16.234 -32.531 1 60.16 47 LYS B C 1
ATOM 3521 O O . LYS B 1 47 ? 8.891 -16 -32.906 1 60.16 47 LYS B O 1
ATOM 3526 N N . ASP B 1 48 ? 7.469 -15.047 -32 1 52.78 48 ASP B N 1
ATOM 3527 C CA . ASP B 1 48 ? 7.309 -13.602 -32.156 1 52.78 48 ASP B CA 1
ATOM 3528 C C . ASP B 1 48 ? 8.648 -12.883 -32 1 52.78 48 ASP B C 1
ATOM 3530 O O . ASP B 1 48 ? 8.695 -11.711 -31.641 1 52.78 48 ASP B O 1
ATOM 3534 N N . ARG B 1 49 ? 9.805 -13.539 -32.438 1 57.91 49 ARG B N 1
ATOM 3535 C CA . ARG B 1 49 ? 11.039 -12.906 -32 1 57.91 49 ARG B CA 1
ATOM 3536 C C . ARG B 1 49 ? 11.578 -11.961 -33.094 1 57.91 49 ARG B C 1
ATOM 3538 O O . ARG B 1 49 ? 12.656 -11.383 -32.906 1 57.91 49 ARG B O 1
ATOM 3545 N N . ALA B 1 50 ? 11.031 -11.867 -34.219 1 51.69 50 ALA B N 1
ATOM 3546 C CA . ALA B 1 50 ? 11.602 -11.172 -35.375 1 51.69 50 ALA B CA 1
ATOM 3547 C C . ALA B 1 50 ? 11.969 -9.734 -35.031 1 51.69 50 ALA B C 1
ATOM 3549 O O . ALA B 1 50 ? 12.867 -9.156 -35.656 1 51.69 50 ALA B O 1
ATOM 3550 N N . SER B 1 51 ? 11.406 -9.148 -34.031 1 63.59 51 SER B N 1
ATOM 3551 C CA . SER B 1 51 ? 11.57 -7.699 -34.031 1 63.59 51 SER B CA 1
ATOM 3552 C C . SER B 1 51 ? 12.25 -7.223 -32.75 1 63.59 51 SER B C 1
ATOM 3554 O O . SER B 1 51 ? 11.953 -6.137 -32.25 1 63.59 51 SER B O 1
ATOM 3556 N N . LEU B 1 52 ? 13.305 -8.133 -32.406 1 82.81 52 LEU B N 1
ATOM 3557 C CA . LEU B 1 52 ? 13.953 -7.613 -31.219 1 82.81 52 LEU B CA 1
ATOM 3558 C C . LEU B 1 52 ? 15.062 -6.637 -31.578 1 82.81 52 LEU B C 1
ATOM 3560 O O . LEU B 1 52 ? 15.781 -6.848 -32.562 1 82.81 52 LEU B O 1
ATOM 3564 N N . GLU B 1 53 ? 15.164 -5.504 -30.953 1 78.56 53 GLU B N 1
ATOM 3565 C CA . GLU B 1 53 ? 16.172 -4.477 -31.172 1 78.56 53 GLU B CA 1
ATOM 3566 C C . GLU B 1 53 ? 17.562 -4.965 -30.734 1 78.56 53 GLU B C 1
ATOM 3568 O O . GLU B 1 53 ? 18.578 -4.512 -31.266 1 78.56 53 GLU B O 1
ATOM 3573 N N . GLU B 1 54 ? 17.578 -5.883 -29.75 1 81.44 54 GLU B N 1
ATOM 3574 C CA . GLU B 1 54 ? 18.844 -6.406 -29.234 1 81.44 54 GLU B CA 1
ATOM 3575 C C . GLU B 1 54 ? 18.641 -7.758 -28.562 1 81.44 54 GLU B C 1
ATOM 3577 O O . GLU B 1 54 ? 17.531 -8.102 -28.156 1 81.44 54 GLU B O 1
ATOM 3582 N N . GLY B 1 55 ? 19.734 -8.516 -28.547 1 83.31 55 GLY B N 1
ATOM 3583 C CA . GLY B 1 55 ? 19.75 -9.781 -27.828 1 83.31 55 GLY B CA 1
ATOM 3584 C C . GLY B 1 55 ? 19.828 -10.984 -28.734 1 83.31 55 GLY B C 1
ATOM 3585 O O . GLY B 1 55 ? 19.078 -11.094 -29.703 1 83.31 55 GLY B O 1
ATOM 3586 N N . PHE B 1 56 ? 20.766 -11.844 -28.484 1 87.88 56 PHE B N 1
ATOM 3587 C CA . PHE B 1 56 ? 20.922 -13.141 -29.125 1 87.88 56 PHE B CA 1
ATOM 3588 C C . PHE B 1 56 ? 19.859 -14.125 -28.625 1 87.88 56 PHE B C 1
ATOM 3590 O O . PHE B 1 56 ? 19.781 -14.375 -27.422 1 87.88 56 PHE B O 1
ATOM 3597 N N . VAL B 1 57 ? 19.016 -14.609 -29.594 1 93.31 57 VAL B N 1
ATOM 3598 C CA . VAL B 1 57 ? 17.938 -15.516 -29.188 1 93.31 57 VAL B CA 1
ATOM 3599 C C . VAL B 1 57 ? 18.344 -16.953 -29.469 1 93.31 57 VAL B C 1
ATOM 3601 O O . VAL B 1 57 ? 18.828 -17.281 -30.547 1 93.31 57 VAL B O 1
ATOM 3604 N N . THR B 1 58 ? 18.219 -17.812 -28.453 1 93.88 58 THR B N 1
ATOM 3605 C CA . THR B 1 58 ? 18.578 -19.219 -28.609 1 93.88 58 THR B CA 1
ATOM 3606 C C . THR B 1 58 ? 17.625 -20.125 -27.859 1 93.88 58 THR B C 1
ATOM 3608 O O . THR B 1 58 ? 16.938 -19.672 -26.922 1 93.88 58 THR B O 1
ATOM 3611 N N . THR B 1 59 ? 17.562 -21.359 -28.266 1 94.5 59 THR B N 1
ATOM 3612 C CA . THR B 1 59 ? 16.781 -22.359 -27.562 1 94.5 59 THR B CA 1
ATOM 3613 C C . THR B 1 59 ? 17.703 -23.312 -26.797 1 94.5 59 THR B C 1
ATOM 3615 O O . THR B 1 59 ? 17.219 -24.219 -26.109 1 94.5 59 THR B O 1
ATOM 3618 N N . ASP B 1 60 ? 18.953 -23.047 -26.906 1 95.81 60 ASP B N 1
ATOM 3619 C CA . ASP B 1 60 ? 19.953 -23.953 -26.344 1 95.81 60 ASP B CA 1
ATOM 3620 C C . ASP B 1 60 ? 20.578 -23.359 -25.078 1 95.81 60 ASP B C 1
ATOM 3622 O O . ASP B 1 60 ? 21.172 -22.281 -25.125 1 95.81 60 ASP B O 1
ATOM 3626 N N . TRP B 1 61 ? 20.484 -24.141 -24.062 1 97.19 61 TRP B N 1
ATOM 3627 C CA . TRP B 1 61 ? 20.969 -23.703 -22.75 1 97.19 61 TRP B CA 1
ATOM 3628 C C . TRP B 1 61 ? 22.469 -23.469 -22.797 1 97.19 61 TRP B C 1
ATOM 3630 O O . TRP B 1 61 ? 22.969 -22.453 -22.281 1 97.19 61 TRP B O 1
ATOM 3640 N N . ASP B 1 62 ? 23.203 -24.344 -23.344 1 97.38 62 ASP B N 1
ATOM 3641 C CA . ASP B 1 62 ? 24.656 -24.219 -23.391 1 97.38 62 ASP B CA 1
ATOM 3642 C C . ASP B 1 62 ? 25.078 -22.984 -24.188 1 97.38 62 ASP B C 1
ATOM 3644 O O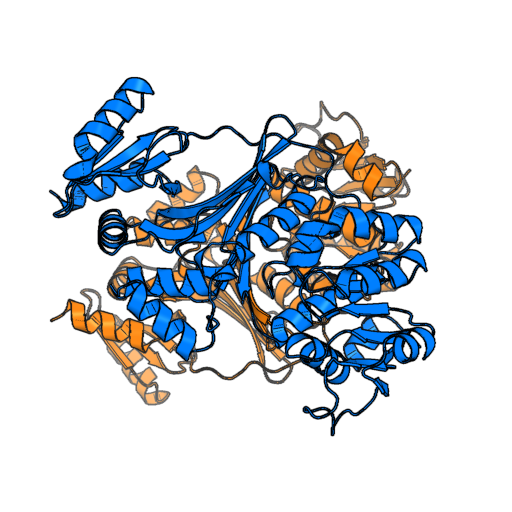 . ASP B 1 62 ? 26.031 -22.297 -23.812 1 97.38 62 ASP B O 1
ATOM 3648 N N . GLU B 1 63 ? 24.391 -22.734 -25.219 1 96.56 63 GLU B N 1
ATOM 3649 C CA . GLU B 1 63 ? 24.656 -21.516 -25.984 1 96.56 63 GLU B CA 1
ATOM 3650 C C . GLU B 1 63 ? 24.375 -20.266 -25.172 1 96.56 63 GLU B C 1
ATOM 3652 O O . GLU B 1 63 ? 25.141 -19.312 -25.203 1 96.56 63 GLU B O 1
ATOM 3657 N N . PHE B 1 64 ? 23.328 -20.281 -24.453 1 96.88 64 PHE B N 1
ATOM 3658 C CA . PHE B 1 64 ? 22.922 -19.141 -23.656 1 96.88 64 PHE B CA 1
ATOM 3659 C C . PHE B 1 64 ? 23.922 -18.859 -22.547 1 96.88 64 PHE B C 1
ATOM 3661 O O . PHE B 1 64 ? 24.453 -17.75 -22.438 1 96.88 64 PHE B O 1
ATOM 3668 N N . LYS B 1 65 ? 24.188 -19.938 -21.719 1 97.12 65 LYS B N 1
ATOM 3669 C CA . LYS B 1 65 ? 24.984 -19.719 -20.516 1 97.12 65 LYS B CA 1
ATOM 3670 C C . LYS B 1 65 ? 26.422 -19.344 -20.875 1 97.12 65 LYS B C 1
ATOM 3672 O O . LYS B 1 65 ? 27.094 -18.656 -20.109 1 97.12 65 LYS B O 1
ATOM 3677 N N . ASN B 1 66 ? 26.875 -19.688 -22.125 1 95.88 66 ASN B N 1
ATOM 3678 C CA . ASN B 1 66 ? 28.266 -19.453 -22.516 1 95.88 66 ASN B CA 1
ATOM 3679 C C . ASN B 1 66 ? 28.391 -18.219 -23.422 1 95.88 66 ASN B C 1
ATOM 3681 O O . ASN B 1 66 ? 29.5 -17.812 -23.781 1 95.88 66 ASN B O 1
ATOM 3685 N N . HIS B 1 67 ? 27.312 -17.672 -23.781 1 93.94 67 HIS B N 1
ATOM 3686 C CA . HIS B 1 67 ? 27.328 -16.547 -24.703 1 93.94 67 HIS B CA 1
ATOM 3687 C C . HIS B 1 67 ? 28.047 -15.352 -24.109 1 93.94 67 HIS B C 1
ATOM 3689 O O . HIS B 1 67 ? 28.75 -14.625 -24.812 1 93.94 67 HIS B O 1
ATOM 3695 N N . HIS B 1 68 ? 27.859 -15.023 -22.844 1 88.88 68 HIS B N 1
ATOM 3696 C CA . HIS B 1 68 ? 28.5 -13.922 -22.125 1 88.88 68 HIS B CA 1
ATOM 3697 C C . HIS B 1 68 ? 28.578 -14.211 -20.625 1 88.88 68 HIS B C 1
ATOM 3699 O O . HIS B 1 68 ? 27.891 -15.094 -20.125 1 88.88 68 HIS B O 1
ATOM 3705 N N . SER B 1 69 ? 29.422 -13.469 -20.062 1 93.94 69 SER B N 1
ATOM 3706 C CA . SER B 1 69 ? 29.328 -13.367 -18.609 1 93.94 69 SER B CA 1
ATOM 3707 C C . SER B 1 69 ? 28.297 -12.328 -18.203 1 93.94 69 SER B C 1
ATOM 3709 O O . SER B 1 69 ? 28.547 -11.125 -18.281 1 93.94 69 SER B O 1
ATOM 3711 N N . TYR B 1 70 ? 27.234 -12.789 -17.766 1 98 70 TYR B N 1
ATOM 3712 C CA . TYR B 1 70 ? 26.141 -11.891 -17.422 1 98 70 TYR B CA 1
ATOM 3713 C C . TYR B 1 70 ? 26.391 -11.211 -16.078 1 98 70 TYR B C 1
ATOM 3715 O O . TYR B 1 70 ? 27.016 -11.797 -15.188 1 98 70 TYR B O 1
ATOM 3723 N N . ASP B 1 71 ? 25.922 -10.016 -15.977 1 98.06 71 ASP B N 1
ATOM 3724 C CA . ASP B 1 71 ? 25.938 -9.32 -14.695 1 98.06 71 ASP B CA 1
ATOM 3725 C C . ASP B 1 71 ? 24.641 -9.594 -13.922 1 98.06 71 ASP B C 1
ATOM 3727 O O . ASP B 1 71 ? 24.625 -9.516 -12.695 1 98.06 71 ASP B O 1
ATOM 3731 N N . ILE B 1 72 ? 23.578 -9.93 -14.664 1 98.31 72 ILE B N 1
ATOM 3732 C CA . ILE B 1 72 ? 22.281 -10.242 -14.078 1 98.31 72 ILE B CA 1
ATOM 3733 C C . ILE B 1 72 ? 21.453 -11.062 -15.062 1 98.31 72 ILE B C 1
ATOM 3735 O O . ILE B 1 72 ? 21.547 -10.867 -16.281 1 98.31 72 ILE B O 1
ATOM 3739 N N . VAL B 1 73 ? 20.625 -11.945 -14.508 1 98.75 73 VAL B N 1
ATOM 3740 C CA . VAL B 1 73 ? 19.734 -12.766 -15.328 1 98.75 73 VAL B CA 1
ATOM 3741 C C . VAL B 1 73 ? 18.312 -12.648 -14.82 1 98.75 73 VAL B C 1
ATOM 3743 O O . VAL B 1 73 ? 18.062 -12.664 -13.617 1 98.75 73 VAL B O 1
ATOM 3746 N N . PHE B 1 74 ? 17.391 -12.461 -15.758 1 98.75 74 PHE B N 1
ATOM 3747 C CA . PHE B 1 74 ? 15.969 -12.453 -15.461 1 98.75 74 PHE B CA 1
ATOM 3748 C C . PHE B 1 74 ? 15.328 -13.781 -15.844 1 98.75 74 PHE B C 1
ATOM 3750 O O . PHE B 1 74 ? 15.508 -14.266 -16.953 1 98.75 74 PHE B O 1
ATOM 3757 N N . GLU B 1 75 ? 14.609 -14.391 -14.914 1 98.69 75 GLU B N 1
ATOM 3758 C CA . GLU B 1 75 ? 13.992 -15.695 -15.125 1 98.69 75 GLU B CA 1
ATOM 3759 C C . GLU B 1 75 ? 12.469 -15.578 -15.172 1 98.69 75 GLU B C 1
ATOM 3761 O O . GLU B 1 75 ? 11.844 -15.133 -14.203 1 98.69 75 GLU B O 1
ATOM 3766 N N . ALA B 1 76 ? 11.891 -15.969 -16.281 1 96.12 76 ALA B N 1
ATOM 3767 C CA . ALA B 1 76 ? 10.445 -15.93 -16.484 1 96.12 76 ALA B CA 1
ATOM 3768 C C . ALA B 1 76 ? 9.969 -17.188 -17.203 1 96.12 76 ALA B C 1
ATOM 3770 O O . ALA B 1 76 ? 9.086 -17.125 -18.062 1 96.12 76 ALA B O 1
ATOM 3771 N N . ILE B 1 77 ? 10.516 -18.328 -16.953 1 94.06 77 ILE B N 1
ATOM 3772 C CA . ILE B 1 77 ? 10.18 -19.594 -17.578 1 94.06 77 ILE B CA 1
ATOM 3773 C C . ILE B 1 77 ? 8.93 -20.172 -16.938 1 94.06 77 ILE B C 1
ATOM 3775 O O . ILE B 1 77 ? 8.039 -20.688 -17.625 1 94.06 77 ILE B O 1
ATOM 3779 N N . GLY B 1 78 ? 8.836 -20.203 -15.703 1 90.44 78 GLY B N 1
ATOM 3780 C CA . GLY B 1 78 ? 7.754 -20.859 -14.969 1 90.44 78 GLY B CA 1
ATOM 3781 C C . GLY B 1 78 ? 8.062 -22.297 -14.602 1 90.44 78 GLY B C 1
ATOM 3782 O O . GLY B 1 78 ? 9 -22.891 -15.141 1 90.44 78 GLY B O 1
ATOM 3783 N N . GLY B 1 79 ? 7.34 -22.844 -13.68 1 93.81 79 GLY B N 1
ATOM 3784 C CA . GLY B 1 79 ? 7.547 -24.219 -13.234 1 93.81 79 GLY B CA 1
ATOM 3785 C C . GLY B 1 79 ? 8.812 -24.391 -12.422 1 93.81 79 GLY B C 1
ATOM 3786 O O . GLY B 1 79 ? 9.484 -23.406 -12.078 1 93.81 79 GLY B O 1
ATOM 3787 N N . ILE B 1 80 ? 9.125 -25.641 -12.141 1 97.06 80 ILE B N 1
ATOM 3788 C CA . ILE B 1 80 ? 10.289 -25.906 -11.305 1 97.06 80 ILE B CA 1
ATOM 3789 C C . ILE B 1 80 ? 11.508 -26.188 -12.188 1 97.06 80 ILE B C 1
ATOM 3791 O O . ILE B 1 80 ? 12.5 -25.453 -12.133 1 97.06 80 ILE B O 1
ATOM 3795 N N . GLU B 1 81 ? 11.484 -27.219 -12.953 1 97.69 81 GLU B N 1
ATOM 3796 C CA . GLU B 1 81 ? 12.562 -27.469 -13.906 1 97.69 81 GLU B CA 1
ATOM 3797 C C . GLU B 1 81 ? 12.148 -27.078 -15.32 1 97.69 81 GLU B C 1
ATOM 3799 O O . GLU B 1 81 ? 11 -27.297 -15.719 1 97.69 81 GLU B O 1
ATOM 3804 N N . PRO B 1 82 ? 13.094 -26.562 -16.031 1 97.5 82 PRO B N 1
ATOM 3805 C CA . PRO B 1 82 ? 14.523 -26.391 -15.781 1 97.5 82 PRO B CA 1
ATOM 3806 C C . PRO B 1 82 ? 14.852 -25.078 -15.07 1 97.5 82 PRO B C 1
ATOM 3808 O O . PRO B 1 82 ? 16.031 -24.734 -14.914 1 97.5 82 PRO B O 1
ATOM 3811 N N . ALA B 1 83 ? 13.914 -24.328 -14.672 1 98.19 83 ALA B N 1
ATOM 3812 C CA . ALA B 1 83 ? 14.109 -23.016 -14.055 1 98.19 83 ALA B CA 1
ATOM 3813 C C . ALA B 1 83 ? 15 -23.125 -12.82 1 98.19 83 ALA B C 1
ATOM 3815 O O . ALA B 1 83 ? 15.867 -22.281 -12.602 1 98.19 83 ALA B O 1
ATOM 3816 N N . TYR B 1 84 ? 14.75 -24.156 -12.062 1 98.62 84 TYR B N 1
ATOM 3817 C CA . TYR B 1 84 ? 15.539 -24.359 -10.852 1 98.62 84 TYR B CA 1
ATOM 3818 C C . TYR B 1 84 ? 17.016 -24.531 -11.188 1 98.62 84 TYR B C 1
ATOM 3820 O O . TYR B 1 84 ? 17.875 -23.828 -10.641 1 98.62 84 TYR B O 1
ATOM 3828 N N . SER B 1 85 ? 17.312 -25.422 -12.102 1 98.62 85 SER B N 1
ATOM 3829 C CA . SER B 1 85 ? 18.688 -25.719 -12.469 1 98.62 85 SER B CA 1
ATOM 3830 C C . SER B 1 85 ? 19.375 -24.5 -13.07 1 98.62 85 SER B C 1
ATOM 3832 O O . SER B 1 85 ? 20.547 -24.219 -12.758 1 98.62 85 SER B O 1
ATOM 3834 N N . TYR B 1 86 ? 18.688 -23.781 -13.938 1 98.62 86 TYR B N 1
ATOM 3835 C CA . TYR B 1 86 ? 19.25 -22.594 -14.578 1 98.62 86 TYR B CA 1
ATOM 3836 C C . TYR B 1 86 ? 19.531 -21.5 -13.547 1 98.62 86 TYR B C 1
ATOM 3838 O O . TYR B 1 86 ? 20.609 -20.906 -13.555 1 98.62 86 TYR B O 1
ATOM 3846 N N . THR B 1 87 ? 18.562 -21.266 -12.688 1 98.75 87 THR B N 1
ATOM 3847 C CA . THR B 1 87 ? 18.719 -20.25 -11.648 1 98.75 87 THR B CA 1
ATOM 3848 C C . THR B 1 87 ? 19.875 -20.594 -10.719 1 98.75 87 THR B C 1
ATOM 3850 O O . THR B 1 87 ? 20.719 -19.734 -10.438 1 98.75 87 THR B O 1
ATOM 3853 N N . LYS B 1 88 ? 19.891 -21.844 -10.32 1 98.69 88 LYS B N 1
ATOM 3854 C CA . LYS B 1 88 ? 20.953 -22.297 -9.43 1 98.69 88 LYS B CA 1
ATOM 3855 C C . LYS B 1 88 ? 22.328 -22.125 -10.07 1 98.69 88 LYS B C 1
ATOM 3857 O O . LYS B 1 88 ? 23.281 -21.719 -9.398 1 98.69 88 LYS B O 1
ATOM 3862 N N . HIS B 1 89 ? 22.438 -22.406 -11.32 1 98.38 89 HIS B N 1
ATOM 3863 C CA . HIS B 1 89 ? 23.688 -22.266 -12.047 1 98.38 89 HIS B CA 1
ATOM 3864 C C . HIS B 1 89 ? 24.25 -20.844 -11.906 1 98.38 89 HIS B C 1
ATOM 3866 O O . HIS B 1 89 ? 25.422 -20.672 -11.547 1 98.38 89 HIS B O 1
ATOM 3872 N N . PHE B 1 90 ? 23.5 -19.844 -12.094 1 98.62 90 PHE B N 1
ATOM 3873 C CA . PHE B 1 90 ? 23.969 -18.469 -12.078 1 98.62 90 PHE B CA 1
ATOM 3874 C C . PHE B 1 90 ? 24.234 -18.016 -10.648 1 98.62 90 PHE B C 1
ATOM 3876 O O . PHE B 1 90 ? 25.266 -17.391 -10.383 1 98.62 90 PHE B O 1
ATOM 3883 N N . LEU B 1 91 ? 23.344 -18.328 -9.742 1 98.44 91 LEU B N 1
ATOM 3884 C CA . LEU B 1 91 ? 23.516 -17.891 -8.367 1 98.44 91 LEU B CA 1
ATOM 3885 C C . LEU B 1 91 ? 24.797 -18.438 -7.773 1 98.44 91 LEU B C 1
ATOM 3887 O O . LEU B 1 91 ? 25.531 -17.734 -7.082 1 98.44 91 LEU B O 1
ATOM 3891 N N . THR B 1 92 ? 25.094 -19.703 -8.07 1 97.62 92 THR B N 1
ATOM 3892 C CA . THR B 1 92 ? 26.281 -20.344 -7.523 1 97.62 92 THR B CA 1
ATOM 3893 C C . THR B 1 92 ? 27.547 -19.703 -8.086 1 97.62 92 THR B C 1
ATOM 3895 O O . THR B 1 92 ? 28.625 -19.781 -7.48 1 97.62 92 THR B O 1
ATOM 3898 N N . GLN B 1 93 ? 27.5 -19.016 -9.18 1 97.12 93 GLN B N 1
ATOM 3899 C CA . GLN B 1 93 ? 28.625 -18.344 -9.812 1 97.12 93 GLN B CA 1
ATOM 3900 C C . GLN B 1 93 ? 28.703 -16.875 -9.398 1 97.12 93 GLN B C 1
ATOM 3902 O O . GLN B 1 93 ? 29.516 -16.109 -9.93 1 97.12 93 GLN B O 1
ATOM 3907 N N . GLY B 1 94 ? 27.781 -16.5 -8.539 1 97.38 94 GLY B N 1
ATOM 3908 C CA . GLY B 1 94 ? 27.797 -15.141 -8.031 1 97.38 94 GLY B CA 1
ATOM 3909 C C . GLY B 1 94 ? 27.031 -14.172 -8.922 1 97.38 94 GLY B C 1
ATOM 3910 O O . GLY B 1 94 ? 27.172 -12.953 -8.781 1 97.38 94 GLY B O 1
ATOM 3911 N N . ILE B 1 95 ? 26.281 -14.664 -9.891 1 98.19 95 ILE B N 1
ATOM 3912 C CA . ILE B 1 95 ? 25.484 -13.836 -10.781 1 98.19 95 ILE B CA 1
ATOM 3913 C C . ILE B 1 95 ? 24.047 -13.758 -10.25 1 98.19 95 ILE B C 1
ATOM 3915 O O . ILE B 1 95 ? 23.391 -14.789 -10.078 1 98.19 95 ILE B O 1
ATOM 3919 N N . PRO B 1 96 ? 23.516 -12.562 -9.969 1 98.06 96 PRO B N 1
ATOM 3920 C CA . PRO B 1 96 ? 22.172 -12.438 -9.414 1 98.06 96 PRO B CA 1
ATOM 3921 C C . PRO B 1 96 ? 21.094 -12.82 -10.422 1 98.06 96 PRO B C 1
ATOM 3923 O O . PRO B 1 96 ? 21.281 -12.648 -11.633 1 98.06 96 PRO B O 1
ATOM 3926 N N . VAL B 1 97 ? 20 -13.312 -9.898 1 98.75 97 VAL B N 1
ATOM 3927 C CA . VAL B 1 97 ? 18.828 -13.68 -10.695 1 98.75 97 VAL B CA 1
ATOM 3928 C C . VAL B 1 97 ? 17.594 -13 -10.133 1 98.75 97 VAL B C 1
ATOM 3930 O O . VAL B 1 97 ? 17.375 -12.969 -8.922 1 98.75 97 VAL B O 1
ATOM 3933 N N . ILE B 1 98 ? 16.812 -12.383 -11.008 1 98.69 98 ILE B N 1
ATOM 3934 C CA . ILE B 1 98 ? 15.484 -11.867 -10.688 1 98.69 98 ILE B CA 1
ATOM 3935 C C . ILE B 1 98 ? 14.414 -12.789 -11.273 1 98.69 98 ILE B C 1
ATOM 3937 O O . ILE B 1 98 ? 14.414 -13.062 -12.477 1 98.69 98 ILE B O 1
ATOM 3941 N N . SER B 1 99 ? 13.492 -13.211 -10.422 1 98.38 99 SER B N 1
ATOM 3942 C CA . SER B 1 99 ? 12.523 -14.195 -10.883 1 98.38 99 SER B CA 1
ATOM 3943 C C . SER B 1 99 ? 11.094 -13.766 -10.562 1 98.38 99 SER B C 1
ATOM 3945 O O . SER B 1 99 ? 10.852 -13.109 -9.539 1 98.38 99 SER B O 1
ATOM 3947 N N . ALA B 1 100 ? 10.156 -14.117 -11.406 1 96.81 100 ALA B N 1
ATOM 3948 C CA . ALA B 1 100 ? 8.727 -13.969 -11.156 1 96.81 100 ALA B CA 1
ATOM 3949 C C . ALA B 1 100 ? 8.07 -15.312 -10.898 1 96.81 100 ALA B C 1
ATOM 3951 O O . ALA B 1 100 ? 6.84 -15.422 -10.891 1 96.81 100 ALA B O 1
ATOM 3952 N N . ASN B 1 101 ? 8.828 -16.344 -10.688 1 97.19 101 ASN B N 1
ATOM 3953 C CA . ASN B 1 101 ? 8.375 -17.719 -10.641 1 97.19 101 ASN B CA 1
ATOM 3954 C C . ASN B 1 101 ? 7.973 -18.141 -9.234 1 97.19 101 ASN B C 1
ATOM 3956 O O . ASN B 1 101 ? 8.773 -18.719 -8.492 1 97.19 101 ASN B O 1
ATOM 3960 N N . LYS B 1 102 ? 6.766 -17.906 -8.953 1 95.94 102 LYS B N 1
ATOM 3961 C CA . LYS B 1 102 ? 6.27 -18.125 -7.598 1 95.94 102 LYS B CA 1
ATOM 3962 C C . LYS B 1 102 ? 6.371 -19.594 -7.203 1 95.94 102 LYS B C 1
ATOM 3964 O O . LYS B 1 102 ? 6.684 -19.906 -6.055 1 95.94 102 LYS B O 1
ATOM 3969 N N . LYS B 1 103 ? 6.043 -20.5 -8.086 1 95.88 103 LYS B N 1
ATOM 3970 C CA . LYS B 1 103 ? 6.109 -21.938 -7.793 1 95.88 103 LYS B CA 1
ATOM 3971 C C . LYS B 1 103 ? 7.531 -22.359 -7.43 1 95.88 103 LYS B C 1
ATOM 3973 O O . LYS B 1 103 ? 7.742 -23.062 -6.445 1 95.88 103 LYS B O 1
ATOM 3978 N N . LEU B 1 104 ? 8.469 -21.906 -8.203 1 97.56 104 LEU B N 1
ATOM 3979 C CA . LEU B 1 104 ? 9.875 -22.219 -7.949 1 97.56 104 LEU B CA 1
ATOM 3980 C C . LEU B 1 104 ? 10.32 -21.656 -6.602 1 97.56 104 LEU B C 1
ATOM 3982 O O . LEU B 1 104 ? 10.914 -22.391 -5.801 1 97.56 104 LEU B O 1
ATOM 3986 N N . ILE B 1 105 ? 10 -20.438 -6.312 1 97 105 ILE B N 1
ATOM 3987 C CA . ILE B 1 105 ? 10.469 -19.766 -5.109 1 97 105 ILE B CA 1
ATOM 3988 C C . ILE B 1 105 ? 9.836 -20.391 -3.875 1 97 105 ILE B C 1
ATOM 3990 O O . ILE B 1 105 ? 10.523 -20.641 -2.877 1 97 105 ILE B O 1
ATOM 3994 N N . ALA B 1 106 ? 8.586 -20.688 -3.932 1 95.94 106 ALA B N 1
ATOM 3995 C CA . ALA B 1 106 ? 7.891 -21.297 -2.799 1 95.94 106 ALA B CA 1
ATOM 3996 C C . ALA B 1 106 ? 8.445 -22.672 -2.494 1 95.94 106 ALA B C 1
ATOM 3998 O O . ALA B 1 106 ? 8.484 -23.094 -1.334 1 95.94 106 ALA B O 1
ATOM 3999 N N . SER B 1 107 ? 8.867 -23.391 -3.523 1 95.38 107 SER B N 1
ATOM 4000 C CA . SER B 1 107 ? 9.281 -24.781 -3.369 1 95.38 107 SER B CA 1
ATOM 4001 C C . SER B 1 107 ? 10.773 -24.891 -3.068 1 95.38 107 SER B C 1
ATOM 4003 O O . SER B 1 107 ? 11.203 -25.75 -2.297 1 95.38 107 SER B O 1
ATOM 4005 N N . ARG B 1 108 ? 11.516 -23.984 -3.67 1 96.69 108 ARG B N 1
ATOM 4006 C CA . ARG B 1 108 ? 12.969 -24.141 -3.607 1 96.69 108 ARG B CA 1
ATOM 4007 C C . ARG B 1 108 ? 13.633 -22.828 -3.176 1 96.69 108 ARG B C 1
ATOM 4009 O O . ARG B 1 108 ? 14.844 -22.688 -3.299 1 96.69 108 ARG B O 1
ATOM 4016 N N . GLY B 1 109 ? 12.867 -21.953 -2.754 1 95.81 109 GLY B N 1
ATOM 4017 C CA . GLY B 1 109 ? 13.391 -20.641 -2.412 1 95.81 109 GLY B CA 1
ATOM 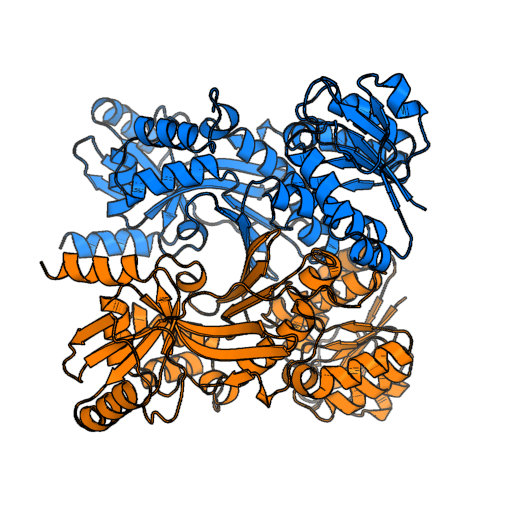4018 C C . GLY B 1 109 ? 14.484 -20.688 -1.367 1 95.81 109 GLY B C 1
ATOM 4019 O O . GLY B 1 109 ? 15.469 -19.938 -1.454 1 95.81 109 GLY B O 1
ATOM 4020 N N . GLU B 1 110 ? 14.312 -21.531 -0.372 1 94.38 110 GLU B N 1
ATOM 4021 C CA . GLU B 1 110 ? 15.32 -21.672 0.681 1 94.38 110 GLU B CA 1
ATOM 4022 C C . GLU B 1 110 ? 16.672 -22.078 0.107 1 94.38 110 GLU B C 1
ATOM 4024 O O . GLU B 1 110 ? 17.703 -21.484 0.435 1 94.38 110 GLU B O 1
ATOM 4029 N N . ASP B 1 111 ? 16.641 -23.047 -0.728 1 97.12 111 ASP B N 1
ATOM 4030 C CA . ASP B 1 111 ? 17.859 -23.531 -1.371 1 97.12 111 ASP B CA 1
ATOM 4031 C C . ASP B 1 111 ? 18.469 -22.469 -2.271 1 97.12 111 ASP B C 1
ATOM 4033 O O . ASP B 1 111 ? 19.688 -22.266 -2.262 1 97.12 111 ASP B O 1
ATOM 4037 N N . LEU B 1 112 ? 17.703 -21.797 -3.021 1 97.94 112 LEU B N 1
ATOM 4038 C CA . LEU B 1 112 ? 18.188 -20.797 -3.973 1 97.94 112 LEU B CA 1
ATOM 4039 C C . LEU B 1 112 ? 18.75 -19.578 -3.248 1 97.94 112 LEU B C 1
ATOM 4041 O O . LEU B 1 112 ? 19.75 -19 -3.68 1 97.94 112 LEU B O 1
ATOM 4045 N N . GLU B 1 113 ? 18.109 -19.203 -2.164 1 95.38 113 GLU B N 1
ATOM 4046 C CA . GLU B 1 113 ? 18.672 -18.125 -1.341 1 95.38 113 GLU B CA 1
ATOM 4047 C C . GLU B 1 113 ? 20.031 -18.516 -0.771 1 95.38 113 GLU B C 1
ATOM 4049 O O . GLU B 1 113 ? 20.938 -17.688 -0.695 1 95.38 113 GLU B O 1
ATOM 4054 N N . ALA B 1 114 ? 20.141 -19.75 -0.337 1 96 114 ALA B N 1
ATOM 4055 C CA . ALA B 1 114 ? 21.406 -20.25 0.173 1 96 114 ALA B CA 1
ATOM 4056 C C . ALA B 1 114 ? 22.484 -20.203 -0.91 1 96 114 ALA B C 1
ATOM 4058 O O . ALA B 1 114 ? 23.641 -19.859 -0.64 1 96 114 ALA B O 1
ATOM 4059 N N . CYS B 1 115 ? 22.125 -20.578 -2.098 1 97.62 115 CYS B N 1
ATOM 4060 C CA . CYS B 1 115 ? 23.062 -20.531 -3.221 1 97.62 115 CYS B CA 1
ATOM 4061 C C . CYS B 1 115 ? 23.516 -19.094 -3.479 1 97.62 115 CYS B C 1
ATOM 4063 O O . CYS B 1 115 ? 24.688 -18.844 -3.736 1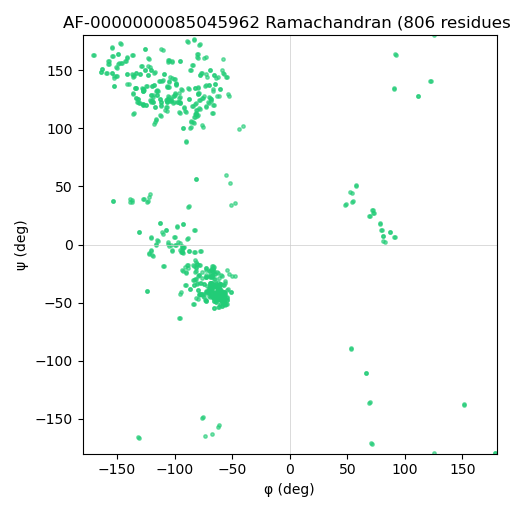 97.62 115 CYS B O 1
ATOM 4065 N N . ALA B 1 116 ? 22.562 -18.156 -3.473 1 96.75 116 ALA B N 1
ATOM 4066 C CA . ALA B 1 116 ? 22.891 -16.75 -3.662 1 96.75 116 ALA B CA 1
ATOM 4067 C C . ALA B 1 116 ? 23.875 -16.266 -2.596 1 96.75 116 ALA B C 1
ATOM 4069 O O . ALA B 1 116 ? 24.859 -15.578 -2.904 1 96.75 116 ALA B O 1
ATOM 4070 N N . GLN B 1 117 ? 23.609 -16.641 -1.363 1 93.69 117 GLN B N 1
ATOM 4071 C CA . GLN B 1 117 ? 24.484 -16.266 -0.257 1 93.69 117 GLN B CA 1
ATOM 4072 C C . GLN B 1 117 ? 25.891 -16.844 -0.446 1 93.69 117 GLN B C 1
ATOM 4074 O O . GLN B 1 117 ? 26.891 -16.141 -0.282 1 93.69 117 GLN B O 1
ATOM 4079 N N . ALA B 1 118 ? 25.953 -18.062 -0.784 1 95.81 118 ALA B N 1
ATOM 4080 C CA . ALA B 1 118 ? 27.234 -18.734 -0.997 1 95.81 118 ALA B CA 1
ATOM 4081 C C . ALA B 1 118 ? 28 -18.094 -2.158 1 95.81 118 ALA B C 1
ATOM 4083 O O . ALA B 1 118 ? 29.234 -18.016 -2.131 1 95.81 118 ALA B O 1
ATOM 4084 N N . GLY B 1 119 ? 27.297 -17.688 -3.107 1 95.81 119 GLY B N 1
ATOM 4085 C CA . GLY B 1 119 ? 27.891 -17.062 -4.273 1 95.81 119 GLY B CA 1
ATOM 4086 C C . GLY B 1 119 ? 28.203 -15.594 -4.066 1 95.81 119 GLY B C 1
ATOM 4087 O O . GLY B 1 119 ? 28.844 -14.961 -4.914 1 95.81 119 GLY B O 1
ATOM 4088 N N . GLY B 1 120 ? 27.797 -15.008 -2.949 1 94.5 120 GLY B N 1
ATOM 4089 C CA . GLY B 1 120 ? 28.016 -13.602 -2.662 1 94.5 120 GLY B CA 1
ATOM 4090 C C . GLY B 1 120 ? 27.156 -12.672 -3.504 1 94.5 120 GLY B C 1
ATOM 4091 O O . GLY B 1 120 ? 27.625 -11.625 -3.947 1 94.5 120 GLY B O 1
ATOM 4092 N N . THR B 1 121 ? 26 -13.133 -3.875 1 95.81 121 THR B N 1
ATOM 4093 C CA . THR B 1 121 ? 25.094 -12.352 -4.711 1 95.81 121 THR B CA 1
ATOM 4094 C C . THR B 1 121 ? 23.672 -12.367 -4.125 1 95.81 121 THR B C 1
ATOM 4096 O O . THR B 1 121 ? 23.5 -12.656 -2.943 1 95.81 121 THR B O 1
ATOM 4099 N N . PHE B 1 122 ? 22.641 -11.945 -4.914 1 95.12 122 PHE B N 1
ATOM 4100 C CA . PHE B 1 122 ? 21.281 -11.898 -4.395 1 95.12 122 PHE B CA 1
ATOM 4101 C C . PHE B 1 122 ? 20.328 -12.625 -5.324 1 95.12 122 PHE B C 1
ATOM 4103 O O . PHE B 1 122 ? 20.609 -12.82 -6.504 1 95.12 122 PHE B O 1
ATOM 4110 N N . TYR B 1 123 ? 19.266 -13.117 -4.777 1 96.94 123 TYR B N 1
ATOM 4111 C CA . TYR B 1 123 ? 18.125 -13.664 -5.48 1 96.94 123 TYR B CA 1
ATOM 4112 C C . TYR B 1 123 ? 16.891 -12.789 -5.277 1 96.94 123 TYR B C 1
ATOM 4114 O O . TYR B 1 123 ? 16.375 -12.672 -4.16 1 96.94 123 TYR B O 1
ATOM 4122 N N . GLY B 1 124 ? 16.406 -12.109 -6.336 1 97.31 124 GLY B N 1
ATOM 4123 C CA . GLY B 1 124 ? 15.242 -11.242 -6.25 1 97.31 124 GLY B CA 1
ATOM 4124 C C . GLY B 1 124 ? 13.977 -11.891 -6.781 1 97.31 124 GLY B C 1
ATOM 4125 O O . GLY B 1 124 ? 14.016 -12.617 -7.77 1 97.31 124 GLY B O 1
ATOM 4126 N N . TYR B 1 125 ? 12.883 -11.602 -6.121 1 97.75 125 TYR B N 1
ATOM 4127 C CA . TYR B 1 125 ? 11.641 -12.234 -6.562 1 97.75 125 TYR B CA 1
ATOM 4128 C C . TYR B 1 125 ? 10.438 -11.383 -6.188 1 97.75 125 TYR B C 1
ATOM 4130 O O . TYR B 1 125 ? 9.398 -11.906 -5.793 1 97.75 125 TYR B O 1
ATOM 4138 N N . GLU B 1 126 ? 10.523 -10.062 -6.258 1 97.06 126 GLU B N 1
ATOM 4139 C CA . GLU B 1 126 ? 9.43 -9.133 -6.027 1 97.06 126 GLU B CA 1
ATOM 4140 C C . GLU B 1 126 ? 8.195 -9.508 -6.852 1 97.06 126 GLU B C 1
ATOM 4142 O O . GLU B 1 126 ? 7.078 -9.508 -6.34 1 97.06 126 GLU B O 1
ATOM 4147 N N . ALA B 1 127 ? 8.438 -9.891 -8.047 1 96.81 127 ALA B N 1
ATOM 4148 C CA . ALA B 1 127 ? 7.355 -10.07 -9.016 1 96.81 127 ALA B CA 1
ATOM 4149 C C . ALA B 1 127 ? 6.617 -11.383 -8.773 1 96.81 127 ALA B C 1
ATOM 4151 O O . ALA B 1 127 ? 5.586 -11.641 -9.391 1 96.81 127 ALA B O 1
ATOM 4152 N N . ALA B 1 128 ? 7.113 -12.164 -7.848 1 96.19 128 ALA B N 1
ATOM 4153 C CA . ALA B 1 128 ? 6.5 -13.469 -7.605 1 96.19 128 ALA B CA 1
ATOM 4154 C C . ALA B 1 128 ? 5.258 -13.336 -6.73 1 96.19 128 ALA B C 1
ATOM 4156 O O . ALA B 1 128 ? 4.445 -14.258 -6.648 1 96.19 128 ALA B O 1
ATOM 4157 N N . VAL B 1 129 ? 5.18 -12.203 -6.098 1 96.19 129 VAL B N 1
ATOM 4158 C CA . VAL B 1 129 ? 4.066 -12.055 -5.168 1 96.19 129 VAL B CA 1
ATOM 4159 C C . VAL B 1 129 ? 3.299 -10.766 -5.477 1 96.19 129 VAL B C 1
ATOM 4161 O O . VAL B 1 129 ? 3.881 -9.68 -5.492 1 96.19 129 VAL B O 1
ATOM 4164 N N . ALA B 1 130 ? 2.041 -10.867 -5.785 1 93.56 130 ALA B N 1
ATOM 4165 C CA . ALA B 1 130 ? 1.045 -9.805 -5.797 1 93.56 130 ALA B CA 1
ATOM 4166 C C . ALA B 1 130 ? 1.313 -8.812 -6.93 1 93.56 130 ALA B C 1
ATOM 4168 O O . ALA B 1 130 ? 1.027 -7.621 -6.805 1 93.56 130 ALA B O 1
ATOM 4169 N N . GLY B 1 131 ? 1.976 -9.227 -7.934 1 90.94 131 GLY B N 1
ATOM 4170 C CA . GLY B 1 131 ? 2.031 -8.469 -9.172 1 90.94 131 GLY B CA 1
ATOM 4171 C C . GLY B 1 131 ? 2.756 -7.141 -9.031 1 90.94 131 GLY B C 1
ATOM 4172 O O . GLY B 1 131 ? 3.951 -7.113 -8.727 1 90.94 131 GLY B O 1
ATOM 4173 N N . ALA B 1 132 ? 1.979 -6.066 -9.125 1 92.25 132 ALA B N 1
ATOM 4174 C CA . ALA B 1 132 ? 2.549 -4.723 -9.148 1 92.25 132 ALA B CA 1
ATOM 4175 C C . ALA B 1 132 ? 2.883 -4.238 -7.742 1 92.25 132 ALA B C 1
ATOM 4177 O O . ALA B 1 132 ? 3.607 -3.256 -7.574 1 92.25 132 ALA B O 1
ATOM 4178 N N . ILE B 1 133 ? 2.311 -4.816 -6.734 1 96.25 133 ILE B N 1
ATOM 4179 C CA . ILE B 1 133 ? 2.488 -4.367 -5.355 1 96.25 133 ILE B CA 1
ATOM 4180 C C . ILE B 1 133 ? 3.934 -4.594 -4.922 1 96.25 133 ILE B C 1
ATOM 4182 O O . ILE B 1 133 ? 4.422 -5.73 -4.934 1 96.25 133 ILE B O 1
ATOM 4186 N N . PRO B 1 134 ? 4.625 -3.611 -4.562 1 96.69 134 PRO B N 1
ATOM 4187 C CA . PRO B 1 134 ? 6.023 -3.791 -4.172 1 96.69 134 PRO B CA 1
ATOM 4188 C C . PRO B 1 134 ? 6.176 -4.281 -2.734 1 96.69 134 PRO B C 1
ATOM 4190 O O . PRO B 1 134 ? 6.949 -3.711 -1.961 1 96.69 134 PRO B O 1
ATOM 4193 N N . ILE B 1 135 ? 5.59 -5.359 -2.395 1 97 135 ILE B N 1
ATOM 4194 C CA . ILE B 1 135 ? 5.465 -5.805 -1.012 1 97 135 ILE B CA 1
ATOM 4195 C C . ILE B 1 135 ? 6.77 -6.457 -0.559 1 97 135 ILE B C 1
ATOM 4197 O O . ILE B 1 135 ? 7.203 -6.262 0.579 1 97 135 ILE B O 1
ATOM 4201 N N . ILE B 1 136 ? 7.418 -7.219 -1.42 1 96.12 136 ILE B N 1
ATOM 4202 C CA . ILE B 1 136 ? 8.664 -7.891 -1.054 1 96.12 136 ILE B CA 1
ATOM 4203 C C . ILE B 1 136 ? 9.75 -6.852 -0.797 1 96.12 136 ILE B C 1
ATOM 4205 O O . ILE B 1 136 ? 10.414 -6.883 0.242 1 96.12 136 ILE B O 1
ATOM 4209 N N . ASN B 1 137 ? 9.883 -5.938 -1.71 1 95.69 137 ASN B N 1
ATOM 4210 C CA . ASN B 1 137 ? 10.891 -4.891 -1.566 1 95.69 137 ASN B CA 1
ATOM 4211 C C . ASN B 1 137 ? 10.57 -3.953 -0.408 1 95.69 137 ASN B C 1
ATOM 4213 O O . ASN B 1 137 ? 11.469 -3.436 0.251 1 95.69 137 ASN B O 1
ATOM 4217 N N . ALA B 1 138 ? 9.281 -3.715 -0.168 1 95.25 138 ALA B N 1
ATOM 4218 C CA . ALA B 1 138 ? 8.906 -2.928 1.005 1 95.25 138 ALA B CA 1
ATOM 4219 C C . ALA B 1 138 ? 9.398 -3.594 2.289 1 95.25 138 ALA B C 1
ATOM 4221 O O . ALA B 1 138 ? 10.023 -2.949 3.129 1 95.25 138 ALA B O 1
ATOM 4222 N N . LEU B 1 139 ? 9.18 -4.844 2.402 1 94.31 139 LEU B N 1
ATOM 4223 C CA . LEU B 1 139 ? 9.578 -5.59 3.592 1 94.31 139 LEU B CA 1
ATOM 4224 C C . LEU B 1 139 ? 11.094 -5.66 3.707 1 94.31 139 LEU B C 1
ATOM 4226 O O . LEU B 1 139 ? 11.641 -5.668 4.812 1 94.31 139 LEU B O 1
ATOM 4230 N N . ARG B 1 140 ? 11.773 -5.59 2.604 1 92.25 140 ARG B N 1
ATOM 4231 C CA . ARG B 1 140 ? 13.234 -5.719 2.586 1 92.25 140 ARG B CA 1
ATOM 4232 C C . ARG B 1 140 ? 13.906 -4.387 2.91 1 92.25 140 ARG B C 1
ATOM 4234 O O . ARG B 1 140 ? 14.93 -4.355 3.59 1 92.25 140 ARG B O 1
ATOM 4241 N N . ALA B 1 141 ? 13.258 -3.348 2.438 1 92.75 141 ALA B N 1
ATOM 4242 C CA . ALA B 1 141 ? 14.039 -2.111 2.441 1 92.75 141 ALA B CA 1
ATOM 4243 C C . ALA B 1 141 ? 13.312 -1.013 3.219 1 92.75 141 ALA B C 1
ATOM 4245 O O . ALA B 1 141 ? 13.945 -0.247 3.953 1 92.75 141 ALA B O 1
ATOM 4246 N N . THR B 1 142 ? 12.016 -0.898 3.082 1 94.19 142 THR B N 1
ATOM 4247 C CA . THR B 1 142 ? 11.312 0.238 3.662 1 94.19 142 THR B CA 1
ATOM 4248 C C . THR B 1 142 ? 10.789 -0.104 5.055 1 94.19 142 THR B C 1
ATOM 4250 O O . THR B 1 142 ? 10.477 0.791 5.844 1 94.19 142 THR B O 1
ATOM 4253 N N . LEU B 1 143 ? 10.633 -1.354 5.312 1 94.62 143 LEU B N 1
ATOM 4254 C CA . LEU B 1 143 ? 10.18 -1.862 6.602 1 94.62 143 LEU B CA 1
ATOM 4255 C C . LEU B 1 143 ? 11.141 -2.91 7.148 1 94.62 143 LEU B C 1
ATOM 4257 O O . LEU B 1 143 ? 10.711 -3.916 7.719 1 94.62 143 LEU B O 1
ATOM 4261 N N . SER B 1 144 ? 12.352 -2.672 6.957 1 92 144 SER B N 1
ATOM 4262 C CA . SER B 1 144 ? 13.375 -3.693 7.148 1 92 144 SER B CA 1
ATOM 4263 C C . SER B 1 144 ? 13.547 -4.043 8.625 1 92 144 SER B C 1
ATOM 4265 O O . SER B 1 144 ? 14.031 -5.125 8.961 1 92 144 SER B O 1
ATOM 4267 N N . THR B 1 145 ? 13.18 -3.162 9.555 1 92.81 145 THR B N 1
ATOM 4268 C CA . THR B 1 145 ? 13.32 -3.451 10.977 1 92.81 145 THR B CA 1
ATOM 4269 C C . THR B 1 145 ? 11.969 -3.389 11.68 1 92.81 145 THR B C 1
ATOM 4271 O O . THR B 1 145 ? 11.906 -3.383 12.906 1 92.81 145 THR B O 1
ATOM 4274 N N . THR B 1 146 ? 10.938 -3.229 10.922 1 93.19 146 THR B N 1
ATOM 4275 C CA . THR B 1 146 ? 9.586 -3.209 11.477 1 93.19 146 THR B CA 1
ATOM 4276 C C . THR B 1 146 ? 9.094 -4.629 11.75 1 93.19 146 THR B C 1
ATOM 4278 O O . THR B 1 146 ? 9.117 -5.48 10.859 1 93.19 146 THR B O 1
ATOM 4281 N N . SER B 1 147 ? 8.656 -4.816 12.844 1 90.31 147 SER B N 1
ATOM 4282 C CA . SER B 1 147 ? 8.172 -6.145 13.203 1 90.31 147 SER B CA 1
ATOM 4283 C C . SER B 1 147 ? 6.777 -6.395 12.648 1 90.31 147 SER B C 1
ATOM 4285 O O . SER B 1 147 ? 5.867 -5.586 12.844 1 90.31 147 SER B O 1
ATOM 4287 N N . ILE B 1 148 ? 6.629 -7.555 11.984 1 92.62 148 ILE B N 1
ATOM 4288 C CA . ILE B 1 148 ? 5.348 -7.996 11.445 1 92.62 148 ILE B CA 1
ATOM 4289 C C . ILE B 1 148 ? 4.898 -9.266 12.164 1 92.62 148 ILE B C 1
ATOM 4291 O O . ILE B 1 148 ? 5.652 -10.242 12.242 1 92.62 148 ILE B O 1
ATOM 4295 N N . ASP B 1 149 ? 3.721 -9.297 12.648 1 90.25 149 ASP B N 1
ATOM 4296 C CA . ASP B 1 149 ? 3.279 -10.469 13.398 1 90.25 149 ASP B CA 1
ATOM 4297 C C . ASP B 1 149 ? 2.244 -11.266 12.609 1 90.25 149 ASP B C 1
ATOM 4299 O O . ASP B 1 149 ? 1.968 -12.422 12.93 1 90.25 149 ASP B O 1
ATOM 4303 N N . ARG B 1 150 ? 1.647 -10.648 11.641 1 93.81 150 ARG B N 1
ATOM 4304 C CA . ARG B 1 150 ? 0.628 -11.297 10.82 1 93.81 150 ARG B CA 1
ATOM 4305 C C . ARG B 1 150 ? 0.539 -10.656 9.438 1 93.81 150 ARG B C 1
ATOM 4307 O O . ARG B 1 150 ? 0.757 -9.445 9.297 1 93.81 150 ARG B O 1
ATOM 4314 N N . VAL B 1 151 ? 0.208 -11.5 8.484 1 96.19 151 VAL B N 1
ATOM 4315 C CA . VAL B 1 151 ? -0.039 -11.008 7.133 1 96.19 151 VAL B CA 1
ATOM 4316 C C . VAL B 1 151 ? -1.309 -11.648 6.578 1 96.19 151 VAL B C 1
ATOM 4318 O O . VAL B 1 151 ? -1.566 -12.836 6.805 1 96.19 151 VAL B O 1
ATOM 4321 N N . ARG B 1 152 ? -2.162 -10.836 5.957 1 96.94 152 ARG B N 1
ATOM 4322 C CA . ARG B 1 152 ? -3.342 -11.273 5.219 1 96.94 152 ARG B CA 1
ATOM 4323 C C . ARG B 1 152 ? -3.334 -10.727 3.797 1 96.94 152 ARG B C 1
ATOM 4325 O O . ARG B 1 152 ? -2.775 -9.656 3.543 1 96.94 152 ARG B O 1
ATOM 4332 N N . GLY B 1 153 ? -3.967 -11.547 2.9 1 97.56 153 GLY B N 1
ATOM 4333 C CA . GLY B 1 153 ? -3.99 -10.984 1.56 1 97.56 153 GLY B CA 1
ATOM 4334 C C . GLY B 1 153 ? -4.992 -11.656 0.645 1 97.56 153 GLY B C 1
ATOM 4335 O O . GLY B 1 153 ? -5.414 -12.789 0.903 1 97.56 153 GLY B O 1
ATOM 4336 N N . ILE B 1 154 ? -5.527 -10.93 -0.24 1 98.12 154 ILE B N 1
ATOM 4337 C CA . ILE B 1 154 ? -6.113 -11.414 -1.483 1 98.12 154 ILE B CA 1
ATOM 4338 C C . ILE B 1 154 ? -5.027 -11.547 -2.547 1 98.12 154 ILE B C 1
ATOM 4340 O O . ILE B 1 154 ? -4.59 -10.555 -3.125 1 98.12 154 ILE B O 1
ATOM 4344 N N . LEU B 1 155 ? -4.645 -12.805 -2.832 1 98.06 155 LEU B N 1
ATOM 4345 C CA . LEU B 1 155 ? -3.381 -13.023 -3.531 1 98.06 155 LEU B CA 1
ATOM 4346 C C . LEU B 1 155 ? -3.621 -13.633 -4.91 1 98.06 155 LEU B C 1
ATOM 4348 O O . LEU B 1 155 ? -2.676 -14.055 -5.578 1 98.06 155 LEU B O 1
ATOM 4352 N N . ASN B 1 156 ? -4.848 -13.773 -5.238 1 97.31 156 ASN B N 1
ATOM 4353 C CA . ASN B 1 156 ? -5.203 -14.312 -6.547 1 97.31 156 ASN B CA 1
ATOM 4354 C C . ASN B 1 156 ? -6.328 -13.516 -7.195 1 97.31 156 ASN B C 1
ATOM 4356 O O . ASN B 1 156 ? -7.477 -13.586 -6.758 1 97.31 156 ASN B O 1
ATOM 4360 N N . GLY B 1 157 ? -6 -12.836 -8.273 1 95.94 157 GLY B N 1
ATOM 4361 C CA . GLY B 1 157 ? -6.953 -11.953 -8.938 1 95.94 157 GLY B CA 1
ATOM 4362 C C . GLY B 1 157 ? -8.086 -12.703 -9.617 1 95.94 157 GLY B C 1
ATOM 4363 O O . GLY B 1 157 ? -9.211 -12.211 -9.672 1 95.94 157 GLY B O 1
ATOM 4364 N N . THR B 1 158 ? -7.824 -13.859 -10.156 1 96.25 158 THR B N 1
ATOM 4365 C CA . THR B 1 158 ? -8.828 -14.641 -10.859 1 96.25 158 THR B CA 1
ATOM 4366 C C . THR B 1 158 ? -9.977 -15.016 -9.93 1 96.25 158 THR B C 1
ATOM 4368 O O . THR B 1 158 ? -11.141 -14.75 -10.227 1 96.25 158 THR B O 1
ATOM 4371 N N . THR B 1 159 ? -9.656 -15.609 -8.852 1 97.62 159 THR B N 1
ATOM 4372 C CA . THR B 1 159 ? -10.711 -16.016 -7.93 1 97.62 159 THR B CA 1
ATOM 4373 C C . THR B 1 159 ? -11.383 -14.797 -7.301 1 97.62 159 THR B C 1
ATOM 4375 O O . THR B 1 159 ? -12.57 -14.828 -7 1 97.62 159 THR B O 1
ATOM 4378 N N . ASN B 1 160 ? -10.594 -13.727 -7.086 1 97.25 160 ASN B N 1
ATOM 4379 C CA . ASN B 1 160 ? -11.219 -12.523 -6.551 1 97.25 160 ASN B CA 1
ATOM 4380 C C . ASN B 1 160 ? -12.266 -11.969 -7.508 1 97.25 160 ASN B C 1
ATOM 4382 O O . ASN B 1 160 ? -13.328 -11.508 -7.078 1 97.25 160 ASN B O 1
ATOM 4386 N N . TYR B 1 161 ? -11.922 -11.984 -8.75 1 96.38 161 TYR B N 1
ATOM 4387 C CA . TYR B 1 161 ? -12.891 -11.586 -9.758 1 96.38 161 TYR B CA 1
ATOM 4388 C C . TYR B 1 161 ? -14.133 -12.469 -9.695 1 96.38 161 TYR B C 1
ATOM 4390 O O . TYR B 1 161 ? -15.258 -11.961 -9.672 1 96.38 161 TYR B O 1
ATOM 4398 N N . MET B 1 162 ? -13.938 -13.688 -9.742 1 97.31 162 MET B N 1
ATOM 4399 C CA . MET B 1 162 ? -15.039 -14.648 -9.758 1 97.31 162 MET B CA 1
ATOM 4400 C C . MET B 1 162 ? -15.945 -14.445 -8.547 1 97.31 162 MET B C 1
ATOM 4402 O O . MET B 1 162 ? -17.156 -14.344 -8.688 1 97.31 162 MET B O 1
ATOM 4406 N N . LEU B 1 163 ? -15.352 -14.414 -7.352 1 97.56 163 LEU B N 1
ATOM 4407 C CA . LEU B 1 163 ? -16.125 -14.266 -6.125 1 97.56 163 LEU B CA 1
ATOM 4408 C C . LEU B 1 163 ? -16.828 -12.914 -6.09 1 97.56 163 LEU B C 1
ATOM 4410 O O . LEU B 1 163 ? -17.953 -12.805 -5.578 1 97.56 163 LEU B O 1
ATOM 4414 N N . THR B 1 164 ? -16.141 -11.891 -6.629 1 95.31 164 THR B N 1
ATOM 4415 C CA . THR B 1 164 ? -16.781 -10.586 -6.754 1 95.31 164 THR B CA 1
ATOM 4416 C C . THR B 1 164 ? -18.031 -10.664 -7.617 1 95.31 164 THR B C 1
ATOM 4418 O O . THR B 1 164 ? -19.094 -10.172 -7.23 1 95.31 164 THR B O 1
ATOM 4421 N N . GLU B 1 165 ? -17.922 -11.312 -8.734 1 95.44 165 GLU B N 1
ATOM 4422 C CA . GLU B 1 165 ? -19.047 -11.453 -9.656 1 95.44 165 GLU B CA 1
ATOM 4423 C C . GLU B 1 165 ? -20.156 -12.281 -9.039 1 95.44 165 GLU B C 1
ATOM 4425 O O . GLU B 1 165 ? -21.344 -11.969 -9.211 1 95.44 165 GLU B O 1
ATOM 4430 N N . MET B 1 166 ? -19.844 -13.305 -8.383 1 96.12 166 MET B N 1
ATOM 4431 C CA . MET B 1 166 ? -20.844 -14.148 -7.754 1 96.12 166 MET B CA 1
ATOM 4432 C C . MET B 1 166 ? -21.656 -13.359 -6.734 1 96.12 166 MET B C 1
ATOM 4434 O O . MET B 1 166 ? -22.891 -13.438 -6.711 1 96.12 166 MET B O 1
ATOM 4438 N N . ILE B 1 167 ? -20.969 -12.609 -5.902 1 93.5 167 ILE B N 1
ATOM 4439 C CA . ILE B 1 167 ? -21.625 -11.93 -4.789 1 93.5 167 ILE B CA 1
ATOM 4440 C C . ILE B 1 167 ? -22.375 -10.703 -5.305 1 93.5 167 ILE B C 1
ATOM 4442 O O . ILE B 1 167 ? -23.516 -10.445 -4.91 1 93.5 167 ILE B O 1
ATOM 4446 N N . GLN B 1 168 ? -21.812 -9.938 -6.191 1 88.88 168 GLN B N 1
ATOM 4447 C CA . GLN B 1 168 ? -22.391 -8.664 -6.613 1 88.88 168 GLN B CA 1
ATOM 4448 C C . GLN B 1 168 ? -23.469 -8.883 -7.672 1 88.88 168 GLN B C 1
ATOM 4450 O O . GLN B 1 168 ? -24.438 -8.109 -7.75 1 88.88 168 GLN B O 1
ATOM 4455 N N . LYS B 1 169 ? -23.328 -9.914 -8.438 1 92.19 169 LYS B N 1
ATOM 4456 C CA . LYS B 1 169 ? -24.25 -10.102 -9.547 1 92.19 169 LYS B CA 1
ATOM 4457 C C . LYS B 1 169 ? -25.078 -11.375 -9.367 1 92.19 169 LYS B C 1
ATOM 4459 O O . LYS B 1 169 ? -25.828 -11.766 -10.266 1 92.19 169 LYS B O 1
ATOM 4464 N N . GLU B 1 170 ? -24.859 -12.062 -8.336 1 92 170 GLU B N 1
ATOM 4465 C CA . GLU B 1 170 ? -25.594 -13.273 -8 1 92 170 GLU B CA 1
ATOM 4466 C C . GLU B 1 170 ? -25.484 -14.312 -9.117 1 92 170 GLU B C 1
ATOM 4468 O O . GLU B 1 170 ? -26.5 -14.828 -9.594 1 92 170 GLU B O 1
ATOM 4473 N N . ARG B 1 171 ? -24.344 -14.547 -9.5 1 95.38 171 ARG B N 1
ATOM 4474 C CA . ARG B 1 171 ? -24.062 -15.508 -10.555 1 95.38 171 ARG B CA 1
ATOM 4475 C C . ARG B 1 171 ? -23.5 -16.797 -9.984 1 95.38 171 ARG B C 1
ATOM 4477 O O . ARG B 1 171 ? -22.953 -16.812 -8.875 1 95.38 171 ARG B O 1
ATOM 4484 N N . SER B 1 172 ? -23.641 -17.891 -10.766 1 95.94 172 SER B N 1
ATOM 4485 C CA . SER B 1 172 ? -23.141 -19.172 -10.289 1 95.94 172 SER B CA 1
ATOM 4486 C C . SER B 1 172 ? -21.625 -19.297 -10.508 1 95.94 172 SER B C 1
ATOM 4488 O O . SER B 1 172 ? -21.062 -18.609 -11.359 1 95.94 172 SER B O 1
ATOM 4490 N N . PHE B 1 173 ? -21.078 -20.234 -9.773 1 96.38 173 PHE B N 1
ATOM 4491 C CA . PHE B 1 173 ? -19.656 -20.5 -9.891 1 96.38 173 PHE B CA 1
ATOM 4492 C C . PHE B 1 173 ? -19.297 -20.922 -11.32 1 96.38 173 PHE B C 1
ATOM 4494 O O . PHE B 1 173 ? -18.328 -20.406 -11.898 1 96.38 173 PHE B O 1
ATOM 4501 N N . ALA B 1 174 ? -20.047 -21.781 -11.844 1 96.12 174 ALA B N 1
ATOM 4502 C CA . ALA B 1 174 ? -19.781 -22.297 -13.188 1 96.12 174 ALA B CA 1
ATOM 4503 C C . ALA B 1 174 ? -19.844 -21.172 -14.227 1 96.12 174 ALA B C 1
ATOM 4505 O O . ALA B 1 174 ? -19 -21.109 -15.133 1 96.12 174 ALA B O 1
ATOM 4506 N N . ASP B 1 175 ? -20.766 -20.344 -14.102 1 96.88 175 ASP B N 1
ATOM 4507 C CA . ASP B 1 175 ? -20.953 -19.234 -15.031 1 96.88 175 ASP B CA 1
ATOM 4508 C C . ASP B 1 175 ? -19.766 -18.266 -14.984 1 96.88 175 ASP B C 1
ATOM 4510 O O . ASP B 1 175 ? -19.25 -17.859 -16.016 1 96.88 175 ASP B O 1
ATOM 4514 N N . VAL B 1 176 ? -19.422 -17.891 -13.789 1 96.94 176 VAL B N 1
ATOM 4515 C CA . VAL B 1 176 ? -18.359 -16.891 -13.648 1 96.94 176 VAL B CA 1
ATOM 4516 C C . VAL B 1 176 ? -17.016 -17.5 -14.055 1 96.94 176 VAL B C 1
ATOM 4518 O O . VAL B 1 176 ? -16.141 -16.812 -14.57 1 96.94 176 VAL B O 1
ATOM 4521 N N . LEU B 1 177 ? -16.797 -18.828 -13.812 1 97.12 177 LEU B N 1
ATOM 4522 C CA . LEU B 1 177 ? -15.578 -19.5 -14.266 1 97.12 177 LEU B CA 1
ATOM 4523 C C . LEU B 1 177 ? -15.469 -19.453 -15.789 1 97.12 177 LEU B C 1
ATOM 4525 O O . LEU B 1 177 ? -14.398 -19.156 -16.328 1 97.12 177 LEU B O 1
ATOM 4529 N N . LEU B 1 178 ? -16.531 -19.719 -16.438 1 96.94 178 LEU B N 1
ATOM 4530 C CA . LEU B 1 178 ? -16.562 -19.672 -17.891 1 96.94 178 LEU B CA 1
ATOM 4531 C C . LEU B 1 178 ? -16.219 -18.281 -18.391 1 96.94 178 LEU B C 1
ATOM 4533 O O . LEU B 1 178 ? -15.43 -18.125 -19.328 1 96.94 178 LEU B O 1
ATOM 4537 N N . GLU B 1 179 ? -16.766 -17.312 -17.797 1 96.94 179 GLU B N 1
ATOM 4538 C CA . GLU B 1 179 ? -16.484 -15.938 -18.188 1 96.94 179 GLU B CA 1
ATOM 4539 C C . GLU B 1 179 ? -15.016 -15.586 -17.938 1 96.94 179 GLU B C 1
ATOM 4541 O O . GLU B 1 179 ? -14.375 -14.93 -18.766 1 96.94 179 GLU B O 1
ATOM 4546 N N . ALA B 1 180 ? -14.578 -15.961 -16.719 1 95.69 180 ALA B N 1
ATOM 4547 C CA . ALA B 1 180 ? -13.18 -15.711 -16.406 1 95.69 180 ALA B CA 1
ATOM 4548 C C . ALA B 1 180 ? -12.258 -16.312 -17.453 1 95.69 180 ALA B C 1
ATOM 4550 O O . ALA B 1 180 ? -11.227 -15.734 -17.797 1 95.69 180 ALA B O 1
ATOM 4551 N N . GLN B 1 181 ? -12.586 -17.453 -17.922 1 95.62 181 GLN B N 1
ATOM 4552 C CA . GLN B 1 181 ? -11.805 -18.109 -18.969 1 95.62 181 GLN B CA 1
ATOM 4553 C C . GLN B 1 181 ? -11.914 -17.344 -20.297 1 95.62 181 GLN B C 1
ATOM 4555 O O . GLN B 1 181 ? -10.906 -17.141 -20.984 1 95.62 181 GLN B O 1
ATOM 4560 N N . GLN B 1 182 ? -13.031 -16.844 -20.625 1 95.81 182 GLN B N 1
ATOM 4561 C CA . GLN B 1 182 ? -13.266 -16.078 -21.844 1 95.81 182 GLN B CA 1
ATOM 4562 C C . GLN B 1 182 ? -12.5 -14.758 -21.812 1 95.81 182 GLN B C 1
ATOM 4564 O O . GLN B 1 182 ? -12 -14.297 -22.844 1 95.81 182 GLN B O 1
ATOM 4569 N N . LEU B 1 183 ? -12.43 -14.219 -20.672 1 92.88 183 LEU B N 1
ATOM 4570 C CA . LEU B 1 183 ? -11.766 -12.938 -20.5 1 92.88 183 LEU B CA 1
ATOM 4571 C C . LEU B 1 183 ? -10.25 -13.117 -20.406 1 92.88 183 LEU B C 1
ATOM 4573 O O . LEU B 1 183 ? -9.508 -12.141 -20.375 1 92.88 183 LEU B O 1
ATOM 4577 N N . GLY B 1 184 ? -9.82 -14.367 -20.188 1 90.06 184 GLY B N 1
ATOM 4578 C CA . GLY B 1 184 ? -8.398 -14.648 -20.109 1 90.06 184 GLY B CA 1
ATOM 4579 C C . GLY B 1 184 ? -7.852 -14.578 -18.703 1 90.06 184 GLY B C 1
ATOM 4580 O O . GLY B 1 184 ? -6.637 -14.617 -18.484 1 90.06 184 GLY B O 1
ATOM 4581 N N . TYR B 1 185 ? -8.727 -14.406 -17.734 1 90.69 185 TYR B N 1
ATOM 4582 C CA . TYR B 1 185 ? -8.289 -14.406 -16.344 1 90.69 185 TYR B CA 1
ATOM 4583 C C . TYR B 1 185 ? -7.922 -15.812 -15.883 1 90.69 185 TYR B C 1
ATOM 4585 O O . TYR B 1 185 ? -6.941 -16 -15.164 1 90.69 185 TYR B O 1
ATOM 4593 N N . ALA B 1 186 ? -8.734 -16.75 -16.312 1 92.88 186 ALA B N 1
ATOM 4594 C CA . ALA B 1 186 ? -8.5 -18.156 -15.984 1 92.88 186 ALA B CA 1
ATOM 4595 C C . ALA B 1 186 ? -8.078 -18.938 -17.219 1 92.88 186 ALA B C 1
ATOM 4597 O O . ALA B 1 186 ? -8.609 -18.719 -18.312 1 92.88 186 ALA B O 1
ATOM 4598 N N . GLU B 1 187 ? -7.152 -19.828 -16.969 1 91.62 187 GLU B N 1
ATOM 4599 C CA . GLU B 1 187 ? -6.758 -20.734 -18.047 1 91.62 187 GLU B CA 1
ATOM 4600 C C . GLU B 1 187 ? -7.766 -21.875 -18.219 1 91.62 187 GLU B C 1
ATOM 4602 O O . GLU B 1 187 ? -8.688 -22.016 -17.406 1 91.62 187 GLU B O 1
ATOM 4607 N N . SER B 1 188 ? -7.504 -22.625 -19.328 1 91.81 188 SER B N 1
ATOM 4608 C CA . SER B 1 188 ? -8.383 -23.766 -19.531 1 91.81 188 SER B CA 1
ATOM 4609 C C . SER B 1 188 ? -8.367 -24.719 -18.328 1 91.81 188 SER B C 1
ATOM 4611 O O . SER B 1 188 ? -9.414 -25.156 -17.875 1 91.81 188 SER B O 1
ATOM 4613 N N . ASP B 1 189 ? -7.219 -25.016 -17.906 1 95.06 189 ASP B N 1
ATOM 4614 C CA . ASP B 1 189 ? -7.078 -25.688 -16.625 1 95.06 189 ASP B CA 1
ATOM 4615 C C . ASP B 1 189 ? -6.867 -24.688 -15.5 1 95.06 189 ASP B C 1
ATOM 4617 O O . ASP B 1 189 ? -5.746 -24.203 -15.289 1 95.06 189 ASP B O 1
ATOM 4621 N N . PRO B 1 190 ? -7.91 -24.375 -14.758 1 95.75 190 PRO B N 1
ATOM 4622 C CA . PRO B 1 190 ? -7.832 -23.297 -13.766 1 95.75 190 PRO B CA 1
ATOM 4623 C C . PRO B 1 190 ? -7.457 -23.797 -12.375 1 95.75 190 PRO B C 1
ATOM 4625 O O . PRO B 1 190 ? -7.637 -23.094 -11.391 1 95.75 190 PRO B O 1
ATOM 4628 N N . THR B 1 191 ? -6.902 -25.016 -12.203 1 96 191 THR B N 1
ATOM 4629 C CA . THR B 1 191 ? -6.664 -25.703 -10.938 1 96 191 THR B CA 1
ATOM 4630 C C . THR B 1 191 ? -5.805 -24.844 -10.016 1 96 191 THR B C 1
ATOM 4632 O O . THR B 1 191 ? -6.105 -24.703 -8.828 1 96 191 THR B O 1
ATOM 4635 N N . ASP B 1 192 ? -4.762 -24.203 -10.508 1 95.25 192 ASP B N 1
ATOM 4636 C CA . ASP B 1 192 ? -3.855 -23.406 -9.703 1 95.25 192 ASP B CA 1
ATOM 4637 C C . ASP B 1 192 ? -4.598 -22.25 -9.031 1 95.25 192 ASP B C 1
ATOM 4639 O O . ASP B 1 192 ? -4.258 -21.844 -7.922 1 95.25 192 ASP B O 1
ATOM 4643 N N . ASP B 1 193 ? -5.578 -21.75 -9.75 1 96.38 193 ASP B N 1
ATOM 4644 C CA . ASP B 1 193 ? -6.367 -20.641 -9.219 1 96.38 193 ASP B CA 1
ATOM 4645 C C . ASP B 1 193 ? -7.473 -21.156 -8.297 1 96.38 193 ASP B C 1
ATOM 4647 O O . ASP B 1 193 ? -7.531 -20.766 -7.125 1 96.38 193 ASP B O 1
ATOM 4651 N N . ILE B 1 194 ? -8.266 -22.094 -8.711 1 97.19 194 ILE B N 1
ATOM 4652 C CA . ILE B 1 194 ? -9.516 -22.422 -8.047 1 97.19 194 ILE B CA 1
ATOM 4653 C C . ILE B 1 194 ? -9.242 -23.344 -6.859 1 97.19 194 ILE B C 1
ATOM 4655 O O . ILE B 1 194 ? -10.031 -23.391 -5.906 1 97.19 194 ILE B O 1
ATOM 4659 N N . GLU B 1 195 ? -8.133 -24.047 -6.891 1 96.75 195 GLU B N 1
ATOM 4660 C CA . GLU B 1 195 ? -7.754 -24.891 -5.766 1 96.75 195 GLU B CA 1
ATOM 4661 C C . GLU B 1 195 ? -6.707 -24.203 -4.891 1 96.75 195 GLU B C 1
ATOM 4663 O O . GLU B 1 195 ? -6.133 -24.828 -3.994 1 96.75 195 GLU B O 1
ATOM 4668 N N . SER B 1 196 ? -6.379 -22.969 -5.141 1 97.06 196 SER B N 1
ATOM 4669 C CA . SER B 1 196 ? -5.703 -22 -4.281 1 97.06 196 SER B CA 1
ATOM 4670 C C . SER B 1 196 ? -4.199 -22.25 -4.242 1 97.06 196 SER B C 1
ATOM 4672 O O . SER B 1 196 ? -3.508 -21.781 -3.334 1 97.06 196 SER B O 1
ATOM 4674 N N . TYR B 1 197 ? -3.688 -23.016 -5.227 1 96.38 197 TYR B N 1
ATOM 4675 C CA . TYR B 1 197 ? -2.244 -23.234 -5.254 1 96.38 197 TYR B CA 1
ATOM 4676 C C . TYR B 1 197 ? -1.5 -21.906 -5.449 1 96.38 197 TYR B C 1
ATOM 4678 O O . TYR B 1 197 ? -0.508 -21.641 -4.766 1 96.38 197 TYR B O 1
ATOM 4686 N N . ASP B 1 198 ? -1.954 -21.109 -6.344 1 96.5 198 ASP B N 1
ATOM 4687 C CA . ASP B 1 198 ? -1.313 -19.828 -6.637 1 96.5 198 ASP B CA 1
ATOM 4688 C C . ASP B 1 198 ? -1.229 -18.953 -5.391 1 96.5 198 ASP B C 1
ATOM 4690 O O . ASP B 1 198 ? -0.156 -18.453 -5.047 1 96.5 198 ASP B O 1
ATOM 4694 N N . ALA B 1 199 ? -2.34 -18.797 -4.734 1 97.5 199 ALA B N 1
ATOM 4695 C CA . ALA B 1 199 ? -2.375 -18 -3.504 1 97.5 199 ALA B CA 1
ATOM 4696 C C . ALA B 1 199 ? -1.515 -18.641 -2.416 1 97.5 199 ALA B C 1
ATOM 4698 O O . ALA B 1 199 ? -0.876 -17.938 -1.628 1 97.5 199 ALA B O 1
ATOM 4699 N N . TRP B 1 200 ? -1.542 -19.938 -2.43 1 97.06 200 TRP B N 1
ATOM 4700 C CA . TRP B 1 200 ? -0.784 -20.703 -1.443 1 97.06 200 TRP B CA 1
ATOM 4701 C C . TRP B 1 200 ? 0.714 -20.469 -1.607 1 97.06 200 TRP B C 1
ATOM 4703 O O . TRP B 1 200 ? 1.418 -20.203 -0.632 1 97.06 200 TRP B O 1
ATOM 4713 N N . TYR B 1 201 ? 1.234 -20.531 -2.816 1 96.69 201 TYR B N 1
ATOM 4714 C CA . TYR B 1 201 ? 2.641 -20.25 -3.076 1 96.69 201 TYR B CA 1
ATOM 4715 C C . TYR B 1 201 ? 3.008 -18.844 -2.619 1 96.69 201 TYR B C 1
ATOM 4717 O O . TYR B 1 201 ? 4.031 -18.641 -1.961 1 96.69 201 TYR B O 1
ATOM 4725 N N . LYS B 1 202 ? 2.168 -17.906 -2.924 1 96.94 202 LYS B N 1
ATOM 4726 C CA . LYS B 1 202 ? 2.432 -16.5 -2.613 1 96.94 202 LYS B CA 1
ATOM 4727 C C . LYS B 1 202 ? 2.439 -16.266 -1.105 1 96.94 202 LYS B C 1
ATOM 4729 O O . LYS B 1 202 ? 3.244 -15.484 -0.599 1 96.94 202 LYS B O 1
ATOM 4734 N N . LEU B 1 203 ? 1.61 -16.969 -0.408 1 97.31 203 LEU B N 1
ATOM 4735 C CA . LEU B 1 203 ? 1.584 -16.812 1.043 1 97.31 203 LEU B CA 1
ATOM 4736 C C . LEU B 1 203 ? 2.852 -17.375 1.673 1 97.31 203 LEU B C 1
ATOM 4738 O O . LEU B 1 203 ? 3.375 -16.812 2.637 1 97.31 203 LEU B O 1
ATOM 4742 N N . ILE B 1 204 ? 3.316 -18.453 1.152 1 96 204 ILE B N 1
ATOM 4743 C CA . ILE B 1 204 ? 4.551 -19.047 1.639 1 96 204 ILE B CA 1
ATOM 4744 C C . ILE B 1 204 ? 5.707 -18.062 1.486 1 96 204 ILE B C 1
ATOM 4746 O O . ILE B 1 204 ? 6.48 -17.859 2.422 1 96 204 ILE B O 1
ATOM 4750 N N . ILE B 1 205 ? 5.785 -17.453 0.369 1 96.06 205 ILE B N 1
ATOM 4751 C CA . ILE B 1 205 ? 6.848 -16.5 0.091 1 96.06 205 ILE B CA 1
ATOM 4752 C C . ILE B 1 205 ? 6.707 -15.289 1.014 1 96.06 205 ILE B C 1
ATOM 4754 O O . ILE B 1 205 ? 7.688 -14.836 1.609 1 96.06 205 ILE B O 1
ATOM 4758 N N . LEU B 1 206 ? 5.512 -14.781 1.137 1 95.69 206 LEU B N 1
ATOM 4759 C CA . LEU B 1 206 ? 5.262 -13.641 2.018 1 95.69 206 LEU B CA 1
ATOM 4760 C C . LEU B 1 206 ? 5.656 -13.969 3.453 1 95.69 206 LEU B C 1
ATOM 4762 O O . LEU B 1 206 ? 6.223 -13.125 4.152 1 95.69 206 LEU B O 1
ATOM 4766 N N . SER B 1 207 ? 5.34 -15.156 3.885 1 93.25 207 SER B N 1
ATOM 4767 C CA . SER B 1 207 ? 5.656 -15.578 5.246 1 93.25 207 SER B CA 1
ATOM 4768 C C . SER B 1 207 ? 7.16 -15.523 5.5 1 93.25 207 SER B C 1
ATOM 4770 O O . SER B 1 207 ? 7.598 -15.133 6.582 1 93.25 207 SER B O 1
ATOM 4772 N N . ARG B 1 208 ? 7.938 -15.922 4.539 1 92.31 208 ARG B N 1
ATOM 4773 C CA . ARG B 1 208 ? 9.391 -15.859 4.641 1 92.31 208 ARG B CA 1
ATOM 4774 C C . ARG B 1 208 ? 9.859 -14.438 4.922 1 92.31 208 ARG B C 1
ATOM 4776 O O . ARG B 1 208 ? 10.734 -14.219 5.762 1 92.31 208 ARG B O 1
ATOM 4783 N N . LEU B 1 209 ? 9.242 -13.5 4.27 1 92.62 209 LEU B N 1
ATOM 4784 C CA . LEU B 1 209 ? 9.68 -12.117 4.395 1 92.62 209 LEU B CA 1
ATOM 4785 C C . LEU B 1 209 ? 9.141 -11.492 5.676 1 92.62 209 LEU B C 1
ATOM 4787 O O . LEU B 1 209 ? 9.812 -10.656 6.293 1 92.62 209 LEU B O 1
ATOM 4791 N N . CYS B 1 210 ? 7.977 -11.891 6.066 1 92.62 210 CYS B N 1
ATOM 4792 C CA . CYS B 1 210 ? 7.344 -11.297 7.238 1 92.62 210 CYS B CA 1
ATOM 4793 C C . CYS B 1 210 ? 7.953 -11.852 8.523 1 92.62 210 CYS B C 1
ATOM 4795 O O . CYS B 1 210 ? 8.094 -11.125 9.508 1 92.62 210 CYS B O 1
ATOM 4797 N N . PHE B 1 211 ? 8.367 -13.141 8.5 1 90.5 211 PHE B N 1
ATOM 4798 C CA . PHE B 1 211 ? 8.688 -13.797 9.766 1 90.5 211 PHE B CA 1
ATOM 4799 C C . PHE B 1 211 ? 10.117 -14.305 9.766 1 90.5 211 PHE B C 1
ATOM 4801 O O . PHE B 1 211 ? 10.609 -14.797 10.789 1 90.5 211 PHE B O 1
ATOM 4808 N N . GLY B 1 212 ? 10.797 -14.25 8.656 1 87 212 GLY B N 1
ATOM 4809 C CA . GLY B 1 212 ? 12.188 -14.656 8.562 1 87 212 GLY B CA 1
ATOM 4810 C C . GLY B 1 212 ? 12.359 -16.156 8.422 1 87 212 GLY B C 1
ATOM 4811 O O . GLY B 1 212 ? 13.477 -16.672 8.5 1 87 212 GLY B O 1
ATOM 4812 N N . LYS B 1 213 ? 11.219 -16.844 8.25 1 85.38 213 LYS B N 1
ATOM 4813 C CA . LYS B 1 213 ? 11.227 -18.297 8.141 1 85.38 213 LYS B CA 1
ATOM 4814 C C . LYS B 1 213 ? 10.359 -18.766 6.977 1 85.38 213 LYS B C 1
ATOM 4816 O O . LYS B 1 213 ? 9.297 -18.203 6.723 1 85.38 213 LYS B O 1
ATOM 4821 N N . TRP B 1 214 ? 11.062 -19.734 6.266 1 85.31 214 TRP B N 1
ATOM 4822 C CA . TRP B 1 214 ? 10.242 -20.391 5.254 1 85.31 214 TRP B CA 1
ATOM 4823 C C . TRP B 1 214 ? 9.188 -21.297 5.902 1 85.31 214 TRP B C 1
ATOM 4825 O O . TRP B 1 214 ? 9.492 -22.031 6.844 1 85.31 214 TRP B O 1
ATOM 4835 N N . GLY B 1 215 ? 7.953 -21.047 5.621 1 77 215 GLY B N 1
ATOM 4836 C CA . GLY B 1 215 ? 6.914 -21.906 6.156 1 77 215 GLY B CA 1
ATOM 4837 C C . GLY B 1 215 ? 6.977 -23.312 5.617 1 77 215 GLY B C 1
ATOM 4838 O O . GLY B 1 215 ? 7.309 -23.531 4.449 1 77 215 GLY B O 1
ATOM 4839 N N . ASP B 1 216 ? 6.773 -24.219 6.551 1 79.25 216 ASP B N 1
ATOM 4840 C CA . ASP B 1 216 ? 6.566 -25.594 6.113 1 79.25 216 ASP B CA 1
ATOM 4841 C C . ASP B 1 216 ? 5.23 -25.734 5.383 1 79.25 216 ASP B C 1
ATOM 4843 O O . ASP B 1 216 ? 4.199 -25.266 5.863 1 79.25 216 ASP B O 1
ATOM 4847 N N . THR B 1 217 ? 5.367 -26.25 4.207 1 77.88 217 THR B N 1
ATOM 4848 C CA . THR B 1 217 ? 4.176 -26.422 3.377 1 77.88 217 THR B CA 1
ATOM 4849 C C . THR B 1 217 ? 3.051 -27.078 4.168 1 77.88 217 THR B C 1
ATOM 4851 O O . THR B 1 217 ? 1.873 -26.812 3.924 1 77.88 217 THR B O 1
ATOM 4854 N N . GLU B 1 218 ? 3.396 -27.812 5.121 1 82.81 218 GLU B N 1
ATOM 4855 C CA . GLU B 1 218 ? 2.389 -28.516 5.902 1 82.81 218 GLU B CA 1
ATOM 4856 C C . GLU B 1 218 ? 1.723 -27.594 6.918 1 82.81 218 GLU B C 1
ATOM 4858 O O . GLU B 1 218 ? 0.641 -27.906 7.426 1 82.81 218 GLU B O 1
ATOM 4863 N N . GLN B 1 219 ? 2.328 -26.547 7.172 1 88.12 219 GLN B N 1
ATOM 4864 C CA . GLN B 1 219 ? 1.812 -25.656 8.203 1 88.12 219 GLN B CA 1
ATOM 4865 C C . GLN B 1 219 ? 0.911 -24.578 7.594 1 88.12 219 GLN B C 1
ATOM 4867 O O . GLN B 1 219 ? 0.3 -23.797 8.32 1 88.12 219 GLN B O 1
ATOM 4872 N N . ILE B 1 220 ? 0.833 -24.516 6.383 1 92 220 ILE B N 1
ATOM 4873 C CA . ILE B 1 220 ? -0.077 -23.609 5.691 1 92 220 ILE B CA 1
ATOM 4874 C C . ILE B 1 220 ? -1.1 -24.422 4.891 1 92 220 ILE B C 1
ATOM 4876 O O . ILE B 1 220 ? -0.772 -24.984 3.848 1 92 220 ILE B O 1
ATOM 4880 N N . THR B 1 221 ? -2.262 -24.453 5.398 1 91.25 221 THR B N 1
ATOM 4881 C CA . THR B 1 221 ? -3.318 -25.266 4.785 1 91.25 221 THR B CA 1
ATOM 4882 C C . THR B 1 221 ? -3.996 -24.484 3.656 1 91.25 221 THR B C 1
ATOM 4884 O O . THR B 1 221 ? -3.959 -23.25 3.629 1 91.25 221 THR B O 1
ATOM 4887 N N . ARG B 1 222 ? -4.547 -25.219 2.738 1 93 222 ARG B N 1
ATOM 4888 C CA . ARG B 1 222 ? -5.145 -24.594 1.564 1 93 222 ARG B CA 1
ATOM 4889 C C . ARG B 1 222 ? -6.492 -25.219 1.23 1 93 222 ARG B C 1
ATOM 4891 O O . ARG B 1 222 ? -6.613 -26.453 1.16 1 93 222 ARG B O 1
ATOM 4898 N N . TYR B 1 223 ? -7.469 -24.438 1.045 1 93.06 223 TYR B N 1
ATOM 4899 C CA . TYR B 1 223 ? -8.789 -24.828 0.564 1 93.06 223 TYR B CA 1
ATOM 4900 C C . TYR B 1 223 ? -9.18 -24.031 -0.676 1 93.06 223 TYR B C 1
ATOM 4902 O O . TYR B 1 223 ? -8.945 -22.828 -0.741 1 93.06 223 TYR B O 1
ATOM 4910 N N . GLY B 1 224 ? -9.711 -24.672 -1.637 1 94.94 224 GLY B N 1
ATOM 4911 C CA . GLY B 1 224 ? -10.094 -24.031 -2.881 1 94.94 224 GLY B CA 1
ATOM 4912 C C . GLY B 1 224 ? -11.445 -23.359 -2.809 1 94.94 224 GLY B C 1
ATOM 4913 O O . GLY B 1 224 ? -12.117 -23.406 -1.775 1 94.94 224 GLY B O 1
ATOM 4914 N N . VAL B 1 225 ? -11.812 -22.672 -3.916 1 96.62 225 VAL B N 1
ATOM 4915 C CA . VAL B 1 225 ? -13.07 -21.938 -3.963 1 96.62 225 VAL B CA 1
ATOM 4916 C C . VAL B 1 225 ? -14.125 -22.781 -4.691 1 96.62 225 VAL B C 1
ATOM 4918 O O . VAL B 1 225 ? -15.273 -22.344 -4.824 1 96.62 225 VAL B O 1
ATOM 4921 N N . SER B 1 226 ? -13.781 -23.906 -5.129 1 92.44 226 SER B N 1
ATOM 4922 C CA . SER B 1 226 ? -14.656 -24.703 -5.984 1 92.44 226 SER B CA 1
ATOM 4923 C C . SER B 1 226 ? -15.898 -25.156 -5.23 1 92.44 226 SER B C 1
ATOM 4925 O O . SER B 1 226 ? -16.906 -25.531 -5.848 1 92.44 226 SER B O 1
ATOM 4927 N N . GLU B 1 227 ? -15.867 -25.141 -3.93 1 89.19 227 GLU B N 1
ATOM 4928 C CA . GLU B 1 227 ? -17 -25.641 -3.137 1 89.19 227 GLU B CA 1
ATOM 4929 C C . GLU B 1 227 ? -17.953 -24.5 -2.779 1 89.19 227 GLU B C 1
ATOM 4931 O O . GLU B 1 227 ? -18.969 -24.719 -2.115 1 89.19 227 GLU B O 1
ATOM 4936 N N . ILE B 1 228 ? -17.625 -23.328 -3.164 1 94.25 228 ILE B N 1
ATOM 4937 C CA . ILE B 1 228 ? -18.516 -22.219 -2.871 1 94.25 228 ILE B CA 1
ATOM 4938 C C . ILE B 1 228 ? -19.797 -22.344 -3.676 1 94.25 228 ILE B C 1
ATOM 4940 O O . ILE B 1 228 ? -19.766 -22.5 -4.898 1 94.25 228 ILE B O 1
ATOM 4944 N N . GLU B 1 229 ? -20.875 -22.328 -3.016 1 93.44 229 GLU B N 1
ATOM 4945 C CA . GLU B 1 229 ? -22.203 -22.453 -3.627 1 93.44 229 GLU B CA 1
ATOM 4946 C C . GLU B 1 229 ? -22.969 -21.141 -3.559 1 93.44 229 GLU B C 1
ATOM 4948 O O . GLU B 1 229 ? -22.578 -20.219 -2.828 1 93.44 229 GLU B O 1
ATOM 4953 N N . ASN B 1 230 ? -24.031 -21.125 -4.301 1 94.88 230 ASN B N 1
ATOM 4954 C CA . ASN B 1 230 ? -24.859 -19.922 -4.355 1 94.88 230 ASN B CA 1
ATOM 4955 C C . ASN B 1 230 ? -25.375 -19.531 -2.977 1 94.88 230 ASN B C 1
ATOM 4957 O O . ASN B 1 230 ? -25.438 -18.344 -2.637 1 94.88 230 ASN B O 1
ATOM 4961 N N . TRP B 1 231 ? -25.797 -20.5 -2.27 1 94.12 231 TRP B N 1
ATOM 4962 C CA . TRP B 1 231 ? -26.422 -20.141 -0.997 1 94.12 231 TRP B CA 1
ATOM 4963 C C . TRP B 1 231 ? -25.391 -19.594 -0.021 1 94.12 231 TRP B C 1
ATOM 4965 O O . TRP B 1 231 ? -25.734 -18.859 0.91 1 94.12 231 TRP B O 1
ATOM 4975 N N . HIS B 1 232 ? -24.062 -19.969 -0.144 1 95.19 232 HIS B N 1
ATOM 4976 C CA . HIS B 1 232 ? -23.031 -19.312 0.64 1 95.19 232 HIS B CA 1
ATOM 4977 C C . HIS B 1 232 ? -23 -17.812 0.386 1 95.19 232 HIS B C 1
ATOM 4979 O O . HIS B 1 232 ? -22.938 -17.016 1.328 1 95.19 232 HIS B O 1
ATOM 4985 N N . VAL B 1 233 ? -23.125 -17.469 -0.803 1 95.5 233 VAL B N 1
ATOM 4986 C CA . VAL B 1 233 ? -23.078 -16.078 -1.239 1 95.5 233 VAL B CA 1
ATOM 4987 C C . VAL B 1 233 ? -24.328 -15.344 -0.768 1 95.5 233 VAL B C 1
ATOM 4989 O O . VAL B 1 233 ? -24.266 -14.18 -0.368 1 95.5 233 VAL B O 1
ATOM 4992 N N . GLU B 1 234 ? -25.422 -15.961 -0.87 1 94.94 234 GLU B N 1
ATOM 4993 C CA . GLU B 1 234 ? -26.672 -15.367 -0.403 1 94.94 234 GLU B CA 1
ATOM 4994 C C . GLU B 1 234 ? -26.609 -15.039 1.085 1 94.94 234 GLU B C 1
ATOM 4996 O O . GLU B 1 234 ? -27.047 -13.969 1.511 1 94.94 234 GLU B O 1
ATOM 5001 N N . VAL B 1 235 ? -26.094 -15.977 1.834 1 94 235 VAL B N 1
ATOM 5002 C CA . VAL B 1 235 ? -25.938 -15.75 3.268 1 94 235 VAL B CA 1
ATOM 5003 C C . VAL B 1 235 ? -24.969 -14.594 3.506 1 94 235 VAL B C 1
ATOM 5005 O O . VAL B 1 235 ? -25.188 -13.766 4.387 1 94 235 VAL B O 1
ATOM 5008 N N . ALA B 1 236 ? -23.859 -14.539 2.785 1 95.31 236 ALA B N 1
ATOM 5009 C CA . ALA B 1 236 ? -22.891 -13.438 2.895 1 95.31 236 ALA B CA 1
ATOM 5010 C C . ALA B 1 236 ? -23.578 -12.094 2.678 1 95.31 236 ALA B C 1
ATOM 5012 O O . ALA B 1 236 ? -23.359 -11.148 3.443 1 95.31 236 ALA B O 1
ATOM 5013 N N . ASN B 1 237 ? -24.375 -12.047 1.691 1 92.31 237 ASN B N 1
ATOM 5014 C CA . ASN B 1 237 ? -25.125 -10.828 1.395 1 92.31 237 ASN B CA 1
ATOM 5015 C C . ASN B 1 237 ? -26.031 -10.438 2.551 1 92.31 237 ASN B C 1
ATOM 5017 O O . ASN B 1 237 ? -26.125 -9.258 2.912 1 92.31 237 ASN B O 1
ATOM 5021 N N . GLU B 1 238 ? -26.703 -11.383 2.986 1 91.44 238 GLU B N 1
ATOM 5022 C CA . GLU B 1 238 ? -27.609 -11.141 4.102 1 91.44 238 GLU B CA 1
ATOM 5023 C C . GLU B 1 238 ? -26.859 -10.578 5.309 1 91.44 238 GLU B C 1
ATOM 5025 O O . GLU B 1 238 ? -27.406 -9.742 6.043 1 91.44 238 GLU B O 1
ATOM 5030 N N . LEU B 1 239 ? -25.656 -11.016 5.496 1 92.31 239 LEU B N 1
ATOM 5031 C CA . LEU B 1 239 ? -24.859 -10.617 6.648 1 92.31 239 LEU B CA 1
ATOM 5032 C C . LEU B 1 239 ? -24.094 -9.336 6.359 1 92.31 239 LEU B C 1
ATOM 5034 O O . LEU B 1 239 ? -23.391 -8.805 7.234 1 92.31 239 LEU B O 1
ATOM 5038 N N . GLY B 1 240 ? -24.141 -8.844 5.172 1 89.81 240 GLY B N 1
ATOM 5039 C CA . GLY B 1 240 ? -23.359 -7.684 4.793 1 89.81 240 GLY B CA 1
ATOM 5040 C C . GLY B 1 240 ? -21.875 -7.984 4.637 1 89.81 240 GLY B C 1
ATOM 5041 O O . GLY B 1 240 ? -21.031 -7.109 4.84 1 89.81 240 GLY B O 1
ATOM 5042 N N . CYS B 1 241 ? -21.609 -9.234 4.305 1 94.19 241 CYS B N 1
ATOM 5043 C CA . CYS B 1 241 ? -20.219 -9.672 4.121 1 94.19 241 CYS B CA 1
ATOM 5044 C C . CYS B 1 241 ? -19.891 -9.844 2.645 1 94.19 241 CYS B C 1
ATOM 5046 O O . CYS B 1 241 ? -20.797 -9.891 1.806 1 94.19 241 CYS B O 1
ATOM 5048 N N . GLN B 1 242 ? -18.672 -9.797 2.395 1 94.94 242 GLN B N 1
ATOM 5049 C CA . GLN B 1 242 ? -18.141 -10.242 1.114 1 94.94 242 GLN B CA 1
ATOM 5050 C C . GLN B 1 242 ? -17.5 -11.625 1.241 1 94.94 242 GLN B C 1
ATOM 5052 O O . GLN B 1 242 ? -17.172 -12.062 2.346 1 94.94 242 GLN B O 1
ATOM 5057 N N . VAL B 1 243 ? -17.422 -12.312 0.138 1 96.81 243 VAL B N 1
ATOM 5058 C CA . VAL B 1 243 ? -16.703 -13.578 0.085 1 96.81 243 VAL B CA 1
ATOM 5059 C C . VAL B 1 243 ? -15.391 -13.398 -0.667 1 96.81 243 VAL B C 1
ATOM 5061 O O . VAL B 1 243 ? -15.383 -12.93 -1.807 1 96.81 243 VAL B O 1
ATOM 5064 N N . LYS B 1 244 ? -14.312 -13.727 0.004 1 97.62 244 LYS B N 1
ATOM 5065 C CA . LYS B 1 244 ? -12.977 -13.562 -0.557 1 97.62 244 LYS B CA 1
ATOM 5066 C C . LYS B 1 244 ? -12.125 -14.812 -0.326 1 97.62 244 LYS B C 1
ATOM 5068 O O . LYS B 1 244 ? -12.367 -15.57 0.622 1 97.62 244 LYS B O 1
ATOM 5073 N N . LEU B 1 245 ? -11.234 -15.102 -1.241 1 98.12 245 LEU B N 1
ATOM 5074 C CA . LEU B 1 245 ? -10.156 -16.031 -0.937 1 98.12 245 LEU B CA 1
ATOM 5075 C C . LEU B 1 245 ? -9.031 -15.344 -0.184 1 98.12 245 LEU B C 1
ATOM 5077 O O . LEU B 1 245 ? -8.297 -14.531 -0.761 1 98.12 245 LEU B O 1
ATOM 5081 N N . ILE B 1 246 ? -8.852 -15.711 1.064 1 97.88 246 ILE B N 1
ATOM 5082 C CA . ILE B 1 246 ? -7.914 -15 1.923 1 97.88 246 ILE B CA 1
ATOM 5083 C C . ILE B 1 246 ? -6.738 -15.906 2.27 1 97.88 246 ILE B C 1
ATOM 5085 O O . ILE B 1 246 ? -6.93 -17.062 2.662 1 97.88 246 ILE B O 1
ATOM 5089 N N . GLY B 1 247 ? -5.543 -15.43 1.999 1 97.56 247 GLY B N 1
ATOM 5090 C CA . GLY B 1 247 ? -4.363 -15.977 2.654 1 97.56 247 GLY B CA 1
ATOM 5091 C C . GLY B 1 247 ? -4.051 -15.305 3.977 1 97.56 247 GLY B C 1
ATOM 5092 O O . GLY B 1 247 ? -3.986 -14.07 4.055 1 97.56 247 GLY B O 1
ATOM 5093 N N . ASP B 1 248 ? -3.934 -16.062 5.012 1 96.12 248 ASP B N 1
ATOM 5094 C CA . ASP B 1 248 ? -3.666 -15.578 6.359 1 96.12 248 ASP B CA 1
ATOM 5095 C C . ASP B 1 248 ? -2.516 -16.344 7.008 1 96.12 248 ASP B C 1
ATOM 5097 O O . ASP B 1 248 ? -2.555 -17.578 7.09 1 96.12 248 ASP B O 1
ATOM 5101 N N . ALA B 1 249 ? -1.488 -15.672 7.406 1 94.5 249 ALA B N 1
ATOM 5102 C CA . ALA B 1 249 ? -0.356 -16.312 8.07 1 94.5 249 ALA B CA 1
ATOM 5103 C C . ALA B 1 249 ? 0.112 -15.492 9.273 1 94.5 249 ALA B C 1
ATOM 5105 O O . ALA B 1 249 ? 0.019 -14.266 9.266 1 94.5 249 ALA B O 1
ATOM 5106 N N . LYS B 1 250 ? 0.555 -16.141 10.266 1 92.38 250 LYS B N 1
ATOM 5107 C CA . LYS B 1 250 ? 1.072 -15.5 11.469 1 92.38 250 LYS B CA 1
ATOM 5108 C C . LYS B 1 250 ? 2.164 -16.359 12.117 1 92.38 250 LYS B C 1
ATOM 5110 O O . LYS B 1 250 ? 2.342 -17.516 11.758 1 92.38 250 LYS B O 1
ATOM 5115 N N . LEU B 1 251 ? 2.832 -15.695 12.953 1 86.06 251 LEU B N 1
ATOM 5116 C CA . LEU B 1 251 ? 3.785 -16.406 13.797 1 86.06 251 LEU B CA 1
ATOM 5117 C C . LEU B 1 251 ? 3.133 -16.828 15.109 1 86.06 251 LEU B C 1
ATOM 5119 O O . LEU B 1 251 ? 2.562 -16 15.82 1 86.06 251 LEU B O 1
ATOM 5123 N N . GLU B 1 252 ? 3.09 -18.094 15.297 1 83.62 252 GLU B N 1
ATOM 5124 C CA . GLU B 1 252 ? 2.555 -18.672 16.516 1 83.62 252 GLU B CA 1
ATOM 5125 C C . GLU B 1 252 ? 3.547 -19.656 17.141 1 83.62 252 GLU B C 1
ATOM 5127 O O . GLU B 1 252 ? 3.926 -20.641 16.516 1 83.62 252 GLU B O 1
ATOM 5132 N N . ASP B 1 253 ? 3.947 -19.375 18.344 1 82.19 253 ASP B N 1
ATOM 5133 C CA . ASP B 1 253 ? 4.91 -20.203 19.078 1 82.19 253 ASP B CA 1
ATOM 5134 C C . ASP B 1 253 ? 6.191 -20.391 18.266 1 82.19 253 ASP B C 1
ATOM 5136 O O . ASP B 1 253 ? 6.691 -21.5 18.141 1 82.19 253 ASP B O 1
ATOM 5140 N N . GLY B 1 254 ? 6.551 -19.375 17.609 1 79.69 254 GLY B N 1
ATOM 5141 C CA . GLY B 1 254 ? 7.812 -19.359 16.875 1 79.69 254 GLY B CA 1
ATOM 5142 C C . GLY B 1 254 ? 7.73 -20.047 15.531 1 79.69 254 GLY B C 1
ATOM 5143 O O . GLY B 1 254 ? 8.734 -20.156 14.82 1 79.69 254 GLY B O 1
ATOM 5144 N N . GLU B 1 255 ? 6.531 -20.5 15.211 1 85.62 255 GLU B N 1
ATOM 5145 C CA . GLU B 1 255 ? 6.355 -21.188 13.93 1 85.62 255 GLU B CA 1
ATOM 5146 C C . GLU B 1 255 ? 5.328 -20.469 13.062 1 85.62 255 GLU B C 1
ATOM 5148 O O . GLU B 1 255 ? 4.406 -19.828 13.578 1 85.62 255 GLU B O 1
ATOM 5153 N N . VAL B 1 256 ? 5.539 -20.594 11.781 1 89.5 256 VAL B N 1
ATOM 5154 C CA . VAL B 1 256 ? 4.594 -20 10.844 1 89.5 256 VAL B CA 1
ATOM 5155 C C . VAL B 1 256 ? 3.354 -20.891 10.727 1 89.5 256 VAL B C 1
ATOM 5157 O O . VAL B 1 256 ? 3.465 -22.094 10.523 1 89.5 256 VAL B O 1
ATOM 5160 N N . ARG B 1 257 ? 2.258 -20.359 10.969 1 91.38 257 ARG B N 1
ATOM 5161 C CA . ARG B 1 257 ? 0.961 -20.984 10.711 1 91.38 257 ARG B CA 1
ATOM 5162 C C . ARG B 1 257 ? 0.14 -20.156 9.727 1 91.38 257 ARG B C 1
ATOM 5164 O O . ARG B 1 257 ? 0.146 -18.938 9.789 1 91.38 257 ARG B O 1
ATOM 5171 N N . GLY B 1 258 ? -0.448 -20.891 8.82 1 92.25 258 GLY B N 1
ATOM 5172 C CA . GLY B 1 258 ? -1.21 -20.141 7.844 1 92.25 258 GLY B CA 1
ATOM 5173 C C . GLY B 1 258 ? -2.332 -20.938 7.207 1 92.25 258 GLY B C 1
ATOM 5174 O O . GLY B 1 258 ? -2.43 -22.141 7.414 1 92.25 258 GLY B O 1
ATOM 5175 N N . ILE B 1 259 ? -3.16 -20.234 6.496 1 93.12 259 ILE B N 1
ATOM 5176 C CA . ILE B 1 259 ? -4.285 -20.844 5.793 1 93.12 259 ILE B CA 1
ATOM 5177 C C . ILE B 1 259 ? -4.637 -20 4.566 1 93.12 259 ILE B C 1
ATOM 5179 O O . ILE B 1 259 ? -4.551 -18.781 4.594 1 93.12 259 ILE B O 1
ATOM 5183 N N . VAL B 1 260 ? -4.871 -20.641 3.535 1 96.5 260 VAL B N 1
ATOM 5184 C CA . VAL B 1 260 ? -5.543 -20.047 2.385 1 96.5 260 VAL B CA 1
ATOM 5185 C C . VAL B 1 260 ? -6.926 -20.672 2.215 1 96.5 260 VAL B C 1
ATOM 5187 O O . VAL B 1 260 ? -7.047 -21.891 2.064 1 96.5 260 VAL B O 1
ATOM 5190 N N . SER B 1 261 ? -7.922 -19.828 2.242 1 95.62 261 SER B N 1
ATOM 5191 C CA . SER B 1 261 ? -9.273 -20.359 2.154 1 95.62 261 SER B CA 1
ATOM 5192 C C . SER B 1 261 ? -10.281 -19.281 1.783 1 95.62 261 SER B C 1
ATOM 5194 O O . SER B 1 261 ? -10.039 -18.094 2.018 1 95.62 261 SER B O 1
ATOM 5196 N N . PRO B 1 262 ? -11.336 -19.75 1.117 1 96.62 262 PRO B N 1
ATOM 5197 C CA . PRO B 1 262 ? -12.453 -18.797 1.083 1 96.62 262 PRO B CA 1
ATOM 5198 C C . PRO B 1 262 ? -12.883 -18.344 2.475 1 96.62 262 PRO B C 1
ATOM 5200 O O . PRO B 1 262 ? -12.82 -19.125 3.432 1 96.62 262 PRO B O 1
ATOM 5203 N N . ALA B 1 263 ? -13.266 -17.109 2.549 1 96.19 263 ALA B N 1
ATOM 5204 C CA . ALA B 1 263 ? -13.633 -16.531 3.832 1 96.19 263 ALA B CA 1
ATOM 5205 C C . ALA B 1 263 ? -14.719 -15.469 3.654 1 96.19 263 ALA B C 1
ATOM 5207 O O . ALA B 1 263 ? -14.914 -14.953 2.551 1 96.19 263 ALA B O 1
ATOM 5208 N N . PHE B 1 264 ? -15.398 -15.297 4.734 1 96.06 264 PHE B N 1
ATOM 5209 C CA . PHE B 1 264 ? -16.359 -14.211 4.82 1 96.06 264 PHE B CA 1
ATOM 5210 C C . PHE B 1 264 ? -15.742 -12.984 5.488 1 96.06 264 PHE B C 1
ATOM 5212 O O . PHE B 1 264 ? -15.156 -13.094 6.566 1 96.06 264 PHE B O 1
ATOM 5219 N N . VAL B 1 265 ? -15.836 -11.906 4.82 1 95.31 265 VAL B N 1
ATOM 5220 C CA . VAL B 1 265 ? -15.211 -10.672 5.297 1 95.31 265 VAL B CA 1
ATOM 5221 C C . VAL B 1 265 ? -16.281 -9.602 5.5 1 95.31 265 VAL B C 1
ATOM 5223 O O . VAL B 1 265 ? -17 -9.242 4.566 1 95.31 265 VAL B O 1
ATOM 5226 N N . ALA B 1 266 ? -16.297 -9.078 6.719 1 92 266 ALA B N 1
ATOM 5227 C CA . ALA B 1 266 ? -17.266 -8.031 7.02 1 92 266 ALA B CA 1
ATOM 5228 C C . ALA B 1 266 ? -17.094 -6.84 6.082 1 92 266 ALA B C 1
ATOM 5230 O O . ALA B 1 266 ? -15.977 -6.473 5.734 1 92 266 ALA B O 1
ATOM 5231 N N . GLY B 1 267 ? -18.172 -6.191 5.77 1 86.31 267 GLY B N 1
ATOM 5232 C CA . GLY B 1 267 ? -18.203 -5.129 4.777 1 86.31 267 GLY B CA 1
ATOM 5233 C C . GLY B 1 267 ? -17.344 -3.936 5.156 1 86.31 267 GLY B C 1
ATOM 5234 O O . GLY B 1 267 ? -16.891 -3.182 4.289 1 86.31 267 GLY B O 1
ATOM 5235 N N . ASP B 1 268 ? -17.047 -3.707 6.391 1 79.56 268 ASP B N 1
ATOM 5236 C CA . ASP B 1 268 ? -16.297 -2.537 6.836 1 79.56 268 ASP B CA 1
ATOM 5237 C C . ASP B 1 268 ? -14.805 -2.842 6.922 1 79.56 268 ASP B C 1
ATOM 5239 O O . ASP B 1 268 ? -14 -1.96 7.234 1 79.56 268 ASP B O 1
ATOM 5243 N N . GLU B 1 269 ? -14.484 -4.121 6.609 1 86.69 269 GLU B N 1
ATOM 5244 C CA . GLU B 1 269 ? -13.07 -4.473 6.535 1 86.69 269 GLU B CA 1
ATOM 5245 C C . GLU B 1 269 ? -12.453 -3.992 5.227 1 86.69 269 GLU B C 1
ATOM 5247 O O . GLU B 1 269 ? -13.109 -4.004 4.18 1 86.69 269 GLU B O 1
ATOM 5252 N N . LEU B 1 270 ? -11.219 -3.619 5.309 1 86.12 270 LEU B N 1
ATOM 5253 C CA . LEU B 1 270 ? -10.516 -3.107 4.141 1 86.12 270 LEU B CA 1
ATOM 5254 C C . LEU B 1 270 ? -10.531 -4.125 3.004 1 86.12 270 LEU B C 1
ATOM 5256 O O . LEU B 1 270 ? -10.797 -3.771 1.852 1 86.12 270 LEU B O 1
ATOM 5260 N N . LEU B 1 271 ? -10.305 -5.371 3.285 1 93.81 271 LEU B N 1
ATOM 5261 C CA . LEU B 1 271 ? -10.195 -6.395 2.252 1 93.81 271 LEU B CA 1
ATOM 5262 C C . LEU B 1 271 ? -11.539 -6.637 1.579 1 93.81 271 LEU B C 1
ATOM 5264 O O . LEU B 1 271 ? -11.602 -7.195 0.482 1 93.81 271 LEU B O 1
ATOM 5268 N N . ALA B 1 272 ? -12.641 -6.277 2.242 1 92.38 272 ALA B N 1
ATOM 5269 C CA . ALA B 1 272 ? -13.977 -6.461 1.67 1 92.38 272 ALA B CA 1
ATOM 5270 C C . ALA B 1 272 ? -14.164 -5.582 0.436 1 92.38 272 ALA B C 1
ATOM 5272 O O . ALA B 1 272 ? -14.938 -5.93 -0.466 1 92.38 272 ALA B O 1
ATOM 5273 N N . SER B 1 273 ? -13.422 -4.5 0.369 1 88.69 273 SER B N 1
ATOM 5274 C CA . SER B 1 273 ? -13.625 -3.527 -0.701 1 88.69 273 SER B CA 1
ATOM 5275 C C . SER B 1 273 ? -12.703 -3.812 -1.885 1 88.69 273 SER B C 1
ATOM 5277 O O . SER B 1 273 ? -12.758 -3.115 -2.9 1 88.69 273 SER B O 1
ATOM 5279 N N . ILE B 1 274 ? -11.875 -4.773 -1.755 1 94.19 274 ILE B N 1
ATOM 5280 C CA . ILE B 1 274 ? -10.969 -5.148 -2.836 1 94.19 274 ILE B CA 1
ATOM 5281 C C . ILE B 1 274 ? -11.695 -6.07 -3.816 1 94.19 274 ILE B C 1
ATOM 5283 O O . ILE B 1 274 ? -11.961 -7.234 -3.504 1 94.19 274 ILE B O 1
ATOM 5287 N N . ASN B 1 275 ? -12 -5.629 -5.016 1 93.06 275 ASN B N 1
ATOM 5288 C CA . ASN B 1 275 ? -12.844 -6.367 -5.949 1 93.06 275 ASN B CA 1
ATOM 5289 C C . ASN B 1 275 ? -12.156 -6.566 -7.293 1 93.06 275 ASN B C 1
ATOM 5291 O O . ASN B 1 275 ? -11.102 -5.98 -7.543 1 93.06 275 ASN B O 1
ATOM 5295 N N . GLY B 1 276 ? -12.781 -7.418 -8.062 1 92.5 276 GLY B N 1
ATOM 5296 C CA . GLY B 1 276 ? -12.258 -7.668 -9.398 1 92.5 276 GLY B CA 1
ATOM 5297 C C . GLY B 1 276 ? -10.93 -8.406 -9.391 1 92.5 276 GLY B C 1
ATOM 5298 O O . GLY B 1 276 ? -10.773 -9.398 -8.664 1 92.5 276 GLY B O 1
ATOM 5299 N N . VAL B 1 277 ? -10.008 -7.953 -10.219 1 93 277 VAL B N 1
ATOM 5300 C CA . VAL B 1 277 ? -8.758 -8.688 -10.391 1 93 277 VAL B CA 1
ATOM 5301 C C . VAL B 1 277 ? -7.672 -8.07 -9.516 1 93 277 VAL B C 1
ATOM 5303 O O . VAL B 1 277 ? -6.488 -8.375 -9.672 1 93 277 VAL B O 1
ATOM 5306 N N . VAL B 1 278 ? -8.031 -7.238 -8.539 1 93.88 278 VAL B N 1
ATOM 5307 C CA . VAL B 1 278 ? -7.102 -6.512 -7.68 1 93.88 278 VAL B CA 1
ATOM 5308 C C . VAL B 1 278 ? -6.621 -7.418 -6.551 1 93.88 278 VAL B C 1
ATOM 5310 O O . VAL B 1 278 ? -7.41 -8.164 -5.969 1 93.88 278 VAL B O 1
ATOM 5313 N N . ASN B 1 279 ? -5.305 -7.418 -6.273 1 96.88 279 ASN B N 1
ATOM 5314 C CA . ASN B 1 279 ? -4.707 -8.055 -5.102 1 96.88 279 ASN B CA 1
ATOM 5315 C C . ASN B 1 279 ? -4.504 -7.059 -3.965 1 96.88 279 ASN B C 1
ATOM 5317 O O . ASN B 1 279 ? -4.469 -5.848 -4.191 1 96.88 279 ASN B O 1
ATOM 5321 N N . ALA B 1 280 ? -4.414 -7.605 -2.801 1 97.62 280 ALA B N 1
ATOM 5322 C CA . ALA B 1 280 ? -4.117 -6.773 -1.637 1 97.62 280 ALA B CA 1
ATOM 5323 C C . ALA B 1 280 ? -3.357 -7.566 -0.578 1 97.62 280 ALA B C 1
ATOM 5325 O O . ALA B 1 280 ? -3.584 -8.766 -0.412 1 97.62 280 ALA B O 1
ATOM 5326 N N . VAL B 1 281 ? -2.482 -6.898 0.084 1 98.19 281 VAL B N 1
ATOM 5327 C CA . VAL B 1 281 ? -1.738 -7.441 1.213 1 98.19 281 VAL B CA 1
ATOM 5328 C C . VAL B 1 281 ? -1.867 -6.512 2.416 1 98.19 281 VAL B C 1
ATOM 5330 O O . VAL B 1 281 ? -1.711 -5.297 2.287 1 98.19 281 VAL B O 1
ATOM 5333 N N . VAL B 1 282 ? -2.18 -7.078 3.555 1 97.12 282 VAL B N 1
ATOM 5334 C CA . VAL B 1 282 ? -2.273 -6.324 4.801 1 97.12 282 VAL B CA 1
ATOM 5335 C C . VAL B 1 282 ? -1.254 -6.859 5.805 1 97.12 282 VAL B C 1
ATOM 5337 O O . VAL B 1 282 ? -1.246 -8.055 6.117 1 97.12 282 VAL B O 1
ATOM 5340 N N . LEU B 1 283 ? -0.424 -6.004 6.242 1 96.31 283 LEU B N 1
ATOM 5341 C CA . LEU B 1 283 ? 0.554 -6.316 7.277 1 96.31 283 LEU B CA 1
ATOM 5342 C C . LEU B 1 283 ? 0.068 -5.84 8.641 1 96.31 283 LEU B C 1
ATOM 5344 O O . LEU B 1 283 ? -0.498 -4.75 8.758 1 96.31 283 LEU B O 1
ATOM 5348 N N . TYR B 1 284 ? 0.285 -6.66 9.641 1 93.69 284 TYR B N 1
ATOM 5349 C CA . TYR B 1 284 ? -0.052 -6.305 11.016 1 93.69 284 TYR B CA 1
ATOM 5350 C C . TYR B 1 284 ? 1.194 -6.277 11.891 1 93.69 284 TYR B C 1
ATOM 5352 O O . TYR B 1 284 ? 2.07 -7.137 11.766 1 93.69 284 TYR B O 1
ATOM 5360 N N . GLY B 1 285 ? 1.285 -5.293 12.727 1 91.31 285 GLY B N 1
ATOM 5361 C CA . GLY B 1 285 ? 2.387 -5.164 13.672 1 91.31 285 GLY B CA 1
ATOM 5362 C C . GLY B 1 285 ? 2.17 -4.07 14.695 1 91.31 285 GLY B C 1
ATOM 5363 O O . GLY B 1 285 ? 1.379 -3.148 14.477 1 91.31 285 GLY B O 1
ATOM 5364 N N . GLU B 1 286 ? 2.9 -4.105 15.719 1 87.81 286 GLU B N 1
ATOM 5365 C CA . GLU B 1 286 ? 2.723 -3.201 16.844 1 87.81 286 GLU B CA 1
ATOM 5366 C C . GLU B 1 286 ? 2.98 -1.753 16.438 1 87.81 286 GLU B C 1
ATOM 5368 O O . GLU B 1 286 ? 2.242 -0.849 16.844 1 87.81 286 GLU B O 1
ATOM 5373 N N . ASP B 1 287 ? 3.986 -1.523 15.664 1 90.12 287 ASP B N 1
ATOM 5374 C CA . ASP B 1 287 ? 4.395 -0.16 15.336 1 90.12 287 ASP B CA 1
ATOM 5375 C C . ASP B 1 287 ? 3.561 0.407 14.195 1 90.12 287 ASP B C 1
ATOM 5377 O O . ASP B 1 287 ? 3.535 1.62 13.977 1 90.12 287 ASP B O 1
ATOM 5381 N N . ILE B 1 288 ? 2.908 -0.504 13.453 1 92 288 ILE B N 1
ATOM 5382 C CA . ILE B 1 288 ? 2.244 -0.015 12.25 1 92 288 ILE B CA 1
ATOM 5383 C C . ILE B 1 288 ? 0.747 -0.305 12.336 1 92 288 ILE B C 1
ATOM 5385 O O . ILE B 1 288 ? -0.027 0.136 11.484 1 92 288 ILE B O 1
ATOM 5389 N N . ASP B 1 289 ? 0.365 -1.009 13.391 1 91.31 289 ASP B N 1
ATOM 5390 C CA . ASP B 1 289 ? -1.004 -1.506 13.484 1 91.31 289 ASP B CA 1
ATOM 5391 C C . ASP B 1 289 ? -1.387 -2.303 12.242 1 91.31 289 ASP B C 1
ATOM 5393 O O . ASP B 1 289 ? -1.051 -3.484 12.125 1 91.31 289 ASP B O 1
ATOM 5397 N N . GLN B 1 290 ? -1.928 -1.604 11.234 1 93.69 290 GLN B N 1
ATOM 5398 C CA . GLN B 1 290 ? -2.264 -2.223 9.961 1 93.69 290 GLN B CA 1
ATOM 5399 C C . GLN B 1 290 ? -1.77 -1.376 8.789 1 93.69 290 GLN B C 1
ATOM 5401 O O . GLN B 1 290 ? -2 -0.166 8.75 1 93.69 290 GLN B O 1
ATOM 5406 N N . LEU B 1 291 ? -1.025 -1.997 7.926 1 96.31 291 LEU B N 1
ATOM 5407 C CA . LEU B 1 291 ? -0.604 -1.396 6.668 1 96.31 291 LEU B CA 1
ATOM 5408 C C . LEU B 1 291 ? -1.093 -2.221 5.48 1 96.31 291 LEU B C 1
ATOM 5410 O O . LEU B 1 291 ? -0.894 -3.436 5.441 1 96.31 291 LEU B O 1
ATOM 5414 N N . SER B 1 292 ? -1.719 -1.589 4.562 1 96.31 292 SER B N 1
ATOM 5415 C CA . SER B 1 292 ? -2.27 -2.338 3.436 1 96.31 292 SER B CA 1
ATOM 5416 C C . SER B 1 292 ? -1.727 -1.818 2.109 1 96.31 292 SER B C 1
ATOM 5418 O O . SER B 1 292 ? -1.478 -0.621 1.96 1 96.31 292 SER B O 1
ATOM 5420 N N . PHE B 1 293 ? -1.562 -2.713 1.199 1 97.44 293 PHE B N 1
ATOM 5421 C CA . PHE B 1 293 ? -1.137 -2.494 -0.179 1 97.44 293 PHE B CA 1
ATOM 5422 C C . PHE B 1 293 ? -2.109 -3.146 -1.154 1 97.44 293 PHE B C 1
ATOM 5424 O O . PHE B 1 293 ? -2.527 -4.289 -0.954 1 97.44 293 PHE B O 1
ATOM 5431 N N . ALA B 1 294 ? -2.498 -2.457 -2.182 1 96.56 294 ALA B N 1
ATOM 5432 C CA . ALA B 1 294 ? -3.385 -3.049 -3.18 1 96.56 294 ALA B CA 1
ATOM 5433 C C . ALA B 1 294 ? -3.004 -2.6 -4.586 1 96.56 294 ALA B C 1
ATOM 5435 O O . ALA B 1 294 ? -2.51 -1.486 -4.777 1 96.56 294 ALA B O 1
ATOM 5436 N N . GLY B 1 295 ? -3.191 -3.43 -5.496 1 94.81 295 GLY B N 1
ATOM 5437 C CA . GLY B 1 295 ? -2.883 -3.162 -6.891 1 94.81 295 GLY B CA 1
ATOM 5438 C C . GLY B 1 295 ? -3.156 -4.344 -7.801 1 94.81 295 GLY B C 1
ATOM 5439 O O . GLY B 1 295 ? -3.641 -5.383 -7.348 1 94.81 295 GLY B O 1
ATOM 5440 N N . PRO B 1 296 ? -2.865 -4.113 -9.039 1 91.25 296 PRO B N 1
ATOM 5441 C CA . PRO B 1 296 ? -3.086 -5.215 -9.977 1 91.25 296 PRO B CA 1
ATOM 5442 C C . PRO B 1 296 ? -2.25 -6.449 -9.641 1 91.25 296 PRO B C 1
ATOM 5444 O O . PRO B 1 296 ? -1.041 -6.34 -9.43 1 91.25 296 PRO B O 1
ATOM 5447 N N . GLY B 1 297 ? -2.949 -7.559 -9.688 1 85.81 297 GLY B N 1
ATOM 5448 C CA . GLY B 1 297 ? -2.289 -8.797 -9.289 1 85.81 297 GLY B CA 1
ATOM 5449 C C . GLY B 1 297 ? -1.587 -9.492 -10.438 1 85.81 297 GLY B C 1
ATOM 5450 O O . GLY B 1 297 ? -0.821 -10.438 -10.219 1 85.81 297 GLY B O 1
ATOM 5451 N N . ALA B 1 298 ? -1.989 -9.07 -11.609 1 76.5 298 ALA B N 1
ATOM 5452 C CA . ALA B 1 298 ? -1.423 -9.727 -12.781 1 76.5 298 ALA B CA 1
ATOM 5453 C C . ALA B 1 298 ? -1.294 -8.75 -13.945 1 76.5 298 ALA B C 1
ATOM 5455 O O . ALA B 1 298 ? -1.486 -7.539 -13.773 1 76.5 298 ALA B O 1
ATOM 5456 N N . GLY B 1 299 ? -0.635 -9.281 -15.023 1 83.88 299 GLY B N 1
ATOM 5457 C CA . GLY B 1 299 ? -0.393 -8.5 -16.219 1 83.88 299 GLY B CA 1
ATOM 5458 C C . GLY B 1 299 ? 1.078 -8.383 -16.578 1 83.88 299 GLY B C 1
ATOM 5459 O O . GLY B 1 299 ? 1.926 -8.266 -15.688 1 83.88 299 GLY B O 1
ATOM 5460 N N . GLY B 1 300 ? 1.323 -8.445 -17.781 1 87.75 300 GLY B N 1
ATOM 5461 C CA . GLY B 1 300 ? 2.689 -8.438 -18.281 1 87.75 300 GLY B CA 1
ATOM 5462 C C . GLY B 1 300 ? 3.463 -7.191 -17.891 1 87.75 300 GLY B C 1
ATOM 5463 O O . GLY B 1 300 ? 4.57 -7.289 -17.344 1 87.75 300 GLY B O 1
ATOM 5464 N N . ALA B 1 301 ? 2.908 -6.059 -18 1 91.44 301 ALA B N 1
ATOM 5465 C CA . ALA B 1 301 ? 3.594 -4.801 -17.719 1 91.44 301 ALA B CA 1
ATOM 5466 C C . ALA B 1 301 ? 3.854 -4.637 -16.234 1 91.44 301 ALA B C 1
ATOM 5468 O O . ALA B 1 301 ? 4.953 -4.258 -15.82 1 91.44 301 ALA B O 1
ATOM 5469 N N . ALA B 1 302 ? 2.877 -4.926 -15.422 1 92.88 302 ALA B N 1
ATOM 5470 C CA . ALA B 1 302 ? 2.996 -4.801 -13.977 1 92.88 302 ALA B CA 1
ATOM 5471 C C . ALA B 1 302 ? 4.055 -5.75 -13.422 1 92.88 302 ALA B C 1
ATOM 5473 O O . ALA B 1 302 ? 4.891 -5.355 -12.609 1 92.88 302 ALA B O 1
ATOM 5474 N N . THR B 1 303 ? 4.008 -6.965 -13.883 1 94.25 303 THR B N 1
ATOM 5475 C CA . THR B 1 303 ? 4.973 -7.961 -13.438 1 94.25 303 THR B CA 1
ATOM 5476 C C . THR B 1 303 ? 6.383 -7.586 -13.883 1 94.25 303 THR B C 1
ATOM 5478 O O . THR B 1 303 ? 7.332 -7.684 -13.109 1 94.25 303 THR B O 1
ATOM 5481 N N . ALA B 1 304 ? 6.484 -7.133 -15.07 1 96.44 304 ALA B N 1
ATOM 5482 C CA . ALA B 1 304 ? 7.777 -6.707 -15.609 1 96.44 304 ALA B CA 1
ATOM 5483 C C . ALA B 1 304 ? 8.328 -5.523 -14.82 1 96.44 304 ALA B C 1
ATOM 5485 O O . ALA B 1 304 ? 9.523 -5.473 -14.516 1 96.44 304 ALA B O 1
ATOM 5486 N N . ASN B 1 305 ? 7.469 -4.602 -14.539 1 96.5 305 ASN B N 1
ATOM 5487 C CA . ASN B 1 305 ? 7.887 -3.451 -13.742 1 96.5 305 ASN B CA 1
ATOM 5488 C C . ASN B 1 305 ? 8.461 -3.883 -12.398 1 96.5 305 ASN B C 1
ATOM 5490 O O . ASN B 1 305 ? 9.5 -3.377 -11.969 1 96.5 305 ASN B O 1
ATOM 5494 N N . SER B 1 306 ? 7.777 -4.801 -11.766 1 97.38 306 SER B N 1
ATOM 5495 C CA . SER B 1 306 ? 8.234 -5.305 -10.477 1 97.38 306 SER B CA 1
ATOM 5496 C C . SER B 1 306 ? 9.602 -5.969 -10.594 1 97.38 306 SER B C 1
ATOM 5498 O O . SER B 1 306 ? 10.445 -5.836 -9.703 1 97.38 306 SER B O 1
ATOM 5500 N N . MET B 1 307 ? 9.836 -6.688 -11.68 1 98.19 307 MET B N 1
ATOM 5501 C CA . MET B 1 307 ? 11.117 -7.348 -11.875 1 98.19 307 MET B CA 1
ATOM 5502 C C . MET B 1 307 ? 12.234 -6.328 -12.062 1 98.19 307 MET B C 1
ATOM 5504 O O . MET B 1 307 ? 13.297 -6.445 -11.453 1 98.19 307 MET B O 1
ATOM 5508 N N . VAL B 1 308 ? 11.977 -5.348 -12.859 1 97.94 308 VAL B N 1
ATOM 5509 C CA . VAL B 1 308 ? 12.992 -4.34 -13.148 1 97.94 308 VAL B CA 1
ATOM 5510 C C . VAL B 1 308 ? 13.266 -3.514 -11.891 1 97.94 308 VAL B C 1
ATOM 5512 O O . VAL B 1 308 ? 14.422 -3.254 -11.555 1 97.94 308 VAL B O 1
ATOM 5515 N N . GLU B 1 309 ? 12.242 -3.102 -11.18 1 96.94 309 GLU B N 1
ATOM 5516 C CA . GLU B 1 309 ? 12.414 -2.354 -9.938 1 96.94 309 GLU B CA 1
ATOM 5517 C C . GLU B 1 309 ? 13.164 -3.178 -8.898 1 96.94 309 GLU B C 1
ATOM 5519 O O . GLU B 1 309 ? 13.93 -2.631 -8.102 1 96.94 309 GLU B O 1
ATOM 5524 N N . ASP B 1 310 ? 12.875 -4.48 -8.914 1 97.69 310 ASP B N 1
ATOM 5525 C CA . ASP B 1 310 ? 13.578 -5.379 -8.008 1 97.69 310 ASP B CA 1
ATOM 5526 C C . ASP B 1 310 ? 15.086 -5.355 -8.273 1 97.69 310 ASP B C 1
ATOM 5528 O O . ASP B 1 310 ? 15.883 -5.246 -7.344 1 97.69 310 ASP B O 1
ATOM 5532 N N . PHE B 1 311 ? 15.445 -5.383 -9.516 1 97.38 311 PHE B N 1
ATOM 5533 C CA . PHE B 1 311 ? 16.844 -5.316 -9.938 1 97.38 311 PHE B CA 1
ATOM 5534 C C . PHE B 1 311 ? 17.484 -4.004 -9.492 1 97.38 311 PHE B C 1
ATOM 5536 O O . PHE B 1 311 ? 18.562 -4 -8.898 1 97.38 311 PHE B O 1
ATOM 5543 N N . ILE B 1 312 ? 16.812 -2.947 -9.719 1 95.44 312 ILE B N 1
ATOM 5544 C CA . ILE B 1 312 ? 17.344 -1.623 -9.422 1 95.44 312 ILE B CA 1
ATOM 5545 C C . ILE B 1 312 ? 17.547 -1.483 -7.914 1 95.44 312 ILE B C 1
ATOM 5547 O O . ILE B 1 312 ? 18.609 -1.023 -7.469 1 95.44 312 ILE B O 1
ATOM 5551 N N . LEU B 1 313 ? 16.562 -1.899 -7.121 1 95 313 LEU B N 1
ATOM 5552 C CA . LEU B 1 313 ? 16.703 -1.804 -5.672 1 95 313 LEU B CA 1
ATOM 5553 C C . LEU B 1 313 ? 17.922 -2.592 -5.184 1 95 313 LEU B C 1
ATOM 5555 O O . LEU B 1 313 ? 18.75 -2.062 -4.449 1 95 313 LEU B O 1
ATOM 5559 N N . HIS B 1 314 ? 18.031 -3.822 -5.645 1 93.94 314 HIS B N 1
ATOM 5560 C CA . HIS B 1 314 ? 19.109 -4.68 -5.184 1 93.94 314 HIS B CA 1
ATOM 5561 C C . HIS B 1 314 ? 20.469 -4.141 -5.629 1 93.94 314 HIS B C 1
ATOM 5563 O O . HIS B 1 314 ? 21.469 -4.336 -4.941 1 93.94 314 HIS B O 1
ATOM 5569 N N . SER B 1 315 ? 20.484 -3.477 -6.73 1 92.81 315 SER B N 1
ATOM 5570 C CA . SER B 1 315 ? 21.734 -2.92 -7.25 1 92.81 315 SER B CA 1
ATOM 5571 C C . SER B 1 315 ? 22.188 -1.723 -6.422 1 92.81 315 SER B C 1
ATOM 5573 O O . SER B 1 315 ? 23.375 -1.377 -6.418 1 92.81 315 SER B O 1
ATOM 5575 N N . ARG B 1 316 ? 21.234 -1.141 -5.688 1 91.38 316 ARG B N 1
ATOM 5576 C CA . ARG B 1 316 ? 21.547 0.118 -5.02 1 91.38 316 ARG B CA 1
ATOM 5577 C C . ARG B 1 316 ? 21.406 -0.016 -3.506 1 91.38 316 ARG B C 1
ATOM 5579 O O . ARG B 1 316 ? 21.75 0.905 -2.762 1 91.38 316 ARG B O 1
ATOM 5586 N N . TYR B 1 317 ? 20.891 -1.086 -3.059 1 88.81 317 TYR B N 1
ATOM 5587 C CA . TYR B 1 317 ? 20.625 -1.302 -1.642 1 88.81 317 TYR B CA 1
ATOM 5588 C C . TYR B 1 317 ? 21.609 -2.305 -1.045 1 88.81 317 TYR B C 1
ATOM 5590 O O . TYR B 1 317 ? 21.703 -3.439 -1.519 1 88.81 317 TYR B O 1
ATOM 5598 N N . ASP B 1 318 ? 22.312 -1.985 -0.023 1 83.62 318 ASP B N 1
ATOM 5599 C CA . ASP B 1 318 ? 23.344 -2.838 0.558 1 83.62 318 ASP B CA 1
ATOM 5600 C C . ASP B 1 318 ? 22.938 -3.314 1.951 1 83.62 318 ASP B C 1
ATOM 5602 O O . ASP B 1 318 ? 23.797 -3.701 2.75 1 83.62 318 ASP B O 1
ATOM 5606 N N . GLY B 1 319 ? 21.703 -3.246 2.256 1 73.88 319 GLY B N 1
ATOM 5607 C CA . GLY B 1 319 ? 21.281 -3.732 3.559 1 73.88 319 GLY B CA 1
ATOM 5608 C C . GLY B 1 319 ? 21.297 -5.246 3.664 1 73.88 319 GLY B C 1
ATOM 5609 O O . GLY B 1 319 ? 21.453 -5.941 2.66 1 73.88 319 GLY B O 1
ATOM 5610 N N . ASP B 1 320 ? 21.297 -5.676 4.969 1 65.62 320 ASP B N 1
ATOM 5611 C CA . ASP B 1 320 ? 21.234 -7.113 5.207 1 65.62 320 ASP B CA 1
ATOM 5612 C C . ASP B 1 320 ? 19.938 -7.699 4.684 1 65.62 320 ASP B C 1
ATOM 5614 O O . ASP B 1 320 ? 18.859 -7.105 4.863 1 65.62 320 ASP B O 1
ATOM 5618 N N . ARG B 1 321 ? 20.109 -8.578 4.008 1 59.41 321 ARG B N 1
ATOM 5619 C CA . ARG B 1 321 ? 18.953 -9.195 3.377 1 59.41 321 ARG B CA 1
ATOM 5620 C C . ARG B 1 321 ? 18.281 -10.188 4.316 1 59.41 321 ARG B C 1
ATOM 5622 O O . ARG B 1 321 ? 17.406 -10.945 3.898 1 59.41 321 ARG B O 1
ATOM 5629 N N . VAL B 1 322 ? 18.781 -10.039 5.602 1 53.59 322 VAL B N 1
ATOM 5630 C CA . VAL B 1 322 ? 18.172 -10.945 6.566 1 53.59 322 VAL B CA 1
ATOM 5631 C C . VAL B 1 322 ? 16.828 -10.383 7.031 1 53.59 322 VAL B C 1
ATOM 5633 O O . VAL B 1 322 ? 16.719 -9.195 7.355 1 53.59 322 VAL B O 1
ATOM 5636 N N . VAL B 1 323 ? 15.828 -11 6.703 1 57.28 323 VAL B N 1
ATOM 5637 C CA . VAL B 1 323 ? 14.477 -10.648 7.125 1 57.28 323 VAL B CA 1
ATOM 5638 C C . VAL B 1 323 ? 14.383 -10.672 8.648 1 57.28 323 VAL B C 1
ATOM 5640 O O . VAL B 1 323 ? 15.148 -11.375 9.312 1 57.28 323 VAL B O 1
ATOM 5643 N N . ALA B 1 324 ? 13.453 -9.789 9.344 1 54.69 324 ALA B N 1
ATOM 5644 C CA . ALA B 1 324 ? 13.172 -9.461 10.742 1 54.69 324 ALA B CA 1
ATOM 5645 C C . ALA B 1 324 ? 13.219 -10.711 11.617 1 54.69 324 ALA B C 1
ATOM 5647 O O . ALA B 1 324 ? 12.562 -11.711 11.312 1 54.69 324 ALA B O 1
ATOM 5648 N N . GLU B 1 325 ? 14.328 -10.898 12.359 1 52.59 325 GLU B N 1
ATOM 5649 C CA . GLU B 1 325 ? 14.383 -11.992 13.336 1 52.59 325 GLU B CA 1
ATOM 5650 C C . GLU B 1 325 ? 13.516 -11.688 14.555 1 52.59 325 GLU B C 1
ATOM 5652 O O . GLU B 1 325 ? 13.273 -12.562 15.383 1 52.59 325 GLU B O 1
ATOM 5657 N N . GLU B 1 326 ? 13.242 -10.352 14.781 1 53.81 326 GLU B N 1
ATOM 5658 C CA . GLU B 1 326 ? 12.516 -10.219 16.031 1 53.81 326 GLU B CA 1
ATOM 5659 C C . GLU B 1 326 ? 11.062 -10.656 15.891 1 53.81 326 GLU B C 1
ATOM 5661 O O . GLU B 1 326 ? 10.312 -10.094 15.094 1 53.81 326 GLU B O 1
ATOM 5666 N N . GLN B 1 327 ? 10.836 -11.844 16.359 1 61.78 327 GLN B N 1
ATOM 5667 C CA . GLN B 1 327 ? 9.562 -12.555 16.219 1 61.78 327 GLN B CA 1
ATOM 5668 C C . GLN B 1 327 ? 8.602 -12.18 17.344 1 61.78 327 GLN B C 1
ATOM 5670 O O . GLN B 1 327 ? 8.953 -12.234 18.516 1 61.78 327 GLN B O 1
ATOM 5675 N N . HIS B 1 328 ? 7.691 -11.289 16.984 1 65.94 328 HIS B N 1
ATOM 5676 C CA . HIS B 1 328 ? 6.598 -11.094 17.922 1 65.94 328 HIS B CA 1
ATOM 5677 C C . HIS B 1 328 ? 5.406 -11.977 17.578 1 65.94 328 HIS B C 1
ATOM 5679 O O . HIS B 1 328 ? 5.055 -12.125 16.406 1 65.94 328 HIS B O 1
ATOM 5685 N N . GLU B 1 329 ? 5.012 -12.547 18.703 1 70.31 329 GLU B N 1
ATOM 5686 C CA . GLU B 1 329 ? 3.828 -13.383 18.531 1 70.31 329 GLU B CA 1
ATOM 5687 C C . GLU B 1 329 ? 2.576 -12.539 18.328 1 70.31 329 GLU B C 1
ATOM 5689 O O . GLU B 1 329 ? 2.438 -11.469 18.922 1 70.31 329 GLU B O 1
ATOM 5694 N N . ALA B 1 330 ? 1.807 -12.992 17.406 1 71.5 330 ALA B N 1
ATOM 5695 C CA . ALA B 1 330 ? 0.547 -12.297 17.141 1 71.5 330 ALA B CA 1
ATOM 5696 C C . ALA B 1 330 ? -0.373 -12.367 18.359 1 71.5 330 ALA B C 1
ATOM 5698 O O . ALA B 1 330 ? -0.402 -13.375 19.062 1 71.5 330 ALA B O 1
ATOM 5699 N N . LYS B 1 331 ? -1.05 -11.25 18.5 1 61.22 331 LYS B N 1
ATOM 5700 C CA . LYS B 1 331 ? -2.043 -11.211 19.562 1 61.22 331 LYS B CA 1
ATOM 5701 C C . LYS B 1 331 ? -3.193 -12.172 19.281 1 61.22 331 LYS B C 1
ATOM 5703 O O . LYS B 1 331 ? -3.65 -12.281 18.141 1 61.22 331 LYS B O 1
ATOM 5708 N N . GLU B 1 332 ? -3.492 -12.914 20.312 1 60.72 332 GLU B N 1
ATOM 5709 C CA . GLU B 1 332 ? -4.602 -13.852 20.172 1 60.72 332 GLU B CA 1
ATOM 5710 C C . GLU B 1 332 ? -5.93 -13.117 20.016 1 60.72 332 GLU B C 1
ATOM 5712 O O . GLU B 1 332 ? -6.238 -12.219 20.812 1 60.72 332 GLU B O 1
ATOM 5717 N N . GLU B 1 333 ? -6.5 -13.242 18.891 1 63.91 333 GLU B N 1
ATOM 5718 C CA . GLU B 1 333 ? -7.852 -12.711 18.75 1 63.91 333 GLU B CA 1
ATOM 5719 C C . GLU B 1 333 ? -8.867 -13.828 18.547 1 63.91 333 GLU B C 1
ATOM 5721 O O . GLU B 1 333 ? -8.523 -14.914 18.062 1 63.91 333 GLU B O 1
ATOM 5726 N N . SER B 1 334 ? -9.992 -13.578 19.219 1 68.12 334 SER B N 1
ATOM 5727 C CA . SER B 1 334 ? -11.07 -14.508 18.922 1 68.12 334 SER B CA 1
ATOM 5728 C C . SER B 1 334 ? -11.32 -14.609 17.422 1 68.12 334 SER B C 1
ATOM 5730 O O . SER B 1 334 ? -11.289 -13.602 16.703 1 68.12 334 SER B O 1
ATOM 5732 N N . SER B 1 335 ? -11.297 -15.844 17.094 1 83.69 335 SER B N 1
ATOM 5733 C CA . SER B 1 335 ? -11.586 -16.078 15.688 1 83.69 335 SER B CA 1
ATOM 5734 C C . SER B 1 335 ? -13 -16.625 15.492 1 83.69 335 SER B C 1
ATOM 5736 O O . SER B 1 335 ? -13.531 -17.312 16.359 1 83.69 335 SER B O 1
ATOM 5738 N N . TYR B 1 336 ? -13.703 -16.219 14.523 1 90.81 336 TYR B N 1
ATOM 5739 C CA . TYR B 1 336 ? -15.031 -16.688 14.164 1 90.81 336 TYR B CA 1
ATOM 5740 C C . TYR B 1 336 ? -15.023 -17.344 12.789 1 90.81 336 TYR B C 1
ATOM 5742 O O . TYR B 1 336 ? -14.188 -17.016 11.945 1 90.81 336 TYR B O 1
ATOM 5750 N N . SER B 1 337 ? -15.883 -18.297 12.672 1 92.62 337 SER B N 1
ATOM 5751 C CA . SER B 1 337 ? -16.047 -19 11.406 1 92.62 337 SER B CA 1
ATOM 5752 C C . SER B 1 337 ? -17.531 -19.219 11.078 1 92.62 337 SER B C 1
ATOM 5754 O O . SER B 1 337 ? -18.391 -19.047 11.945 1 92.62 337 SER B O 1
ATOM 5756 N N . ILE B 1 338 ? -17.781 -19.5 9.891 1 93.56 338 ILE B N 1
ATOM 5757 C CA . ILE B 1 338 ? -19.125 -19.828 9.445 1 93.56 338 ILE B CA 1
ATOM 5758 C C . ILE B 1 338 ? -19.156 -21.281 8.961 1 93.56 338 ILE B C 1
ATOM 5760 O O . ILE B 1 338 ? -18.297 -21.703 8.188 1 93.56 338 ILE B O 1
ATOM 5764 N N . VAL B 1 339 ? -20.156 -22 9.43 1 92.81 339 VAL B N 1
ATOM 5765 C CA . VAL B 1 339 ? -20.391 -23.391 9.023 1 92.81 339 VAL B CA 1
ATOM 5766 C C . VAL B 1 339 ? -21.766 -23.5 8.352 1 92.81 339 VAL B C 1
ATOM 5768 O O . VAL B 1 339 ? -22.766 -23.062 8.898 1 92.81 339 VAL B O 1
ATOM 5771 N N . PHE B 1 340 ? -21.688 -24.047 7.227 1 93.44 340 PHE B N 1
ATOM 5772 C CA . PHE B 1 340 ? -22.953 -24.25 6.508 1 93.44 340 PHE B CA 1
ATOM 5773 C C . PHE B 1 340 ? -23.469 -25.672 6.727 1 93.44 340 PHE B C 1
ATOM 5775 O O . PHE B 1 340 ? -22.812 -26.641 6.367 1 93.44 340 PHE B O 1
ATOM 5782 N N . VAL B 1 341 ? -24.656 -25.719 7.23 1 93 341 VAL B N 1
ATOM 5783 C CA . VAL B 1 341 ? -25.281 -26.953 7.66 1 93 341 VAL B CA 1
ATOM 5784 C C . VAL B 1 341 ? -26.531 -27.234 6.809 1 93 341 VAL B C 1
ATOM 5786 O O . VAL B 1 341 ? -27.531 -26.547 6.93 1 93 341 VAL B O 1
ATOM 5789 N N . ASN B 1 342 ? -26.359 -28.188 5.984 1 89.94 342 ASN B N 1
ATOM 5790 C CA . ASN B 1 342 ? -27.547 -28.578 5.234 1 89.94 342 ASN B CA 1
ATOM 5791 C C . ASN B 1 342 ? -28.344 -29.641 5.969 1 89.94 342 ASN B C 1
ATOM 5793 O O . ASN B 1 342 ? -27.938 -30.109 7.035 1 89.94 342 ASN B O 1
ATOM 5797 N N . GLN B 1 343 ? -29.531 -29.984 5.367 1 85.12 343 GLN B N 1
ATOM 5798 C CA . GLN B 1 343 ? -30.422 -30.922 6.031 1 85.12 343 GLN B CA 1
ATOM 5799 C C . GLN B 1 343 ? -29.75 -32.281 6.223 1 85.12 343 GLN B C 1
ATOM 5801 O O . GLN B 1 343 ? -29.906 -32.906 7.27 1 85.12 343 GLN B O 1
ATOM 5806 N N . ALA B 1 344 ? -29 -32.688 5.277 1 86.94 344 ALA B N 1
ATOM 5807 C CA . ALA B 1 344 ? -28.359 -34 5.289 1 86.94 344 ALA B CA 1
ATOM 5808 C C . ALA B 1 344 ? -27.219 -34.031 6.309 1 86.94 344 ALA B C 1
ATOM 5810 O O . ALA B 1 344 ? -26.938 -35.094 6.875 1 86.94 344 ALA B O 1
ATOM 5811 N N . S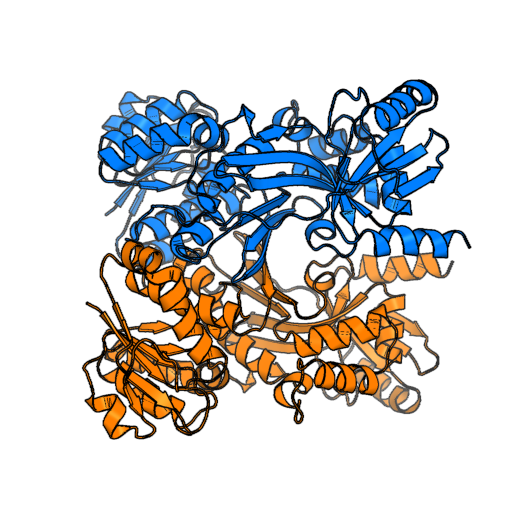ER B 1 345 ? -26.625 -32.938 6.582 1 88.44 345 SER B N 1
ATOM 5812 C CA . SER B 1 345 ? -25.438 -32.938 7.426 1 88.44 345 SER B CA 1
ATOM 5813 C C . SER B 1 345 ? -25.75 -32.406 8.828 1 88.44 345 SER B C 1
ATOM 5815 O O . SER B 1 345 ? -24.859 -32.281 9.664 1 88.44 345 SER B O 1
ATOM 5817 N N . TYR B 1 346 ? -26.922 -32.094 9.07 1 90.44 346 TYR B N 1
ATOM 5818 C CA . TYR B 1 346 ? -27.312 -31.453 10.312 1 90.44 346 TYR B CA 1
ATOM 5819 C C . TYR B 1 346 ? -26.875 -32.281 11.523 1 90.44 346 TYR B C 1
ATOM 5821 O O . TYR B 1 346 ? -26.25 -31.734 12.445 1 90.44 346 TYR B O 1
ATOM 5829 N N . GLY B 1 347 ? -27.219 -33.562 11.492 1 89.19 347 GLY B N 1
ATOM 5830 C CA . GLY B 1 347 ? -26.828 -34.438 12.594 1 89.19 347 GLY B CA 1
ATOM 5831 C C . GLY B 1 347 ? -25.328 -34.469 12.828 1 89.19 347 GLY B C 1
ATOM 5832 O O . GLY B 1 347 ? -24.875 -34.375 13.969 1 89.19 347 GLY B O 1
ATOM 5833 N N . GLU B 1 348 ? -24.656 -34.562 11.828 1 89.44 348 GLU B N 1
ATOM 5834 C CA . GLU B 1 348 ? -23.203 -34.594 11.906 1 89.44 348 GLU B CA 1
ATOM 5835 C C . GLU B 1 348 ? -22.656 -33.312 12.492 1 89.44 348 GLU B C 1
ATOM 5837 O O . GLU B 1 348 ? -21.734 -33.312 13.32 1 89.44 348 GLU B O 1
ATOM 5842 N N . CYS B 1 349 ? -23.203 -32.188 12.055 1 90.19 349 CYS B N 1
ATOM 5843 C CA . CYS B 1 349 ? -22.719 -30.891 12.5 1 90.19 349 CYS B CA 1
ATOM 5844 C C . CYS B 1 349 ? -23.047 -30.672 13.977 1 90.19 349 CYS B C 1
ATOM 5846 O O . CYS B 1 349 ? -22.25 -30.094 14.711 1 90.19 349 CYS B O 1
ATOM 5848 N N . LEU B 1 350 ? -24.156 -31.125 14.32 1 89.88 350 LEU B N 1
ATOM 5849 C CA . LEU B 1 350 ? -24.547 -31 15.727 1 89.88 350 LEU B CA 1
ATOM 5850 C C . LEU B 1 350 ? -23.625 -31.828 16.609 1 89.88 350 LEU B C 1
ATOM 5852 O O . LEU B 1 350 ? -23.219 -31.375 17.688 1 89.88 350 LEU B O 1
ATOM 5856 N N . HIS B 1 351 ? -23.406 -33 16.188 1 90.38 351 HIS B N 1
ATOM 5857 C CA . HIS B 1 351 ? -22.5 -33.844 16.922 1 90.38 351 HIS B CA 1
ATOM 5858 C C . HIS B 1 351 ? -21.109 -33.25 17.016 1 90.38 351 HIS B C 1
ATOM 5860 O O . HIS B 1 351 ? -20.469 -33.281 18.062 1 90.38 351 HIS B O 1
ATOM 5866 N N . TRP B 1 352 ? -20.672 -32.75 15.883 1 89.44 352 TRP B N 1
ATOM 5867 C CA . TRP B 1 352 ? -19.375 -32.062 15.844 1 89.44 352 TRP B CA 1
ATOM 5868 C C . TRP B 1 352 ? -19.328 -30.906 16.844 1 89.44 352 TRP B C 1
ATOM 5870 O O . TRP B 1 352 ? -18.375 -30.766 17.594 1 89.44 352 TRP B O 1
ATOM 5880 N N . ALA B 1 353 ? -20.344 -30.109 16.859 1 89 353 ALA B N 1
ATOM 5881 C CA . ALA B 1 353 ? -20.406 -28.953 17.75 1 89 353 ALA B CA 1
ATOM 5882 C C . ALA B 1 353 ? -20.375 -29.375 19.219 1 89 353 ALA B C 1
ATOM 5884 O O . ALA B 1 353 ? -19.719 -28.734 20.047 1 89 353 ALA B O 1
ATOM 5885 N N . GLU B 1 354 ? -21 -30.438 19.5 1 88.81 354 GLU B N 1
ATOM 5886 C CA . GLU B 1 354 ? -21.031 -30.969 20.859 1 88.81 354 GLU B CA 1
ATOM 5887 C C . GLU B 1 354 ? -19.688 -31.578 21.234 1 88.81 354 GLU B C 1
ATOM 5889 O O . GLU B 1 354 ? -19.156 -31.312 22.312 1 88.81 354 GLU B O 1
ATOM 5894 N N . ALA B 1 355 ? -19.234 -32.375 20.344 1 87.31 355 ALA B N 1
ATOM 5895 C CA . ALA B 1 355 ? -18 -33.094 20.578 1 87.31 355 ALA B CA 1
ATOM 5896 C C . ALA B 1 355 ? -16.828 -32.156 20.812 1 87.31 355 ALA B C 1
ATOM 5898 O O . ALA B 1 355 ? -15.938 -32.469 21.609 1 87.31 355 ALA B O 1
ATOM 5899 N N . TYR B 1 356 ? -16.891 -31.062 20.141 1 86.81 356 TYR B N 1
ATOM 5900 C CA . TYR B 1 356 ? -15.75 -30.156 20.219 1 86.81 356 TYR B CA 1
ATOM 5901 C C . TYR B 1 356 ? -16.109 -28.875 20.969 1 86.81 356 TYR B C 1
ATOM 5903 O O . TYR B 1 356 ? -15.352 -27.906 20.953 1 86.81 356 TYR B O 1
ATOM 5911 N N . SER B 1 357 ? -17.234 -28.828 21.609 1 87.5 357 SER B N 1
ATOM 5912 C CA . SER B 1 357 ? -17.688 -27.688 22.406 1 87.5 357 SER B CA 1
ATOM 5913 C C . SER B 1 357 ? -17.625 -26.391 21.609 1 87.5 357 SER B C 1
ATOM 5915 O O . SER B 1 357 ? -17.094 -25.391 22.094 1 87.5 357 SER B O 1
ATOM 5917 N N . VAL B 1 358 ? -18.125 -26.547 20.391 1 88.94 358 VAL B N 1
ATOM 5918 C CA . VAL B 1 358 ? -18.172 -25.375 19.516 1 88.94 358 VAL B CA 1
ATOM 5919 C C . VAL B 1 358 ? -19.328 -24.469 19.953 1 88.94 358 VAL B C 1
ATOM 5921 O O . VAL B 1 358 ? -20.469 -24.906 20.062 1 88.94 358 VAL B O 1
ATOM 5924 N N . GLU B 1 359 ? -18.969 -23.203 20.188 1 90.75 359 GLU B N 1
ATOM 5925 C CA . GLU B 1 359 ? -19.984 -22.219 20.547 1 90.75 359 GLU B CA 1
ATOM 5926 C C . GLU B 1 359 ? -20.641 -21.641 19.297 1 90.75 359 GLU B C 1
ATOM 5928 O O . GLU B 1 359 ? -19.969 -21.016 18.469 1 90.75 359 GLU B O 1
ATOM 5933 N N . ILE B 1 360 ? -21.953 -21.812 19.156 1 92.06 360 ILE B N 1
ATOM 5934 C CA . ILE B 1 360 ? -22.719 -21.219 18.062 1 92.06 360 ILE B CA 1
ATOM 5935 C C . ILE B 1 360 ? -23.234 -19.844 18.5 1 92.06 360 ILE B C 1
ATOM 5937 O O . ILE B 1 360 ? -24.094 -19.75 19.375 1 92.06 360 ILE B O 1
ATOM 5941 N N . VAL B 1 361 ? -22.766 -18.844 17.859 1 92 361 VAL B N 1
ATOM 5942 C CA . VAL B 1 361 ? -23.062 -17.453 18.234 1 92 361 VAL B CA 1
ATOM 5943 C C . VAL B 1 361 ? -24.359 -17.016 17.562 1 92 361 VAL B C 1
ATOM 5945 O O . VAL B 1 361 ? -25.109 -16.219 18.125 1 92 361 VAL B O 1
ATOM 5948 N N . GLU B 1 362 ? -24.562 -17.422 16.391 1 92.81 362 GLU B N 1
ATOM 5949 C CA . GLU B 1 362 ? -25.719 -17.047 15.578 1 92.81 362 GLU B CA 1
ATOM 5950 C C . GLU B 1 362 ? -26.047 -18.125 14.562 1 92.81 362 GLU B C 1
ATOM 5952 O O . GLU B 1 362 ? -25.156 -18.844 14.086 1 92.81 362 GLU B O 1
ATOM 5957 N N . SER B 1 363 ? -27.312 -18.297 14.344 1 93.31 363 SER B N 1
ATOM 5958 C CA . SER B 1 363 ? -27.797 -19.188 13.289 1 93.31 363 SER B CA 1
ATOM 5959 C C . SER B 1 363 ? -28.656 -18.438 12.273 1 93.31 363 SER B C 1
ATOM 5961 O O . SER B 1 363 ? -29.625 -17.781 12.648 1 93.31 363 SER B O 1
ATOM 5963 N N . ILE B 1 364 ? -28.266 -18.5 11.031 1 93.5 364 ILE B N 1
ATOM 5964 C CA . ILE B 1 364 ? -28.984 -17.844 9.945 1 93.5 364 ILE B CA 1
ATOM 5965 C C . ILE B 1 364 ? -29.734 -18.875 9.109 1 93.5 364 ILE B C 1
ATOM 5967 O O . ILE B 1 364 ? -29.109 -19.688 8.422 1 93.5 364 ILE B O 1
ATOM 5971 N N . PRO B 1 365 ? -31.047 -18.812 9.125 1 93.5 365 PRO B N 1
ATOM 5972 C CA . PRO B 1 365 ? -31.797 -19.797 8.328 1 93.5 365 PRO B CA 1
ATOM 5973 C C . PRO B 1 365 ? -31.703 -19.531 6.828 1 93.5 365 PRO B C 1
ATOM 5975 O O . PRO B 1 365 ? -31.609 -18.375 6.402 1 93.5 365 PRO B O 1
ATOM 5978 N N . HIS B 1 366 ? -31.703 -20.562 6.074 1 93.94 366 HIS B N 1
ATOM 5979 C CA . HIS B 1 366 ? -31.734 -20.547 4.613 1 93.94 366 HIS B CA 1
ATOM 5980 C C . HIS B 1 366 ? -32.5 -21.734 4.062 1 93.94 366 HIS B C 1
ATOM 5982 O O . HIS B 1 366 ? -32.688 -22.75 4.758 1 93.94 366 HIS B O 1
ATOM 5988 N N . SER B 1 367 ? -33 -21.594 2.854 1 93.94 367 SER B N 1
ATOM 5989 C CA . SER B 1 367 ? -33.812 -22.656 2.238 1 93.94 367 SER B CA 1
ATOM 5990 C C . SER B 1 367 ? -33 -23.938 2.119 1 93.94 367 SER B C 1
ATOM 5992 O O . SER B 1 367 ? -33.562 -25.047 2.16 1 93.94 367 SER B O 1
ATOM 5994 N N . GLU B 1 368 ? -31.719 -23.875 2.041 1 92.94 368 GLU B N 1
ATOM 5995 C CA . GLU B 1 368 ? -30.844 -25.047 1.873 1 92.94 368 GLU B CA 1
ATOM 5996 C C . GLU B 1 368 ? -30.359 -25.562 3.221 1 92.94 368 GLU B C 1
ATOM 5998 O O . GLU B 1 368 ? -29.719 -26.625 3.289 1 92.94 368 GLU B O 1
ATOM 6003 N N . GLY B 1 369 ? -30.672 -24.844 4.289 1 93.5 369 GLY B N 1
ATOM 6004 C CA . GLY B 1 369 ? -30.234 -25.219 5.625 1 93.5 369 GLY B CA 1
ATOM 6005 C C . GLY B 1 369 ? -30.062 -24.031 6.547 1 93.5 369 GLY B C 1
ATOM 6006 O O . GLY B 1 369 ? -30.922 -23.156 6.625 1 93.5 369 GLY B O 1
ATOM 6007 N N . GLU B 1 370 ? -28.906 -24.172 7.305 1 94.62 370 GLU B N 1
ATOM 6008 C CA . GLU B 1 370 ? -28.547 -23.094 8.219 1 94.62 370 GLU B CA 1
ATOM 6009 C C . GLU B 1 370 ? -27.062 -22.766 8.133 1 94.62 370 GLU B C 1
ATOM 6011 O O . GLU B 1 370 ? -26.234 -23.656 7.914 1 94.62 370 GLU B O 1
ATOM 6016 N N . ALA B 1 371 ? -26.812 -21.531 8.281 1 94.88 371 ALA B N 1
ATOM 6017 C CA . ALA B 1 371 ? -25.422 -21.109 8.477 1 94.88 371 ALA B CA 1
ATOM 6018 C C . ALA B 1 371 ? -25.172 -20.75 9.938 1 94.88 371 ALA B C 1
ATOM 6020 O O . ALA B 1 371 ? -25.875 -19.922 10.516 1 94.88 371 ALA B O 1
ATOM 6021 N N . TRP B 1 372 ? -24.172 -21.422 10.531 1 93.88 372 TRP B N 1
ATOM 6022 C CA . TRP B 1 372 ? -23.812 -21.156 11.922 1 93.88 372 TRP B CA 1
ATOM 6023 C C . TRP B 1 372 ? -22.562 -20.281 12 1 93.88 372 TRP B C 1
ATOM 6025 O O . TRP B 1 372 ? -21.531 -20.594 11.398 1 93.88 372 TRP B O 1
ATOM 6035 N N . ILE B 1 373 ? -22.656 -19.125 12.648 1 94.44 373 ILE B N 1
ATOM 6036 C CA . ILE B 1 373 ? -21.438 -18.438 13.07 1 94.44 373 ILE B CA 1
ATOM 6037 C C . ILE B 1 373 ? -20.922 -19.047 14.375 1 94.44 373 ILE B C 1
ATOM 6039 O O . ILE B 1 373 ? -21.641 -19.094 15.375 1 94.44 373 ILE B O 1
ATOM 6043 N N . VAL B 1 374 ? -19.703 -19.531 14.328 1 92.12 374 VAL B N 1
ATOM 6044 C CA . VAL B 1 374 ? -19.172 -20.234 15.477 1 92.12 374 VAL B CA 1
ATOM 6045 C C . VAL B 1 374 ? -17.875 -19.562 15.945 1 92.12 374 VAL B C 1
ATOM 6047 O O . VAL B 1 374 ? -17.203 -18.906 15.156 1 92.12 374 VAL B O 1
ATOM 6050 N N . LYS B 1 375 ? -17.578 -19.703 17.172 1 89.44 375 LYS B N 1
ATOM 6051 C CA . LYS B 1 375 ? -16.375 -19.125 17.766 1 89.44 375 LYS B CA 1
ATOM 6052 C C . LYS B 1 375 ? -15.258 -20.156 17.875 1 89.44 375 LYS B C 1
ATOM 6054 O O . LYS B 1 375 ? -15.5 -21.297 18.281 1 89.44 375 LYS B O 1
ATOM 6059 N N . ASN B 1 376 ? -14 -19.656 17.5 1 75.06 376 ASN B N 1
ATOM 6060 C CA . ASN B 1 376 ? -12.758 -20.406 17.688 1 75.06 376 ASN B CA 1
ATOM 6061 C C . ASN B 1 376 ? -12.867 -21.828 17.172 1 75.06 376 ASN B C 1
ATOM 6063 O O . ASN B 1 376 ? -12.422 -22.766 17.828 1 75.06 376 ASN B O 1
ATOM 6067 N N . ALA B 1 377 ? -13.656 -21.953 16.062 1 63.19 377 ALA B N 1
ATOM 6068 C CA . ALA B 1 377 ? -13.812 -23.312 15.547 1 63.19 377 ALA B CA 1
ATOM 6069 C C . ALA B 1 377 ? -12.625 -23.703 14.672 1 63.19 377 ALA B C 1
ATOM 6071 O O . ALA B 1 377 ? -12.227 -22.938 13.789 1 63.19 377 ALA B O 1
ATOM 6072 N N . ALA B 1 378 ? -11.891 -24.625 15.172 1 59.78 378 ALA B N 1
ATOM 6073 C CA . ALA B 1 378 ? -10.852 -25.219 14.328 1 59.78 378 ALA B CA 1
ATOM 6074 C C . ALA B 1 378 ? -11.461 -26.156 13.281 1 59.78 378 ALA B C 1
ATOM 6076 O O . ALA B 1 378 ? -12.547 -26.703 13.484 1 59.78 378 ALA B O 1
ATOM 6077 N N . VAL B 1 379 ? -11.031 -25.859 11.922 1 59.72 379 VAL B N 1
ATOM 6078 C CA . VAL B 1 379 ? -11.516 -26.703 10.836 1 59.72 379 VAL B CA 1
ATOM 6079 C C . VAL B 1 379 ? -11.18 -28.156 11.117 1 59.72 379 VAL B C 1
ATOM 6081 O O . VAL B 1 379 ? -10.078 -28.625 10.82 1 59.72 379 VAL B O 1
ATOM 6084 N N . TYR B 1 380 ? -11.695 -28.641 12.211 1 58.75 380 TYR B N 1
ATOM 6085 C CA . TYR B 1 380 ? -11.469 -30.047 12.508 1 58.75 380 TYR B CA 1
ATOM 6086 C C . TYR B 1 380 ? -12.305 -30.938 11.594 1 58.75 380 TYR B C 1
ATOM 6088 O O . TYR B 1 380 ? -12.992 -30.438 10.703 1 58.75 380 TYR B O 1
ATOM 6096 N N . GLU B 1 381 ? -12.453 -32.281 11.945 1 63.47 381 GLU B N 1
ATOM 6097 C CA . GLU B 1 381 ? -13.07 -33.5 11.383 1 63.47 381 GLU B CA 1
ATOM 6098 C C . GLU B 1 381 ? -14.492 -33.219 10.914 1 63.47 381 GLU B C 1
ATOM 6100 O O . GLU B 1 381 ? -15.414 -33.969 11.25 1 63.47 381 GLU B O 1
ATOM 6105 N N . LEU B 1 382 ? -14.727 -32 10.367 1 71.81 382 LEU B N 1
ATOM 6106 C CA . LEU B 1 382 ? -16.047 -31.766 9.789 1 71.81 382 LEU B CA 1
ATOM 6107 C C . LEU B 1 382 ? -16 -31.938 8.273 1 71.81 382 LEU B C 1
ATOM 6109 O O . LEU B 1 382 ? -15.07 -31.469 7.613 1 71.81 382 LEU B O 1
ATOM 6113 N N . SER B 1 383 ? -16.953 -32.719 7.801 1 71.69 383 SER B N 1
ATOM 6114 C CA . SER B 1 383 ? -17.047 -32.938 6.363 1 71.69 383 SER B CA 1
ATOM 6115 C C . SER B 1 383 ? -17.438 -31.672 5.621 1 71.69 383 SER B C 1
ATOM 6117 O O . SER B 1 383 ? -17.172 -31.531 4.43 1 71.69 383 SER B O 1
ATOM 6119 N N . GLN B 1 384 ? -18.094 -30.781 6.359 1 76.31 384 GLN B N 1
ATOM 6120 C CA . GLN B 1 384 ? -18.5 -29.516 5.758 1 76.31 384 GLN B CA 1
ATOM 6121 C C . GLN B 1 384 ? -17.391 -28.484 5.84 1 76.31 384 GLN B C 1
ATOM 6123 O O . GLN B 1 384 ? -16.594 -28.484 6.781 1 76.31 384 GLN B O 1
ATOM 6128 N N . PRO B 1 385 ? -17.484 -27.688 4.836 1 78.31 385 PRO B N 1
ATOM 6129 C CA . PRO B 1 385 ? -16.453 -26.641 4.891 1 78.31 385 PRO B CA 1
ATOM 6130 C C . PRO B 1 385 ? -16.703 -25.625 6.012 1 78.31 385 PRO B C 1
ATOM 6132 O O . PRO B 1 385 ? -17.859 -25.297 6.305 1 78.31 385 PRO B O 1
ATOM 6135 N N . VAL B 1 386 ? -15.711 -25.281 6.664 1 85.69 386 VAL B N 1
ATOM 6136 C CA . VAL B 1 386 ? -15.695 -24.219 7.652 1 85.69 386 VAL B CA 1
ATOM 6137 C C . VAL B 1 386 ? -14.953 -23 7.098 1 85.69 386 VAL B C 1
ATOM 6139 O O . VAL B 1 386 ? -13.781 -23.109 6.715 1 85.69 386 VAL B O 1
ATOM 6142 N N . TYR B 1 387 ? -15.672 -21.891 6.98 1 92.19 387 TYR B N 1
ATOM 6143 C CA . TYR B 1 387 ? -15.062 -20.688 6.406 1 92.19 387 TYR B CA 1
ATOM 6144 C C . TYR B 1 387 ? -14.742 -19.672 7.492 1 92.19 387 TYR B C 1
ATOM 6146 O O . TYR B 1 387 ? -15.57 -19.391 8.367 1 92.19 387 TYR B O 1
ATOM 6154 N N . GLN B 1 388 ? -13.578 -19.094 7.422 1 92 388 GLN B N 1
ATOM 6155 C CA . GLN B 1 388 ? -13.211 -18.047 8.375 1 92 388 GLN B CA 1
ATOM 6156 C C . GLN B 1 388 ? -14.086 -16.812 8.188 1 92 388 GLN B C 1
ATOM 6158 O O . GLN B 1 388 ? -14.516 -16.5 7.078 1 92 388 GLN B O 1
ATOM 6163 N N . LEU B 1 389 ? -14.352 -16.188 9.289 1 93.75 389 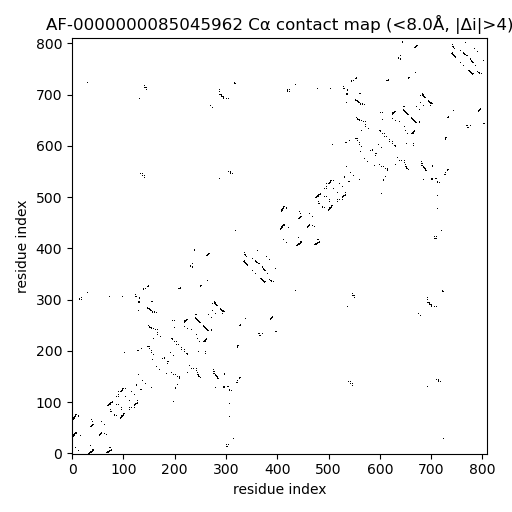LEU B N 1
ATOM 6164 C CA . LEU B 1 389 ? -15.086 -14.922 9.297 1 93.75 389 LEU B CA 1
ATOM 6165 C C . LEU B 1 389 ? -14.227 -13.789 9.844 1 93.75 389 LEU B C 1
ATOM 6167 O O . LEU B 1 389 ? -13.766 -13.844 10.984 1 93.75 389 LEU B O 1
ATOM 6171 N N . TYR B 1 390 ? -14.008 -12.812 8.992 1 92.56 390 TYR B N 1
ATOM 6172 C CA . TYR B 1 390 ? -13.188 -11.672 9.383 1 92.56 390 TYR B CA 1
ATOM 6173 C C . TYR B 1 390 ? -14.055 -10.438 9.625 1 92.56 390 TYR B C 1
ATOM 6175 O O . TYR B 1 390 ? -14.922 -10.117 8.805 1 92.56 390 TYR B O 1
ATOM 6183 N N . GLY B 1 391 ? -13.773 -9.711 10.719 1 88.44 391 GLY B N 1
ATOM 6184 C CA . GLY B 1 391 ? -14.5 -8.484 11.039 1 88.44 391 GLY B CA 1
ATOM 6185 C C . GLY B 1 391 ? -15.102 -8.5 12.422 1 88.44 391 GLY B C 1
ATOM 6186 O O . GLY B 1 391 ? -14.93 -9.453 13.18 1 88.44 391 GLY B O 1
ATOM 6187 N N . ASN B 1 392 ? -15.773 -7.395 12.727 1 83 392 ASN B N 1
ATOM 6188 C CA . ASN B 1 392 ? -16.438 -7.27 14.016 1 83 392 ASN B CA 1
ATOM 6189 C C . ASN B 1 392 ? -17.766 -8.031 14.023 1 83 392 ASN B C 1
ATOM 6191 O O . ASN B 1 392 ? -18.719 -7.625 13.359 1 83 392 ASN B O 1
ATOM 6195 N N . ILE B 1 393 ? -17.859 -8.984 14.844 1 82.75 393 ILE B N 1
ATOM 6196 C CA . ILE B 1 393 ? -18.984 -9.914 14.867 1 82.75 393 ILE B CA 1
ATOM 6197 C C . ILE B 1 393 ? -20.234 -9.195 15.375 1 82.75 393 ILE B C 1
ATOM 6199 O O . ILE B 1 393 ? -21.344 -9.492 14.938 1 82.75 393 ILE B O 1
ATOM 6203 N N . GLN B 1 394 ? -20.047 -8.32 16.312 1 80.06 394 GLN B N 1
ATOM 6204 C CA . GLN B 1 394 ? -21.203 -7.602 16.859 1 80.06 394 GLN B CA 1
ATOM 6205 C C . GLN B 1 394 ? -21.891 -6.77 15.781 1 80.06 394 GLN B C 1
ATOM 6207 O O . GLN B 1 394 ? -23.109 -6.703 15.734 1 80.06 394 GLN B O 1
ATOM 6212 N N . ARG B 1 395 ? -21.125 -6.293 14.953 1 76.94 395 ARG B N 1
ATOM 6213 C CA . ARG B 1 395 ? -21.672 -5.484 13.867 1 76.94 395 ARG B CA 1
ATOM 6214 C C . ARG B 1 395 ? -22.359 -6.363 12.828 1 76.94 395 ARG B C 1
ATOM 6216 O O . ARG B 1 395 ? -23.406 -5.984 12.289 1 76.94 395 ARG B O 1
ATOM 6223 N N . ILE B 1 396 ? -21.859 -7.484 12.633 1 83.12 396 ILE B N 1
ATOM 6224 C CA . ILE B 1 396 ? -22.391 -8.414 11.648 1 83.12 396 ILE B CA 1
ATOM 6225 C C . ILE B 1 396 ? -23.734 -8.969 12.125 1 83.12 396 ILE B C 1
ATOM 6227 O O . ILE B 1 396 ? -24.688 -9.039 11.359 1 83.12 396 ILE B O 1
ATOM 6231 N N . THR B 1 397 ? -23.812 -9.258 13.43 1 79.62 397 THR B N 1
ATOM 6232 C CA . THR B 1 397 ? -25 -9.914 13.969 1 79.62 397 THR B CA 1
ATOM 6233 C C . THR B 1 397 ? -26.094 -8.883 14.289 1 79.62 397 THR B C 1
ATOM 6235 O O . THR B 1 397 ? -27.281 -9.203 14.281 1 79.62 397 THR B O 1
ATOM 6238 N N . SER B 1 398 ? -25.672 -7.656 14.656 1 69.5 398 SER B N 1
ATOM 6239 C CA . SER B 1 398 ? -26.641 -6.605 14.938 1 69.5 398 SER B CA 1
ATOM 6240 C C . SER B 1 398 ? -27.344 -6.129 13.664 1 69.5 398 SER B C 1
ATOM 6242 O O . SER B 1 398 ? -28.531 -5.82 13.68 1 69.5 398 SER B O 1
ATOM 6244 N N . ALA B 1 399 ? -26.656 -6.051 12.742 1 57.31 399 ALA B N 1
ATOM 6245 C CA . ALA B 1 399 ? -27.219 -5.621 11.461 1 57.31 399 ALA B CA 1
ATOM 6246 C C . ALA B 1 399 ? -28.281 -6.602 10.969 1 57.31 399 ALA B C 1
ATOM 6248 O O . ALA B 1 399 ? -29.25 -6.203 10.32 1 57.31 399 ALA B O 1
ATOM 6249 N N . ASN B 1 400 ? -28.078 -7.781 11.281 1 51.56 400 ASN B N 1
ATOM 6250 C CA . ASN B 1 400 ? -29.016 -8.828 10.883 1 51.56 400 ASN B CA 1
ATOM 6251 C C . ASN B 1 400 ? -30.312 -8.766 11.68 1 51.56 400 ASN B C 1
ATOM 6253 O O . ASN B 1 400 ? -31.375 -9.109 11.172 1 51.56 400 ASN B O 1
ATOM 6257 N N . GLU B 1 401 ? -30.219 -8.273 12.836 1 46.06 401 GLU B N 1
ATOM 6258 C CA . GLU B 1 401 ? -31.406 -8.125 13.656 1 46.06 401 GLU B CA 1
ATOM 6259 C C . GLU B 1 401 ? -32.25 -6.953 13.18 1 46.06 401 GLU B C 1
ATOM 6261 O O . GLU B 1 401 ? -33.5 -7.027 13.203 1 46.06 401 GLU B O 1
ATOM 6266 N N . VAL B 1 402 ? -31.656 -5.863 12.852 1 41.56 402 VAL B N 1
ATOM 6267 C CA . VAL B 1 402 ? -32.406 -4.664 12.469 1 41.56 402 VAL B CA 1
ATOM 6268 C C . VAL B 1 402 ? -33.094 -4.891 11.133 1 41.56 402 VAL B C 1
ATOM 6270 O O . VAL B 1 402 ? -34.125 -4.262 10.844 1 41.56 402 VAL B O 1
ATOM 6273 N N . LYS B 1 403 ? -32.656 -5.617 10.352 1 42.56 403 LYS B N 1
ATOM 6274 C CA . LYS B 1 403 ? -33.25 -5.918 9.055 1 42.56 403 LYS B CA 1
ATOM 6275 C C . LYS B 1 403 ? -34.438 -6.844 9.203 1 42.56 403 LYS B C 1
ATOM 6277 O O . LYS B 1 403 ? -35.312 -6.91 8.32 1 42.56 403 LYS B O 1
ATOM 6282 N N . VAL B 1 404 ? -34.5 -7.668 10.359 1 36.25 404 VAL B N 1
ATOM 6283 C CA . VAL B 1 404 ? -35.594 -8.594 10.594 1 36.25 404 VAL B CA 1
ATOM 6284 C C . VAL B 1 404 ? -36.688 -7.902 11.398 1 36.25 404 VAL B C 1
ATOM 6286 O O . VAL B 1 404 ? -37.781 -8.461 11.594 1 36.25 404 VAL B O 1
ATOM 6289 N N . SER B 1 405 ? -36.344 -6.914 12 1 27.58 405 SER B N 1
ATOM 6290 C CA . SER B 1 405 ? -37.5 -6.277 12.648 1 27.58 405 SER B CA 1
ATOM 6291 C C . SER B 1 405 ? -38.219 -5.34 11.688 1 27.58 405 SER B C 1
ATOM 6293 O O . SER B 1 405 ? -37.594 -4.582 10.953 1 27.58 405 SER B O 1
#

Radius of gyration: 27.21 Å; Cα contacts (8 Å, |Δi|>4): 1855; chains: 2; bounding box: 68×67×70 Å

Secondary structure (DSSP, 8-state):
-EEEEEE--SHHHHHHHHHHHHTHHHHHHHHTS-EEEEEEE-S-SSSSGGG-SS-EEES-HHHHHHH---SEEEE---SSTTHHHHHHHHHHTT--EEE--HHHHHHHHHHHHHHHHHHT--EE-GGGSSTT--HHHIIIIISTT----EEEEE--HHHHHHHHHHHHH---HHHHHHHHHHTTSS-SS-HHHHTSHHHHHHHHHHHHHHHSSPPPGGGEEE--STT--HHHHHHHHHHTEEEEEEEEEEEETTEEEEEEEEEEEETTSGGGG--TTEEEEEEEETTTEEEEEEEE---HHHHHHHHHHHHHHHHHB-S--------PPPP----EEEEEEETTTHHHHHHHHHHTT-EEEEEEEETTEEEEEEES----S-SS-EEEEES-HHHHHHHHHHHH-/-EEEEEE--SHHHHHHHHHHHHTHHHHHHHHTS-EEEEEEE-S-SSSSGGG-SS-EEES-HHHHHHH---SEEEE---SSTTHHHHHHHHHHTT--EEE--HHHHHHHHHHHHHHHHHHT--EE-GGGSSTT--HHHIIIIISTT----EEEEE--HHHHHHHHHHHHH---HHHHHHHHHHTTSS-SS-HHHHTSHHHHHHHHHHHHHHHSSPPPGGGEEE--STT--HHHHHHHHHHTEEEEEEEEEEEETTEEEEEEEEEEEETTSGGGG--TTEEEEEEEETTTEEEEEEEE---HHHHHHHHHHHHHHHHHB-S--------PPPP----EEEEEEETTTHHHHHHHHHHTT-EEEEEEEETTEEEEEEES----S-SS-EEEEES-HHHHHHHHHHHH-